Protein AF-A0A084J892-F1 (afdb_monomer_lite)

Foldseek 3Di:
DPPVVLLVVLVVCVVPVPVVVVVPPVPDLPNPQLSCLVVLNNLCVCCCQVVVHHPVVDPSLVVLVVLCVVQDLVPLQPDDPSSLVSNLSSLSNNLSVCVVVVVNVSNLVSLVVSLVSVVVNVVVPHDPPDCNCVDDRSDNSLVSNLSSLQSNLVRDDLVSSLVSLVPRDDPDPSSLLSSLVSNLVSCLVVVVLVSNLVSLVSNCVRPVPNVPSLVVNLVSCLVVVVLLSSLVSLLVVCVVPVDCSSLVSLLSSLQPDQEDDLVSLVSLLVVLVVCVVVVVLLSSLSNLQSNCVSCVVPVVSNLVSLVSVLVVLVPADLVVLRLLSVLSNLVVLVVLQVSLLPCCLPDVVSVVSNLSSLVSNLSNCLSNLLLLSVLLSLLLNLLCCVLVVPPVVCNVVSVVSNVSSLVSADFDADDDPWDPLLCVLVLVVCLCVVQVHDDPQQLLLSLQLTALAQEEEEEELPDPVQQVLLCVLLVHRQDDPPFFKEKEACDDDPCCVSQVVPTRYYYHHDHPLAPDRRHMYMYGHALSNLSNHPAYEYEYELLDADDPVSVVRVLSSVVNHPRYAYEYEYAVVDPRHDPVSNVNNVCCCCPVNVCPDHHHYHYPVVDPHSSVSVDVSRDDDDLQSNVSSLVSVLVSLVVSLVVVVVVLVVVLVLLVVLLVLLVVLLVVLVVLLVLLVVLLVVLLVLLVVLLVVLLVQLLVVLLPVQLVQLVVCLVVLVVDDFDPCSLVVNQCVSQVSQQVCCLVPVVVSSVVSVVVVLVVSLVSVVSVVVSVVVVVVSLVSNCVSPVCLVVQADDQDDDDSVNLSVVLVVLVVVLSVPQDLGDGQQDDDDPVVCVVLVVVLPPDDSVVNSVVVSVVRSVRNSVCSSVSSVVSSVSSSVSSVVSSVVNSVSSCVSSVSVSVRSVSSSVVSVVVSVVSVVVSVVSVVSVVSSVVSSSSSSSVSSSQVVQVVSQWDRDDSHIHGRD

pLDDT: mean 82.93, std 10.86, range [45.41, 97.88]

Secondary structure (DSSP, 8-state):
--HHHHHHHHHHHHT-HHHHHHH-----TTSSSHHHHHTT-HHHHHHHHTS---GGGS-HHHHHHHHHHHS-GGGGGG--HHHHHHHHHHHHHHHHHHHHTT-HHHHHHHHHHHHHHHHHHHHTT-TTTTTHHHHGGG--HHHHHHHHHHHHHTTS-HHHHHHHHHT----SHHHHHHHHHHHHHHHHHTT-HHHHHHHHHHHHHHHTTGGGHHHHHHHHHHHTT-HHHHHHHHHHHHHHH--HHHHHHHHHHHHH-S---HHHHHHHHHHHHHHHHTT-HHHHHHHHHHHHHHHTT-HHHHHHHHHHHHHHHHTS-TTTTGGGGGTTHHHHHHHHHHHHHHHTTT-GGGGGGHHHHHHHHHHHHHHTT-HHHHHHHHHHHHHHHHHH---GGGHHHHHHHHHHHHHH--PBPP--SS-TTTHHHHHHHHHHHHHT------HHHHHHHH-SSEEEEEEE-S-HHHHHHHHHHHTS--S-TT-SEEEEESS--TTHHHHHTTS-EEEEE-TTSSSSTTEEEEEESSGGGGGG-SEEEEEEETTSPPPHHHHHHHHHHHHHSSSEEEEEEE-TTSTT--HHHHHHHHHHHHHHS---S-EEEEEGGG-SSHHHHHHHHH----S-HHHHHHHHHHHHHHHHHHHHHHHHHHHHHHHHHHHHHHHHHHHHHHHHHHHHHHHHHHHHHHHHHHHHHHHHHHHHHHHHHHHHHHHHTGGGGTT--SSTTHHHHHHHHHHHHHHHHHHHHHHHHHHHHHHHHHHHHHHHHHHHHHHHHHHHHHHHHHHHH-GGGGGTPPPPP---HHHHHHHHHHHHHHHHHH-------SPPPPHHHHHHHHHHHTTS-HHHHHHHHHHHHHHHHHHHHHHHHHHHHHHHHHHHHHHHHHHHHHHHHHHHHHHHHHHHHHHHHHHHHHHHHHHHHHHHHHHHHHHHHHHHHHHHHHHHHHHHTTTEEEETTEEEE--

InterPro domains:
  IPR019734 Tetratricopeptide repeat [PS50005] (88-121)
  IPR019734 Tetratricopeptide repeat [SM00028] (88-121)

Organism: NCBI:txid318464

Radius of gyration: 59.72 Å; chains: 1; bounding box: 130×99×177 Å

Structure (mmCIF, N/CA/C/O backbone):
data_AF-A0A084J892-F1
#
_entry.id   AF-A0A084J892-F1
#
loop_
_atom_site.group_PDB
_atom_site.id
_atom_site.type_symbol
_atom_site.label_atom_id
_atom_site.label_alt_id
_atom_site.label_comp_id
_atom_site.label_asym_id
_atom_site.label_entity_id
_atom_site.label_seq_id
_atom_site.pdbx_PDB_ins_code
_atom_site.Cartn_x
_atom_site.Cartn_y
_atom_site.Cartn_z
_atom_site.occupancy
_atom_site.B_iso_or_equiv
_atom_site.auth_seq_id
_atom_site.auth_comp_id
_atom_site.auth_asym_id
_atom_site.auth_atom_id
_atom_site.pdbx_PDB_model_num
ATOM 1 N N . MET A 1 1 ? 47.132 23.682 -44.073 1.00 57.41 1 MET A N 1
ATOM 2 C CA . MET A 1 1 ? 46.023 22.725 -44.323 1.00 57.41 1 MET A CA 1
ATOM 3 C C . MET A 1 1 ? 45.181 22.686 -43.052 1.00 57.41 1 MET A C 1
ATOM 5 O O . MET A 1 1 ? 45.787 22.725 -42.002 1.00 57.41 1 MET A O 1
ATOM 9 N N . SER A 1 2 ? 43.840 22.698 -43.086 1.00 68.75 2 SER A N 1
ATOM 10 C CA . SER A 1 2 ? 43.056 22.644 -41.829 1.00 68.75 2 SER A CA 1
ATOM 11 C C . SER A 1 2 ? 43.373 21.354 -41.061 1.00 68.75 2 SER A C 1
ATOM 13 O O . SER A 1 2 ? 43.438 20.313 -41.717 1.00 68.75 2 SER A O 1
ATOM 15 N N . LEU A 1 3 ? 43.473 21.385 -39.729 1.00 73.06 3 LEU A N 1
ATOM 16 C CA . LEU A 1 3 ? 43.749 20.220 -38.868 1.00 73.06 3 LEU A CA 1
ATOM 17 C C . LEU A 1 3 ? 42.959 18.962 -39.275 1.00 73.06 3 LEU A C 1
ATOM 19 O O . LEU A 1 3 ? 43.516 17.886 -39.470 1.00 73.06 3 LEU A O 1
ATOM 23 N N . LYS A 1 4 ? 41.656 19.113 -39.551 1.00 70.69 4 LYS A N 1
ATOM 24 C CA . LYS A 1 4 ? 40.772 18.028 -40.026 1.00 70.69 4 LYS A CA 1
ATOM 25 C C . LYS A 1 4 ? 41.267 17.337 -41.307 1.00 70.69 4 LYS A C 1
ATOM 27 O O . LYS A 1 4 ? 41.086 16.136 -41.479 1.00 70.69 4 LYS A O 1
ATOM 32 N N . LYS A 1 5 ? 41.893 18.087 -42.219 1.00 70.12 5 LYS A N 1
ATOM 33 C CA . LYS A 1 5 ? 42.501 17.554 -43.447 1.00 70.12 5 LYS A CA 1
ATOM 34 C C . LYS A 1 5 ? 43.826 16.848 -43.136 1.00 70.12 5 LYS A C 1
ATOM 36 O O . LYS A 1 5 ? 44.025 15.772 -43.684 1.00 70.12 5 LYS A O 1
ATOM 41 N N . GLN A 1 6 ? 44.683 17.398 -42.265 1.00 73.50 6 GLN A N 1
ATOM 42 C CA . GLN A 1 6 ? 45.924 16.736 -41.807 1.00 73.50 6 GLN A CA 1
ATOM 43 C C . GLN A 1 6 ? 45.624 15.411 -41.100 1.00 73.50 6 GLN A C 1
ATOM 45 O O . GLN A 1 6 ? 46.221 14.396 -41.431 1.00 73.50 6 GLN A O 1
ATOM 50 N N . MET A 1 7 ? 44.624 15.381 -40.222 1.00 75.69 7 MET A N 1
ATOM 51 C CA . MET A 1 7 ? 44.203 14.162 -39.526 1.00 75.69 7 MET A CA 1
ATOM 52 C C . MET A 1 7 ? 43.593 13.124 -40.469 1.00 75.69 7 MET A C 1
ATOM 54 O O . MET A 1 7 ? 43.947 11.950 -40.408 1.00 75.69 7 MET A O 1
ATOM 58 N N . LYS A 1 8 ? 42.727 13.546 -41.402 1.00 70.94 8 LYS A N 1
ATOM 59 C CA . LYS A 1 8 ? 42.181 12.646 -42.431 1.00 70.94 8 LYS A CA 1
ATOM 60 C C . LYS A 1 8 ? 43.282 12.079 -43.333 1.00 70.94 8 LYS A C 1
ATOM 62 O O . LYS A 1 8 ? 43.218 10.915 -43.713 1.00 70.94 8 LYS A O 1
ATOM 67 N N . PHE A 1 9 ? 44.277 12.898 -43.664 1.00 71.94 9 PHE A N 1
ATOM 68 C CA . PHE A 1 9 ? 45.467 12.481 -44.396 1.00 71.94 9 PHE A CA 1
ATOM 69 C C . PHE A 1 9 ? 46.254 11.415 -43.618 1.00 71.94 9 PHE A C 1
ATOM 71 O O . PHE A 1 9 ? 46.483 10.328 -44.138 1.00 71.94 9 PHE A O 1
ATOM 78 N N . LEU A 1 10 ? 46.562 11.677 -42.347 1.00 73.44 10 LEU A N 1
ATOM 79 C CA . LEU A 1 10 ? 47.272 10.753 -41.459 1.00 73.44 10 LEU A CA 1
ATOM 80 C C . LEU A 1 10 ? 46.560 9.401 -41.315 1.00 73.44 10 LEU A C 1
ATOM 82 O O . LEU A 1 10 ? 47.183 8.357 -41.487 1.00 73.44 10 LEU A O 1
ATOM 86 N N . GLN A 1 11 ? 45.242 9.407 -41.102 1.00 72.38 11 GLN A N 1
ATOM 87 C CA . GLN A 1 11 ? 44.431 8.184 -41.025 1.00 72.38 11 GLN A CA 1
ATOM 88 C C . GLN A 1 11 ? 44.457 7.369 -42.328 1.00 72.38 11 GLN A C 1
ATOM 90 O O . GLN A 1 11 ? 44.418 6.140 -42.307 1.00 72.38 11 GLN A O 1
ATOM 95 N N . GLN A 1 12 ? 44.509 8.027 -43.489 1.00 69.75 12 GLN A N 1
ATOM 96 C CA . GLN A 1 12 ? 44.623 7.335 -44.777 1.00 69.75 12 GLN A CA 1
ATOM 97 C C . GLN A 1 12 ? 46.016 6.729 -44.982 1.00 69.75 12 GLN A C 1
ATOM 99 O O . GLN A 1 12 ? 46.127 5.667 -45.597 1.00 69.75 12 GLN A O 1
ATOM 104 N N . CYS A 1 13 ? 47.051 7.382 -44.453 1.00 69.38 13 CYS A N 1
ATOM 105 C CA . CYS A 1 13 ? 48.437 6.931 -44.509 1.00 69.38 13 CYS A CA 1
ATOM 106 C C . CYS A 1 13 ? 48.725 5.750 -43.572 1.00 69.38 13 CYS A C 1
ATOM 108 O O . CYS A 1 13 ? 49.380 4.807 -44.007 1.00 69.38 13 CYS A O 1
ATOM 110 N N . GLU A 1 14 ? 48.180 5.737 -42.347 1.00 67.38 14 GLU A N 1
ATOM 111 C CA . GLU A 1 14 ? 48.278 4.584 -41.426 1.00 67.38 14 GLU A CA 1
ATOM 112 C C . GLU A 1 14 ? 47.759 3.286 -42.084 1.00 67.38 14 GLU A C 1
ATOM 114 O O . GLU A 1 14 ? 48.311 2.209 -41.876 1.00 67.38 14 GLU A O 1
ATOM 119 N N . ASN A 1 15 ? 46.736 3.389 -42.941 1.00 63.12 15 ASN A N 1
ATOM 120 C CA . ASN A 1 15 ? 46.128 2.250 -43.637 1.00 63.12 15 ASN A CA 1
ATOM 121 C C . ASN A 1 15 ? 46.844 1.848 -44.945 1.00 63.12 15 ASN A C 1
ATOM 123 O O . ASN A 1 15 ? 46.520 0.814 -45.532 1.00 63.12 15 ASN A O 1
ATOM 127 N N . ASN A 1 16 ? 47.775 2.665 -45.454 1.00 66.00 16 ASN A N 1
ATOM 128 C CA . ASN A 1 16 ? 48.521 2.388 -46.683 1.00 66.00 16 ASN A CA 1
ATOM 129 C C . ASN A 1 16 ? 49.849 3.170 -46.717 1.00 66.00 16 ASN A C 1
ATOM 131 O O . ASN A 1 16 ? 49.920 4.286 -47.239 1.00 66.00 16 ASN A O 1
ATOM 135 N N . LEU A 1 17 ? 50.919 2.532 -46.235 1.00 59.84 17 LEU A N 1
ATOM 136 C CA . LEU A 1 17 ? 52.291 3.064 -46.248 1.00 59.84 17 LEU A CA 1
ATOM 137 C C . LEU A 1 17 ? 52.789 3.437 -47.660 1.00 59.84 17 LEU A C 1
ATOM 139 O O . LEU A 1 17 ? 53.542 4.394 -47.823 1.00 59.84 17 LEU A O 1
ATOM 143 N N . GLY A 1 18 ? 52.328 2.743 -48.707 1.00 60.91 18 GLY A N 1
ATOM 144 C CA . GLY A 1 18 ? 52.673 3.070 -50.096 1.00 60.91 18 GLY A CA 1
ATOM 145 C C . GLY A 1 18 ? 52.081 4.404 -50.569 1.00 60.91 18 GLY A C 1
ATOM 146 O O . GLY A 1 18 ? 52.716 5.130 -51.330 1.00 60.91 18 GLY A O 1
ATOM 147 N N . LYS A 1 19 ? 50.887 4.766 -50.079 1.00 59.09 19 LYS A N 1
ATOM 148 C CA . LYS A 1 19 ? 50.271 6.079 -50.323 1.00 59.09 19 LYS A CA 1
ATOM 149 C C . LYS A 1 19 ? 50.976 7.187 -49.558 1.00 59.09 19 LYS A C 1
ATOM 151 O O . LYS A 1 19 ? 51.086 8.288 -50.083 1.00 59.09 19 LYS A O 1
ATOM 156 N N . LEU A 1 20 ? 51.474 6.906 -48.358 1.00 59.41 20 LEU A N 1
ATOM 157 C CA . LEU A 1 20 ? 52.239 7.878 -47.591 1.00 59.41 20 LEU A CA 1
ATOM 158 C C . LEU A 1 20 ? 53.484 8.341 -48.366 1.00 59.41 20 LEU A C 1
ATOM 160 O O . LEU A 1 20 ? 53.654 9.539 -48.535 1.00 59.41 20 LEU A O 1
ATOM 164 N N . ASN A 1 21 ? 54.282 7.423 -48.923 1.00 58.69 21 ASN A N 1
ATOM 165 C CA . ASN A 1 21 ? 55.451 7.775 -49.748 1.00 58.69 21 ASN A CA 1
ATOM 166 C C . ASN A 1 21 ? 55.088 8.572 -51.016 1.00 58.69 21 ASN A C 1
ATOM 168 O O . ASN A 1 21 ? 55.878 9.388 -51.476 1.00 58.69 21 ASN A O 1
ATOM 172 N N . PHE A 1 22 ? 53.890 8.353 -51.569 1.00 55.75 22 PHE A N 1
ATOM 173 C CA . PHE A 1 22 ? 53.369 9.090 -52.725 1.00 55.75 22 PHE A CA 1
ATOM 174 C C . PHE A 1 22 ? 52.856 10.499 -52.366 1.00 55.75 22 PHE A C 1
ATOM 176 O O . PHE A 1 22 ? 52.984 11.421 -53.163 1.00 55.75 22 PHE A O 1
ATOM 183 N N . TYR A 1 23 ? 52.263 10.679 -51.182 1.00 51.78 23 TYR A N 1
ATOM 184 C CA . TYR A 1 23 ? 51.716 11.965 -50.731 1.00 51.78 23 TYR A CA 1
ATOM 185 C C . TYR A 1 23 ? 52.692 12.806 -49.900 1.00 51.78 23 TYR A C 1
ATOM 187 O O . TYR A 1 23 ? 52.530 14.021 -49.820 1.00 51.78 23 TYR A O 1
ATOM 195 N N . LEU A 1 24 ? 53.724 12.185 -49.331 1.00 55.62 24 LEU A N 1
ATOM 196 C CA . LEU A 1 24 ? 54.955 12.837 -48.897 1.00 55.62 24 LEU A CA 1
ATOM 197 C C . LEU A 1 24 ? 55.820 13.190 -50.116 1.00 55.62 24 LEU A C 1
ATOM 199 O O . LEU A 1 24 ? 57.042 13.080 -50.059 1.00 55.62 24 LEU A O 1
ATOM 203 N N . ASP A 1 25 ? 55.234 13.633 -51.231 1.00 55.44 25 ASP A N 1
ATOM 204 C CA . ASP A 1 25 ? 56.020 14.372 -52.209 1.00 55.44 25 ASP A CA 1
ATOM 205 C C . ASP A 1 25 ? 56.338 15.728 -51.569 1.00 55.44 25 ASP A C 1
ATOM 207 O O . ASP A 1 25 ? 55.539 16.663 -51.564 1.00 55.44 25 ASP A O 1
ATOM 211 N N . ILE A 1 26 ? 57.463 15.743 -50.848 1.00 52.91 26 ILE A N 1
ATOM 212 C CA . ILE A 1 26 ? 57.909 16.785 -49.912 1.00 52.91 26 ILE A CA 1
ATOM 213 C C . ILE A 1 26 ? 58.330 18.061 -50.663 1.00 52.91 26 ILE A C 1
ATOM 215 O O . ILE A 1 26 ? 59.474 18.498 -50.568 1.00 52.91 26 ILE A O 1
ATOM 219 N N . THR A 1 27 ? 57.453 18.613 -51.498 1.00 48.91 27 THR A N 1
ATOM 220 C CA . THR A 1 27 ? 57.720 19.804 -52.315 1.00 48.91 27 THR A CA 1
ATOM 221 C C . THR A 1 27 ? 57.374 21.106 -51.593 1.00 48.91 27 THR A C 1
ATOM 223 O O . THR A 1 27 ? 57.823 22.164 -52.024 1.00 48.91 27 THR A O 1
ATOM 226 N N . ASP A 1 28 ? 56.606 21.051 -50.497 1.00 52.28 28 ASP A N 1
ATOM 227 C CA . ASP A 1 28 ? 56.248 22.213 -49.673 1.00 52.28 28 ASP A CA 1
ATOM 228 C C . ASP A 1 28 ? 56.765 22.043 -48.236 1.00 52.28 28 ASP A C 1
ATOM 230 O O . ASP A 1 28 ? 56.263 21.219 -47.471 1.00 52.28 28 ASP A O 1
ATOM 234 N N . SER A 1 29 ? 57.756 22.855 -47.860 1.00 53.62 29 SER A N 1
ATOM 235 C CA . SER A 1 29 ? 58.370 22.856 -46.527 1.00 53.62 29 SER A CA 1
ATOM 236 C C . SER A 1 29 ? 57.418 23.285 -45.404 1.00 53.62 29 SER A C 1
ATOM 238 O O . SER A 1 29 ? 57.768 23.148 -44.234 1.00 53.62 29 SER A O 1
ATOM 240 N N . LYS A 1 30 ? 56.215 23.784 -45.729 1.00 50.66 30 LYS A N 1
ATOM 241 C CA . LYS A 1 30 ? 55.235 24.281 -44.752 1.00 50.66 30 LYS A CA 1
ATOM 242 C C . LYS A 1 30 ? 54.232 23.242 -44.240 1.00 50.66 30 LYS A C 1
ATOM 244 O O . LYS A 1 30 ? 53.467 23.572 -43.342 1.00 50.66 30 LYS A O 1
ATOM 249 N N . ILE A 1 31 ? 54.156 22.029 -44.801 1.00 52.34 31 ILE A N 1
ATOM 250 C CA . ILE A 1 31 ? 53.066 21.069 -44.483 1.00 52.34 31 ILE A CA 1
ATOM 251 C C . ILE A 1 31 ? 53.570 19.757 -43.845 1.00 52.34 31 ILE A C 1
ATOM 253 O O . ILE A 1 31 ? 52.782 18.907 -43.442 1.00 52.34 31 ILE A O 1
ATOM 257 N N . THR A 1 32 ? 54.879 19.578 -43.695 1.00 60.41 32 THR A N 1
ATOM 258 C CA . THR A 1 32 ? 55.465 18.227 -43.685 1.00 60.41 32 THR A CA 1
ATOM 259 C C . THR A 1 32 ? 56.242 17.834 -42.421 1.00 60.41 32 THR A C 1
ATOM 261 O O . THR A 1 32 ? 56.838 16.766 -42.425 1.00 60.41 32 THR A O 1
ATOM 264 N N . CYS A 1 33 ? 56.251 18.636 -41.350 1.00 68.12 33 CYS A N 1
ATOM 265 C CA . CYS A 1 33 ? 56.949 18.285 -40.100 1.00 68.12 33 CYS A CA 1
ATOM 266 C C . CYS A 1 33 ? 56.054 17.471 -39.140 1.00 68.12 33 CYS A C 1
ATOM 268 O O . CYS A 1 33 ? 56.303 16.286 -38.924 1.00 68.12 33 CYS A O 1
ATOM 270 N N . GLU A 1 34 ? 54.954 18.051 -38.641 1.00 71.06 34 GLU A N 1
ATOM 271 C CA . GLU A 1 34 ? 54.089 17.401 -37.637 1.00 71.06 34 GLU A CA 1
ATOM 272 C C . GLU A 1 34 ? 53.470 16.065 -38.101 1.00 71.06 34 GLU A C 1
ATOM 274 O O . GLU A 1 34 ? 53.477 15.106 -37.324 1.00 71.06 34 GLU A O 1
ATOM 279 N N . PRO A 1 35 ? 52.964 15.921 -39.352 1.00 73.25 35 PRO A N 1
ATOM 280 C CA . PRO A 1 35 ? 52.453 14.631 -39.804 1.00 73.25 35 PRO A CA 1
ATOM 281 C C . PRO A 1 35 ? 53.539 13.549 -39.838 1.00 73.25 35 PRO A C 1
ATOM 283 O O . PRO A 1 35 ? 53.244 12.400 -39.526 1.00 73.25 35 PRO A O 1
ATOM 286 N N . CYS A 1 36 ? 54.781 13.913 -40.186 1.00 74.88 36 CYS A N 1
ATOM 287 C CA . CYS A 1 36 ? 55.923 12.996 -40.232 1.00 74.88 36 CYS A CA 1
ATOM 288 C C . CYS A 1 36 ? 56.352 12.538 -38.836 1.00 74.88 36 CYS A C 1
ATOM 290 O O . CYS A 1 36 ? 56.646 11.358 -38.657 1.00 74.88 36 CYS A O 1
ATOM 292 N N . LEU A 1 37 ? 56.322 13.443 -37.855 1.00 78.38 37 LEU A N 1
ATOM 293 C CA . LEU A 1 37 ? 56.578 13.122 -36.449 1.00 78.38 37 LEU A CA 1
ATOM 294 C C . LEU A 1 37 ? 55.531 12.145 -35.893 1.00 78.38 37 LEU A C 1
ATOM 296 O O . LEU A 1 37 ? 55.868 11.198 -35.186 1.00 78.38 37 LEU A O 1
ATOM 300 N N . MET A 1 38 ? 54.260 12.305 -36.277 1.00 78.81 38 MET A N 1
ATOM 301 C CA . MET A 1 38 ? 53.189 11.406 -35.837 1.00 78.81 38 MET A CA 1
ATOM 302 C C . MET A 1 38 ? 53.323 9.971 -36.372 1.00 78.81 38 MET A C 1
ATOM 304 O O . MET A 1 38 ? 53.038 9.016 -35.650 1.00 78.81 38 MET A O 1
ATOM 308 N N . ILE A 1 39 ? 53.736 9.816 -37.631 1.00 74.56 39 ILE A N 1
ATOM 309 C CA . ILE A 1 39 ? 53.890 8.515 -38.314 1.00 74.56 39 ILE A CA 1
ATOM 310 C C . ILE A 1 39 ? 55.294 7.915 -38.177 1.00 74.56 39 ILE A C 1
ATOM 312 O O . ILE A 1 39 ? 55.555 6.877 -38.775 1.00 74.56 39 ILE A O 1
ATOM 316 N N . LYS A 1 40 ? 56.178 8.557 -37.405 1.00 79.88 40 LYS A N 1
ATOM 317 C CA . LYS A 1 40 ? 57.564 8.134 -37.171 1.00 79.88 40 LYS A CA 1
ATOM 318 C C . LYS A 1 40 ? 58.445 8.089 -38.431 1.00 79.88 40 LYS A C 1
ATOM 320 O O . LYS A 1 40 ? 59.375 7.301 -38.500 1.00 79.88 40 LYS A O 1
ATOM 325 N N . HIS A 1 41 ? 58.168 8.944 -39.417 1.00 79.06 41 HIS A N 1
ATOM 326 C CA . HIS A 1 41 ? 58.949 9.064 -40.659 1.00 79.06 41 HIS A CA 1
ATOM 327 C C . HIS A 1 41 ? 59.645 10.430 -40.787 1.00 79.06 41 HIS A C 1
ATOM 329 O O . HIS A 1 41 ? 59.939 10.897 -41.895 1.00 79.06 41 HIS A O 1
ATOM 335 N N . TYR A 1 42 ? 59.899 11.107 -39.668 1.00 80.88 42 TYR A N 1
ATOM 336 C CA . TYR A 1 42 ? 60.565 12.406 -39.654 1.00 80.88 42 TYR A CA 1
ATOM 337 C C . TYR A 1 42 ? 61.980 12.335 -40.241 1.00 80.88 42 TYR A C 1
ATOM 339 O O . TYR A 1 42 ? 62.393 13.250 -40.955 1.00 80.88 42 TYR A O 1
ATOM 347 N N . TYR A 1 43 ? 62.681 11.210 -40.078 1.00 83.38 43 TYR A N 1
ATOM 348 C CA . TYR A 1 43 ? 63.994 10.987 -40.691 1.00 83.38 43 TYR A CA 1
ATOM 349 C C . TYR A 1 43 ? 64.016 11.198 -42.220 1.00 83.38 43 TYR A C 1
ATOM 351 O O . TYR A 1 43 ? 64.942 11.828 -42.738 1.00 83.38 43 TYR A O 1
ATOM 359 N N . ASN A 1 44 ? 62.987 10.748 -42.953 1.00 79.81 44 ASN A N 1
ATOM 360 C CA . ASN A 1 44 ? 62.875 10.951 -44.407 1.00 79.81 44 ASN A CA 1
ATOM 361 C C . ASN A 1 44 ? 62.720 12.436 -44.749 1.00 79.81 44 ASN A C 1
ATOM 363 O O . ASN A 1 44 ? 63.324 12.942 -45.700 1.00 79.81 44 ASN A O 1
ATOM 367 N N . TRP A 1 45 ? 61.931 13.149 -43.944 1.00 78.56 45 TRP A N 1
ATOM 368 C CA . TRP A 1 45 ? 61.748 14.586 -44.084 1.00 78.56 45 TRP A CA 1
ATOM 369 C C . TRP A 1 45 ? 63.055 15.349 -43.826 1.00 78.56 45 TRP A C 1
ATOM 371 O O . TRP A 1 45 ? 63.417 16.226 -44.616 1.00 78.56 45 TRP A O 1
ATOM 381 N N . CYS A 1 46 ? 63.797 14.980 -42.778 1.00 79.69 46 CYS A N 1
ATOM 382 C CA . CYS A 1 46 ? 65.077 15.590 -42.427 1.00 79.69 46 CYS A CA 1
ATOM 383 C C . CYS A 1 46 ? 66.145 15.383 -43.495 1.00 79.69 46 CYS A C 1
ATOM 385 O O . CYS A 1 46 ? 66.821 16.340 -43.874 1.00 79.69 46 CYS A O 1
ATOM 387 N N . VAL A 1 47 ? 66.306 14.158 -43.999 1.00 82.62 47 VAL A N 1
ATOM 388 C CA . VAL A 1 47 ? 67.313 13.844 -45.025 1.00 82.62 47 VAL A CA 1
ATOM 389 C C . VAL A 1 47 ? 67.084 14.688 -46.276 1.00 82.62 47 VAL A C 1
ATOM 391 O O . VAL A 1 47 ? 68.024 15.318 -46.762 1.00 82.62 47 VAL A O 1
ATOM 394 N N . LYS A 1 48 ? 65.828 14.830 -46.712 1.00 77.00 48 LYS A N 1
ATOM 395 C CA . LYS A 1 48 ? 65.475 15.644 -47.882 1.00 77.00 48 LYS A CA 1
ATOM 396 C C . LYS A 1 48 ? 65.570 17.157 -47.643 1.00 77.00 48 LYS A C 1
ATOM 398 O O . LYS A 1 48 ? 66.061 17.867 -48.514 1.00 77.00 48 LYS A O 1
ATOM 403 N N . ASN A 1 49 ? 65.115 17.678 -46.499 1.00 74.31 49 ASN A N 1
ATOM 404 C CA . ASN A 1 49 ? 64.949 19.133 -46.307 1.00 74.31 49 ASN A CA 1
ATOM 405 C C . ASN A 1 49 ? 66.051 19.800 -45.481 1.00 74.31 49 ASN A C 1
ATOM 407 O O . ASN A 1 49 ? 66.402 20.950 -45.749 1.00 74.31 49 ASN A O 1
ATOM 411 N N . ILE A 1 50 ? 66.608 19.092 -44.498 1.00 78.19 50 ILE A N 1
ATOM 412 C CA . ILE A 1 50 ? 67.681 19.602 -43.636 1.00 78.19 50 ILE A CA 1
ATOM 413 C C . ILE A 1 50 ? 69.032 19.262 -44.256 1.00 78.19 50 ILE A C 1
ATOM 415 O O . ILE A 1 50 ? 69.856 20.150 -44.464 1.00 78.19 50 ILE A O 1
ATOM 419 N N . PHE A 1 51 ? 69.242 17.986 -44.589 1.00 82.50 51 PHE A N 1
ATOM 420 C CA . PHE A 1 51 ? 70.511 17.509 -45.141 1.00 82.50 51 PHE A CA 1
ATOM 421 C C . PHE A 1 51 ? 70.591 17.627 -46.670 1.00 82.50 51 PHE A C 1
ATOM 423 O O . PHE A 1 51 ? 71.690 17.570 -47.214 1.00 82.50 51 PHE A O 1
ATOM 430 N N . ARG A 1 52 ? 69.458 17.869 -47.352 1.00 80.81 52 ARG A N 1
ATOM 431 C CA . ARG A 1 52 ? 69.353 18.053 -48.816 1.00 80.81 52 ARG A CA 1
ATOM 432 C C . ARG A 1 52 ? 69.897 16.872 -49.623 1.00 80.81 52 ARG A C 1
ATOM 434 O O . ARG A 1 52 ? 70.565 17.055 -50.638 1.00 80.81 52 ARG A O 1
ATOM 441 N N . ILE A 1 53 ? 69.601 15.668 -49.153 1.00 81.25 53 ILE A N 1
ATOM 442 C CA . ILE A 1 53 ? 70.019 14.388 -49.725 1.00 81.25 53 ILE A CA 1
ATOM 443 C C . ILE A 1 53 ? 68.778 13.653 -50.246 1.00 81.25 53 ILE A C 1
ATOM 445 O O . ILE A 1 53 ? 67.716 13.711 -49.621 1.00 81.25 53 ILE A O 1
ATOM 449 N N . ASP A 1 54 ? 68.898 12.952 -51.376 1.00 75.25 54 ASP A N 1
ATOM 450 C CA . ASP A 1 54 ? 67.832 12.057 -51.830 1.00 75.25 54 ASP A CA 1
ATOM 451 C C . ASP A 1 54 ? 67.750 10.836 -50.902 1.00 75.25 54 ASP A C 1
ATOM 453 O O . ASP A 1 54 ? 68.718 10.100 -50.700 1.00 75.25 54 ASP A O 1
ATOM 457 N N . VAL A 1 55 ? 66.565 10.629 -50.332 1.00 70.88 55 VAL A N 1
ATOM 458 C CA . VAL A 1 55 ? 66.254 9.538 -49.403 1.00 70.88 55 VAL A CA 1
ATOM 459 C C . VAL A 1 55 ? 66.520 8.166 -50.035 1.00 70.88 55 VAL A C 1
ATOM 461 O O . VAL A 1 55 ? 66.935 7.246 -49.334 1.00 70.88 55 VAL A O 1
ATOM 464 N N . ASN A 1 56 ? 66.327 8.023 -51.352 1.00 72.81 56 ASN A N 1
ATOM 465 C CA . ASN A 1 56 ? 66.521 6.751 -52.057 1.00 72.81 56 ASN A CA 1
ATOM 466 C C . ASN A 1 56 ? 67.996 6.425 -52.336 1.00 72.81 56 ASN A C 1
ATOM 468 O O . ASN A 1 56 ? 68.317 5.294 -52.699 1.00 72.81 56 ASN A O 1
ATOM 472 N N . GLU A 1 57 ? 68.894 7.398 -52.179 1.00 70.25 57 GLU A N 1
ATOM 473 C CA . GLU A 1 57 ? 70.309 7.270 -52.538 1.00 70.25 57 GLU A CA 1
ATOM 474 C C . GLU A 1 57 ? 71.216 6.969 -51.332 1.00 70.25 57 GLU A C 1
ATOM 476 O O . GLU A 1 57 ? 72.427 6.805 -51.495 1.00 70.25 57 GLU A O 1
ATOM 481 N N . VAL A 1 58 ? 70.664 6.874 -50.113 1.00 77.69 58 VAL A N 1
ATOM 482 C CA . VAL A 1 58 ? 71.456 6.756 -48.879 1.00 77.69 58 VAL A CA 1
ATOM 483 C C . VAL A 1 58 ? 70.947 5.661 -47.942 1.00 77.69 58 VAL A C 1
ATOM 485 O O . VAL A 1 58 ? 69.758 5.533 -47.668 1.00 77.69 58 VAL A O 1
ATOM 488 N N . ASN A 1 59 ? 71.883 4.894 -47.364 1.00 84.75 59 ASN A N 1
ATOM 489 C CA . ASN A 1 59 ? 71.586 4.033 -46.220 1.00 84.75 59 ASN A CA 1
ATOM 490 C C . ASN A 1 59 ? 71.393 4.894 -44.964 1.00 84.75 59 ASN A C 1
ATOM 492 O O . ASN A 1 59 ? 72.355 5.293 -44.306 1.00 84.75 59 ASN A O 1
ATOM 496 N N . LEU A 1 60 ? 70.131 5.167 -44.643 1.00 85.25 60 LEU A N 1
ATOM 497 C CA . LEU A 1 60 ? 69.713 6.081 -43.581 1.00 85.25 60 LEU A CA 1
ATOM 498 C C . LEU A 1 60 ? 70.305 5.732 -42.207 1.00 85.25 60 LEU A C 1
ATOM 500 O O . LEU A 1 60 ? 70.782 6.615 -41.498 1.00 85.25 60 LEU A O 1
ATOM 504 N N . THR A 1 61 ? 70.349 4.449 -41.835 1.00 86.56 61 THR A N 1
ATOM 505 C CA . THR A 1 61 ? 70.903 4.025 -40.537 1.00 86.56 61 THR A CA 1
ATOM 506 C C . THR A 1 61 ? 72.397 4.317 -40.441 1.00 86.56 61 THR A C 1
ATOM 508 O O . THR A 1 61 ? 72.872 4.800 -39.415 1.00 86.56 61 THR A O 1
ATOM 511 N N . GLU A 1 62 ? 73.153 4.019 -41.499 1.00 87.88 62 GLU A N 1
ATOM 512 C CA . GLU A 1 62 ? 74.597 4.264 -41.527 1.00 87.88 62 GLU A CA 1
ATOM 513 C C . GLU A 1 62 ? 74.909 5.766 -41.590 1.00 87.88 62 GLU A C 1
ATOM 515 O O . GLU A 1 62 ? 75.852 6.235 -40.954 1.00 87.88 62 GLU A O 1
ATOM 520 N N . PHE A 1 63 ? 74.082 6.528 -42.307 1.00 89.88 63 PHE A N 1
ATOM 521 C CA . PHE A 1 63 ? 74.182 7.980 -42.405 1.00 89.88 63 PHE A CA 1
ATOM 522 C C . PHE A 1 63 ? 74.066 8.663 -41.037 1.00 89.88 63 PHE A C 1
ATOM 524 O O . PHE A 1 63 ? 74.985 9.379 -40.637 1.00 89.88 63 PHE A O 1
ATOM 531 N N . PHE A 1 64 ? 72.995 8.396 -40.284 1.00 90.81 64 PHE A N 1
ATOM 532 C CA . PHE A 1 64 ? 72.796 9.020 -38.973 1.00 90.81 64 PHE A CA 1
ATOM 533 C C . PHE A 1 64 ? 73.809 8.544 -37.922 1.00 90.81 64 PHE A C 1
ATOM 535 O O . PHE A 1 64 ? 74.270 9.351 -37.115 1.00 90.81 64 PHE A O 1
ATOM 542 N N . LYS A 1 65 ? 74.242 7.272 -37.962 1.00 90.06 65 LYS A N 1
ATOM 543 C CA . LYS A 1 65 ? 75.325 6.779 -37.087 1.00 90.06 65 LYS A CA 1
ATOM 544 C C . LYS A 1 65 ? 76.631 7.536 -37.309 1.00 90.06 65 LYS A C 1
ATOM 546 O O . LYS A 1 65 ? 77.238 7.978 -36.341 1.00 90.06 65 LYS A O 1
ATOM 551 N N . LYS A 1 66 ? 77.022 7.764 -38.569 1.00 88.44 66 LYS A N 1
ATOM 552 C CA . LYS A 1 66 ? 78.227 8.542 -38.907 1.00 88.44 66 LYS A CA 1
ATOM 553 C C . LYS A 1 66 ? 78.152 9.993 -38.434 1.00 88.44 66 LYS A C 1
ATOM 555 O O . LYS A 1 66 ? 79.195 10.594 -38.197 1.00 88.44 66 LYS A O 1
ATOM 560 N N . ILE A 1 67 ? 76.955 10.575 -38.336 1.00 86.62 67 ILE A N 1
ATOM 561 C CA . ILE A 1 67 ? 76.771 11.918 -37.769 1.00 86.62 67 ILE A CA 1
ATOM 562 C C . ILE A 1 67 ? 77.006 11.884 -36.257 1.00 86.62 67 ILE A C 1
ATOM 564 O O . ILE A 1 67 ? 77.788 12.684 -35.758 1.00 86.62 67 ILE A O 1
ATOM 568 N N . ILE A 1 68 ? 76.407 10.925 -35.546 1.00 87.12 68 ILE A N 1
ATOM 569 C CA . ILE A 1 68 ? 76.589 10.766 -34.093 1.00 87.12 68 ILE A CA 1
ATOM 570 C C . ILE A 1 68 ? 78.054 10.468 -33.742 1.00 87.12 68 ILE A C 1
ATOM 572 O O . ILE A 1 68 ? 78.595 11.079 -32.833 1.00 87.12 68 ILE A O 1
ATOM 576 N N . GLU A 1 69 ? 78.733 9.590 -34.484 1.00 84.62 69 GLU A N 1
ATOM 577 C CA . GLU A 1 69 ? 80.153 9.263 -34.257 1.00 84.62 69 GLU A CA 1
ATOM 578 C C . GLU A 1 69 ? 81.089 10.472 -34.427 1.00 84.62 69 GLU A C 1
ATOM 580 O O . GLU A 1 69 ? 82.151 10.525 -33.808 1.00 84.62 69 GLU A O 1
ATOM 585 N N . LYS A 1 70 ? 80.706 11.446 -35.263 1.00 81.62 70 LYS A N 1
ATOM 586 C CA . LYS A 1 70 ? 81.461 12.690 -35.479 1.00 81.62 70 LYS A CA 1
ATOM 587 C C . LYS A 1 70 ? 81.187 13.758 -34.418 1.00 81.62 70 LYS A C 1
ATOM 589 O O . LYS A 1 70 ? 81.973 14.697 -34.317 1.00 81.62 70 LYS A O 1
ATOM 594 N N . LEU A 1 71 ? 80.091 13.642 -33.669 1.00 78.56 71 LEU A N 1
ATOM 595 C CA . LEU A 1 71 ? 79.585 14.671 -32.763 1.00 78.56 71 LEU A CA 1
ATOM 596 C C . LEU A 1 71 ? 79.579 14.142 -31.318 1.00 78.56 71 LEU A C 1
ATOM 598 O O . LEU A 1 71 ? 78.715 13.357 -30.935 1.00 78.56 71 LEU A O 1
ATOM 602 N N . ASP A 1 72 ? 80.538 14.573 -30.492 1.00 67.56 72 ASP A N 1
ATOM 603 C CA . ASP A 1 72 ? 80.636 14.126 -29.093 1.00 67.56 72 ASP A CA 1
ATOM 604 C C . ASP A 1 72 ? 79.697 14.917 -28.171 1.00 67.56 72 ASP A C 1
ATOM 606 O O . ASP A 1 72 ? 79.981 16.057 -27.795 1.00 67.56 72 ASP A O 1
ATOM 610 N N . TYR A 1 73 ? 78.598 14.286 -27.753 1.00 65.94 73 TYR A N 1
ATOM 611 C CA . TYR A 1 73 ? 77.607 14.878 -26.850 1.00 65.94 73 TYR A CA 1
ATOM 612 C C . TYR A 1 73 ? 78.175 15.267 -25.467 1.00 65.94 73 TYR A C 1
ATOM 614 O O . TYR A 1 73 ? 77.563 16.052 -24.756 1.00 65.94 73 TYR A O 1
ATOM 622 N N . LYS A 1 74 ? 79.373 14.820 -25.067 1.00 64.44 74 LYS A N 1
ATOM 623 C CA . LYS A 1 74 ? 79.993 15.249 -23.794 1.00 64.44 74 LYS A CA 1
ATOM 624 C C . LYS A 1 74 ? 80.421 16.721 -23.771 1.00 64.44 74 LYS A C 1
ATOM 626 O O . LYS A 1 74 ? 80.847 17.216 -22.729 1.00 64.44 74 LYS A O 1
ATOM 631 N N . VAL A 1 75 ? 80.310 17.431 -24.898 1.00 66.62 75 VAL A N 1
ATOM 632 C CA . VAL A 1 75 ? 80.655 18.856 -25.037 1.00 66.62 75 VAL A CA 1
ATOM 633 C C . VAL A 1 75 ? 79.440 19.708 -25.453 1.00 66.62 75 VAL A C 1
ATOM 635 O O . VAL A 1 75 ? 79.607 20.758 -26.071 1.00 66.62 75 VAL A O 1
ATOM 638 N N . ILE A 1 76 ? 78.211 19.290 -25.103 1.00 68.06 76 ILE A N 1
ATOM 639 C CA . ILE A 1 76 ? 76.946 19.978 -25.463 1.00 68.06 76 ILE A CA 1
ATOM 640 C C . ILE A 1 76 ? 76.990 21.492 -25.197 1.00 68.06 76 ILE A C 1
ATOM 642 O O . ILE A 1 76 ? 76.524 22.274 -26.022 1.00 68.06 76 ILE A O 1
ATOM 646 N N . GLY A 1 77 ? 77.593 21.930 -24.087 1.00 63.19 77 GLY A N 1
ATOM 647 C CA . GLY A 1 77 ? 77.655 23.350 -23.724 1.00 63.19 77 GLY A CA 1
ATOM 648 C C . GLY A 1 77 ? 78.473 24.250 -24.667 1.00 63.19 77 GLY A C 1
ATOM 649 O O . GLY A 1 77 ? 78.327 25.467 -24.587 1.00 63.19 77 GLY A O 1
ATOM 650 N N . ASN A 1 78 ? 79.301 23.675 -25.552 1.00 68.56 78 ASN A N 1
ATOM 651 C CA . ASN A 1 78 ? 80.125 24.403 -26.529 1.00 68.56 78 ASN A CA 1
ATOM 652 C C . ASN A 1 78 ? 79.796 24.045 -27.992 1.00 68.56 78 ASN A C 1
ATOM 654 O O . ASN A 1 78 ? 80.552 24.428 -28.883 1.00 68.56 78 ASN A O 1
ATOM 658 N N . MET A 1 79 ? 78.727 23.285 -28.251 1.00 74.38 79 MET A N 1
ATOM 659 C CA . MET A 1 79 ? 78.329 22.943 -29.619 1.00 74.38 79 MET A CA 1
ATOM 660 C C . MET A 1 79 ? 77.729 24.145 -30.349 1.00 74.38 79 MET A C 1
ATOM 662 O O . MET A 1 79 ? 76.943 24.906 -29.782 1.00 74.38 79 MET A O 1
ATOM 666 N N . GLU A 1 80 ? 78.053 24.270 -31.634 1.00 75.62 80 GLU A N 1
ATOM 667 C CA . GLU A 1 80 ? 77.342 25.169 -32.538 1.00 75.62 80 GLU A CA 1
ATOM 668 C C . GLU A 1 80 ? 75.928 24.640 -32.821 1.00 75.62 80 GLU A C 1
ATOM 670 O O . GLU A 1 80 ? 75.661 23.435 -32.762 1.00 75.62 80 GLU A O 1
ATOM 675 N N . TYR A 1 81 ? 75.013 25.548 -33.164 1.00 74.44 81 TYR A N 1
ATOM 676 C CA . TYR A 1 81 ? 73.599 25.226 -33.385 1.00 74.44 81 TYR A CA 1
ATOM 677 C C . TYR A 1 81 ? 73.389 24.092 -34.404 1.00 74.44 81 TYR A C 1
ATOM 679 O O . TYR A 1 81 ? 72.561 23.207 -34.189 1.00 74.44 81 TYR A O 1
ATOM 687 N N . GLU A 1 82 ? 74.131 24.101 -35.517 1.00 77.31 82 GLU A N 1
ATOM 688 C CA . GLU A 1 82 ? 73.986 23.094 -36.576 1.00 77.31 82 GLU A CA 1
ATOM 689 C C . GLU A 1 82 ? 74.427 21.701 -36.122 1.00 77.31 82 GLU A C 1
ATOM 691 O O . GLU A 1 82 ? 73.767 20.720 -36.461 1.00 77.31 82 GLU A O 1
ATOM 696 N N . ASP A 1 83 ? 75.485 21.613 -35.316 1.00 80.81 83 ASP A N 1
ATOM 697 C CA . ASP A 1 83 ? 75.985 20.355 -34.763 1.00 80.81 83 ASP A CA 1
ATOM 698 C C . ASP A 1 83 ? 75.006 19.788 -33.732 1.00 80.81 83 ASP A C 1
ATOM 700 O O . ASP A 1 83 ? 74.633 18.617 -33.812 1.00 80.81 83 ASP A O 1
ATOM 704 N N . PHE A 1 84 ? 74.487 20.631 -32.835 1.00 80.19 84 PHE A N 1
ATOM 705 C CA . PHE A 1 84 ? 73.443 20.235 -31.888 1.00 80.19 84 PHE A CA 1
ATOM 706 C C . PHE A 1 84 ? 72.159 19.778 -32.605 1.00 80.19 84 PHE A C 1
ATOM 708 O O . PHE A 1 84 ? 71.606 18.721 -32.290 1.00 80.19 84 PHE A O 1
ATOM 715 N N . ARG A 1 85 ? 71.721 20.515 -33.639 1.00 82.44 85 ARG A N 1
ATOM 716 C CA . ARG A 1 85 ? 70.590 20.131 -34.502 1.00 82.44 85 ARG A CA 1
ATOM 717 C C . ARG A 1 85 ? 70.804 18.772 -35.140 1.00 82.44 85 ARG A C 1
ATOM 719 O O . ARG A 1 85 ? 69.931 17.911 -35.053 1.00 82.44 85 ARG A O 1
ATOM 726 N N . ASN A 1 86 ? 71.948 18.584 -35.786 1.00 86.12 86 ASN A N 1
ATOM 727 C CA . ASN A 1 86 ? 72.251 17.355 -36.503 1.00 86.12 86 ASN A CA 1
ATOM 728 C C . ASN A 1 86 ? 72.346 16.167 -35.537 1.00 86.12 86 ASN A C 1
ATOM 730 O O . ASN A 1 86 ? 71.875 15.086 -35.882 1.00 86.12 86 ASN A O 1
ATOM 734 N N . LEU A 1 87 ? 72.876 16.364 -34.327 1.00 86.94 87 LEU A N 1
ATOM 735 C CA . LEU A 1 87 ? 72.958 15.339 -33.287 1.00 86.94 87 LEU A CA 1
ATOM 736 C C . LEU A 1 87 ? 71.570 14.891 -32.803 1.00 86.94 87 LEU A C 1
ATOM 738 O O . LEU A 1 87 ? 71.262 13.701 -32.856 1.00 86.94 87 LEU A O 1
ATOM 742 N N . ILE A 1 88 ? 70.712 15.831 -32.389 1.00 86.44 88 ILE A N 1
ATOM 743 C CA . ILE A 1 88 ? 69.357 15.524 -31.900 1.00 86.44 88 ILE A CA 1
ATOM 744 C C . ILE A 1 88 ? 68.501 14.886 -32.994 1.00 86.44 88 ILE A C 1
ATOM 746 O O . ILE A 1 88 ? 67.863 13.860 -32.756 1.00 86.44 88 ILE A O 1
ATOM 750 N N . VAL A 1 89 ? 68.524 15.449 -34.207 1.00 87.19 89 VAL A N 1
ATOM 751 C CA . VAL A 1 89 ? 67.805 14.883 -35.355 1.00 87.19 89 VAL A CA 1
ATOM 752 C C . VAL A 1 89 ? 68.308 13.476 -35.662 1.00 87.19 89 VAL A C 1
ATOM 754 O O . VAL A 1 89 ? 67.490 12.608 -35.948 1.00 87.19 89 VAL A O 1
ATOM 757 N N . SER A 1 90 ? 69.616 13.216 -35.564 1.00 90.06 90 SER A N 1
ATOM 758 C CA . SER A 1 90 ? 70.180 11.882 -35.811 1.00 90.06 90 SER A CA 1
ATOM 759 C C . SER A 1 90 ? 69.759 10.866 -34.756 1.00 90.06 90 SER A C 1
ATOM 761 O O . SER A 1 90 ? 69.367 9.758 -35.119 1.00 90.06 90 SER A O 1
ATOM 763 N N . TYR A 1 91 ? 69.788 11.228 -33.469 1.00 92.06 91 TYR A N 1
ATOM 764 C CA . TYR A 1 91 ? 69.306 10.347 -32.404 1.00 92.06 91 TYR A CA 1
ATOM 765 C C . TYR A 1 91 ? 67.811 10.048 -32.548 1.00 92.06 91 TYR A C 1
ATOM 767 O O . TYR A 1 91 ? 67.422 8.882 -32.533 1.00 92.06 91 TYR A O 1
ATOM 775 N N . TYR A 1 92 ? 66.986 11.072 -32.778 1.00 91.12 92 TYR A N 1
ATOM 776 C CA . TYR A 1 92 ? 65.547 10.901 -32.982 1.00 91.12 92 TYR A CA 1
ATOM 777 C C . TYR A 1 92 ? 65.244 10.041 -34.221 1.00 91.12 92 TYR A C 1
ATOM 779 O O . TYR A 1 92 ? 64.467 9.092 -34.145 1.00 91.12 92 TYR A O 1
ATOM 787 N N . SER A 1 93 ? 65.929 10.312 -35.337 1.00 90.62 93 SER A N 1
ATOM 788 C CA . SER A 1 93 ? 65.783 9.572 -36.598 1.00 90.62 93 SER A CA 1
ATOM 789 C C . SER A 1 93 ? 66.195 8.106 -36.472 1.00 90.62 93 SER A C 1
ATOM 791 O O . SER A 1 93 ? 65.532 7.230 -37.021 1.00 90.62 93 SER A O 1
ATOM 793 N N . LEU A 1 94 ? 67.276 7.803 -35.743 1.00 92.12 94 LEU A N 1
ATOM 794 C CA . LEU A 1 94 ? 67.636 6.414 -35.447 1.00 92.12 94 LEU A CA 1
ATOM 795 C C . LEU A 1 94 ? 66.583 5.746 -34.562 1.00 92.12 94 LEU A C 1
ATOM 797 O O . LEU A 1 94 ? 66.216 4.607 -34.845 1.00 92.12 94 LEU A O 1
ATOM 801 N N . GLY A 1 95 ? 66.065 6.453 -33.552 1.00 92.38 95 GLY A N 1
ATOM 802 C CA . GLY A 1 95 ? 64.953 5.982 -32.725 1.00 92.38 95 GLY A CA 1
ATOM 803 C C . GLY A 1 95 ? 63.755 5.543 -33.568 1.00 92.38 95 GLY A C 1
ATOM 804 O O . GLY A 1 95 ? 63.271 4.423 -33.405 1.00 92.38 95 GLY A O 1
ATOM 805 N N . GLU A 1 96 ? 63.336 6.373 -34.525 1.00 90.44 96 GLU A N 1
ATOM 806 C CA . GLU A 1 96 ? 62.265 6.067 -35.484 1.00 90.44 96 GLU A CA 1
ATOM 807 C C . GLU A 1 96 ? 62.585 4.862 -36.385 1.00 90.44 96 GLU A C 1
ATOM 809 O O . GLU A 1 96 ? 61.792 3.925 -36.473 1.00 90.44 96 GLU A O 1
ATOM 814 N N . ILE A 1 97 ? 63.768 4.833 -37.008 1.00 90.06 97 ILE A N 1
ATOM 815 C CA . ILE A 1 97 ? 64.163 3.748 -37.922 1.00 90.06 97 ILE A CA 1
ATOM 816 C C . ILE A 1 97 ? 64.178 2.392 -37.202 1.00 90.06 97 ILE A C 1
ATOM 818 O O . ILE A 1 97 ? 63.724 1.385 -37.751 1.00 90.06 97 ILE A O 1
ATOM 822 N N . TYR A 1 98 ? 64.704 2.338 -35.976 1.00 91.69 98 TYR A N 1
ATOM 823 C CA . TYR A 1 98 ? 64.704 1.104 -35.189 1.00 91.69 98 TYR A CA 1
ATOM 824 C C . TYR A 1 98 ? 63.310 0.736 -34.684 1.00 91.69 98 TYR A C 1
ATOM 826 O O . TYR A 1 98 ? 62.986 -0.452 -34.636 1.00 91.69 98 TYR A O 1
ATOM 834 N N . PHE A 1 99 ? 62.459 1.727 -34.392 1.00 88.19 99 PHE A N 1
ATOM 835 C CA . PHE A 1 99 ? 61.051 1.490 -34.076 1.00 88.19 99 PHE A CA 1
ATOM 836 C C . PHE A 1 99 ? 60.346 0.758 -35.227 1.00 88.19 99 PHE A C 1
ATOM 838 O O . PHE A 1 99 ? 59.704 -0.268 -35.007 1.00 88.19 99 PHE A O 1
ATOM 845 N N . GLU A 1 100 ? 60.511 1.228 -36.468 1.00 84.25 100 GLU A N 1
ATOM 846 C CA . GLU A 1 100 ? 59.916 0.598 -37.657 1.00 84.25 100 GLU A CA 1
ATOM 847 C C . GLU A 1 100 ? 60.423 -0.824 -37.905 1.00 84.25 100 GLU A C 1
ATOM 849 O O . GLU A 1 100 ? 59.665 -1.707 -38.315 1.00 84.25 100 GLU A O 1
ATOM 854 N N . ARG A 1 101 ? 61.704 -1.069 -37.615 1.00 88.44 101 ARG A N 1
ATOM 855 C CA . ARG A 1 101 ? 62.321 -2.401 -37.699 1.00 88.44 101 ARG A CA 1
ATOM 856 C C . ARG A 1 101 ? 61.914 -3.337 -36.564 1.00 88.44 101 ARG A C 1
ATOM 858 O O . ARG A 1 101 ? 62.281 -4.509 -36.602 1.00 88.44 101 ARG A O 1
ATOM 865 N N . LYS A 1 102 ? 61.132 -2.849 -35.593 1.00 85.12 102 LYS A N 1
ATOM 866 C CA . LYS A 1 102 ? 60.744 -3.560 -34.364 1.00 85.12 102 LYS A CA 1
ATOM 867 C C . LYS A 1 102 ? 61.937 -3.907 -33.461 1.00 85.12 102 LYS A C 1
ATOM 869 O O . LYS A 1 102 ? 61.868 -4.838 -32.664 1.00 85.12 102 LYS A O 1
ATOM 874 N N . GLU A 1 103 ? 63.025 -3.146 -33.560 1.00 92.00 103 GLU A N 1
ATOM 875 C CA . GLU A 1 103 ? 64.202 -3.234 -32.688 1.00 92.00 103 GLU A CA 1
ATOM 876 C C . GLU A 1 103 ? 64.012 -2.296 -31.479 1.00 92.00 103 GLU A C 1
ATOM 878 O O . GLU A 1 103 ? 64.676 -1.267 -31.344 1.00 92.00 103 GLU A O 1
ATOM 883 N N . PHE A 1 104 ? 63.042 -2.621 -30.615 1.00 89.38 104 PHE A N 1
ATOM 884 C CA . PHE A 1 104 ? 62.532 -1.689 -29.599 1.00 89.38 104 PHE A CA 1
ATOM 885 C C . PHE A 1 104 ? 63.552 -1.271 -28.536 1.00 89.38 104 PHE A C 1
ATOM 887 O O . PHE A 1 104 ? 63.543 -0.113 -28.143 1.00 89.38 104 PHE A O 1
ATOM 894 N N . GLU A 1 105 ? 64.461 -2.149 -28.106 1.00 91.25 105 GLU A N 1
ATOM 895 C CA . GLU A 1 105 ? 65.475 -1.789 -27.098 1.00 91.25 105 GLU A CA 1
ATOM 896 C C . GLU A 1 105 ? 66.439 -0.713 -27.616 1.00 91.25 105 GLU A C 1
ATOM 898 O O . GLU A 1 105 ? 66.665 0.298 -26.957 1.00 91.25 105 GLU A O 1
ATOM 903 N N . LEU A 1 106 ? 66.908 -0.852 -28.860 1.00 91.31 106 LEU A N 1
ATOM 904 C CA . LEU A 1 106 ? 67.725 0.181 -29.502 1.00 91.31 106 LEU A CA 1
ATOM 905 C C . LEU A 1 106 ? 66.927 1.473 -29.707 1.00 91.31 106 LEU A C 1
ATOM 907 O O . LEU A 1 106 ? 67.446 2.566 -29.499 1.00 91.31 106 LEU A O 1
ATOM 911 N N . SER A 1 107 ? 65.656 1.366 -30.095 1.00 92.81 107 SER A N 1
ATOM 912 C CA . SER A 1 107 ? 64.774 2.525 -30.249 1.00 92.81 107 SER A CA 1
ATOM 913 C C . SER A 1 107 ? 64.578 3.291 -28.930 1.00 92.81 107 SER A C 1
ATOM 915 O O . SER A 1 107 ? 64.721 4.516 -28.912 1.00 92.81 107 SER A O 1
ATOM 917 N N . LYS A 1 108 ? 64.325 2.583 -27.818 1.00 93.19 108 LYS A N 1
ATOM 918 C CA . LYS A 1 108 ? 64.214 3.150 -26.463 1.00 93.19 108 LYS A CA 1
ATOM 919 C C . LYS A 1 108 ? 65.486 3.875 -26.054 1.00 93.19 108 LYS A C 1
ATOM 921 O O . LYS A 1 108 ? 65.389 5.010 -25.590 1.00 93.19 108 LYS A O 1
ATOM 926 N N . ASP A 1 109 ? 66.650 3.263 -26.272 1.00 93.06 109 ASP A N 1
ATOM 927 C CA . ASP A 1 109 ? 67.945 3.880 -25.978 1.00 93.06 109 ASP A CA 1
ATOM 928 C C . ASP A 1 109 ? 68.094 5.202 -26.737 1.00 93.06 109 ASP A C 1
ATOM 930 O O . ASP A 1 109 ? 68.406 6.236 -26.145 1.00 93.06 109 ASP A O 1
ATOM 934 N N . TYR A 1 110 ? 67.806 5.207 -28.041 1.00 93.69 110 TYR A N 1
ATOM 935 C CA . TYR A 1 110 ? 67.942 6.406 -28.866 1.00 93.69 110 TYR A CA 1
ATOM 936 C C . TYR A 1 110 ? 66.947 7.516 -28.501 1.00 93.69 110 TYR A C 1
ATOM 938 O O . TYR A 1 110 ? 67.359 8.673 -28.405 1.00 93.69 110 TYR A O 1
ATOM 946 N N . PHE A 1 111 ? 65.673 7.209 -28.231 1.00 93.62 111 PHE A N 1
ATOM 947 C CA . PHE A 1 111 ? 64.723 8.225 -27.755 1.00 93.62 111 PHE A CA 1
ATOM 948 C C . PHE A 1 111 ? 65.051 8.718 -26.340 1.00 93.62 111 PHE A C 1
ATOM 950 O O . PHE A 1 111 ? 64.950 9.917 -26.081 1.00 93.62 111 PHE A O 1
ATOM 957 N N . SER A 1 112 ? 65.521 7.841 -25.450 1.00 92.62 112 SER A N 1
ATOM 958 C CA . SER A 1 112 ? 66.012 8.230 -24.120 1.00 92.62 112 SER A CA 1
ATOM 959 C C . SER A 1 112 ? 67.203 9.177 -24.229 1.00 92.62 112 SER A C 1
ATOM 961 O O . SER A 1 112 ? 67.246 10.185 -23.529 1.00 92.62 112 SER A O 1
ATOM 963 N N . LYS A 1 113 ? 68.123 8.927 -25.172 1.00 91.06 113 LYS A N 1
ATOM 964 C CA . LYS A 1 113 ? 69.234 9.842 -25.465 1.00 91.06 113 LYS A CA 1
ATOM 965 C C . LYS A 1 113 ? 68.779 11.190 -26.007 1.00 91.06 113 LYS A C 1
ATOM 967 O O . LYS A 1 113 ? 69.372 12.196 -25.631 1.00 91.06 113 LYS A O 1
ATOM 972 N N . VAL A 1 114 ? 67.718 11.252 -26.815 1.00 89.62 114 VAL A N 1
ATOM 973 C CA . VAL A 1 114 ? 67.115 12.542 -27.199 1.00 89.62 114 VAL A CA 1
ATOM 974 C C . VAL A 1 114 ? 66.643 13.302 -25.958 1.00 89.62 114 VAL A C 1
ATOM 976 O O . VAL A 1 114 ? 66.964 14.478 -25.819 1.00 89.62 114 VAL A O 1
ATOM 979 N N . ILE A 1 115 ? 65.924 12.643 -25.045 1.00 89.62 115 ILE A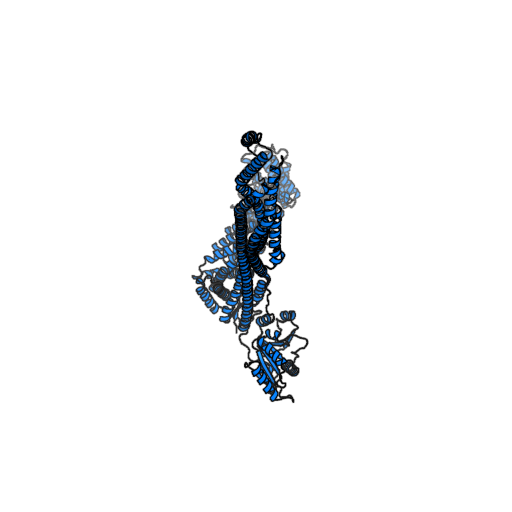 N 1
ATOM 980 C CA . ILE A 1 115 ? 65.405 13.272 -23.820 1.00 89.62 115 ILE A CA 1
ATOM 981 C C . ILE A 1 115 ? 66.553 13.742 -22.915 1.00 89.62 115 ILE A C 1
ATOM 983 O O . ILE A 1 115 ? 66.571 14.904 -22.517 1.00 89.62 115 ILE A O 1
ATOM 987 N N . GLU A 1 116 ? 67.535 12.878 -22.651 1.00 88.19 116 GLU A N 1
ATOM 988 C CA . GLU A 1 116 ? 68.709 13.157 -21.811 1.00 88.19 116 GLU A CA 1
ATOM 989 C C . GLU A 1 116 ? 69.494 14.373 -22.318 1.00 88.19 116 GLU A C 1
ATOM 991 O O . GLU A 1 116 ? 69.692 15.335 -21.574 1.00 88.19 116 GLU A O 1
ATOM 996 N N . VAL A 1 117 ? 69.875 14.367 -23.601 1.00 84.94 117 VAL A N 1
ATOM 997 C CA . VAL A 1 117 ? 70.671 15.442 -24.216 1.00 84.94 117 VAL A CA 1
ATOM 998 C C . VAL A 1 117 ? 69.905 16.767 -24.201 1.00 84.94 117 VAL A C 1
ATOM 1000 O O . VAL A 1 117 ? 70.486 17.820 -23.940 1.00 84.94 117 VAL A O 1
ATOM 1003 N N . MET A 1 118 ? 68.595 16.736 -24.454 1.00 82.19 118 MET A N 1
ATOM 1004 C CA . MET A 1 118 ? 67.756 17.937 -24.483 1.00 82.19 118 MET A CA 1
ATOM 1005 C C . MET A 1 118 ? 67.510 18.507 -23.085 1.00 82.19 118 MET A C 1
ATOM 1007 O O . MET A 1 118 ? 67.558 19.721 -22.903 1.00 82.19 118 MET A O 1
ATOM 1011 N N . GLU A 1 119 ? 67.275 17.664 -22.080 1.00 79.44 119 GLU A N 1
ATOM 1012 C CA . GLU A 1 119 ? 67.102 18.113 -20.697 1.00 79.44 119 GLU A CA 1
ATOM 1013 C C . GLU A 1 119 ? 68.403 18.641 -20.089 1.00 79.44 119 GLU A C 1
ATOM 1015 O O . GLU A 1 119 ? 68.382 19.638 -19.364 1.00 79.44 119 GLU A O 1
ATOM 1020 N N . GLU A 1 120 ? 69.540 18.009 -20.388 1.00 79.88 120 GLU A N 1
ATOM 1021 C CA . GLU A 1 120 ? 70.862 18.499 -19.990 1.00 79.88 120 GLU A CA 1
ATOM 1022 C C . GLU A 1 120 ? 71.168 19.852 -20.648 1.00 79.88 120 GLU A C 1
ATOM 1024 O O . GLU A 1 120 ? 71.588 20.797 -19.970 1.00 79.88 120 GLU A O 1
ATOM 1029 N N . PHE A 1 121 ? 70.850 19.994 -21.939 1.00 74.88 121 PHE A N 1
ATOM 1030 C CA . PHE A 1 121 ? 70.948 21.264 -22.653 1.00 74.88 121 PHE A CA 1
ATOM 1031 C C . PHE A 1 121 ? 70.093 22.359 -21.991 1.00 74.88 121 PHE A C 1
ATOM 1033 O O . PHE A 1 121 ? 70.614 23.434 -21.687 1.00 74.88 121 PHE A O 1
ATOM 1040 N N . LEU A 1 122 ? 68.823 22.075 -21.671 1.00 70.75 122 LEU A N 1
ATOM 1041 C CA . LEU A 1 122 ? 67.914 23.016 -20.999 1.00 70.75 122 LEU A CA 1
ATOM 1042 C C . LEU A 1 122 ? 68.390 23.414 -19.587 1.00 70.75 122 LEU A C 1
ATOM 1044 O O . LEU A 1 122 ? 68.259 24.579 -19.208 1.00 70.75 122 LEU A O 1
ATOM 1048 N N . LYS A 1 123 ? 68.975 22.485 -18.815 1.00 71.94 123 LYS A N 1
ATOM 1049 C CA . LYS A 1 123 ? 69.518 22.742 -17.463 1.00 71.94 123 LYS A CA 1
ATOM 1050 C C . LYS A 1 123 ? 70.788 23.599 -17.475 1.00 71.94 123 LYS A C 1
ATOM 1052 O O . LYS A 1 123 ? 71.032 24.331 -16.520 1.00 71.94 123 LYS A O 1
ATOM 1057 N N . SER A 1 124 ? 71.589 23.521 -18.538 1.00 63.94 124 SER A N 1
ATOM 1058 C CA . SER A 1 124 ? 72.890 24.203 -18.640 1.00 63.94 124 SER A CA 1
ATOM 1059 C C . SER A 1 124 ? 72.820 25.722 -18.891 1.00 63.94 124 SER A C 1
ATOM 1061 O O . SER A 1 124 ? 73.857 26.382 -18.886 1.00 63.94 124 SER A O 1
ATOM 1063 N N . GLY A 1 125 ? 71.623 26.299 -19.077 1.00 58.72 125 GLY A N 1
ATOM 1064 C CA . GLY A 1 125 ? 71.408 27.756 -19.138 1.00 58.72 125 GLY A CA 1
ATOM 1065 C C . GLY A 1 125 ? 72.110 28.482 -20.298 1.00 58.72 125 GLY A C 1
ATOM 1066 O O . GLY A 1 125 ? 72.508 29.635 -20.143 1.00 58.72 125 GLY A O 1
ATOM 1067 N N . ASN A 1 126 ? 72.310 27.816 -21.440 1.00 56.50 126 ASN A N 1
ATOM 1068 C CA . ASN A 1 126 ? 73.262 28.236 -22.478 1.00 56.50 126 ASN A CA 1
ATOM 1069 C C . ASN A 1 126 ? 72.685 29.085 -23.644 1.00 56.50 126 ASN A C 1
ATOM 1071 O O . ASN A 1 126 ? 71.480 29.123 -23.884 1.00 56.50 126 ASN A O 1
ATOM 1075 N N . LYS A 1 127 ? 73.602 29.751 -24.377 1.00 54.28 127 LYS A N 1
ATOM 1076 C CA . LYS A 1 127 ? 73.497 30.883 -25.347 1.00 54.28 127 LYS A CA 1
ATOM 1077 C C . LYS A 1 127 ? 72.340 30.976 -26.364 1.00 54.28 127 LYS A C 1
ATOM 1079 O O . LYS A 1 127 ? 72.183 32.049 -26.941 1.00 54.28 127 LYS A O 1
ATOM 1084 N N . PHE A 1 128 ? 71.553 29.931 -26.604 1.00 56.00 128 PHE A N 1
ATOM 1085 C CA . PHE A 1 128 ? 70.539 29.893 -27.675 1.00 56.00 128 PHE A CA 1
ATOM 1086 C C . PHE A 1 128 ? 69.098 30.160 -27.185 1.00 56.00 128 PHE A C 1
ATOM 1088 O O . PHE A 1 128 ? 68.147 29.893 -27.909 1.00 56.00 128 PHE A O 1
ATOM 1095 N N . GLN A 1 129 ? 68.916 30.698 -25.971 1.00 52.12 129 GLN A N 1
ATOM 1096 C CA . GLN A 1 129 ? 67.615 30.999 -25.329 1.00 52.12 129 GLN A CA 1
ATOM 1097 C C . GLN A 1 129 ? 66.752 32.099 -26.000 1.00 52.12 129 GLN A C 1
ATOM 1099 O O . GLN A 1 129 ? 65.852 32.658 -25.376 1.00 52.12 129 GLN A O 1
ATOM 1104 N N . THR A 1 130 ? 66.990 32.432 -27.261 1.00 54.03 130 THR A N 1
ATOM 1105 C CA . THR A 1 130 ? 66.154 33.344 -28.057 1.00 54.03 130 THR A CA 1
ATOM 1106 C C . THR A 1 130 ? 65.461 32.576 -29.185 1.00 54.03 130 THR A C 1
ATOM 1108 O O . THR A 1 130 ? 65.701 31.385 -29.367 1.00 54.03 130 THR A O 1
ATOM 1111 N N . GLU A 1 131 ? 64.583 33.249 -29.939 1.00 48.22 131 GLU A N 1
ATOM 1112 C CA . GLU A 1 131 ? 63.767 32.764 -31.078 1.00 48.22 131 GLU A CA 1
ATOM 1113 C C . GLU A 1 131 ? 64.464 31.784 -32.069 1.00 48.22 131 GLU A C 1
ATOM 1115 O O . GLU A 1 131 ? 63.804 31.127 -32.875 1.00 48.22 131 GLU A O 1
ATOM 1120 N N . GLU A 1 132 ? 65.791 31.629 -32.008 1.00 48.28 132 GLU A N 1
ATOM 1121 C CA . GLU A 1 132 ? 66.608 30.697 -32.792 1.00 48.28 132 GLU A CA 1
ATOM 1122 C C . GLU A 1 132 ? 66.308 29.208 -32.542 1.00 48.28 132 GLU A C 1
ATOM 1124 O O . GLU A 1 132 ? 66.343 28.431 -33.499 1.00 48.28 132 GLU A O 1
ATOM 1129 N N . ILE A 1 133 ? 65.954 28.800 -31.314 1.00 53.09 133 ILE A N 1
ATOM 1130 C CA . ILE A 1 133 ? 65.513 27.415 -31.023 1.00 53.09 133 ILE A CA 1
ATOM 1131 C C . ILE A 1 133 ? 64.125 27.130 -31.620 1.00 53.09 133 ILE A C 1
ATOM 1133 O O . ILE A 1 133 ? 63.810 25.975 -31.906 1.00 53.09 133 ILE A O 1
ATOM 1137 N N . GLN A 1 134 ? 63.304 28.163 -31.837 1.00 50.53 134 GLN A N 1
ATOM 1138 C CA . GLN A 1 134 ? 61.916 27.993 -32.264 1.00 50.53 134 GLN A CA 1
ATOM 1139 C C . GLN A 1 134 ? 61.724 27.948 -33.785 1.00 50.53 134 GLN A C 1
ATOM 1141 O O . GLN A 1 134 ? 60.719 27.399 -34.216 1.00 50.53 134 GLN A O 1
ATOM 1146 N N . CYS A 1 135 ? 62.625 28.489 -34.622 1.00 51.66 135 CYS A N 1
ATOM 1147 C CA . CYS A 1 135 ? 62.288 28.650 -36.051 1.00 51.66 135 CYS A CA 1
ATOM 1148 C C . CYS A 1 135 ? 63.429 28.625 -37.086 1.00 51.66 135 CYS A C 1
ATOM 1150 O O . CYS A 1 135 ? 63.144 28.720 -38.286 1.00 51.66 135 CYS A O 1
ATOM 1152 N N . LYS A 1 136 ? 64.713 28.473 -36.728 1.00 49.53 136 LYS A N 1
ATOM 1153 C CA . LYS A 1 136 ? 65.751 28.341 -37.771 1.00 49.53 136 LYS A CA 1
ATOM 1154 C C . LYS A 1 136 ? 65.735 26.918 -38.344 1.00 49.53 136 LYS A C 1
ATOM 1156 O O . LYS A 1 136 ? 65.925 25.941 -37.641 1.00 49.53 136 LYS A O 1
ATOM 1161 N N . SER A 1 137 ? 65.529 26.781 -39.655 1.00 52.97 137 SER A N 1
ATOM 1162 C CA . SER A 1 137 ? 65.580 25.515 -40.423 1.00 52.97 137 SER A CA 1
ATOM 1163 C C . SER A 1 137 ? 64.448 24.483 -40.237 1.00 52.97 137 SER A C 1
ATOM 1165 O O . SER A 1 137 ? 64.574 23.369 -40.738 1.00 52.97 137 SER A O 1
ATOM 1167 N N . GLY A 1 138 ? 63.314 24.855 -39.629 1.00 55.12 138 GLY A N 1
ATOM 1168 C CA . GLY A 1 138 ? 62.102 24.016 -39.612 1.00 55.12 138 GLY A CA 1
ATOM 1169 C C . GLY A 1 138 ? 62.124 22.846 -38.622 1.00 55.12 138 GLY A C 1
ATOM 1170 O O . GLY A 1 138 ? 61.269 21.974 -38.713 1.00 55.12 138 GLY A O 1
ATOM 1171 N N . VAL A 1 139 ? 63.088 22.827 -37.695 1.00 60.56 139 VAL A N 1
ATOM 1172 C CA . VAL A 1 139 ? 63.158 21.862 -36.590 1.00 60.56 139 VAL A CA 1
ATOM 1173 C C . VAL A 1 139 ? 62.832 22.577 -35.291 1.00 60.56 139 VAL A C 1
ATOM 1175 O O . VAL A 1 139 ? 63.608 23.428 -34.857 1.00 60.56 139 VAL A O 1
ATOM 1178 N N . VAL A 1 140 ? 61.729 22.206 -34.650 1.00 68.62 140 VAL A N 1
ATOM 1179 C CA . VAL A 1 140 ? 61.408 22.691 -33.309 1.00 68.62 140 VAL A CA 1
ATOM 1180 C C . VAL A 1 140 ? 61.897 21.652 -32.310 1.00 68.62 140 VAL A C 1
ATOM 1182 O O . VAL A 1 140 ? 61.316 20.584 -32.128 1.00 68.62 140 VAL A O 1
ATOM 1185 N N . PHE A 1 141 ? 63.025 21.945 -31.666 1.00 74.94 141 PHE A N 1
ATOM 1186 C CA . PHE A 1 141 ? 63.640 21.039 -30.693 1.00 74.94 141 PHE A CA 1
ATOM 1187 C C . PHE A 1 141 ? 62.671 20.652 -29.577 1.00 74.94 141 PHE A C 1
ATOM 1189 O O . PHE A 1 141 ? 62.571 19.487 -29.203 1.00 74.94 141 PHE A O 1
ATOM 1196 N N . PHE A 1 142 ? 61.909 21.620 -29.080 1.00 76.00 142 PHE A N 1
ATOM 1197 C CA . PHE A 1 142 ? 60.911 21.369 -28.053 1.00 76.00 142 PHE A CA 1
ATOM 1198 C C . PHE A 1 142 ? 59.876 20.318 -28.4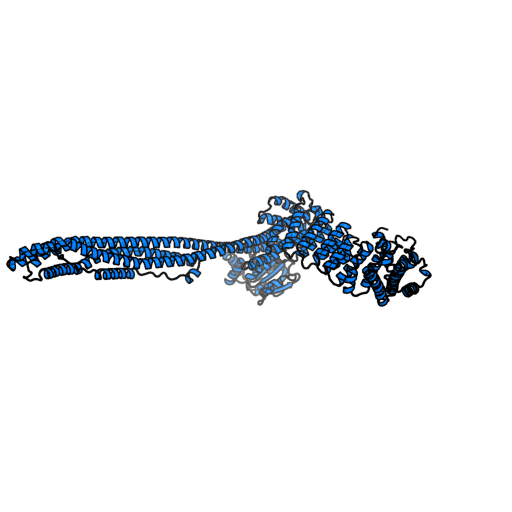95 1.00 76.00 142 PHE A C 1
ATOM 1200 O O . PHE A 1 142 ? 59.623 19.376 -27.748 1.00 76.00 142 PHE A O 1
ATOM 1207 N N . GLU A 1 143 ? 59.370 20.390 -29.729 1.00 76.44 143 GLU A N 1
ATOM 1208 C CA . GLU A 1 143 ? 58.484 19.361 -30.291 1.00 76.44 143 GLU A CA 1
ATOM 1209 C C . GLU A 1 143 ? 59.185 18.009 -30.406 1.00 76.44 143 GLU A C 1
ATOM 1211 O O . GLU A 1 143 ? 58.606 17.000 -30.014 1.00 76.44 143 GLU A O 1
ATOM 1216 N N . LEU A 1 144 ? 60.440 17.959 -30.867 1.00 81.50 144 LEU A N 1
ATOM 1217 C CA . LEU A 1 144 ? 61.194 16.701 -30.939 1.00 81.50 144 LEU A CA 1
ATOM 1218 C C . LEU A 1 144 ? 61.360 16.031 -29.575 1.00 81.50 144 LEU A C 1
ATOM 1220 O O . LEU A 1 144 ? 61.234 14.812 -29.482 1.00 81.50 144 LEU A O 1
ATOM 1224 N N . LEU A 1 145 ? 61.597 16.809 -28.516 1.00 85.12 145 LEU A N 1
ATOM 1225 C CA . LEU A 1 145 ? 61.628 16.297 -27.146 1.00 85.12 145 LEU A CA 1
ATOM 1226 C C . LEU A 1 145 ? 60.267 15.710 -26.747 1.00 85.12 145 LEU A C 1
ATOM 1228 O O . LEU A 1 145 ? 60.202 14.609 -26.199 1.00 85.12 145 LEU A O 1
ATOM 1232 N N . MET A 1 146 ? 59.177 16.417 -27.042 1.00 88.06 146 MET A N 1
ATOM 1233 C CA . MET A 1 146 ? 57.830 15.949 -26.717 1.00 88.06 146 MET A CA 1
ATOM 1234 C C . MET A 1 146 ? 57.442 14.686 -27.486 1.00 88.06 146 MET A C 1
ATOM 1236 O O . MET A 1 146 ? 56.908 13.740 -26.903 1.00 88.06 146 MET A O 1
ATOM 1240 N N . TRP A 1 147 ? 57.759 14.624 -28.777 1.00 88.12 147 TRP A N 1
ATOM 1241 C CA . TRP A 1 147 ? 57.550 13.428 -29.581 1.00 88.12 147 TRP A CA 1
ATOM 1242 C C . TRP A 1 147 ? 58.471 12.281 -29.162 1.00 88.12 147 TRP A C 1
ATOM 1244 O O . TRP A 1 147 ? 58.046 11.131 -29.223 1.00 88.12 147 TRP A O 1
ATOM 1254 N N . ALA A 1 148 ? 59.694 12.555 -28.695 1.00 89.81 148 ALA A N 1
ATOM 1255 C CA . ALA A 1 148 ? 60.578 11.529 -28.139 1.00 89.81 148 ALA A CA 1
ATOM 1256 C C . ALA A 1 148 ? 59.985 10.929 -26.858 1.00 89.81 148 ALA A C 1
ATOM 1258 O O . ALA A 1 148 ? 59.950 9.710 -26.730 1.00 89.81 148 ALA A O 1
ATOM 1259 N N . ARG A 1 149 ? 59.434 11.760 -25.960 1.00 91.19 149 ARG A N 1
ATOM 1260 C CA . ARG A 1 149 ? 58.700 11.304 -24.763 1.00 91.19 149 ARG A CA 1
ATOM 1261 C C . ARG A 1 149 ? 57.490 10.452 -25.126 1.00 91.19 149 ARG A C 1
ATOM 1263 O O . ARG A 1 149 ? 57.318 9.375 -24.566 1.00 91.19 149 ARG A O 1
ATOM 1270 N N . LYS A 1 150 ? 56.692 10.887 -26.107 1.00 91.06 150 LYS A N 1
ATOM 1271 C CA . LYS A 1 150 ? 55.560 10.106 -26.626 1.00 91.06 150 LYS A CA 1
ATOM 1272 C C . LYS A 1 150 ? 56.021 8.761 -27.193 1.00 91.06 150 LYS A C 1
ATOM 1274 O O . LYS A 1 150 ? 55.450 7.728 -26.866 1.00 91.06 150 LYS A O 1
ATOM 1279 N N . ASN A 1 151 ? 57.040 8.766 -28.049 1.00 91.25 151 ASN A N 1
ATOM 1280 C CA . ASN A 1 151 ? 57.527 7.563 -28.721 1.00 91.25 151 ASN A CA 1
ATOM 1281 C C . ASN A 1 151 ? 58.190 6.582 -27.751 1.00 91.25 151 ASN A C 1
ATOM 1283 O O . ASN A 1 151 ? 58.043 5.378 -27.939 1.00 91.25 151 ASN A O 1
ATOM 1287 N N . LEU A 1 152 ? 58.880 7.085 -26.725 1.00 92.19 152 LEU A N 1
ATOM 1288 C CA . LEU A 1 152 ? 59.379 6.277 -25.617 1.00 92.19 152 LEU A CA 1
ATOM 1289 C C . LEU A 1 152 ? 58.211 5.665 -24.832 1.00 92.19 152 LEU A C 1
ATOM 1291 O O . LEU A 1 152 ? 58.204 4.458 -24.611 1.00 92.19 152 LEU A O 1
ATOM 1295 N N . GLY A 1 153 ? 57.192 6.472 -24.519 1.00 91.44 153 GLY A N 1
ATOM 1296 C CA . GLY A 1 153 ? 55.940 6.029 -23.901 1.00 91.44 153 GLY A CA 1
ATOM 1297 C C . GLY A 1 153 ? 55.259 4.881 -24.653 1.00 91.44 153 GLY A C 1
ATOM 1298 O O . GLY A 1 153 ? 54.786 3.942 -24.024 1.00 91.44 153 GLY A O 1
ATOM 1299 N N . ASP A 1 154 ? 55.268 4.896 -25.993 1.00 89.12 154 ASP A N 1
ATOM 1300 C CA . ASP A 1 154 ? 54.682 3.824 -26.821 1.00 89.12 154 ASP A CA 1
ATOM 1301 C C . ASP A 1 154 ? 55.385 2.454 -26.656 1.00 89.12 154 ASP A C 1
ATOM 1303 O O . ASP A 1 154 ? 54.898 1.457 -27.191 1.00 89.12 154 ASP A O 1
ATOM 1307 N N . MET A 1 155 ? 56.560 2.403 -26.018 1.00 91.44 155 MET A N 1
ATOM 1308 C CA . MET A 1 155 ? 57.411 1.208 -25.935 1.00 91.44 155 MET A CA 1
ATOM 1309 C C . MET A 1 155 ? 57.674 0.714 -24.511 1.00 91.44 155 MET A C 1
ATOM 1311 O O . MET A 1 155 ? 58.304 -0.335 -24.352 1.00 91.44 155 MET A O 1
ATOM 1315 N N . VAL A 1 156 ? 57.265 1.469 -23.494 1.00 91.31 156 VAL A N 1
ATOM 1316 C CA . VAL A 1 156 ? 57.453 1.115 -22.080 1.00 91.31 156 VAL A CA 1
ATOM 1317 C C . VAL A 1 156 ? 56.149 0.609 -21.465 1.00 91.31 156 VAL A C 1
ATOM 1319 O O . VAL A 1 156 ? 55.087 0.674 -22.085 1.00 91.31 156 VAL A O 1
ATOM 1322 N N . GLU A 1 157 ? 56.239 0.081 -20.246 1.00 91.38 157 GLU A N 1
ATOM 1323 C CA . GLU A 1 157 ? 55.077 -0.378 -19.483 1.00 91.38 157 GLU A CA 1
ATOM 1324 C C . GLU A 1 157 ? 54.124 0.782 -19.159 1.00 91.38 157 GLU A C 1
ATOM 1326 O O . GLU A 1 157 ? 54.529 1.939 -19.043 1.00 91.38 157 GLU A O 1
ATOM 1331 N N . VAL A 1 158 ? 52.841 0.468 -18.983 1.00 91.69 158 VAL A N 1
ATOM 1332 C CA . VAL A 1 158 ? 51.742 1.451 -18.966 1.00 91.69 158 VAL A CA 1
ATOM 1333 C C . VAL A 1 158 ? 51.886 2.515 -17.867 1.00 91.69 158 VAL A C 1
ATOM 1335 O O . VAL A 1 158 ? 51.568 3.683 -18.097 1.00 91.69 158 VAL A O 1
ATOM 1338 N N . GLU A 1 159 ? 52.392 2.143 -16.688 1.00 90.81 159 GLU A N 1
ATOM 1339 C CA . GLU A 1 159 ? 52.618 3.073 -15.569 1.00 90.81 159 GLU A CA 1
ATOM 1340 C C . GLU A 1 159 ? 53.686 4.126 -15.901 1.00 90.81 159 GLU A C 1
ATOM 1342 O O . GLU A 1 159 ? 53.491 5.322 -15.674 1.00 90.81 159 GLU A O 1
ATOM 1347 N N . GLU A 1 160 ? 54.799 3.690 -16.493 1.00 91.88 160 GLU A N 1
ATOM 1348 C CA . GLU A 1 160 ? 55.880 4.569 -16.941 1.00 91.88 160 GLU A CA 1
ATOM 1349 C C . GLU A 1 160 ? 55.443 5.396 -18.158 1.00 91.88 160 GLU A C 1
ATOM 1351 O O . GLU A 1 160 ? 55.710 6.599 -18.238 1.00 91.88 160 GLU A O 1
ATOM 1356 N N . ALA A 1 161 ? 54.692 4.779 -19.073 1.00 92.44 161 ALA A N 1
ATOM 1357 C CA . ALA A 1 161 ? 54.140 5.435 -20.248 1.00 92.44 161 ALA A CA 1
ATOM 1358 C C . ALA A 1 161 ? 53.228 6.606 -19.859 1.00 92.44 161 ALA A C 1
ATOM 1360 O O . ALA A 1 161 ? 53.350 7.689 -20.431 1.00 92.44 161 ALA A O 1
ATOM 1361 N N . LEU A 1 162 ? 52.356 6.429 -18.856 1.00 93.62 162 LEU A N 1
ATOM 1362 C CA . LEU A 1 162 ? 51.470 7.490 -18.372 1.00 93.62 162 LEU A CA 1
ATOM 1363 C C . LEU A 1 162 ? 52.261 8.711 -17.878 1.00 93.62 162 LEU A C 1
ATOM 1365 O O . LEU A 1 162 ? 51.938 9.835 -18.266 1.00 93.62 162 LEU A O 1
ATOM 1369 N N . TYR A 1 163 ? 53.323 8.502 -17.093 1.00 92.19 163 TYR A N 1
ATOM 1370 C CA . TYR A 1 163 ? 54.191 9.588 -16.621 1.00 92.19 163 TYR A CA 1
ATOM 1371 C C . TYR A 1 163 ? 54.852 10.337 -17.786 1.00 92.19 163 TYR A C 1
ATOM 1373 O O . TYR A 1 163 ? 54.853 11.573 -17.834 1.00 92.19 163 TYR A O 1
ATOM 1381 N N . LEU A 1 164 ? 55.366 9.593 -18.770 1.00 91.00 164 LEU A N 1
ATOM 1382 C CA . LEU A 1 164 ? 55.970 10.170 -19.968 1.00 91.00 164 LEU A CA 1
ATOM 1383 C C . LEU A 1 164 ? 54.953 10.989 -20.772 1.00 91.00 164 LEU A C 1
ATOM 1385 O O . LEU A 1 164 ? 55.273 12.112 -21.167 1.00 91.00 164 LEU A O 1
ATOM 1389 N N . TYR A 1 165 ? 53.726 10.494 -20.962 1.00 93.31 165 TYR A N 1
ATOM 1390 C CA . TYR A 1 165 ? 52.674 11.227 -21.668 1.00 93.31 165 TYR A CA 1
ATOM 1391 C C . TYR A 1 165 ? 52.229 12.491 -20.922 1.00 93.31 165 TYR A C 1
ATOM 1393 O O . TYR A 1 165 ? 52.044 13.537 -21.545 1.00 93.31 165 TYR A O 1
ATOM 1401 N N . GLU A 1 166 ? 52.081 12.440 -19.597 1.00 89.62 166 GLU A N 1
ATOM 1402 C CA . GLU A 1 166 ? 51.700 13.606 -18.788 1.00 89.62 166 GLU A CA 1
ATOM 1403 C C . GLU A 1 166 ? 52.754 14.717 -18.847 1.00 89.62 166 GLU A C 1
ATOM 1405 O O . GLU A 1 166 ? 52.399 15.897 -18.939 1.00 89.62 166 GLU A O 1
ATOM 1410 N N . SER A 1 167 ? 54.037 14.336 -18.892 1.00 87.88 167 SER A N 1
ATOM 1411 C CA . SER A 1 167 ? 55.171 15.260 -18.998 1.00 87.88 167 SER A CA 1
ATOM 1412 C C . SER A 1 167 ? 55.256 16.006 -20.339 1.00 87.88 167 SER A C 1
ATOM 1414 O O . SER A 1 167 ? 56.066 16.927 -20.480 1.00 87.88 167 SER A O 1
ATOM 1416 N N . ILE A 1 168 ? 54.445 15.632 -21.336 1.00 87.38 168 ILE A N 1
ATOM 1417 C CA . ILE A 1 168 ? 54.384 16.325 -22.624 1.00 87.38 168 ILE A CA 1
ATOM 1418 C C . ILE A 1 168 ? 53.720 17.694 -22.440 1.00 87.38 168 ILE A C 1
ATOM 1420 O O . ILE A 1 168 ? 52.589 17.793 -21.967 1.00 87.38 168 ILE A O 1
ATOM 1424 N N . ILE A 1 169 ? 54.391 18.761 -22.860 1.00 77.06 169 ILE A N 1
ATOM 1425 C CA . ILE A 1 169 ? 53.879 20.134 -22.843 1.00 77.06 169 ILE A CA 1
ATOM 1426 C C . ILE A 1 169 ? 53.932 20.630 -24.285 1.00 77.06 169 ILE A C 1
ATOM 1428 O O . ILE A 1 169 ? 54.989 20.580 -24.897 1.00 77.06 169 ILE A O 1
ATOM 1432 N N . GLY A 1 170 ? 52.818 21.084 -24.851 1.00 65.62 170 GLY A N 1
ATOM 1433 C CA . GLY A 1 170 ? 52.793 21.598 -26.219 1.00 65.62 170 GLY A CA 1
ATOM 1434 C C . GLY A 1 170 ? 51.498 22.340 -26.521 1.00 65.62 170 GLY A C 1
ATOM 1435 O O . GLY A 1 170 ? 50.424 21.870 -26.145 1.00 65.62 170 GLY A O 1
ATOM 1436 N N . GLU A 1 171 ? 51.621 23.498 -27.173 1.00 56.28 171 GLU A N 1
ATOM 1437 C CA . GLU A 1 171 ? 50.497 24.328 -27.639 1.00 56.28 171 GLU A CA 1
ATOM 1438 C C . GLU A 1 171 ? 50.033 23.943 -29.057 1.00 56.28 171 GLU A C 1
ATOM 1440 O O . GLU A 1 171 ? 48.975 24.383 -29.502 1.00 56.28 171 GLU A O 1
ATOM 1445 N N . GLU A 1 172 ? 50.793 23.093 -29.760 1.00 71.69 172 GLU A N 1
ATOM 1446 C CA . GLU A 1 172 ? 50.443 22.623 -31.101 1.00 71.69 172 GLU A CA 1
ATOM 1447 C C . GLU A 1 172 ? 49.307 21.592 -31.089 1.00 71.69 172 GLU A C 1
ATOM 1449 O O . GLU A 1 172 ? 49.317 20.615 -30.329 1.00 71.69 172 GLU A O 1
ATOM 1454 N N . GLU A 1 173 ? 48.335 21.780 -31.985 1.00 75.50 173 GLU A N 1
ATOM 1455 C CA . GLU A 1 173 ? 47.083 21.017 -32.007 1.00 75.50 173 GLU A CA 1
ATOM 1456 C C . GLU A 1 173 ? 47.305 19.503 -32.211 1.00 75.50 173 GLU A C 1
ATOM 1458 O O . GLU A 1 173 ? 46.616 18.694 -31.586 1.00 75.50 173 GLU A O 1
ATOM 1463 N N . ILE A 1 174 ? 48.276 19.084 -33.039 1.00 79.88 174 ILE A N 1
ATOM 1464 C CA . ILE A 1 174 ? 48.534 17.660 -33.344 1.00 79.88 174 ILE A CA 1
ATOM 1465 C C . ILE A 1 174 ? 49.167 16.930 -32.157 1.00 79.88 174 ILE A C 1
ATOM 1467 O O . ILE A 1 174 ? 48.710 15.846 -31.774 1.00 79.88 174 ILE A O 1
ATOM 1471 N N . LEU A 1 175 ? 50.206 17.519 -31.564 1.00 82.12 175 LEU A N 1
ATOM 1472 C CA . LEU A 1 175 ? 50.892 16.954 -30.406 1.00 82.12 175 LEU A CA 1
ATOM 1473 C C . LEU A 1 175 ? 49.963 16.914 -29.185 1.00 82.12 175 LEU A C 1
ATOM 1475 O O . LEU A 1 175 ? 49.938 15.916 -28.464 1.00 82.12 175 LEU A O 1
ATOM 1479 N N . TYR A 1 176 ? 49.142 17.950 -28.991 1.00 86.19 176 TYR A N 1
ATOM 1480 C CA . TYR A 1 176 ? 48.133 17.990 -27.934 1.00 86.19 176 TYR A CA 1
ATOM 1481 C C . TYR A 1 176 ? 47.090 16.866 -28.082 1.00 86.19 176 TYR A C 1
AT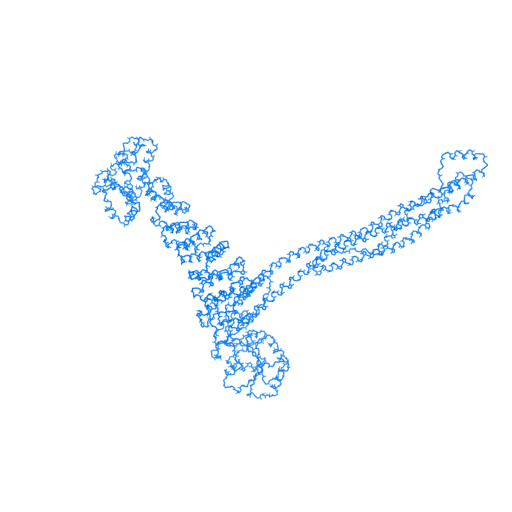OM 1483 O O . TYR A 1 176 ? 46.758 16.194 -27.100 1.00 86.19 176 TYR A O 1
ATOM 1491 N N . ILE A 1 177 ? 46.603 16.614 -29.305 1.00 86.94 177 ILE A N 1
ATOM 1492 C CA . ILE A 1 177 ? 45.699 15.492 -29.616 1.00 86.94 177 ILE A CA 1
ATOM 1493 C C . ILE A 1 177 ? 46.371 14.152 -29.291 1.00 86.94 177 ILE A C 1
ATOM 1495 O O . ILE A 1 177 ? 45.770 13.312 -28.618 1.00 86.94 177 ILE A O 1
ATOM 1499 N N . GLN A 1 178 ? 47.619 13.947 -29.728 1.00 86.06 178 GLN A N 1
ATOM 1500 C CA . GLN A 1 178 ? 48.354 12.706 -29.460 1.00 86.06 178 GLN A CA 1
ATOM 1501 C C . GLN A 1 178 ? 48.599 12.479 -27.973 1.00 86.06 178 GLN A C 1
ATOM 1503 O O . GLN A 1 178 ? 48.382 11.365 -27.496 1.00 86.06 178 GLN A O 1
ATOM 1508 N N . LYS A 1 179 ? 49.002 13.523 -27.239 1.00 89.94 179 LYS A N 1
ATOM 1509 C CA . LYS A 1 179 ? 49.185 13.472 -25.787 1.00 89.94 179 LYS A CA 1
ATOM 1510 C C . LYS A 1 179 ? 47.918 12.959 -25.114 1.00 89.94 179 LYS A C 1
ATOM 1512 O O . LYS A 1 179 ? 47.954 11.924 -24.459 1.00 89.94 179 LYS A O 1
ATOM 1517 N N . ASN A 1 180 ? 46.800 13.664 -25.291 1.00 91.75 180 ASN A N 1
ATOM 1518 C CA . ASN A 1 180 ? 45.556 13.334 -24.598 1.00 91.75 180 ASN A CA 1
ATOM 1519 C C . ASN A 1 180 ? 45.014 11.959 -25.016 1.00 91.75 180 ASN A C 1
ATOM 1521 O O . ASN A 1 180 ? 44.524 11.216 -24.172 1.00 91.75 180 ASN A O 1
ATOM 1525 N N . TYR A 1 181 ? 45.180 11.562 -26.282 1.00 91.38 181 TYR A N 1
ATOM 1526 C CA . TYR A 1 181 ? 44.832 10.210 -26.724 1.00 91.38 181 TYR A CA 1
ATOM 1527 C C . TYR A 1 181 ? 45.666 9.122 -26.026 1.00 91.38 181 TYR A C 1
ATOM 1529 O O . TYR A 1 181 ? 45.131 8.084 -25.635 1.00 91.38 181 TYR A O 1
ATOM 1537 N N . CYS A 1 182 ? 46.970 9.345 -25.844 1.00 92.00 182 CYS A N 1
ATOM 1538 C CA . CYS A 1 182 ? 47.847 8.393 -25.163 1.00 92.00 182 CYS A CA 1
ATOM 1539 C C . CYS A 1 182 ? 47.591 8.352 -23.650 1.00 92.00 182 CYS A C 1
ATOM 1541 O O . CYS A 1 182 ? 47.475 7.260 -23.097 1.00 92.00 182 CYS A O 1
ATOM 1543 N N . VAL A 1 183 ? 47.401 9.514 -23.008 1.00 93.81 183 VAL A N 1
ATOM 1544 C CA . VAL A 1 183 ? 46.997 9.610 -21.593 1.00 93.81 183 VAL A CA 1
ATOM 1545 C C . VAL A 1 183 ? 45.677 8.882 -21.362 1.00 93.81 183 VAL A C 1
ATOM 1547 O O . VAL A 1 183 ? 45.578 8.111 -20.411 1.00 93.81 183 VAL A O 1
ATOM 1550 N N . TYR A 1 184 ? 44.685 9.061 -22.241 1.00 94.69 184 TYR A N 1
ATOM 1551 C CA . TYR A 1 184 ? 43.419 8.336 -22.152 1.00 94.69 184 TYR A CA 1
ATOM 1552 C C . TYR A 1 184 ? 43.626 6.821 -22.234 1.00 94.69 184 TYR A C 1
ATOM 1554 O O . TYR A 1 184 ? 43.148 6.108 -21.359 1.00 94.69 184 TYR A O 1
ATOM 1562 N N . ARG A 1 185 ? 44.358 6.316 -23.241 1.00 93.88 185 ARG A N 1
ATOM 1563 C CA . ARG A 1 185 ? 44.569 4.866 -23.401 1.00 93.88 185 ARG A CA 1
ATOM 1564 C C . ARG A 1 185 ? 45.294 4.248 -22.208 1.00 93.88 185 ARG A C 1
ATOM 1566 O O . ARG A 1 185 ? 44.842 3.225 -21.707 1.00 93.88 185 ARG A O 1
ATOM 1573 N N . ALA A 1 186 ? 46.354 4.894 -21.726 1.00 93.62 186 ALA A N 1
ATOM 1574 C CA . ALA A 1 186 ? 47.081 4.433 -20.547 1.00 93.62 186 ALA A CA 1
ATOM 1575 C C . ALA A 1 186 ? 46.207 4.493 -19.281 1.00 93.62 186 ALA A C 1
ATOM 1577 O O . ALA A 1 186 ? 46.150 3.534 -18.520 1.00 93.62 186 ALA A O 1
ATOM 1578 N N . SER A 1 187 ? 45.455 5.581 -19.083 1.00 94.50 187 SER A N 1
ATOM 1579 C CA . SER A 1 187 ? 44.542 5.719 -17.938 1.00 94.50 187 SER A CA 1
ATOM 1580 C C . SER A 1 187 ? 43.394 4.710 -17.985 1.00 94.50 187 SER A C 1
ATOM 1582 O O . SER A 1 187 ? 42.980 4.225 -16.939 1.00 94.50 187 SER A O 1
ATOM 1584 N N . LYS A 1 188 ? 42.893 4.373 -19.179 1.00 94.12 188 LYS A N 1
ATOM 1585 C CA . LYS A 1 188 ? 41.876 3.337 -19.403 1.00 94.12 188 LYS A CA 1
ATOM 1586 C C . LYS A 1 188 ? 42.394 1.959 -19.001 1.00 94.12 188 LYS A C 1
ATOM 1588 O O . LYS A 1 188 ? 41.711 1.232 -18.294 1.00 94.12 188 LYS A O 1
ATOM 1593 N N . GLU A 1 189 ? 43.602 1.612 -19.432 1.00 93.25 189 GLU A N 1
ATOM 1594 C CA . GLU A 1 189 ? 44.232 0.328 -19.109 1.00 93.25 189 GLU A CA 1
ATOM 1595 C C . GLU A 1 189 ? 44.547 0.193 -17.609 1.00 93.25 189 GLU A C 1
ATOM 1597 O O . GLU A 1 189 ? 44.378 -0.880 -17.038 1.00 93.25 189 GLU A O 1
ATOM 1602 N N . LEU A 1 190 ? 44.901 1.302 -16.951 1.00 92.62 190 LEU A N 1
ATOM 1603 C CA . LEU A 1 190 ? 45.116 1.378 -15.499 1.00 92.62 190 LEU A CA 1
ATOM 1604 C C . LEU A 1 190 ? 43.828 1.595 -14.680 1.00 92.62 190 LEU A C 1
ATOM 1606 O O . LEU A 1 190 ? 43.891 1.684 -13.456 1.00 92.62 190 LEU A O 1
ATOM 1610 N N . ASN A 1 191 ? 42.671 1.713 -15.336 1.00 91.12 191 ASN A N 1
ATOM 1611 C CA . ASN A 1 191 ? 41.373 2.032 -14.735 1.00 91.12 191 ASN A CA 1
ATOM 1612 C C . ASN A 1 191 ? 41.344 3.307 -13.853 1.00 91.12 191 ASN A C 1
ATOM 1614 O O . ASN A 1 191 ? 40.722 3.354 -12.792 1.00 91.12 191 ASN A O 1
ATOM 1618 N N . ILE A 1 192 ? 42.022 4.377 -14.285 1.00 93.38 192 ILE A N 1
ATOM 1619 C CA . ILE A 1 192 ? 42.021 5.686 -13.611 1.00 93.38 192 ILE A CA 1
ATOM 1620 C C . ILE A 1 192 ? 40.958 6.584 -14.258 1.00 93.38 192 ILE A C 1
ATOM 1622 O O . ILE A 1 192 ? 41.238 7.336 -15.196 1.00 93.38 192 ILE A O 1
ATOM 1626 N N . ILE A 1 193 ? 39.721 6.495 -13.760 1.00 90.88 193 ILE A N 1
ATOM 1627 C CA . ILE A 1 193 ? 38.531 7.108 -14.378 1.00 90.88 193 ILE A CA 1
ATOM 1628 C C . ILE A 1 193 ? 38.658 8.629 -14.546 1.00 90.88 193 ILE A C 1
ATOM 1630 O O . ILE A 1 193 ? 38.434 9.128 -15.648 1.00 90.88 193 ILE A O 1
ATOM 1634 N N . ASP A 1 194 ? 39.046 9.367 -13.503 1.00 91.38 194 ASP A N 1
ATOM 1635 C CA . ASP A 1 194 ? 39.083 10.838 -13.550 1.00 91.38 194 ASP A CA 1
ATOM 1636 C C . ASP A 1 194 ? 40.074 11.357 -14.599 1.00 91.38 194 ASP A C 1
ATOM 1638 O O . ASP A 1 194 ? 39.738 12.223 -15.409 1.00 91.38 194 ASP A O 1
ATOM 1642 N N . LYS A 1 195 ? 41.271 10.757 -14.652 1.00 91.81 195 LYS A N 1
ATOM 1643 C CA . LYS A 1 195 ? 42.295 11.093 -15.651 1.00 91.81 195 LYS A CA 1
ATOM 1644 C C . LYS A 1 195 ? 41.864 10.708 -17.061 1.00 91.81 195 LYS A C 1
ATOM 1646 O O . LYS A 1 195 ? 42.058 11.482 -17.998 1.00 91.81 195 LYS A O 1
ATOM 1651 N N . ALA A 1 196 ? 41.253 9.532 -17.219 1.00 93.00 196 ALA A N 1
ATOM 1652 C CA . ALA A 1 196 ? 40.697 9.116 -18.500 1.00 93.00 196 ALA A CA 1
ATOM 1653 C C . ALA A 1 196 ? 39.621 10.107 -18.978 1.00 93.00 196 ALA A C 1
ATOM 1655 O O . ALA A 1 196 ? 39.609 10.473 -20.151 1.00 93.00 196 ALA A O 1
ATOM 1656 N N . ASN A 1 197 ? 38.759 10.592 -18.081 1.00 92.12 197 ASN A N 1
ATOM 1657 C CA . ASN A 1 197 ? 37.698 11.550 -18.397 1.00 92.12 197 ASN A CA 1
ATOM 1658 C C . ASN A 1 197 ? 38.255 12.915 -18.798 1.00 92.12 197 ASN A C 1
ATOM 1660 O O . ASN A 1 197 ? 37.855 13.458 -19.826 1.00 92.12 197 ASN A O 1
ATOM 1664 N N . GLU A 1 198 ? 39.214 13.445 -18.040 1.00 92.19 198 GLU A N 1
ATOM 1665 C CA . GLU A 1 198 ? 39.870 14.711 -18.368 1.00 92.19 198 GLU A CA 1
ATOM 1666 C C . GLU A 1 198 ? 40.553 14.651 -19.744 1.00 92.19 198 GLU A C 1
ATOM 1668 O O . GLU A 1 198 ? 40.298 15.493 -20.611 1.00 92.19 198 GLU A O 1
ATOM 1673 N N . ALA A 1 199 ? 41.363 13.615 -19.982 1.00 91.38 199 ALA A N 1
ATOM 1674 C CA . ALA A 1 199 ? 42.074 13.434 -21.244 1.00 91.38 199 ALA A CA 1
ATOM 1675 C C . ALA A 1 199 ? 41.111 13.238 -22.428 1.00 91.38 199 ALA A C 1
ATOM 1677 O O . ALA A 1 199 ? 41.291 13.841 -23.491 1.00 91.38 199 ALA A O 1
ATOM 1678 N N . ALA A 1 200 ? 40.050 12.447 -22.242 1.00 91.06 200 ALA A N 1
ATOM 1679 C CA . ALA A 1 200 ? 39.016 12.259 -23.251 1.00 91.06 200 ALA A CA 1
ATOM 1680 C C . ALA A 1 200 ? 38.287 13.568 -23.578 1.00 91.06 200 ALA A C 1
ATOM 1682 O O . ALA A 1 200 ? 38.159 13.911 -24.753 1.00 91.06 200 ALA A O 1
ATOM 1683 N N . ARG A 1 201 ? 37.859 14.343 -22.572 1.00 90.44 201 ARG A N 1
ATOM 1684 C CA . ARG A 1 201 ? 37.171 15.630 -22.781 1.00 90.44 201 ARG A CA 1
ATOM 1685 C C . ARG A 1 201 ? 38.054 16.640 -23.511 1.00 90.44 201 ARG A C 1
ATOM 1687 O O . ARG A 1 201 ? 37.585 17.292 -24.446 1.00 90.44 201 ARG A O 1
ATOM 1694 N N . ASN A 1 202 ? 39.333 16.731 -23.146 1.00 89.50 202 ASN A N 1
ATOM 1695 C CA . ASN A 1 202 ? 40.306 17.594 -23.823 1.00 89.50 202 ASN A CA 1
ATOM 1696 C C . ASN A 1 202 ? 40.444 17.249 -25.311 1.00 89.50 202 ASN A C 1
ATOM 1698 O O . ASN A 1 202 ? 40.471 18.135 -26.167 1.00 89.50 202 ASN A O 1
ATOM 1702 N N . LEU A 1 203 ? 40.480 15.955 -25.628 1.00 88.00 203 LEU A N 1
ATOM 1703 C CA . LEU A 1 203 ? 40.552 15.464 -26.998 1.00 88.00 203 LEU A CA 1
ATOM 1704 C C . LEU A 1 203 ? 39.250 15.717 -27.775 1.00 88.00 203 LEU A C 1
ATOM 1706 O O . LEU A 1 203 ? 39.286 16.234 -28.893 1.00 88.00 203 LEU A O 1
ATOM 1710 N N . ILE A 1 204 ? 38.100 15.407 -27.171 1.00 87.94 204 ILE A N 1
ATOM 1711 C CA . ILE A 1 204 ? 36.771 15.536 -27.787 1.00 87.94 204 ILE A CA 1
ATOM 1712 C C . ILE A 1 204 ? 36.426 16.998 -28.098 1.00 87.94 204 ILE A C 1
ATOM 1714 O O . ILE A 1 204 ? 35.813 17.290 -29.131 1.00 87.94 204 ILE A O 1
ATOM 1718 N N . LYS A 1 205 ? 36.863 17.931 -27.244 1.00 86.31 205 LYS A N 1
ATOM 1719 C CA . LYS A 1 205 ? 36.707 19.376 -27.450 1.00 86.31 205 LYS A CA 1
ATOM 1720 C C . LYS A 1 205 ? 37.367 19.863 -28.744 1.00 86.31 205 LYS A C 1
ATOM 1722 O O . LYS A 1 205 ? 36.837 20.768 -29.383 1.00 86.31 205 LYS A O 1
ATOM 1727 N N . ILE A 1 206 ? 38.501 19.272 -29.127 1.00 83.81 206 ILE A N 1
ATOM 1728 C CA . ILE A 1 206 ? 39.269 19.670 -30.315 1.00 83.81 206 ILE A CA 1
ATOM 1729 C C . ILE A 1 206 ? 38.848 18.858 -31.545 1.00 83.81 206 ILE A C 1
ATOM 1731 O O . ILE A 1 206 ? 38.598 19.429 -32.608 1.00 83.81 206 ILE A O 1
ATOM 1735 N N . LEU A 1 207 ? 38.770 17.528 -31.427 1.00 81.12 207 LEU A N 1
ATOM 1736 C CA . LEU A 1 207 ? 38.426 16.639 -32.536 1.00 81.12 207 LEU A CA 1
ATOM 1737 C C . LEU A 1 207 ? 37.734 15.358 -32.045 1.00 81.12 207 LEU A C 1
ATOM 1739 O O . LEU A 1 207 ? 38.369 14.322 -31.859 1.00 81.12 207 LEU A O 1
ATOM 1743 N N . SER A 1 208 ? 36.410 15.407 -31.915 1.00 76.94 208 SER A N 1
ATOM 1744 C CA . SER A 1 208 ? 35.618 14.320 -31.325 1.00 76.94 208 SER A CA 1
ATOM 1745 C C . SER A 1 208 ? 35.736 12.954 -32.005 1.00 76.94 208 SER A C 1
ATOM 1747 O O . SER A 1 208 ? 35.863 11.933 -31.339 1.00 76.94 208 SER A O 1
ATOM 1749 N N . SER A 1 209 ? 35.774 12.923 -33.336 1.00 74.38 209 SER A N 1
ATOM 1750 C CA . SER A 1 209 ? 35.889 11.677 -34.117 1.00 74.38 209 SER A CA 1
ATOM 1751 C C . SER A 1 209 ? 37.310 11.094 -34.204 1.00 74.38 209 SER A C 1
ATOM 1753 O O . SER A 1 209 ? 37.533 10.121 -34.934 1.00 74.38 209 SER A O 1
ATOM 1755 N N . PHE A 1 210 ? 38.304 11.678 -33.522 1.00 81.81 210 PHE A N 1
ATOM 1756 C CA . PHE A 1 210 ? 39.690 11.220 -33.625 1.00 81.81 210 PHE A CA 1
ATOM 1757 C C . PHE A 1 210 ? 39.820 9.757 -33.177 1.00 81.81 210 PHE A C 1
ATOM 1759 O O . PHE A 1 210 ? 39.585 9.434 -32.020 1.00 81.81 210 PHE A O 1
ATOM 1766 N N . LYS A 1 211 ? 40.165 8.862 -34.116 1.00 76.19 211 LYS A N 1
ATOM 1767 C CA . LYS A 1 211 ? 40.286 7.405 -33.897 1.00 76.19 211 LYS A CA 1
ATOM 1768 C C . LYS A 1 211 ? 39.063 6.766 -33.204 1.00 76.19 211 LYS A C 1
ATOM 1770 O O . LYS A 1 211 ? 39.214 5.764 -32.518 1.00 76.19 211 LYS A O 1
ATOM 1775 N N . GLY A 1 212 ? 37.866 7.332 -33.394 1.00 83.25 212 GLY A N 1
ATOM 1776 C CA . GLY A 1 212 ? 36.629 6.830 -32.779 1.00 83.25 212 GLY A CA 1
ATOM 1777 C C . GLY A 1 212 ? 36.572 6.982 -31.255 1.00 83.25 212 GLY A C 1
ATOM 1778 O O . GLY A 1 212 ? 35.835 6.251 -30.600 1.00 83.25 212 GLY A O 1
ATOM 1779 N N . ILE A 1 213 ? 37.359 7.901 -30.685 1.00 86.38 213 ILE A N 1
ATOM 1780 C CA . ILE A 1 213 ? 37.539 8.006 -29.236 1.00 86.38 213 ILE A CA 1
ATOM 1781 C C . ILE A 1 213 ? 36.263 8.373 -28.485 1.00 86.38 213 ILE A C 1
ATOM 1783 O O . ILE A 1 213 ? 36.028 7.858 -27.404 1.00 86.38 213 ILE A O 1
ATOM 1787 N N . ASN A 1 214 ? 35.417 9.227 -29.058 1.00 86.69 214 ASN A N 1
ATOM 1788 C CA . ASN A 1 214 ? 34.151 9.617 -28.449 1.00 86.69 214 ASN A CA 1
ATOM 1789 C C . ASN A 1 214 ? 33.242 8.403 -28.180 1.00 86.69 214 ASN A C 1
ATOM 1791 O O . ASN A 1 214 ? 32.657 8.311 -27.105 1.00 86.69 214 ASN A O 1
ATOM 1795 N N . ILE A 1 215 ? 33.190 7.444 -29.109 1.00 89.94 215 ILE A N 1
ATOM 1796 C CA . ILE A 1 215 ? 32.446 6.186 -28.951 1.00 89.94 215 ILE A CA 1
ATOM 1797 C C . ILE A 1 215 ? 33.110 5.298 -27.891 1.00 89.94 215 ILE A C 1
ATOM 1799 O O . ILE A 1 215 ? 32.462 4.881 -26.933 1.00 89.94 215 ILE A O 1
ATOM 1803 N N . ASP A 1 216 ? 34.419 5.062 -28.025 1.00 91.38 216 ASP A N 1
ATOM 1804 C CA . ASP A 1 216 ? 35.189 4.196 -27.120 1.00 91.38 216 ASP A CA 1
ATOM 1805 C C . ASP A 1 216 ? 35.138 4.673 -25.655 1.00 91.38 216 ASP A C 1
ATOM 1807 O O . ASP A 1 216 ? 35.032 3.865 -24.732 1.00 91.38 216 ASP A O 1
ATOM 1811 N N . VAL A 1 217 ? 35.150 5.992 -25.434 1.00 91.81 217 VAL A N 1
ATOM 1812 C CA . VAL A 1 217 ? 35.054 6.620 -24.107 1.00 91.81 217 VAL A CA 1
ATOM 1813 C C . VAL A 1 217 ? 33.695 6.373 -23.464 1.00 91.81 217 VAL A C 1
ATOM 1815 O O . VAL A 1 217 ? 33.635 6.011 -22.289 1.00 91.81 217 VAL A O 1
ATOM 1818 N N . VAL A 1 218 ? 32.607 6.546 -24.215 1.00 91.44 218 VAL A N 1
ATOM 1819 C CA . VAL A 1 218 ? 31.251 6.318 -23.701 1.00 91.44 218 VAL A CA 1
ATOM 1820 C C . VAL A 1 218 ? 31.039 4.838 -23.378 1.00 91.44 218 VAL A C 1
ATOM 1822 O O . VAL A 1 218 ? 30.499 4.515 -22.317 1.00 91.44 218 VAL A O 1
ATOM 1825 N N . GLU A 1 219 ? 31.513 3.929 -24.232 1.00 91.69 219 GLU A N 1
ATOM 1826 C CA . GLU A 1 219 ? 31.458 2.482 -23.981 1.00 91.69 219 GLU A CA 1
ATOM 1827 C C . GLU A 1 219 ? 32.284 2.080 -22.749 1.00 91.69 219 GLU A C 1
ATOM 1829 O O . GLU A 1 219 ? 31.817 1.302 -21.908 1.00 91.69 219 GLU A O 1
ATOM 1834 N N . TYR A 1 220 ? 33.478 2.657 -22.598 1.00 92.81 220 TYR A N 1
ATOM 1835 C CA . TYR A 1 220 ? 34.338 2.457 -21.436 1.00 92.81 220 TYR A CA 1
ATOM 1836 C C . TYR A 1 220 ? 33.676 2.933 -20.139 1.00 92.81 220 TYR A C 1
ATOM 1838 O O . TYR A 1 220 ? 33.521 2.141 -19.212 1.00 92.81 220 TYR A O 1
ATOM 1846 N N . PHE A 1 221 ? 33.205 4.182 -20.074 1.00 92.31 221 PHE A N 1
ATOM 1847 C CA . PHE A 1 221 ? 32.563 4.706 -18.864 1.00 92.31 221 PHE A CA 1
ATOM 1848 C C . PHE A 1 221 ? 31.250 4.007 -18.530 1.00 92.31 221 PHE A C 1
ATOM 1850 O O . PHE A 1 221 ? 30.927 3.853 -17.354 1.00 92.31 221 PHE A O 1
ATOM 1857 N N . THR A 1 222 ? 30.522 3.520 -19.536 1.00 90.12 222 THR A N 1
ATOM 1858 C CA . THR A 1 222 ? 29.349 2.668 -19.305 1.00 90.12 222 THR A CA 1
ATOM 1859 C C . THR A 1 222 ? 29.750 1.336 -18.662 1.00 90.12 222 THR A C 1
ATOM 1861 O O . THR A 1 222 ? 29.058 0.860 -17.764 1.00 90.12 222 THR A O 1
ATOM 1864 N N . THR A 1 223 ? 30.870 0.741 -19.086 1.00 89.69 223 THR A N 1
ATOM 1865 C CA . THR A 1 223 ? 31.387 -0.526 -18.535 1.00 89.69 223 THR A CA 1
ATOM 1866 C C . THR A 1 223 ? 31.892 -0.356 -17.100 1.00 89.69 223 THR A C 1
ATOM 1868 O O . THR A 1 223 ? 31.529 -1.144 -16.228 1.00 89.69 223 THR A O 1
ATOM 1871 N N . GLU A 1 224 ? 32.625 0.724 -16.828 1.00 90.31 224 GLU A N 1
ATOM 1872 C CA . GLU A 1 224 ? 33.151 1.063 -15.495 1.00 90.31 224 GLU A CA 1
ATOM 1873 C C . GLU A 1 224 ? 32.116 1.740 -14.575 1.00 90.31 224 GLU A C 1
ATOM 1875 O O . GLU A 1 224 ? 32.457 2.266 -13.518 1.00 90.31 224 GLU A O 1
ATOM 1880 N N . LYS A 1 225 ? 30.830 1.739 -14.959 1.00 90.38 225 LYS A N 1
ATOM 1881 C CA . LYS A 1 225 ? 29.706 2.312 -14.192 1.00 90.38 225 LYS A CA 1
ATOM 1882 C C . LYS A 1 225 ? 29.832 3.813 -13.881 1.00 90.38 225 LYS A C 1
ATOM 1884 O O . LYS A 1 225 ? 29.142 4.325 -13.002 1.00 90.38 225 LYS A O 1
ATOM 1889 N N . SER A 1 226 ? 30.657 4.547 -14.622 1.00 90.81 226 SER A N 1
ATOM 1890 C CA . SER A 1 226 ? 30.779 6.006 -14.535 1.00 90.81 226 SER A CA 1
ATOM 1891 C C . SER A 1 226 ? 29.713 6.687 -15.407 1.00 90.81 226 SER A C 1
ATOM 1893 O O . SER A 1 226 ? 30.009 7.392 -16.374 1.00 90.81 226 SER A O 1
ATOM 1895 N N . TYR A 1 227 ? 28.435 6.440 -15.094 1.00 92.56 227 TYR A N 1
ATOM 1896 C CA . TYR A 1 227 ? 27.313 6.822 -15.961 1.00 92.56 227 TYR A CA 1
ATOM 1897 C C . TYR A 1 227 ? 27.193 8.332 -16.169 1.00 92.56 227 TYR A C 1
ATOM 1899 O O . TYR A 1 227 ? 26.963 8.761 -17.294 1.00 92.56 227 TYR A O 1
ATOM 1907 N N . SER A 1 228 ? 27.413 9.142 -15.129 1.00 91.81 228 SER A N 1
ATOM 1908 C CA . SER A 1 228 ? 27.336 10.608 -15.223 1.00 91.81 228 SER A CA 1
ATOM 1909 C C . SER A 1 228 ? 28.280 11.168 -16.299 1.00 91.81 228 SER A C 1
ATOM 1911 O O . SER A 1 228 ? 27.866 11.979 -17.129 1.00 91.81 228 SER A O 1
ATOM 1913 N N . ASN A 1 229 ? 29.515 10.654 -16.369 1.00 91.50 229 ASN A N 1
ATOM 1914 C CA . ASN A 1 229 ? 30.491 11.040 -17.392 1.00 91.50 229 ASN A CA 1
ATOM 1915 C C . ASN A 1 229 ? 30.081 10.566 -18.794 1.00 91.50 229 ASN A C 1
ATOM 1917 O O . ASN A 1 229 ? 30.188 11.324 -19.758 1.00 91.50 229 ASN A O 1
ATOM 1921 N N . ALA A 1 230 ? 29.588 9.329 -18.910 1.00 92.38 230 ALA A N 1
ATOM 1922 C CA . ALA A 1 230 ? 29.119 8.773 -20.180 1.00 92.38 230 ALA A CA 1
ATOM 1923 C C . ALA A 1 230 ? 27.921 9.562 -20.748 1.00 92.38 230 ALA A C 1
ATOM 1925 O O . ALA A 1 230 ? 27.863 9.828 -21.952 1.00 92.38 230 ALA A O 1
ATOM 1926 N N . ILE A 1 231 ? 26.991 9.964 -19.874 1.00 94.25 231 ILE A N 1
ATOM 1927 C CA . ILE A 1 231 ? 25.812 10.770 -20.202 1.00 94.25 231 ILE A CA 1
ATOM 1928 C C . ILE A 1 231 ? 26.243 12.157 -20.685 1.00 94.25 231 ILE A C 1
ATOM 1930 O O . ILE A 1 231 ? 25.832 12.565 -21.767 1.00 94.25 231 ILE A O 1
ATOM 1934 N N . ASP A 1 232 ? 27.102 12.862 -19.942 1.00 92.50 232 ASP A N 1
ATOM 1935 C CA . ASP A 1 232 ? 27.545 14.212 -20.322 1.00 92.50 232 ASP A CA 1
ATOM 1936 C C . ASP A 1 232 ? 28.168 14.239 -21.723 1.00 92.50 232 ASP A C 1
ATOM 1938 O O . ASP A 1 232 ? 27.771 15.044 -22.565 1.00 92.50 232 ASP A O 1
ATOM 1942 N N . ILE A 1 233 ? 29.095 13.314 -21.999 1.00 91.00 233 ILE A N 1
ATOM 1943 C CA . ILE A 1 233 ? 29.755 13.218 -23.309 1.00 91.00 233 ILE A CA 1
ATOM 1944 C C . ILE A 1 233 ? 28.734 12.899 -24.406 1.00 91.00 233 ILE A C 1
ATOM 1946 O O . ILE A 1 233 ? 28.767 13.508 -25.473 1.00 91.00 233 ILE A O 1
ATOM 1950 N N . SER A 1 234 ? 27.794 11.989 -24.141 1.00 92.81 234 SER A N 1
ATOM 1951 C CA . SER A 1 234 ? 26.759 11.618 -25.111 1.00 92.81 234 SER A CA 1
ATOM 1952 C C . SER A 1 234 ? 25.826 12.789 -25.452 1.00 92.81 234 SER A C 1
ATOM 1954 O O . SER A 1 234 ? 25.459 12.946 -26.615 1.00 92.81 234 SER A O 1
ATOM 1956 N N . ILE A 1 235 ? 25.468 13.635 -24.474 1.00 92.44 235 ILE A N 1
ATOM 1957 C CA . ILE A 1 235 ? 24.675 14.856 -24.711 1.00 92.44 235 ILE A CA 1
ATOM 1958 C C . ILE A 1 235 ? 25.480 15.850 -25.553 1.00 92.44 235 ILE A C 1
ATOM 1960 O O . ILE A 1 235 ? 24.984 16.344 -26.565 1.00 92.44 235 ILE A O 1
ATOM 1964 N N . GLU A 1 236 ? 26.720 16.141 -25.144 1.00 90.31 236 GLU A N 1
ATOM 1965 C CA . GLU A 1 236 ? 27.590 17.103 -25.830 1.00 90.31 236 GLU A CA 1
ATOM 1966 C C . GLU A 1 236 ? 27.833 16.715 -27.295 1.00 90.31 236 GLU A C 1
ATOM 1968 O O . GLU A 1 236 ? 27.808 17.578 -28.174 1.00 90.31 236 GLU A O 1
ATOM 1973 N N . GLU A 1 237 ? 28.057 15.430 -27.568 1.00 90.12 237 GLU A N 1
ATOM 1974 C CA . GLU A 1 237 ? 28.295 14.925 -28.919 1.00 90.12 237 GLU A CA 1
ATOM 1975 C C . GLU A 1 237 ? 27.021 14.880 -29.763 1.00 90.12 237 GLU A C 1
ATOM 1977 O O . GLU A 1 237 ? 27.047 15.304 -30.920 1.00 90.12 237 GLU A O 1
ATOM 1982 N N . TYR A 1 238 ? 25.886 14.478 -29.185 1.00 91.44 238 TYR A N 1
ATOM 1983 C CA . TYR A 1 238 ? 24.607 14.519 -29.893 1.00 91.44 238 TYR A CA 1
ATOM 1984 C C . TYR A 1 238 ? 24.260 15.936 -30.366 1.00 91.44 238 TYR A C 1
ATOM 1986 O O . TYR A 1 238 ? 23.851 16.116 -31.511 1.00 91.44 238 TYR A O 1
ATOM 1994 N N . CYS A 1 239 ? 24.501 16.958 -29.540 1.00 87.56 239 CYS A N 1
ATOM 1995 C CA . CYS A 1 239 ? 24.288 18.354 -29.927 1.00 87.56 239 CYS A CA 1
ATOM 1996 C C . CYS A 1 239 ? 25.180 18.816 -31.099 1.00 87.56 239 CYS A C 1
ATOM 1998 O O . CYS A 1 239 ? 24.887 19.841 -31.715 1.00 87.56 239 CYS A O 1
ATOM 2000 N N . LYS A 1 240 ? 26.274 18.103 -31.416 1.00 86.38 240 LYS A N 1
ATOM 2001 C CA . LYS A 1 240 ? 27.180 18.442 -32.529 1.00 86.38 240 LYS A CA 1
ATOM 2002 C C . LYS A 1 240 ? 26.770 17.803 -33.852 1.00 86.38 240 LYS A C 1
ATOM 2004 O O . LYS A 1 240 ? 26.918 18.448 -34.890 1.00 86.38 240 LYS A O 1
ATOM 2009 N N . ASP A 1 241 ? 26.346 16.540 -33.841 1.00 81.00 241 ASP A N 1
ATOM 2010 C CA . ASP A 1 241 ? 26.157 15.752 -35.069 1.00 81.00 241 ASP A CA 1
ATOM 2011 C C . ASP A 1 241 ? 24.814 15.012 -35.184 1.00 81.00 241 ASP A C 1
ATOM 2013 O O . ASP A 1 241 ? 24.517 14.463 -36.249 1.00 81.00 241 ASP A O 1
ATOM 2017 N N . SER A 1 242 ? 23.996 15.026 -34.127 1.00 83.38 242 SER A N 1
ATOM 2018 C CA . SER A 1 242 ? 22.691 14.360 -34.029 1.00 83.38 242 SER A CA 1
ATOM 2019 C C . SER A 1 242 ? 22.712 12.885 -34.462 1.00 83.38 242 SER A C 1
ATOM 2021 O O . SER A 1 242 ? 21.719 12.361 -34.980 1.00 83.38 242 SER A O 1
ATOM 2023 N N . ILE A 1 243 ? 23.845 12.192 -34.285 1.00 85.19 243 ILE A N 1
ATOM 2024 C CA . ILE A 1 243 ? 23.986 10.794 -34.704 1.00 85.19 243 ILE A CA 1
ATOM 2025 C C . ILE A 1 243 ? 23.176 9.877 -33.759 1.00 85.19 243 ILE A C 1
ATOM 2027 O O . ILE A 1 243 ? 23.341 9.951 -32.539 1.00 85.19 243 ILE A O 1
ATOM 2031 N N . PRO A 1 244 ? 22.362 8.929 -34.281 1.00 85.56 244 PRO A N 1
ATOM 2032 C CA . PRO A 1 244 ? 21.552 8.010 -33.463 1.00 85.56 244 PRO A CA 1
ATOM 2033 C C . PRO A 1 244 ? 22.335 7.123 -32.481 1.00 85.56 244 PRO A C 1
ATOM 2035 O O . PRO A 1 244 ? 21.762 6.551 -31.557 1.00 85.56 244 PRO A O 1
ATOM 2038 N N . HIS A 1 245 ? 23.648 6.992 -32.670 1.00 88.44 245 HIS A N 1
ATOM 2039 C CA . HIS A 1 245 ? 24.541 6.264 -31.772 1.00 88.44 245 HIS A CA 1
ATOM 2040 C C . HIS A 1 245 ? 24.443 6.766 -30.322 1.00 88.44 245 HIS A C 1
ATOM 2042 O O . HIS A 1 245 ? 24.332 5.947 -29.414 1.00 88.44 245 HIS A O 1
ATOM 2048 N N . TRP A 1 246 ? 24.399 8.083 -30.103 1.00 91.56 246 TRP A N 1
ATOM 2049 C CA . TRP A 1 246 ? 24.346 8.670 -28.757 1.00 91.56 246 TRP A CA 1
ATOM 2050 C C . TRP A 1 246 ? 23.043 8.341 -28.030 1.00 91.56 246 TRP A C 1
ATOM 2052 O O . TRP A 1 246 ? 23.036 8.057 -26.836 1.00 91.56 246 TRP A O 1
ATOM 2062 N N . ILE A 1 247 ? 21.943 8.271 -28.776 1.00 91.25 247 ILE A N 1
ATOM 2063 C CA . ILE A 1 247 ? 20.642 7.834 -28.265 1.00 91.25 247 ILE A CA 1
ATOM 2064 C C . ILE A 1 247 ? 20.716 6.357 -27.841 1.00 91.25 247 ILE A C 1
ATOM 2066 O O . ILE A 1 247 ? 20.262 5.988 -26.758 1.00 91.25 247 ILE A O 1
ATOM 2070 N N . ASN A 1 248 ? 21.339 5.503 -28.658 1.00 90.19 248 ASN A N 1
ATOM 2071 C CA . ASN A 1 248 ? 21.534 4.087 -28.328 1.00 90.19 248 ASN A CA 1
ATOM 2072 C C . ASN A 1 248 ? 22.454 3.883 -27.113 1.00 90.19 248 ASN A C 1
ATOM 2074 O O . ASN A 1 248 ? 22.211 2.980 -26.307 1.00 90.19 248 ASN A O 1
ATOM 2078 N N . ALA A 1 249 ? 23.475 4.726 -26.952 1.00 90.19 249 ALA A N 1
ATOM 2079 C CA . ALA A 1 249 ? 24.328 4.727 -25.770 1.00 90.19 249 ALA A CA 1
ATOM 2080 C C . ALA A 1 249 ? 23.516 5.060 -24.506 1.00 90.19 249 ALA A C 1
ATOM 2082 O O . ALA A 1 249 ? 23.558 4.299 -23.539 1.00 90.19 249 ALA A O 1
ATOM 2083 N N . MET A 1 250 ? 22.678 6.103 -24.545 1.00 92.88 250 MET A N 1
ATOM 2084 C CA . MET A 1 250 ? 21.775 6.454 -23.437 1.00 92.88 250 MET A CA 1
ATOM 2085 C C . MET A 1 250 ? 20.803 5.324 -23.080 1.00 92.88 250 MET A C 1
ATOM 2087 O O . MET A 1 250 ? 20.642 4.989 -21.905 1.00 92.88 250 MET A O 1
ATOM 2091 N N . ASN A 1 251 ? 20.196 4.687 -24.086 1.00 91.50 251 ASN A N 1
ATOM 2092 C CA . ASN A 1 251 ? 19.337 3.515 -23.888 1.00 91.50 251 ASN A CA 1
ATOM 2093 C C . ASN A 1 251 ? 20.087 2.368 -23.195 1.00 91.50 251 ASN A C 1
ATOM 2095 O O . ASN A 1 251 ? 19.557 1.714 -22.292 1.00 91.50 251 ASN A O 1
ATOM 2099 N N . THR A 1 252 ? 21.339 2.140 -23.594 1.00 90.81 252 THR A N 1
ATOM 2100 C CA . THR A 1 252 ? 22.198 1.107 -23.008 1.00 90.81 252 THR A CA 1
ATOM 2101 C C . THR A 1 252 ? 22.507 1.407 -21.545 1.00 90.81 252 THR A C 1
ATOM 2103 O O . THR A 1 252 ? 22.410 0.498 -20.722 1.00 90.81 252 THR A O 1
ATOM 2106 N N . ILE A 1 253 ? 22.812 2.664 -21.210 1.00 93.00 253 ILE A N 1
ATOM 2107 C CA . ILE A 1 253 ? 23.031 3.111 -19.828 1.00 93.00 253 ILE A CA 1
ATOM 2108 C C . ILE A 1 253 ? 21.778 2.846 -18.987 1.00 93.00 253 ILE A C 1
ATOM 2110 O O . ILE A 1 253 ? 21.868 2.162 -17.971 1.00 93.00 253 ILE A O 1
ATOM 2114 N N . CYS A 1 254 ? 20.602 3.281 -19.450 1.00 92.06 254 CYS A N 1
ATOM 2115 C CA . CYS A 1 254 ? 19.338 3.085 -18.730 1.00 92.06 254 CYS A CA 1
ATOM 2116 C C . CYS A 1 254 ? 18.987 1.605 -18.509 1.00 92.06 254 CYS A C 1
ATOM 2118 O O . CYS A 1 254 ? 18.395 1.257 -17.494 1.00 92.06 254 CYS A O 1
ATOM 2120 N N . THR A 1 255 ? 19.349 0.733 -19.455 1.00 87.56 255 THR A N 1
ATOM 2121 C CA . THR A 1 255 ? 19.010 -0.698 -19.397 1.00 87.56 255 THR A CA 1
ATOM 2122 C C . THR A 1 255 ? 20.008 -1.512 -18.570 1.00 87.56 255 THR A C 1
ATOM 2124 O O . THR A 1 255 ? 19.622 -2.488 -17.932 1.00 87.56 255 THR A O 1
ATOM 2127 N N . LYS A 1 256 ? 21.302 -1.164 -18.615 1.00 83.56 256 LYS A N 1
ATOM 2128 C CA . LYS A 1 256 ? 22.372 -1.922 -17.942 1.00 83.56 256 LYS A CA 1
ATOM 2129 C C . LYS A 1 256 ? 22.680 -1.426 -16.533 1.00 83.56 256 LYS A C 1
ATOM 2131 O O . LYS A 1 256 ? 23.278 -2.179 -15.761 1.00 83.56 256 LYS A O 1
ATOM 2136 N N . ALA A 1 257 ? 22.327 -0.185 -16.203 1.00 84.06 257 ALA A N 1
ATOM 2137 C CA . ALA A 1 257 ? 22.580 0.359 -14.880 1.00 84.06 257 ALA A CA 1
ATOM 2138 C C . ALA A 1 257 ? 21.841 -0.454 -13.809 1.00 84.06 257 ALA A C 1
ATOM 2140 O O . ALA A 1 257 ? 20.645 -0.706 -13.915 1.00 84.06 257 ALA A O 1
ATOM 2141 N N . GLN A 1 258 ? 22.574 -0.874 -12.773 1.00 79.06 258 GLN A N 1
ATOM 2142 C CA . GLN A 1 258 ? 21.978 -1.516 -11.595 1.00 79.06 258 GLN A CA 1
ATOM 2143 C C . GLN A 1 258 ? 21.150 -0.511 -10.788 1.00 79.06 258 GLN A C 1
ATOM 2145 O O . GLN A 1 258 ? 20.081 -0.854 -10.302 1.00 79.06 258 GLN A O 1
ATOM 2150 N N . SER A 1 259 ? 21.650 0.719 -10.681 1.00 82.00 259 SER A N 1
ATOM 2151 C CA . SER A 1 259 ? 20.949 1.879 -10.146 1.00 82.00 259 SER A CA 1
ATOM 2152 C C . SER A 1 259 ? 21.466 3.137 -10.847 1.00 82.00 259 SER A C 1
ATOM 2154 O O . SER A 1 259 ? 22.621 3.188 -11.286 1.00 82.00 259 SER A O 1
ATOM 2156 N N . LEU A 1 260 ? 20.597 4.137 -10.984 1.00 89.88 260 LEU A N 1
ATOM 2157 C CA . LEU A 1 260 ? 20.942 5.469 -11.475 1.00 89.88 260 LEU A CA 1
ATOM 2158 C C . LEU A 1 260 ? 20.716 6.470 -10.346 1.00 89.88 260 LEU A C 1
ATOM 2160 O O . LEU A 1 260 ? 19.648 6.497 -9.731 1.00 89.88 260 LEU A O 1
ATOM 2164 N N . ASP A 1 261 ? 21.724 7.293 -10.072 1.00 90.69 261 ASP A N 1
ATOM 2165 C CA . ASP A 1 261 ? 21.561 8.409 -9.147 1.00 90.69 261 ASP A CA 1
ATOM 2166 C C . ASP A 1 261 ? 20.633 9.489 -9.735 1.00 90.69 261 ASP A C 1
ATOM 2168 O O . ASP A 1 261 ? 20.327 9.521 -10.934 1.00 90.69 261 ASP A O 1
ATOM 2172 N N . ILE A 1 262 ? 20.153 10.379 -8.867 1.00 92.00 262 ILE A N 1
ATOM 2173 C CA . ILE A 1 262 ? 19.186 11.409 -9.252 1.00 92.00 262 ILE A CA 1
ATOM 2174 C C . ILE A 1 262 ? 19.773 12.442 -10.227 1.00 92.00 262 ILE A C 1
ATOM 2176 O O . ILE A 1 262 ? 19.047 12.971 -11.068 1.00 92.00 262 ILE A O 1
ATOM 2180 N N . GLU A 1 263 ? 21.086 12.692 -10.169 1.00 93.56 263 GLU A N 1
ATOM 2181 C CA . GLU A 1 263 ? 21.772 13.617 -11.075 1.00 93.56 263 GLU A CA 1
ATOM 2182 C C . GLU A 1 263 ? 21.789 13.064 -12.508 1.00 93.56 263 GLU A C 1
ATOM 2184 O O . GLU A 1 263 ? 21.486 13.783 -13.463 1.00 93.56 263 GLU A O 1
ATOM 2189 N N . CYS A 1 264 ? 22.074 11.771 -12.665 1.00 94.00 264 CYS A N 1
ATOM 2190 C CA . CYS A 1 264 ? 22.005 11.062 -13.935 1.00 94.00 264 CYS A CA 1
ATOM 2191 C C . CYS A 1 264 ? 20.584 11.101 -14.503 1.00 94.00 264 CYS A C 1
ATOM 2193 O O . CYS A 1 264 ? 20.412 11.388 -15.688 1.00 94.00 264 CYS A O 1
ATOM 2195 N N . VAL A 1 265 ? 19.560 10.878 -13.670 1.00 95.44 265 VAL A N 1
ATOM 2196 C CA . VAL A 1 265 ? 18.152 10.989 -14.087 1.00 95.44 265 VAL A CA 1
ATOM 2197 C C . VAL A 1 265 ? 17.835 12.408 -14.573 1.00 95.44 265 VAL A C 1
ATOM 2199 O O . VAL A 1 265 ? 17.252 12.564 -15.645 1.00 95.44 265 VAL A O 1
ATOM 2202 N N . ASP A 1 266 ? 18.276 13.447 -13.858 1.00 94.81 266 ASP A N 1
ATOM 2203 C CA . ASP A 1 266 ? 18.101 14.845 -14.271 1.00 94.81 266 ASP A CA 1
ATOM 2204 C C . ASP A 1 266 ? 18.779 15.145 -15.617 1.00 94.81 266 ASP A C 1
ATOM 2206 O O . ASP A 1 266 ? 18.208 15.827 -16.473 1.00 94.81 266 ASP A O 1
ATOM 2210 N N . LYS A 1 267 ? 19.987 14.620 -15.838 1.00 95.44 267 LYS A N 1
ATOM 2211 C CA . LYS A 1 267 ? 20.704 14.763 -17.113 1.00 95.44 267 LYS A CA 1
ATOM 2212 C C . LYS A 1 267 ? 19.991 14.038 -18.257 1.00 95.44 267 LYS A C 1
ATOM 2214 O O . LYS A 1 267 ? 19.855 14.605 -19.340 1.00 95.44 267 LYS A O 1
ATOM 2219 N N . ILE A 1 268 ? 19.470 12.834 -18.022 1.00 96.00 268 ILE A N 1
ATOM 2220 C CA . ILE A 1 268 ? 18.701 12.088 -19.029 1.00 96.00 268 ILE A CA 1
ATOM 2221 C C . ILE A 1 268 ? 17.379 12.803 -19.345 1.00 96.00 268 ILE A C 1
ATOM 2223 O O . ILE A 1 268 ? 17.011 12.892 -20.514 1.00 96.00 268 ILE A O 1
ATOM 2227 N N . ILE A 1 269 ? 16.691 13.382 -18.353 1.00 96.06 269 ILE A N 1
ATOM 2228 C CA . ILE A 1 269 ? 15.490 14.206 -18.579 1.00 96.06 269 ILE A CA 1
ATOM 2229 C C . ILE A 1 269 ? 15.824 15.428 -19.446 1.00 96.06 269 ILE A C 1
ATOM 2231 O O . ILE A 1 269 ? 15.096 15.727 -20.393 1.00 96.06 269 ILE A O 1
ATOM 2235 N N . LYS A 1 270 ? 16.946 16.114 -19.180 1.00 95.31 270 LYS A N 1
ATOM 2236 C CA . LYS A 1 270 ? 17.416 17.213 -20.044 1.00 95.31 270 LYS A CA 1
ATOM 2237 C C . LYS A 1 270 ? 17.631 16.734 -21.477 1.00 95.31 270 LYS A C 1
ATOM 2239 O O . LYS A 1 270 ? 17.187 17.401 -22.405 1.00 95.31 270 LYS A O 1
ATOM 2244 N N . PHE A 1 271 ? 18.246 15.567 -21.659 1.00 95.69 271 PHE A N 1
ATOM 2245 C CA . PHE A 1 271 ? 18.425 14.979 -22.983 1.00 95.69 271 PHE A CA 1
ATOM 2246 C C . PHE A 1 271 ? 17.092 14.627 -23.659 1.00 95.69 271 PHE A C 1
ATOM 2248 O O . PHE A 1 271 ? 16.916 14.884 -24.845 1.00 95.69 271 PHE A O 1
ATOM 2255 N N . CYS A 1 272 ? 16.110 14.128 -22.906 1.00 94.19 272 CYS A N 1
ATOM 2256 C CA . CYS A 1 272 ? 14.763 13.879 -23.418 1.00 94.19 272 CYS A CA 1
ATOM 2257 C C . CYS A 1 272 ? 14.093 15.164 -23.930 1.00 94.19 272 CYS A C 1
ATOM 2259 O O . CYS A 1 272 ? 13.436 15.127 -24.967 1.00 94.19 272 CYS A O 1
ATOM 2261 N N . ASN A 1 273 ? 14.293 16.303 -23.261 1.00 93.62 273 ASN A N 1
ATOM 2262 C CA . ASN A 1 273 ? 13.789 17.590 -23.750 1.00 93.62 273 ASN A CA 1
ATOM 2263 C C . ASN A 1 273 ? 14.449 18.001 -25.070 1.00 93.62 273 ASN A C 1
ATOM 2265 O O . ASN A 1 273 ? 13.740 18.426 -25.975 1.00 93.62 273 ASN A O 1
ATOM 2269 N N . ILE A 1 274 ? 15.762 17.788 -25.215 1.00 93.56 274 ILE A N 1
ATOM 2270 C CA . ILE A 1 274 ? 16.477 18.029 -26.481 1.00 93.56 274 ILE A CA 1
ATOM 2271 C C . ILE A 1 274 ? 15.881 17.162 -27.602 1.00 93.56 274 ILE A C 1
ATOM 2273 O O . ILE A 1 274 ? 15.580 17.663 -28.681 1.00 93.56 274 ILE A O 1
ATOM 2277 N N . LEU A 1 275 ? 15.629 15.872 -27.344 1.00 91.62 275 LEU A N 1
ATOM 2278 C CA . LEU A 1 275 ? 14.996 14.990 -28.334 1.00 91.62 275 LEU A CA 1
ATOM 2279 C C . LEU A 1 275 ? 13.592 15.469 -28.734 1.00 91.62 275 LEU A C 1
ATOM 2281 O O . LEU A 1 275 ? 13.211 15.342 -29.897 1.00 91.62 275 LEU A O 1
ATOM 2285 N N . MET A 1 276 ? 12.822 16.023 -27.795 1.00 87.12 276 MET A N 1
ATOM 2286 C CA . MET A 1 276 ? 11.506 16.597 -28.087 1.00 87.12 276 MET A CA 1
ATOM 2287 C C . MET A 1 276 ? 11.604 17.887 -28.911 1.00 87.12 276 MET A C 1
ATOM 2289 O O . MET A 1 276 ? 10.818 18.054 -29.843 1.00 87.12 276 MET A O 1
ATOM 2293 N N . GLU A 1 277 ? 12.572 18.763 -28.620 1.00 88.81 277 GLU A N 1
ATOM 2294 C CA . GLU A 1 277 ? 12.865 19.967 -29.418 1.00 88.81 277 GLU A CA 1
ATOM 2295 C C . GLU A 1 277 ? 13.255 19.609 -30.862 1.00 88.81 277 GLU A C 1
ATOM 2297 O O . GLU A 1 277 ? 12.780 20.240 -31.808 1.00 88.81 277 GLU A O 1
ATOM 2302 N N . ASP A 1 278 ? 14.023 18.531 -31.041 1.00 87.62 278 ASP A N 1
ATOM 2303 C CA . ASP A 1 278 ? 14.420 17.989 -32.347 1.00 87.62 278 ASP A CA 1
ATOM 2304 C C . ASP A 1 278 ? 13.314 17.174 -33.053 1.00 87.62 278 ASP A C 1
ATOM 2306 O O . ASP A 1 278 ? 13.540 16.613 -34.133 1.00 87.62 278 ASP A O 1
ATOM 2310 N N . LEU A 1 279 ? 12.119 17.066 -32.457 1.00 85.75 279 LEU A N 1
ATOM 2311 C CA . LEU A 1 279 ? 10.989 16.262 -32.946 1.00 85.75 279 LEU A CA 1
ATOM 2312 C C . LEU A 1 279 ? 11.312 14.757 -33.108 1.00 85.75 279 LEU A C 1
ATOM 2314 O O . LEU A 1 279 ? 10.694 14.051 -33.910 1.00 85.75 279 LEU A O 1
ATOM 2318 N N . LYS A 1 280 ? 12.256 14.232 -32.317 1.00 87.75 280 LYS A N 1
ATOM 2319 C CA . LYS A 1 280 ? 12.673 12.816 -32.265 1.00 87.75 280 LYS A CA 1
ATOM 2320 C C . LYS A 1 280 ? 11.804 11.997 -31.308 1.00 87.75 280 LYS A C 1
ATOM 2322 O O . LYS A 1 280 ? 12.277 11.400 -30.342 1.00 87.75 280 LYS A O 1
ATOM 2327 N N . ILE A 1 281 ? 10.497 11.978 -31.572 1.00 84.50 281 ILE A N 1
ATOM 2328 C CA . ILE A 1 281 ? 9.483 11.398 -30.670 1.00 84.50 281 ILE A CA 1
ATOM 2329 C C . ILE A 1 281 ? 9.652 9.876 -30.504 1.00 84.50 281 ILE A C 1
ATOM 2331 O O . ILE A 1 281 ? 9.426 9.341 -29.417 1.00 84.50 281 ILE A O 1
ATOM 2335 N N . VAL A 1 282 ? 10.060 9.162 -31.562 1.00 87.31 282 VAL A N 1
ATOM 2336 C CA . VAL A 1 282 ? 10.292 7.706 -31.503 1.00 87.31 282 VAL A CA 1
ATOM 2337 C C . VAL A 1 282 ? 11.438 7.416 -30.539 1.00 87.31 282 VAL A C 1
ATOM 2339 O O . VAL A 1 282 ? 11.284 6.642 -29.597 1.00 87.31 282 VAL A O 1
ATOM 2342 N N . GLU A 1 283 ? 12.566 8.087 -30.725 1.00 89.94 283 GLU A N 1
ATOM 2343 C CA . GLU A 1 283 ? 13.756 7.931 -29.904 1.00 89.94 283 GLU A CA 1
ATOM 2344 C C . GLU A 1 283 ? 13.505 8.357 -28.454 1.00 89.94 283 GLU A C 1
ATOM 2346 O O . GLU A 1 283 ? 13.836 7.606 -27.533 1.00 89.94 283 GLU A O 1
ATOM 2351 N N . TRP A 1 284 ? 12.824 9.488 -28.249 1.00 92.12 284 TRP A N 1
ATOM 2352 C CA . TRP A 1 284 ? 12.362 9.929 -26.932 1.00 92.12 284 TRP A CA 1
ATOM 2353 C C . TRP A 1 284 ? 11.540 8.843 -26.227 1.00 92.12 284 TRP A C 1
ATOM 2355 O O . TRP A 1 284 ? 11.819 8.506 -25.076 1.00 92.12 284 TRP A O 1
ATOM 2365 N N . SER A 1 285 ? 10.577 8.229 -26.927 1.00 89.56 285 SER A N 1
ATOM 2366 C CA . SER A 1 285 ? 9.719 7.193 -26.338 1.00 89.56 285 SER A CA 1
ATOM 2367 C C . SER A 1 285 ? 10.509 5.950 -25.917 1.00 89.56 285 SER A C 1
ATOM 2369 O O . SER A 1 285 ? 10.264 5.396 -24.844 1.00 89.56 285 SER A O 1
ATOM 2371 N N . THR A 1 286 ? 11.505 5.542 -26.714 1.00 91.56 286 THR A N 1
ATOM 2372 C CA . THR A 1 286 ? 12.373 4.403 -26.380 1.00 91.56 286 THR A CA 1
ATOM 2373 C C . THR A 1 286 ? 13.270 4.693 -25.180 1.00 91.56 286 THR A C 1
ATOM 2375 O O . THR A 1 286 ? 13.429 3.826 -24.317 1.00 91.56 286 THR A O 1
ATOM 2378 N N . LEU A 1 287 ? 13.793 5.919 -25.085 1.00 94.50 287 LEU A N 1
ATOM 2379 C CA . LEU A 1 287 ? 14.645 6.342 -23.981 1.00 94.50 287 LEU A CA 1
ATOM 2380 C C . LEU A 1 287 ? 13.871 6.448 -22.674 1.00 94.50 287 LEU A C 1
ATOM 2382 O O . LEU A 1 287 ? 14.309 5.893 -21.669 1.00 94.50 287 LEU A O 1
ATOM 2386 N N . ILE A 1 288 ? 12.696 7.077 -22.688 1.00 94.06 288 ILE A N 1
ATOM 2387 C CA . ILE A 1 288 ? 11.839 7.160 -21.503 1.00 94.06 288 ILE A CA 1
ATOM 2388 C C . ILE A 1 288 ? 11.405 5.772 -21.038 1.00 94.06 288 ILE A C 1
ATOM 2390 O O . ILE A 1 288 ? 11.430 5.510 -19.838 1.00 94.06 288 ILE A O 1
ATOM 2394 N N . LEU A 1 289 ? 11.046 4.864 -21.953 1.00 92.56 289 LEU A N 1
ATOM 2395 C CA . LEU A 1 289 ? 10.690 3.496 -21.575 1.00 92.56 289 LEU A CA 1
ATOM 2396 C C . LEU A 1 289 ? 11.863 2.775 -20.899 1.00 92.56 289 LEU A C 1
ATOM 2398 O O . LEU A 1 289 ? 11.670 2.100 -19.887 1.00 92.56 289 LEU A O 1
ATOM 2402 N N . SER A 1 290 ? 13.068 2.921 -21.454 1.00 92.88 290 SER A N 1
ATOM 2403 C CA . SER A 1 290 ? 14.286 2.313 -20.910 1.00 92.88 290 SER A CA 1
ATOM 2404 C C . SER A 1 290 ? 14.632 2.897 -19.542 1.00 92.88 290 SER A C 1
ATOM 2406 O O . SER A 1 290 ? 14.889 2.143 -18.607 1.00 92.88 290 SER A O 1
ATOM 2408 N N . LEU A 1 291 ? 14.565 4.226 -19.401 1.00 94.94 291 LEU A N 1
ATOM 2409 C CA . LEU A 1 291 ? 14.767 4.929 -18.135 1.00 94.94 291 LEU A CA 1
ATOM 2410 C C . LEU A 1 291 ? 13.763 4.453 -17.084 1.00 94.94 291 LEU A C 1
ATOM 2412 O O . LEU A 1 291 ? 14.170 4.030 -16.008 1.00 94.94 291 LEU A O 1
ATOM 2416 N N . TYR A 1 292 ? 12.468 4.461 -17.415 1.00 93.56 292 TYR A N 1
ATOM 2417 C CA . TYR A 1 292 ? 11.400 4.024 -16.519 1.00 93.56 292 TYR A CA 1
ATOM 2418 C C . TYR A 1 292 ? 11.635 2.594 -16.024 1.00 93.56 292 TYR A C 1
ATOM 2420 O O . TYR A 1 292 ? 11.611 2.341 -14.822 1.00 93.56 292 TYR A O 1
ATOM 2428 N N . LYS A 1 293 ? 11.934 1.658 -16.934 1.00 91.00 293 LYS A N 1
ATOM 2429 C CA . LYS A 1 293 ? 12.211 0.257 -16.580 1.00 91.00 293 LYS A CA 1
ATOM 2430 C C . LYS A 1 293 ? 13.450 0.097 -15.702 1.00 91.00 293 LYS A C 1
ATOM 2432 O O . LYS A 1 293 ? 13.430 -0.763 -14.822 1.00 91.00 293 LYS A O 1
ATOM 2437 N N . GLY A 1 294 ? 14.482 0.909 -15.930 1.00 89.50 294 GLY A N 1
ATOM 2438 C CA . GLY A 1 294 ? 15.711 0.914 -15.136 1.00 89.50 294 GLY A CA 1
ATOM 2439 C C . GLY A 1 294 ? 15.511 1.432 -13.710 1.00 89.50 294 GLY A C 1
ATOM 2440 O O . GLY A 1 294 ? 16.093 0.884 -12.782 1.00 89.50 294 GLY A O 1
ATOM 2441 N N . ILE A 1 295 ? 14.646 2.434 -13.512 1.00 92.50 295 ILE A N 1
ATOM 2442 C CA . ILE A 1 295 ? 14.459 3.094 -12.204 1.00 92.50 295 ILE A CA 1
ATOM 2443 C C . ILE A 1 295 ? 13.196 2.666 -11.455 1.00 92.50 295 ILE A C 1
ATOM 2445 O O . ILE A 1 295 ? 12.944 3.161 -10.365 1.00 92.50 295 ILE A O 1
ATOM 2449 N N . ARG A 1 296 ? 12.358 1.787 -12.015 1.00 87.69 296 ARG A N 1
ATOM 2450 C CA . ARG A 1 296 ? 11.019 1.503 -11.462 1.00 87.69 296 ARG A CA 1
ATOM 2451 C C . ARG A 1 296 ? 11.005 1.039 -10.003 1.00 87.69 296 ARG A C 1
ATOM 2453 O O . ARG A 1 296 ? 9.956 1.139 -9.381 1.00 87.69 296 ARG A O 1
ATOM 2460 N N . GLN A 1 297 ? 12.103 0.504 -9.471 1.00 88.81 297 GLN A N 1
ATOM 2461 C CA . GLN A 1 297 ? 12.205 0.072 -8.069 1.00 88.81 297 GLN A CA 1
ATOM 2462 C C . GLN A 1 297 ? 12.697 1.184 -7.123 1.00 88.81 297 GLN A C 1
ATOM 2464 O O . GLN A 1 297 ? 12.595 1.033 -5.912 1.00 88.81 297 GLN A O 1
ATOM 2469 N N . GLU A 1 298 ? 13.206 2.292 -7.662 1.00 90.62 298 GLU A N 1
ATOM 2470 C CA . GLU A 1 298 ? 13.816 3.393 -6.916 1.00 90.62 298 GLU A CA 1
ATOM 2471 C C . GLU A 1 298 ? 12.799 4.539 -6.764 1.00 90.62 298 GLU A C 1
ATOM 2473 O O . GLU A 1 298 ? 12.507 5.257 -7.724 1.00 90.62 298 GLU A O 1
ATOM 2478 N N . GLU A 1 299 ? 12.212 4.688 -5.571 1.00 92.12 299 GLU A N 1
ATOM 2479 C CA . GLU A 1 299 ? 11.069 5.585 -5.321 1.00 92.12 299 GLU A CA 1
ATOM 2480 C C . GLU A 1 299 ? 11.349 7.051 -5.700 1.00 92.12 299 GLU A C 1
ATOM 2482 O O . GLU A 1 299 ? 10.569 7.658 -6.437 1.00 92.12 299 GLU A O 1
ATOM 2487 N N . GLU A 1 300 ? 12.473 7.619 -5.255 1.00 93.81 300 GLU A N 1
ATOM 2488 C CA . GLU A 1 300 ? 12.797 9.039 -5.461 1.00 93.81 300 GLU A CA 1
ATOM 2489 C C . GLU A 1 300 ? 12.977 9.379 -6.954 1.00 93.81 300 GLU A C 1
ATOM 2491 O O . GLU A 1 300 ? 12.403 10.343 -7.475 1.00 93.81 300 GLU A O 1
ATOM 2496 N N . GLN A 1 301 ? 13.718 8.537 -7.674 1.00 94.25 301 GLN A N 1
ATOM 2497 C CA . GLN A 1 301 ? 13.960 8.644 -9.111 1.00 94.25 301 GLN A CA 1
ATOM 2498 C C . GLN A 1 301 ? 12.662 8.452 -9.900 1.00 94.25 301 GLN A C 1
ATOM 2500 O O . GLN A 1 301 ? 12.397 9.183 -10.861 1.00 94.25 301 GLN A O 1
ATOM 2505 N N . LEU A 1 302 ? 11.827 7.492 -9.492 1.00 94.00 302 LEU A N 1
ATOM 2506 C CA . LEU A 1 302 ? 10.546 7.223 -10.129 1.00 94.00 302 LEU A CA 1
ATOM 2507 C C . LEU A 1 302 ? 9.590 8.414 -9.993 1.00 94.00 302 LEU A C 1
ATOM 2509 O O . LEU A 1 302 ? 9.011 8.838 -10.995 1.00 94.00 302 LEU A O 1
ATOM 2513 N N . ILE A 1 303 ? 9.467 9.000 -8.796 1.00 95.19 303 ILE A N 1
ATOM 2514 C CA . ILE A 1 303 ? 8.655 10.206 -8.556 1.00 95.19 303 ILE A CA 1
ATOM 2515 C C . ILE A 1 303 ? 9.103 11.346 -9.474 1.00 95.19 303 ILE A C 1
ATOM 2517 O O . ILE A 1 303 ? 8.268 12.036 -10.071 1.00 95.19 303 ILE A O 1
ATOM 2521 N N . LYS A 1 304 ? 10.418 11.527 -9.633 1.00 95.12 304 LYS A N 1
ATOM 2522 C CA . LYS A 1 304 ? 10.993 12.557 -10.502 1.00 95.12 304 LYS A CA 1
ATOM 2523 C C . LYS A 1 304 ? 10.585 12.369 -11.967 1.00 95.12 304 LYS A C 1
ATOM 2525 O O . LYS A 1 304 ? 10.119 13.324 -12.595 1.00 95.12 304 LYS A O 1
ATOM 2530 N N . VAL A 1 305 ? 10.703 11.151 -12.501 1.00 95.50 305 VAL A N 1
ATOM 2531 C CA . VAL A 1 305 ? 10.323 10.842 -13.892 1.00 95.50 305 VAL A CA 1
ATOM 2532 C C . VAL A 1 305 ? 8.811 10.924 -14.099 1.00 95.50 305 VAL A C 1
ATOM 2534 O O . VAL A 1 305 ? 8.370 11.528 -15.077 1.00 95.50 305 VAL A O 1
ATOM 2537 N N . LEU A 1 306 ? 7.999 10.401 -13.175 1.00 96.38 306 LEU A N 1
ATOM 2538 C CA . LEU A 1 306 ? 6.538 10.513 -13.247 1.00 96.38 306 LEU A CA 1
ATOM 2539 C C . LEU A 1 306 ? 6.080 11.976 -13.204 1.00 96.38 306 LEU A C 1
ATOM 2541 O O . LEU A 1 306 ? 5.208 12.369 -13.979 1.00 96.38 306 LEU A O 1
ATOM 2545 N N . SER A 1 307 ? 6.703 12.805 -12.365 1.00 95.69 307 SER A N 1
ATOM 2546 C CA . SER A 1 307 ? 6.425 14.243 -12.292 1.00 95.69 307 SER A CA 1
ATOM 2547 C C . SER A 1 307 ? 6.778 14.971 -13.586 1.00 95.69 307 SER A C 1
ATOM 2549 O O . SER A 1 307 ? 5.976 15.774 -14.070 1.00 95.69 307 SER A O 1
ATOM 2551 N N . TYR A 1 308 ? 7.942 14.671 -14.168 1.00 95.56 308 TYR A N 1
ATOM 2552 C CA . TYR A 1 308 ? 8.357 15.204 -15.465 1.00 95.56 308 TYR A CA 1
ATOM 2553 C C . TYR A 1 308 ? 7.362 14.836 -16.574 1.00 95.56 308 TYR A C 1
ATOM 2555 O O . TYR A 1 308 ? 6.897 15.706 -17.316 1.00 95.56 308 TYR A O 1
ATOM 2563 N N . LEU A 1 309 ? 6.978 13.561 -16.660 1.00 95.19 309 LEU A N 1
ATOM 2564 C CA . LEU A 1 309 ? 6.026 13.087 -17.661 1.00 95.19 309 LEU A CA 1
ATOM 2565 C C . LEU A 1 309 ? 4.638 13.698 -17.451 1.00 95.19 309 LEU A C 1
ATOM 2567 O O . LEU A 1 309 ? 4.045 14.185 -18.411 1.00 95.19 309 LEU A O 1
ATOM 2571 N N . ARG A 1 310 ? 4.147 13.772 -16.207 1.00 95.50 310 ARG A N 1
ATOM 2572 C CA . ARG A 1 310 ? 2.879 14.440 -15.882 1.00 95.50 310 ARG A CA 1
ATOM 2573 C C . ARG A 1 310 ? 2.872 15.889 -16.367 1.00 95.50 310 ARG A C 1
ATOM 2575 O O . ARG A 1 310 ? 1.906 16.319 -16.987 1.00 95.50 310 ARG A O 1
ATOM 2582 N N . GLN A 1 311 ? 3.944 16.642 -16.122 1.00 93.81 311 GLN A N 1
ATOM 2583 C CA . GLN A 1 311 ? 4.063 18.020 -16.610 1.00 93.81 311 GLN A CA 1
ATOM 2584 C C . GLN A 1 311 ? 4.086 18.086 -18.143 1.00 93.81 311 GLN A C 1
ATOM 2586 O O . GLN A 1 311 ? 3.411 18.935 -18.721 1.00 93.81 311 GLN A O 1
ATOM 2591 N N . SER A 1 312 ? 4.798 17.160 -18.787 1.00 90.25 312 SER A N 1
ATOM 2592 C CA . SER A 1 312 ? 4.938 17.098 -20.247 1.00 90.25 312 SER A CA 1
ATOM 2593 C C . SER A 1 312 ? 3.626 16.755 -20.961 1.00 90.25 312 SER A C 1
ATOM 2595 O O . SER A 1 312 ? 3.329 17.325 -22.002 1.00 90.25 312 SER A O 1
ATOM 2597 N N . PHE A 1 313 ? 2.804 15.861 -20.406 1.00 91.25 313 PHE A N 1
ATOM 2598 C CA . PHE A 1 313 ? 1.509 15.515 -21.004 1.00 91.25 313 PHE A CA 1
ATOM 2599 C C . PHE A 1 313 ? 0.400 16.506 -20.647 1.00 91.25 313 PHE A C 1
ATOM 2601 O O . PHE A 1 313 ? -0.524 16.696 -21.434 1.00 91.25 313 PHE A O 1
ATOM 2608 N N . LYS A 1 314 ? 0.493 17.186 -19.498 1.00 90.38 314 LYS A N 1
ATOM 2609 C CA . LYS A 1 314 ? -0.495 18.190 -19.077 1.00 90.38 314 LYS A CA 1
ATOM 2610 C C . LYS A 1 314 ? -0.602 19.380 -20.039 1.00 90.38 314 LYS A C 1
ATOM 2612 O O . LYS A 1 314 ? -1.660 20.000 -20.091 1.00 90.38 314 LYS A O 1
ATOM 2617 N N . ILE A 1 315 ? 0.467 19.714 -20.765 1.00 87.56 315 ILE A N 1
ATOM 2618 C CA . ILE A 1 315 ? 0.460 20.830 -21.726 1.00 87.56 315 ILE A CA 1
ATOM 2619 C C . ILE A 1 315 ? -0.219 20.488 -23.060 1.00 87.56 315 ILE A C 1
ATOM 2621 O O . ILE A 1 315 ? -0.492 21.398 -23.836 1.00 87.56 315 ILE A O 1
ATOM 2625 N N . ILE A 1 316 ? -0.475 19.205 -23.338 1.00 86.56 316 ILE A N 1
ATOM 2626 C CA . ILE A 1 316 ? -1.037 18.749 -24.613 1.00 86.56 316 ILE A CA 1
ATOM 2627 C C . ILE A 1 316 ? -2.554 18.937 -24.595 1.00 86.56 316 ILE A C 1
ATOM 2629 O O . ILE A 1 316 ? -3.237 18.487 -23.670 1.00 86.56 316 ILE A O 1
ATOM 2633 N N . ASP A 1 317 ? -3.096 19.578 -25.631 1.00 86.69 317 ASP A N 1
ATOM 2634 C CA . ASP A 1 317 ? -4.527 19.836 -25.711 1.00 86.69 317 ASP A CA 1
ATOM 2635 C C . ASP A 1 317 ? -5.298 18.596 -26.183 1.00 86.69 317 ASP A C 1
ATOM 2637 O O . ASP A 1 317 ? -5.309 18.211 -27.355 1.00 86.69 317 ASP A O 1
ATOM 2641 N N . TYR A 1 318 ? -5.995 17.964 -25.241 1.00 86.06 318 TYR A N 1
ATOM 2642 C CA . TYR A 1 318 ? -6.823 16.801 -25.534 1.00 86.06 318 TYR A CA 1
ATOM 2643 C C . TYR A 1 318 ? -8.088 17.140 -26.336 1.00 86.06 318 TYR A C 1
ATOM 2645 O O . TYR A 1 318 ? -8.579 16.276 -27.058 1.00 86.06 318 TYR A O 1
ATOM 2653 N N . LYS A 1 319 ? -8.610 18.374 -26.257 1.00 83.44 319 LYS A N 1
ATOM 2654 C CA . LYS A 1 319 ? -9.865 18.772 -26.922 1.00 83.44 319 LYS A CA 1
ATOM 2655 C C . LYS A 1 319 ? -9.683 19.023 -28.412 1.00 83.44 319 LYS A C 1
ATOM 2657 O O . LYS A 1 319 ? -10.614 18.801 -29.178 1.00 83.44 319 LYS A O 1
ATOM 2662 N N . HIS A 1 320 ? -8.503 19.488 -28.812 1.00 82.88 320 HIS A N 1
ATOM 2663 C CA . HIS A 1 320 ? -8.188 19.785 -30.211 1.00 82.88 320 HIS A CA 1
ATOM 2664 C C . HIS A 1 320 ? -7.544 18.608 -30.958 1.00 82.88 320 HIS A C 1
ATOM 2666 O O . HIS A 1 320 ? -7.318 18.706 -32.161 1.00 82.88 320 HIS A O 1
ATOM 2672 N N . GLY A 1 321 ? -7.318 17.476 -30.281 1.00 79.56 321 GLY A N 1
ATOM 2673 C CA . GLY A 1 321 ? -6.819 16.258 -30.921 1.00 79.56 321 GLY A CA 1
ATOM 2674 C C . GLY A 1 321 ? -5.292 16.160 -31.018 1.00 79.56 321 GLY A C 1
ATOM 2675 O O . GLY A 1 321 ? -4.786 15.416 -31.856 1.00 79.56 321 GLY A O 1
ATOM 2676 N N . ASP A 1 322 ? -4.541 16.882 -30.179 1.00 85.94 322 ASP A N 1
ATOM 2677 C CA . ASP A 1 322 ? -3.076 16.950 -30.297 1.00 85.94 322 ASP A CA 1
ATOM 2678 C C . ASP A 1 322 ? -2.361 15.643 -29.901 1.00 85.94 322 ASP A C 1
ATOM 2680 O O . ASP A 1 322 ? -1.216 15.406 -30.305 1.00 85.94 322 ASP A O 1
ATOM 2684 N N . PHE A 1 323 ? -3.038 14.745 -29.173 1.00 88.38 323 PHE A N 1
ATOM 2685 C CA . PHE A 1 323 ? -2.509 13.428 -28.799 1.00 88.38 323 PHE A CA 1
ATOM 2686 C C . PHE A 1 323 ? -2.348 12.476 -29.998 1.00 88.38 323 PHE A C 1
ATOM 2688 O O . PHE A 1 323 ? -1.674 11.450 -29.865 1.00 88.38 323 PHE A O 1
ATOM 2695 N N . ILE A 1 324 ? -2.861 12.815 -31.188 1.00 86.12 324 ILE A N 1
ATOM 2696 C CA . ILE A 1 324 ? -2.553 12.099 -32.440 1.00 86.12 324 ILE A CA 1
ATOM 2697 C C . ILE A 1 324 ? -1.041 12.056 -32.736 1.00 86.12 324 ILE A C 1
ATOM 2699 O O . ILE A 1 324 ? -0.541 11.122 -33.355 1.00 86.12 324 ILE A O 1
ATOM 2703 N N . ASN A 1 325 ? -0.274 13.024 -32.224 1.00 83.25 325 ASN A N 1
ATOM 2704 C CA . ASN A 1 325 ? 1.183 13.057 -32.379 1.00 83.25 325 ASN A CA 1
ATOM 2705 C C . ASN A 1 325 ? 1.920 12.179 -31.350 1.00 83.25 325 ASN A C 1
ATOM 2707 O O . ASN A 1 325 ? 3.131 11.983 -31.443 1.00 83.25 325 ASN A O 1
ATOM 2711 N N . CYS A 1 326 ? 1.201 11.608 -30.381 1.00 82.88 326 CYS A N 1
ATOM 2712 C CA . CYS A 1 326 ? 1.752 10.823 -29.276 1.00 82.88 326 CYS A CA 1
ATOM 2713 C C . CYS A 1 326 ? 1.633 9.302 -29.483 1.00 82.88 326 CYS A C 1
ATOM 2715 O O . CYS A 1 326 ? 1.684 8.551 -28.509 1.00 82.88 326 CYS A O 1
ATOM 2717 N N . SER A 1 327 ? 1.508 8.821 -30.727 1.00 86.62 327 SER A N 1
ATOM 2718 C CA . SER A 1 327 ? 1.383 7.382 -31.042 1.00 86.62 327 SER A CA 1
ATOM 2719 C C . SER A 1 327 ? 2.460 6.517 -30.373 1.00 86.62 327 SER A C 1
ATOM 2721 O O . SER A 1 327 ? 2.166 5.461 -29.813 1.00 86.62 327 SER A O 1
ATOM 2723 N N . GLN A 1 328 ? 3.703 6.999 -30.363 1.00 85.25 328 GLN A N 1
ATOM 2724 C CA . GLN A 1 328 ? 4.857 6.295 -29.795 1.00 85.25 328 GLN A CA 1
ATOM 2725 C C . GLN A 1 328 ? 4.860 6.291 -28.257 1.00 85.25 328 GLN A C 1
ATOM 2727 O O . GLN A 1 328 ? 5.406 5.383 -27.631 1.00 85.25 328 GLN A O 1
ATOM 2732 N N . ALA A 1 329 ? 4.189 7.260 -27.628 1.00 85.81 329 ALA A N 1
ATOM 2733 C CA . ALA A 1 329 ? 4.072 7.345 -26.175 1.00 85.81 329 ALA A CA 1
ATOM 2734 C C . ALA A 1 329 ? 3.074 6.331 -25.591 1.00 85.81 329 ALA A C 1
ATOM 2736 O O . ALA A 1 329 ? 3.141 6.033 -24.400 1.00 85.81 329 ALA A O 1
ATOM 2737 N N . VAL A 1 330 ? 2.175 5.760 -26.406 1.00 89.88 330 VAL A N 1
ATOM 2738 C CA . VAL A 1 330 ? 1.167 4.781 -25.953 1.00 89.88 330 VAL A CA 1
ATOM 2739 C C . VAL A 1 330 ? 1.818 3.579 -25.259 1.00 89.88 330 VAL A C 1
ATOM 2741 O O . VAL A 1 330 ? 1.276 3.067 -24.282 1.00 89.88 330 VAL A O 1
ATOM 2744 N N . CYS A 1 331 ? 2.982 3.122 -25.728 1.00 88.00 331 CYS A N 1
ATOM 2745 C CA . CYS A 1 331 ? 3.715 2.024 -25.091 1.00 88.00 331 CYS A CA 1
ATOM 2746 C C . CYS A 1 331 ? 4.238 2.408 -23.699 1.00 88.00 331 CYS A C 1
ATOM 2748 O O . CYS A 1 331 ? 4.066 1.639 -22.757 1.00 88.00 331 CYS A O 1
ATOM 2750 N N . VAL A 1 332 ? 4.814 3.607 -23.565 1.00 90.62 332 VAL A N 1
ATOM 2751 C CA . VAL A 1 332 ? 5.319 4.147 -22.292 1.00 90.62 332 VAL A CA 1
ATOM 2752 C C . VAL A 1 332 ? 4.182 4.316 -21.290 1.00 90.62 332 VAL A C 1
ATOM 2754 O O . VAL A 1 332 ? 4.243 3.789 -20.184 1.00 90.62 332 VAL A O 1
ATOM 2757 N N . LEU A 1 333 ? 3.122 5.015 -21.696 1.00 94.25 333 LEU A N 1
ATOM 2758 C CA . LEU A 1 333 ? 1.963 5.290 -20.851 1.00 94.25 333 LEU A CA 1
ATOM 2759 C C . LEU A 1 333 ? 1.275 3.999 -20.393 1.00 94.25 333 LEU A C 1
ATOM 2761 O O . LEU A 1 333 ? 0.830 3.918 -19.253 1.00 94.25 333 LEU A O 1
ATOM 2765 N N . ASN A 1 334 ? 1.231 2.978 -21.254 1.00 93.00 334 ASN A N 1
ATOM 2766 C CA . ASN A 1 334 ? 0.693 1.669 -20.901 1.00 93.00 334 ASN A CA 1
ATOM 2767 C C . ASN A 1 334 ? 1.537 0.956 -19.843 1.00 93.00 334 ASN A C 1
ATOM 2769 O O . ASN A 1 334 ? 0.972 0.418 -18.901 1.00 93.00 334 ASN A O 1
ATOM 2773 N N . GLU A 1 335 ? 2.865 0.950 -19.980 1.00 92.88 335 GLU A N 1
ATOM 2774 C CA . GLU A 1 335 ? 3.746 0.350 -18.969 1.00 92.88 335 GLU A CA 1
ATOM 2775 C C . GLU A 1 335 ? 3.551 1.029 -17.603 1.00 92.88 335 GLU A C 1
ATOM 2777 O O . GLU A 1 335 ? 3.344 0.351 -16.601 1.00 92.88 335 GLU A O 1
ATOM 2782 N N . ILE A 1 336 ? 3.518 2.368 -17.583 1.00 95.25 336 ILE A N 1
ATOM 2783 C CA . ILE A 1 336 ? 3.301 3.158 -16.363 1.00 95.25 336 ILE A CA 1
ATOM 2784 C C . ILE A 1 336 ? 1.932 2.856 -15.744 1.00 95.25 336 ILE A C 1
ATOM 2786 O O . ILE A 1 336 ? 1.822 2.654 -14.535 1.00 95.25 336 ILE A O 1
ATOM 2790 N N . TYR A 1 337 ? 0.882 2.819 -16.566 1.00 95.00 337 TYR A N 1
ATOM 2791 C CA . TYR A 1 337 ? -0.476 2.520 -16.120 1.00 95.00 337 TYR A CA 1
ATOM 2792 C C . TYR A 1 337 ? -0.578 1.133 -15.469 1.00 95.00 337 TYR A C 1
ATOM 2794 O O . TYR A 1 337 ? -1.163 1.005 -14.393 1.00 95.00 337 TYR A O 1
ATOM 2802 N N . GLU A 1 338 ? 0.002 0.104 -16.091 1.00 91.88 338 GLU A N 1
ATOM 2803 C CA . GLU A 1 338 ? -0.026 -1.269 -15.576 1.00 91.88 338 GLU A CA 1
ATOM 2804 C C . GLU A 1 338 ? 0.740 -1.392 -14.248 1.00 91.88 338 GLU A C 1
ATOM 2806 O O . GLU A 1 338 ? 0.223 -1.986 -13.295 1.00 91.88 338 GLU A O 1
ATOM 2811 N N . ASP A 1 339 ? 1.916 -0.763 -14.145 1.00 92.94 339 ASP A N 1
ATOM 2812 C CA . ASP A 1 339 ? 2.701 -0.716 -12.907 1.00 92.94 339 ASP A CA 1
ATOM 2813 C C . ASP A 1 339 ? 1.924 -0.012 -11.782 1.00 92.94 339 ASP A C 1
ATOM 2815 O O . ASP A 1 339 ? 1.817 -0.558 -10.680 1.00 92.94 339 ASP A O 1
ATOM 2819 N N . ILE A 1 340 ? 1.308 1.149 -12.053 1.00 94.38 340 ILE A N 1
ATOM 2820 C CA . ILE A 1 340 ? 0.468 1.857 -11.071 1.00 94.38 340 ILE A CA 1
ATOM 2821 C C . ILE A 1 340 ? -0.722 0.984 -10.654 1.00 94.38 340 ILE A C 1
ATOM 2823 O O . ILE A 1 340 ? -0.993 0.856 -9.458 1.00 94.38 340 ILE A O 1
ATOM 2827 N N . ARG A 1 341 ? -1.418 0.343 -11.607 1.00 89.88 341 ARG A N 1
ATOM 2828 C CA . ARG A 1 341 ? -2.596 -0.501 -11.330 1.00 89.88 341 ARG A CA 1
ATOM 2829 C C . ARG A 1 341 ? -2.285 -1.596 -10.308 1.00 89.88 341 ARG A C 1
ATOM 2831 O O . ARG A 1 341 ? -3.134 -1.889 -9.464 1.00 89.88 341 ARG A O 1
ATOM 2838 N N . ILE A 1 342 ? -1.091 -2.184 -10.384 1.00 88.25 342 ILE A N 1
ATOM 2839 C CA . ILE A 1 342 ? -0.647 -3.283 -9.517 1.00 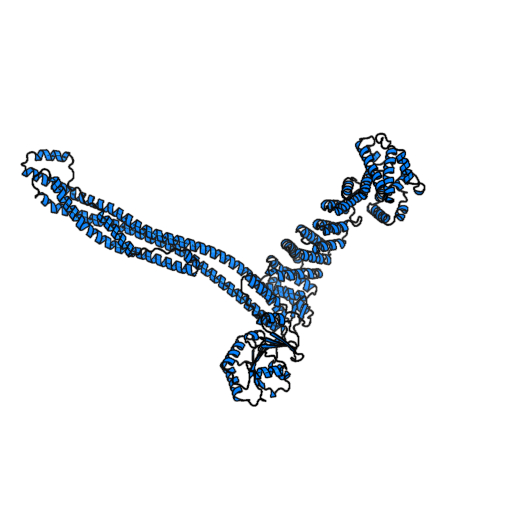88.25 342 ILE A CA 1
ATOM 2840 C C . ILE A 1 342 ? -0.046 -2.757 -8.207 1.00 88.25 342 ILE A C 1
ATOM 2842 O O . ILE A 1 342 ? -0.415 -3.216 -7.126 1.00 88.25 342 ILE A O 1
ATOM 2846 N N . ARG A 1 343 ? 0.874 -1.790 -8.275 1.00 90.44 343 ARG A N 1
ATOM 2847 C CA . ARG A 1 343 ? 1.702 -1.376 -7.128 1.00 90.44 343 ARG A CA 1
ATOM 2848 C C . ARG A 1 343 ? 1.002 -0.422 -6.167 1.00 90.44 343 ARG A C 1
ATOM 2850 O O . ARG A 1 343 ? 1.361 -0.392 -4.993 1.00 90.44 343 ARG A O 1
ATOM 2857 N N . LYS A 1 344 ? -0.053 0.282 -6.596 1.00 91.56 344 LYS A N 1
ATOM 2858 C CA . LYS A 1 344 ? -0.800 1.246 -5.758 1.00 91.56 344 LYS A CA 1
ATOM 2859 C C . LYS A 1 344 ? -1.368 0.682 -4.447 1.00 91.56 344 LYS A C 1
ATOM 2861 O O . LYS A 1 344 ? -1.655 1.445 -3.523 1.00 91.56 344 LYS A O 1
ATOM 2866 N N . TYR A 1 345 ? -1.552 -0.638 -4.362 1.00 88.31 345 TYR A N 1
ATOM 2867 C CA . TYR A 1 345 ? -2.007 -1.313 -3.141 1.00 88.31 345 TYR A CA 1
ATOM 2868 C C . TYR A 1 345 ? -0.939 -1.308 -2.038 1.00 88.31 345 TYR A C 1
ATOM 2870 O O . TYR A 1 345 ? -1.289 -1.388 -0.867 1.00 88.31 345 TYR A O 1
ATOM 2878 N N . LYS A 1 346 ? 0.344 -1.189 -2.402 1.00 88.00 346 LYS A N 1
ATOM 2879 C CA . LYS A 1 346 ? 1.483 -1.169 -1.471 1.00 88.00 346 LYS A CA 1
ATOM 2880 C C . LYS A 1 346 ? 2.165 0.198 -1.419 1.00 88.00 346 LYS A C 1
ATOM 2882 O O . LYS A 1 346 ? 2.573 0.640 -0.354 1.00 88.00 346 LYS A O 1
ATOM 2887 N N . GLU A 1 347 ? 2.255 0.877 -2.557 1.00 91.25 347 GLU A N 1
ATOM 2888 C CA . GLU A 1 347 ? 2.997 2.127 -2.713 1.00 91.25 347 GLU A CA 1
ATOM 2889 C C . GLU A 1 347 ? 2.040 3.318 -2.803 1.00 91.25 347 GLU A C 1
ATOM 2891 O O . GLU A 1 347 ? 1.399 3.560 -3.830 1.00 91.25 347 GLU A O 1
ATOM 2896 N N . VAL A 1 348 ? 1.925 4.063 -1.699 1.00 92.38 348 VAL A N 1
ATOM 2897 C CA . VAL A 1 348 ? 0.953 5.159 -1.548 1.00 92.38 348 VAL A CA 1
ATOM 2898 C C . VAL A 1 348 ? 1.204 6.291 -2.549 1.00 92.38 348 VAL A C 1
ATOM 2900 O O . VAL A 1 348 ? 0.245 6.823 -3.110 1.00 92.38 348 VAL A O 1
ATOM 2903 N N . PHE A 1 349 ? 2.468 6.623 -2.832 1.00 93.12 349 PHE A N 1
ATOM 2904 C CA . PHE A 1 349 ? 2.829 7.724 -3.733 1.00 93.12 349 PHE A CA 1
ATOM 2905 C C . PHE A 1 349 ? 2.373 7.499 -5.185 1.00 93.12 349 PHE A C 1
ATOM 2907 O O . PHE A 1 349 ? 2.161 8.460 -5.911 1.00 93.12 349 PHE A O 1
ATOM 2914 N N . LEU A 1 350 ? 2.158 6.255 -5.632 1.00 94.44 350 LEU A N 1
ATOM 2915 C CA . LEU A 1 350 ? 1.681 5.982 -6.996 1.00 94.44 350 LEU A CA 1
ATOM 2916 C C . LEU A 1 350 ? 0.204 6.351 -7.202 1.00 94.44 350 LEU A C 1
ATOM 2918 O O . LEU A 1 350 ? -0.239 6.539 -8.336 1.00 94.44 350 LEU A O 1
ATOM 2922 N N . ARG A 1 351 ? -0.574 6.464 -6.119 1.00 93.69 351 ARG A N 1
ATOM 2923 C CA . ARG A 1 351 ? -2.031 6.668 -6.170 1.00 93.69 351 ARG A CA 1
ATOM 2924 C C . ARG A 1 351 ? -2.416 8.013 -6.776 1.00 93.69 351 ARG A C 1
ATOM 2926 O O . ARG A 1 351 ? -3.412 8.085 -7.489 1.00 93.69 351 ARG A O 1
ATOM 2933 N N . GLU A 1 352 ? -1.624 9.060 -6.537 1.00 93.25 352 GLU A N 1
ATOM 2934 C CA . GLU A 1 352 ? -1.882 10.390 -7.108 1.00 93.25 352 GLU A CA 1
ATOM 2935 C C . GLU A 1 352 ? -1.691 10.436 -8.633 1.00 93.25 352 GLU A C 1
ATOM 2937 O O . GLU A 1 352 ? -2.257 11.303 -9.293 1.00 93.25 352 GLU A O 1
ATOM 2942 N N . TYR A 1 353 ? -0.945 9.485 -9.205 1.00 95.50 353 TYR A N 1
ATOM 2943 C CA . TYR A 1 353 ? -0.650 9.420 -10.637 1.00 95.50 353 TYR A CA 1
ATOM 2944 C C . TYR A 1 353 ? -1.651 8.563 -11.429 1.00 95.50 353 TYR A C 1
ATOM 2946 O O . TYR A 1 353 ? -1.697 8.677 -12.654 1.00 95.50 353 TYR A O 1
ATOM 2954 N N . GLU A 1 354 ? -2.463 7.718 -10.771 1.00 95.25 354 GLU A N 1
ATOM 2955 C CA . GLU A 1 354 ? -3.360 6.767 -11.456 1.00 95.25 354 GLU A CA 1
ATOM 2956 C C . GLU A 1 354 ? -4.321 7.474 -12.416 1.00 95.25 354 GLU A C 1
ATOM 2958 O O . GLU A 1 354 ? -4.455 7.057 -13.567 1.00 95.25 354 GLU A O 1
ATOM 2963 N N . PHE A 1 355 ? -4.971 8.549 -11.962 1.00 96.19 355 PHE A N 1
ATOM 2964 C CA . PHE A 1 355 ? -5.930 9.276 -12.790 1.00 96.19 355 PHE A CA 1
ATOM 2965 C C . PHE A 1 355 ? -5.247 9.932 -13.995 1.00 96.19 355 PHE A C 1
ATOM 2967 O O . PHE A 1 355 ? -5.694 9.750 -15.125 1.00 96.19 355 PHE A O 1
ATOM 2974 N N . ASP A 1 356 ? -4.150 10.655 -13.764 1.00 95.81 356 ASP A N 1
ATOM 2975 C CA . ASP A 1 356 ? -3.456 11.417 -14.805 1.00 95.81 356 ASP A CA 1
ATOM 2976 C C . ASP A 1 356 ? -2.918 10.499 -15.907 1.00 95.81 356 ASP A C 1
ATOM 2978 O O . ASP A 1 356 ? -3.201 10.708 -17.086 1.00 95.81 356 ASP A O 1
ATOM 2982 N N . PHE A 1 357 ? -2.201 9.431 -15.546 1.00 97.00 357 PHE A N 1
ATOM 2983 C CA . PHE A 1 357 ? -1.619 8.526 -16.539 1.00 97.00 357 PHE A CA 1
ATOM 2984 C C . PHE A 1 357 ? -2.663 7.654 -17.237 1.00 97.00 357 PHE A C 1
ATOM 2986 O O . PHE A 1 357 ? -2.512 7.391 -18.432 1.00 97.00 357 PHE A O 1
ATOM 2993 N N . ALA A 1 358 ? -3.750 7.266 -16.559 1.00 96.75 358 ALA A N 1
ATOM 2994 C CA . ALA A 1 358 ? -4.882 6.638 -17.237 1.00 96.75 358 ALA A CA 1
ATOM 2995 C C . ALA A 1 358 ? -5.537 7.607 -18.238 1.00 96.75 358 ALA A C 1
ATOM 2997 O O . ALA A 1 358 ? -5.876 7.198 -19.347 1.00 96.75 358 ALA A O 1
ATOM 2998 N N . PHE A 1 359 ? -5.666 8.892 -17.889 1.00 97.00 359 PHE A N 1
ATOM 2999 C CA . PHE A 1 359 ? -6.218 9.927 -18.767 1.00 97.00 359 PHE A CA 1
ATOM 3000 C C . PHE A 1 359 ? -5.324 10.196 -19.980 1.00 97.00 359 PHE A C 1
ATOM 3002 O O . PHE A 1 359 ? -5.817 10.242 -21.109 1.00 97.00 359 PHE A O 1
ATOM 3009 N N . TYR A 1 360 ? -4.009 10.316 -19.794 1.00 96.25 360 TYR A N 1
ATOM 3010 C CA . TYR A 1 360 ? -3.069 10.479 -20.906 1.00 96.25 360 TYR A CA 1
ATOM 3011 C C . TYR A 1 360 ? -3.063 9.255 -21.823 1.00 96.25 360 TYR A C 1
ATOM 3013 O O . TYR A 1 360 ? -3.097 9.408 -23.044 1.00 96.25 360 TYR A O 1
ATOM 3021 N N . LEU A 1 361 ? -3.085 8.045 -21.250 1.00 96.38 361 LEU A N 1
ATOM 3022 C CA . LEU A 1 361 ? -3.164 6.808 -22.022 1.00 96.38 361 LEU A CA 1
ATOM 3023 C C . LEU A 1 361 ? -4.470 6.723 -22.818 1.00 96.38 361 LEU A C 1
ATOM 3025 O O . LEU A 1 361 ? -4.418 6.372 -23.991 1.00 96.38 361 LEU A O 1
ATOM 3029 N N . MET A 1 362 ? -5.612 7.093 -22.227 1.00 96.38 362 MET A N 1
ATOM 3030 C CA . MET A 1 362 ? -6.903 7.128 -22.923 1.00 96.38 362 MET A CA 1
ATOM 3031 C C . MET A 1 362 ? -6.843 8.037 -24.153 1.00 96.38 362 MET A C 1
ATOM 3033 O O . MET A 1 362 ? -7.142 7.591 -25.257 1.00 96.38 362 MET A O 1
ATOM 3037 N N . ASN A 1 363 ? -6.409 9.289 -23.985 1.00 95.81 363 ASN A N 1
ATOM 3038 C CA . ASN A 1 363 ? -6.347 10.255 -25.084 1.00 95.81 363 ASN A CA 1
ATOM 3039 C C . ASN A 1 363 ? -5.383 9.811 -26.190 1.00 95.81 363 ASN A C 1
ATOM 3041 O O . ASN A 1 363 ? -5.748 9.815 -27.367 1.00 95.81 363 ASN A O 1
ATOM 3045 N N . ALA A 1 364 ? -4.180 9.367 -25.812 1.00 94.00 364 ALA A N 1
ATOM 3046 C CA . ALA A 1 364 ? -3.203 8.836 -26.757 1.00 94.00 364 ALA A CA 1
ATOM 3047 C C . ALA A 1 364 ? -3.739 7.600 -27.495 1.00 94.00 364 ALA A C 1
ATOM 3049 O O . ALA A 1 364 ? -3.503 7.452 -28.690 1.00 94.00 364 ALA A O 1
ATOM 3050 N N . ALA A 1 365 ? -4.479 6.725 -26.815 1.00 94.38 365 ALA A N 1
ATOM 3051 C CA . ALA A 1 365 ? -5.029 5.514 -27.404 1.00 94.38 365 ALA A CA 1
ATOM 3052 C C . ALA A 1 365 ? -6.183 5.807 -28.381 1.00 94.38 365 ALA A C 1
ATOM 3054 O O . ALA A 1 365 ? -6.127 5.343 -29.520 1.00 94.38 365 ALA A O 1
ATOM 3055 N N . VAL A 1 366 ? -7.177 6.615 -27.985 1.00 94.12 366 VAL A N 1
ATOM 3056 C CA . VAL A 1 366 ? -8.341 6.971 -28.826 1.00 94.12 366 VAL A CA 1
ATOM 3057 C C . VAL A 1 366 ? -7.894 7.645 -30.120 1.00 94.12 366 VAL A C 1
ATOM 3059 O O . VAL A 1 366 ? -8.277 7.219 -31.208 1.00 94.12 366 VAL A O 1
ATOM 3062 N N . GLN A 1 367 ? -7.046 8.670 -30.016 1.00 92.94 367 GLN A N 1
ATOM 3063 C CA . GLN A 1 367 ? -6.656 9.498 -31.162 1.00 92.94 367 GLN A CA 1
ATOM 3064 C C . GLN A 1 367 ? -5.676 8.794 -32.115 1.00 92.94 367 GLN A C 1
ATOM 3066 O O . GLN A 1 367 ? -5.498 9.233 -33.247 1.00 92.94 367 GLN A O 1
ATOM 3071 N N . ASN A 1 368 ? -5.075 7.677 -31.686 1.00 92.62 368 ASN A N 1
ATOM 3072 C CA . ASN A 1 368 ? -4.201 6.832 -32.507 1.00 92.62 368 ASN A CA 1
ATOM 3073 C C . ASN A 1 368 ? -4.835 5.476 -32.863 1.00 92.62 368 ASN A C 1
ATOM 3075 O O . ASN A 1 368 ? -4.123 4.541 -33.232 1.00 92.62 368 ASN A O 1
ATOM 3079 N N . ASN A 1 369 ? -6.164 5.360 -32.767 1.00 92.75 369 ASN A N 1
ATOM 3080 C CA . ASN A 1 369 ? -6.938 4.168 -33.135 1.00 92.75 369 ASN A CA 1
ATOM 3081 C C . ASN A 1 369 ? -6.542 2.886 -32.370 1.00 92.75 369 ASN A C 1
ATOM 3083 O O . ASN A 1 369 ? -6.708 1.778 -32.881 1.00 92.75 369 ASN A O 1
ATOM 3087 N N . ASN A 1 370 ? -6.013 3.017 -31.149 1.00 92.88 370 ASN A N 1
ATOM 3088 C CA . ASN A 1 370 ? -5.760 1.903 -30.229 1.00 92.88 370 ASN A CA 1
ATOM 3089 C C . ASN A 1 370 ? -6.962 1.733 -29.290 1.00 92.88 370 ASN A C 1
ATOM 3091 O O . ASN A 1 370 ? -6.906 2.019 -28.091 1.00 92.88 370 ASN A O 1
ATOM 3095 N N . TYR A 1 371 ? -8.090 1.340 -29.871 1.00 92.75 371 TYR A N 1
ATOM 3096 C CA . TYR A 1 371 ? -9.379 1.377 -29.190 1.00 92.75 371 TYR A CA 1
ATOM 3097 C C . TYR A 1 371 ? -9.477 0.382 -28.024 1.00 92.75 371 TYR A C 1
ATOM 3099 O O . TYR A 1 371 ? -10.171 0.648 -27.049 1.00 92.75 371 TYR A O 1
ATOM 3107 N N . GLU A 1 372 ? -8.735 -0.727 -28.055 1.00 92.12 372 GLU A N 1
ATOM 3108 C CA . GLU A 1 372 ? -8.708 -1.716 -26.973 1.00 92.12 372 GLU A CA 1
ATOM 3109 C C . GLU A 1 372 ? -8.191 -1.108 -25.659 1.00 92.12 372 GLU A C 1
ATOM 3111 O O . GLU A 1 372 ? -8.820 -1.249 -24.608 1.00 92.12 372 GLU A O 1
ATOM 3116 N N . LYS A 1 373 ? -7.071 -0.372 -25.711 1.00 92.44 373 LYS A N 1
ATOM 3117 C CA . LYS A 1 373 ? -6.524 0.336 -24.538 1.00 92.44 373 LYS A CA 1
ATOM 3118 C C . LYS A 1 373 ? -7.387 1.521 -24.128 1.00 92.44 373 LYS A C 1
ATOM 3120 O O . LYS A 1 373 ? -7.493 1.833 -22.940 1.00 92.44 373 LYS A O 1
ATOM 3125 N N . ALA A 1 374 ? -8.003 2.184 -25.102 1.00 93.75 374 ALA A N 1
ATOM 3126 C CA . ALA A 1 374 ? -8.932 3.267 -24.832 1.00 93.75 374 ALA A CA 1
ATOM 3127 C C . ALA A 1 374 ? -10.175 2.781 -24.069 1.00 93.75 374 ALA A C 1
ATOM 3129 O O . ALA A 1 374 ? -10.609 3.458 -23.141 1.00 93.75 374 ALA A O 1
ATOM 3130 N N . ILE A 1 375 ? -10.706 1.589 -24.370 1.00 94.56 375 ILE A N 1
ATOM 3131 C CA . ILE A 1 375 ? -11.800 0.976 -23.597 1.00 94.56 375 ILE A CA 1
ATOM 3132 C C . ILE A 1 375 ? -11.362 0.701 -22.158 1.00 94.56 375 ILE A C 1
ATOM 3134 O O . ILE A 1 375 ? -12.070 1.086 -21.225 1.00 94.56 375 ILE A O 1
ATOM 3138 N N . GLU A 1 376 ? -10.200 0.071 -21.958 1.00 94.75 376 GLU A N 1
ATOM 3139 C CA . GLU A 1 376 ? -9.690 -0.216 -20.609 1.00 94.75 376 GLU A CA 1
ATOM 3140 C C . GLU A 1 376 ? -9.578 1.064 -19.777 1.00 94.75 376 GLU A C 1
ATOM 3142 O O . GLU A 1 376 ? -10.107 1.153 -18.670 1.00 94.75 376 GLU A O 1
ATOM 3147 N N . THR A 1 377 ? -8.942 2.092 -20.334 1.00 96.31 377 THR A N 1
ATOM 3148 C CA . THR A 1 377 ? -8.683 3.342 -19.614 1.00 96.31 377 THR A CA 1
ATOM 3149 C C . THR A 1 377 ? -9.920 4.214 -19.437 1.00 96.31 377 THR A C 1
ATOM 3151 O O . THR A 1 377 ? -10.118 4.746 -18.348 1.00 96.31 377 THR A O 1
ATOM 3154 N N . SER A 1 378 ? -10.797 4.330 -20.436 1.00 96.69 378 SER A N 1
ATOM 3155 C CA . SER A 1 378 ? -12.032 5.122 -20.324 1.00 96.69 378 SER A CA 1
ATOM 3156 C C . SER A 1 378 ? -13.013 4.520 -19.313 1.00 96.69 378 SER A C 1
ATOM 3158 O O . SER A 1 378 ? -13.505 5.226 -18.427 1.00 96.69 378 SER A O 1
ATOM 3160 N N . THR A 1 379 ? -13.231 3.199 -19.349 1.00 96.75 379 THR A N 1
ATOM 3161 C CA . THR A 1 379 ? -14.073 2.509 -18.355 1.00 96.75 379 THR A CA 1
ATOM 3162 C C . THR A 1 379 ? -13.469 2.585 -16.953 1.00 96.75 379 THR A C 1
ATOM 3164 O O . THR A 1 379 ? -14.202 2.770 -15.973 1.00 96.75 379 THR A O 1
ATOM 3167 N N . LYS A 1 380 ? -12.135 2.528 -16.843 1.00 96.75 380 LYS A N 1
ATOM 3168 C CA . LYS A 1 380 ? -11.406 2.706 -15.585 1.00 96.75 380 LYS A CA 1
ATOM 3169 C C . LYS A 1 380 ? -11.565 4.120 -15.025 1.00 96.75 380 LYS A C 1
ATOM 3171 O O . LYS A 1 380 ? -11.967 4.259 -13.873 1.00 96.75 380 LYS A O 1
ATOM 3176 N N . LEU A 1 381 ? -11.306 5.157 -15.821 1.00 97.88 381 LEU A N 1
ATOM 3177 C CA . LEU A 1 381 ? -11.418 6.564 -15.419 1.00 97.88 381 LEU A CA 1
ATOM 3178 C C . LEU A 1 381 ? -12.835 6.918 -14.986 1.00 97.88 381 LEU A C 1
ATOM 3180 O O . LEU A 1 381 ? -13.033 7.455 -13.899 1.00 97.88 381 LEU A O 1
ATOM 3184 N N . SER A 1 382 ? -13.831 6.541 -15.788 1.00 97.19 382 SER A N 1
ATOM 3185 C CA . SER A 1 382 ? -15.238 6.744 -15.446 1.00 97.19 382 SER A CA 1
ATOM 3186 C C . SER A 1 382 ? -15.601 6.044 -14.124 1.00 97.19 382 SER A C 1
ATOM 3188 O O . SER A 1 382 ? -16.404 6.536 -13.332 1.00 97.19 382 SER A O 1
ATOM 3190 N N . SER A 1 383 ? -14.998 4.888 -13.830 1.00 97.44 383 SER A N 1
ATOM 3191 C CA . SER A 1 383 ? -15.192 4.188 -12.550 1.00 97.44 383 SER A CA 1
ATOM 3192 C C . SER A 1 383 ? -14.484 4.876 -11.379 1.00 97.44 383 SER A C 1
ATOM 3194 O O . SER A 1 383 ? -15.071 4.969 -10.302 1.00 97.44 383 SER A O 1
ATOM 3196 N N . ILE A 1 384 ? -13.279 5.424 -11.588 1.00 97.19 384 ILE A N 1
ATOM 3197 C CA . ILE A 1 384 ? -12.585 6.257 -10.593 1.00 97.19 384 ILE A CA 1
ATOM 3198 C C . ILE A 1 384 ? -13.439 7.482 -10.242 1.00 97.19 384 ILE A C 1
ATOM 3200 O O . ILE A 1 384 ? -13.669 7.728 -9.060 1.00 97.19 384 ILE A O 1
ATOM 3204 N N . ILE A 1 385 ? -13.961 8.206 -11.239 1.00 96.88 385 ILE A N 1
ATOM 3205 C CA . ILE A 1 385 ? -14.825 9.381 -11.025 1.00 96.88 385 ILE A CA 1
ATOM 3206 C C . ILE A 1 385 ? -16.054 9.004 -10.191 1.00 96.88 385 ILE A C 1
ATOM 3208 O O . ILE A 1 385 ? -16.381 9.704 -9.235 1.00 96.88 385 ILE A O 1
ATOM 3212 N N . ASN A 1 386 ? -16.705 7.882 -10.504 1.00 95.75 386 ASN A N 1
ATOM 3213 C CA . ASN A 1 386 ? -17.918 7.456 -9.803 1.00 95.75 386 ASN A CA 1
ATOM 3214 C C . ASN A 1 386 ? -17.667 7.046 -8.342 1.00 95.75 386 ASN A C 1
ATOM 3216 O O . ASN A 1 386 ? -18.489 7.355 -7.484 1.00 95.75 386 ASN A O 1
ATOM 3220 N N . ILE A 1 387 ? -16.557 6.360 -8.050 1.00 95.81 387 ILE A N 1
ATOM 3221 C CA . ILE A 1 387 ? -16.253 5.856 -6.697 1.00 95.81 387 ILE A CA 1
ATOM 3222 C C . ILE A 1 387 ? -15.576 6.920 -5.824 1.00 95.81 387 ILE A C 1
ATOM 3224 O O . ILE A 1 387 ? -15.934 7.085 -4.657 1.00 95.81 387 ILE A O 1
ATOM 3228 N N . PHE A 1 388 ? -14.597 7.647 -6.369 1.00 93.50 388 PHE A N 1
ATOM 3229 C CA . PHE A 1 388 ? -13.827 8.654 -5.630 1.00 93.50 388 PHE A CA 1
ATOM 3230 C C . PHE A 1 388 ? -14.421 10.060 -5.713 1.00 93.50 388 PHE A C 1
ATOM 3232 O O . PHE A 1 388 ? -14.039 10.916 -4.919 1.00 93.50 388 PHE A O 1
ATOM 3239 N N . ASN A 1 389 ? -15.382 10.297 -6.611 1.00 92.88 389 ASN A N 1
ATOM 3240 C CA . ASN A 1 389 ? -16.109 11.561 -6.723 1.00 92.88 389 ASN A CA 1
ATOM 3241 C C . ASN A 1 389 ? -15.210 12.765 -7.100 1.00 92.88 389 ASN A C 1
ATOM 3243 O O . ASN A 1 389 ? -15.500 13.896 -6.706 1.00 92.88 389 ASN A O 1
ATOM 3247 N N . ILE A 1 390 ? -14.142 12.522 -7.871 1.00 91.69 390 ILE A N 1
ATOM 3248 C CA . ILE A 1 390 ? -13.144 13.510 -8.337 1.00 91.69 390 ILE A CA 1
ATOM 3249 C C . ILE A 1 390 ? -13.294 13.811 -9.839 1.00 91.69 390 ILE A C 1
ATOM 3251 O O . ILE A 1 390 ? -13.841 12.986 -10.563 1.00 91.69 390 ILE A O 1
ATOM 3255 N N . ASN A 1 391 ? -12.798 14.965 -10.310 1.00 92.81 391 ASN A N 1
ATOM 3256 C CA . ASN A 1 391 ? -12.700 15.345 -11.736 1.00 92.81 391 ASN A CA 1
ATOM 3257 C C . ASN A 1 391 ? -13.997 15.160 -12.558 1.00 92.81 391 ASN A C 1
ATOM 3259 O O . ASN A 1 391 ? -13.976 14.713 -13.708 1.00 92.81 391 ASN A O 1
ATOM 3263 N N . LYS A 1 392 ? -15.155 15.468 -11.960 1.00 93.38 392 LYS A N 1
ATOM 3264 C CA . LYS A 1 392 ? -16.487 15.219 -12.548 1.00 93.38 392 LYS A CA 1
ATOM 3265 C C . LYS A 1 392 ? -16.711 15.928 -13.878 1.00 93.38 392 LYS A C 1
ATOM 3267 O O . LYS A 1 392 ? -17.456 15.438 -14.720 1.00 93.38 392 LYS A O 1
ATOM 3272 N N . GLU A 1 393 ? -16.078 17.076 -14.063 1.00 94.12 393 GLU A N 1
ATOM 3273 C CA . GLU A 1 393 ? -16.123 17.877 -15.279 1.00 94.12 393 GLU A CA 1
ATOM 3274 C C . GLU A 1 393 ? -15.585 17.134 -16.512 1.00 94.12 393 GLU A C 1
ATOM 3276 O O . GLU A 1 393 ? -15.986 17.451 -17.630 1.00 94.12 393 GLU A O 1
ATOM 3281 N N . LEU A 1 394 ? -14.731 16.122 -16.319 1.00 94.81 394 LEU A N 1
ATOM 3282 C CA . LEU A 1 394 ? -14.175 15.303 -17.398 1.00 94.81 394 LEU A CA 1
ATOM 3283 C C . LEU A 1 394 ? -15.060 14.104 -17.769 1.00 94.81 394 LEU A C 1
ATOM 3285 O O . LEU A 1 394 ? -14.804 13.467 -18.789 1.00 94.81 394 LEU A O 1
ATOM 3289 N N . LEU A 1 395 ? -16.098 13.791 -16.982 1.00 94.38 395 LEU A N 1
ATOM 3290 C CA . LEU A 1 395 ? -16.895 12.573 -17.161 1.00 94.38 395 LEU A CA 1
ATOM 3291 C C . LEU A 1 395 ? -17.547 12.506 -18.545 1.00 94.38 395 LEU A C 1
ATOM 3293 O O . LEU A 1 395 ? -17.412 11.497 -19.225 1.00 94.38 395 LEU A O 1
ATOM 3297 N N . ASN A 1 396 ? -18.188 13.591 -18.993 1.00 94.94 396 ASN A N 1
ATOM 3298 C CA . ASN A 1 396 ? -18.852 13.627 -20.302 1.00 94.94 396 ASN A CA 1
ATOM 3299 C C . ASN A 1 396 ? -17.872 13.347 -21.451 1.00 94.94 396 ASN A C 1
ATOM 3301 O O . ASN A 1 396 ? -18.202 12.612 -22.374 1.00 94.94 396 ASN A O 1
ATOM 3305 N N . TYR A 1 397 ? -16.659 13.899 -21.364 1.00 95.31 397 TYR A N 1
ATOM 3306 C CA . TYR A 1 397 ? -15.615 13.685 -22.363 1.00 95.31 397 TYR A CA 1
ATOM 3307 C C . TYR A 1 397 ? -15.069 12.249 -22.336 1.00 95.31 397 TYR A C 1
ATOM 3309 O O . TYR A 1 397 ? -14.844 11.645 -23.383 1.00 95.31 397 TYR A O 1
ATOM 3317 N N . ILE A 1 398 ? -14.877 11.673 -21.145 1.00 96.62 398 ILE A N 1
ATOM 3318 C CA . ILE A 1 398 ? -14.448 10.275 -20.998 1.00 96.62 398 ILE A CA 1
ATOM 3319 C C . ILE A 1 398 ? -15.508 9.319 -21.562 1.00 96.62 398 ILE A C 1
ATOM 3321 O O . ILE A 1 398 ? -15.153 8.349 -22.228 1.00 96.62 398 ILE A O 1
ATOM 3325 N N . GLU A 1 399 ? -16.794 9.589 -21.327 1.00 94.94 399 GLU A N 1
ATOM 3326 C CA . GLU A 1 399 ? -17.887 8.794 -21.895 1.00 94.94 399 GLU A CA 1
ATOM 3327 C C . GLU A 1 399 ? -17.934 8.904 -23.425 1.00 94.94 399 GLU A C 1
ATOM 3329 O O . GLU A 1 399 ? -18.066 7.886 -24.094 1.00 94.94 399 GLU A O 1
ATOM 3334 N N . GLU A 1 400 ? -17.724 10.092 -23.996 1.00 94.50 400 GLU A N 1
ATOM 3335 C CA . GLU A 1 400 ? -17.593 10.264 -25.451 1.00 94.50 400 GLU A CA 1
ATOM 3336 C C . GLU A 1 400 ? -16.423 9.440 -26.021 1.00 94.50 400 GLU A C 1
ATOM 3338 O O . GLU A 1 400 ? -16.596 8.680 -26.975 1.00 94.50 400 GLU A O 1
ATOM 3343 N N . CYS A 1 401 ? -15.245 9.508 -25.391 1.00 94.00 401 CYS A N 1
ATOM 3344 C CA . CYS A 1 401 ? -14.081 8.696 -25.764 1.00 94.00 401 CYS A CA 1
ATOM 3345 C C . CYS A 1 401 ? -14.369 7.188 -25.697 1.00 94.00 401 CYS A C 1
ATOM 3347 O O . CYS A 1 401 ? -13.903 6.419 -26.544 1.00 94.00 401 CYS A O 1
ATOM 3349 N N . LYS A 1 402 ? -15.129 6.760 -24.685 1.00 94.75 402 LYS A N 1
ATOM 3350 C CA . LYS A 1 402 ? -15.540 5.368 -24.492 1.00 94.75 402 LYS A CA 1
ATOM 3351 C C . LYS A 1 402 ? -16.440 4.901 -25.641 1.00 94.75 402 LYS A C 1
ATOM 3353 O O . LYS A 1 402 ? -16.151 3.855 -26.217 1.00 94.75 402 LYS A O 1
ATOM 3358 N N . GLU A 1 403 ? -17.462 5.677 -26.013 1.00 94.00 403 GLU A N 1
ATOM 3359 C CA . GLU A 1 403 ? -18.360 5.352 -27.138 1.00 94.00 403 GLU A CA 1
ATOM 3360 C C . GLU A 1 403 ? -17.594 5.251 -28.467 1.00 94.00 403 GLU A C 1
ATOM 3362 O O . GLU A 1 403 ? -17.697 4.242 -29.164 1.00 94.00 403 GLU A O 1
ATOM 3367 N N . ILE A 1 404 ? -16.720 6.224 -28.765 1.00 93.25 404 ILE A N 1
ATOM 3368 C CA . ILE A 1 404 ? -15.852 6.191 -29.960 1.00 93.25 404 ILE A CA 1
ATOM 3369 C C . ILE A 1 404 ? -15.024 4.900 -30.005 1.00 93.25 404 ILE A C 1
ATOM 3371 O O . ILE A 1 404 ? -14.856 4.282 -31.059 1.00 93.25 404 ILE A O 1
ATOM 3375 N N . SER A 1 405 ? -14.498 4.477 -28.856 1.00 92.75 405 SER A N 1
ATOM 3376 C CA . SER A 1 405 ? -13.664 3.278 -28.770 1.00 92.75 405 SER A CA 1
ATOM 3377 C C . SER A 1 405 ? -14.474 1.996 -28.968 1.00 92.75 405 SER A C 1
ATOM 3379 O O . SER A 1 405 ? -14.028 1.097 -29.673 1.00 92.75 405 SER A O 1
ATOM 3381 N N . ILE A 1 406 ? -15.685 1.923 -28.409 1.00 90.06 406 ILE A N 1
ATOM 3382 C CA . ILE A 1 406 ? -16.600 0.781 -28.572 1.00 90.06 406 ILE A CA 1
ATOM 3383 C C . ILE A 1 406 ? -16.952 0.541 -30.047 1.00 90.06 406 ILE A C 1
ATOM 3385 O O . ILE A 1 406 ? -17.025 -0.621 -30.474 1.00 90.06 406 ILE A O 1
ATOM 3389 N N . ASP A 1 407 ? -17.147 1.620 -30.807 1.00 88.75 407 ASP A N 1
ATOM 3390 C CA . ASP A 1 407 ? -17.437 1.579 -32.242 1.00 88.75 407 ASP A CA 1
ATOM 3391 C C . ASP A 1 407 ? -16.205 1.195 -33.077 1.00 88.75 407 ASP A C 1
ATOM 3393 O O . ASP A 1 407 ? -16.321 0.482 -34.077 1.00 88.75 407 ASP A O 1
ATOM 3397 N N . GLY A 1 408 ? -15.013 1.638 -32.660 1.00 85.88 408 GLY A N 1
ATOM 3398 C CA . GLY A 1 408 ? -13.754 1.400 -33.370 1.00 85.88 408 GLY A CA 1
ATOM 3399 C C . GLY A 1 408 ? -13.106 0.029 -33.126 1.00 85.88 408 GLY A C 1
ATOM 3400 O O . GLY A 1 408 ? -12.334 -0.450 -33.963 1.00 85.88 408 GLY A O 1
ATOM 3401 N N . THR A 1 409 ? -13.389 -0.626 -31.997 1.00 85.25 409 THR A N 1
ATOM 3402 C CA . THR A 1 409 ? -12.706 -1.865 -31.591 1.00 85.25 409 THR A CA 1
ATOM 3403 C C . THR A 1 409 ? -13.053 -3.073 -32.458 1.00 85.25 409 THR A C 1
ATOM 3405 O O . THR A 1 409 ? -14.213 -3.462 -32.624 1.00 85.25 409 THR A O 1
ATOM 3408 N N . LYS A 1 410 ? -12.010 -3.778 -32.915 1.00 77.25 410 LYS A N 1
ATOM 3409 C CA . LYS A 1 410 ? -12.147 -5.094 -33.549 1.00 77.25 410 LYS A CA 1
ATOM 3410 C C . LYS A 1 410 ? -12.344 -6.147 -32.467 1.00 77.25 410 LYS A C 1
ATOM 3412 O O . LYS A 1 410 ? -11.431 -6.461 -31.713 1.00 77.25 410 LYS A O 1
ATOM 3417 N N . ARG A 1 411 ? -13.552 -6.700 -32.387 1.00 75.75 411 ARG A N 1
ATOM 3418 C CA . ARG A 1 411 ? -13.894 -7.681 -31.352 1.00 75.75 411 ARG A CA 1
ATOM 3419 C C . ARG A 1 411 ? -13.435 -9.073 -31.786 1.00 75.75 411 ARG A C 1
ATOM 3421 O O . ARG A 1 411 ? -13.901 -9.580 -32.806 1.00 75.75 411 ARG A O 1
ATOM 3428 N N . GLU A 1 412 ? -12.531 -9.685 -31.025 1.00 73.50 412 GLU A N 1
ATOM 3429 C CA . GLU A 1 412 ? -12.126 -11.077 -31.253 1.00 73.50 412 GLU A CA 1
ATOM 3430 C C . GLU A 1 412 ? -13.170 -12.045 -30.673 1.00 73.50 412 GLU A C 1
ATOM 3432 O O . GLU A 1 412 ? -13.800 -11.759 -29.651 1.00 73.50 412 GLU A O 1
ATOM 3437 N N . ASN A 1 413 ? -13.356 -13.201 -31.320 1.00 68.12 413 ASN A N 1
ATOM 3438 C CA . ASN A 1 413 ? -14.208 -14.264 -30.784 1.00 68.12 413 ASN A CA 1
ATOM 3439 C C . ASN A 1 413 ? -13.576 -14.871 -29.523 1.00 68.12 413 ASN A C 1
ATOM 3441 O O . ASN A 1 413 ? -12.353 -14.978 -29.413 1.00 68.12 413 ASN A O 1
ATOM 3445 N N . TYR A 1 414 ? -14.427 -15.261 -28.578 1.00 63.75 414 TYR A N 1
ATOM 3446 C CA . TYR A 1 414 ? -14.040 -15.665 -27.232 1.00 63.75 414 TYR A CA 1
ATOM 3447 C C . TYR A 1 414 ? -13.013 -16.814 -27.198 1.00 63.75 414 TYR A C 1
ATOM 3449 O O . TYR A 1 414 ? -13.290 -17.923 -27.651 1.00 63.75 414 TYR A O 1
ATOM 3457 N N . ASN A 1 415 ? -11.835 -16.546 -26.621 1.00 65.88 415 ASN A N 1
ATOM 3458 C CA . ASN A 1 415 ? -10.847 -17.556 -26.224 1.00 65.88 415 ASN A CA 1
ATOM 3459 C C . ASN A 1 415 ? -10.012 -17.047 -25.031 1.00 65.88 415 ASN A C 1
ATOM 3461 O O . ASN A 1 415 ? -8.801 -16.833 -25.132 1.00 65.88 415 ASN A O 1
ATOM 3465 N N . LEU A 1 416 ? -10.676 -16.770 -23.904 1.00 67.94 416 LEU A N 1
ATOM 3466 C CA . LEU A 1 416 ? -9.985 -16.374 -22.676 1.00 67.94 416 LEU A CA 1
ATOM 3467 C C . LEU A 1 416 ? -9.353 -17.595 -21.997 1.00 67.94 416 LEU A C 1
ATOM 3469 O O . LEU A 1 416 ? -10.030 -18.566 -21.655 1.00 67.94 416 LEU A O 1
ATOM 3473 N N . LYS A 1 417 ? -8.044 -17.519 -21.734 1.00 70.94 417 LYS A N 1
ATOM 3474 C CA . LYS A 1 417 ? -7.341 -18.507 -20.900 1.00 70.94 417 LYS A CA 1
ATOM 3475 C C . LYS A 1 417 ? -7.678 -18.379 -19.413 1.00 70.94 417 LYS A C 1
ATOM 3477 O O . LYS A 1 417 ? -7.582 -19.370 -18.706 1.00 70.94 417 LYS A O 1
ATOM 3482 N N . GLU A 1 418 ? -8.096 -17.208 -18.955 1.00 79.38 418 GLU A N 1
ATOM 3483 C CA . GLU A 1 418 ? -8.492 -16.928 -17.573 1.00 79.38 418 GLU A CA 1
ATOM 3484 C C . GLU A 1 418 ? -9.416 -15.700 -17.573 1.00 79.38 418 GLU A C 1
ATOM 3486 O O . GLU A 1 418 ? -9.324 -14.869 -18.483 1.00 79.38 418 GLU A O 1
ATOM 3491 N N . TYR A 1 419 ? -10.316 -15.580 -16.592 1.00 86.38 419 TYR A N 1
ATOM 3492 C CA . TYR A 1 419 ? -11.119 -14.366 -16.446 1.00 86.38 419 TYR A CA 1
ATOM 3493 C C . TYR A 1 419 ? -10.280 -13.212 -15.870 1.00 86.38 419 TYR A C 1
ATOM 3495 O O . TYR A 1 419 ? -9.602 -13.390 -14.856 1.00 86.38 419 TYR A O 1
ATOM 3503 N N . PRO A 1 420 ? -10.370 -11.997 -16.438 1.00 88.12 420 PRO A N 1
ATOM 3504 C CA . PRO A 1 420 ? -9.472 -10.891 -16.097 1.00 88.12 420 PRO A CA 1
ATOM 3505 C C . PRO A 1 420 ? -9.692 -10.293 -14.708 1.00 88.12 420 PRO A C 1
ATOM 3507 O O . PRO A 1 420 ? -8.859 -9.525 -14.245 1.00 88.12 420 PRO A O 1
ATOM 3510 N N . TRP A 1 421 ? -10.794 -10.606 -14.031 1.00 89.81 421 TRP A N 1
ATOM 3511 C CA . TRP A 1 421 ? -11.093 -10.104 -12.687 1.00 89.81 421 TRP A CA 1
ATOM 3512 C C . TRP A 1 421 ? -10.606 -11.023 -11.560 1.00 89.81 421 TRP A C 1
ATOM 3514 O O . TRP A 1 421 ? -10.637 -10.611 -10.403 1.00 89.81 421 TRP A O 1
ATOM 3524 N N . LEU A 1 422 ? -10.134 -12.242 -11.852 1.00 87.69 422 LEU A N 1
ATOM 3525 C CA . LEU A 1 422 ? -9.778 -13.212 -10.805 1.00 87.69 422 LEU A CA 1
ATOM 3526 C C . LEU A 1 422 ? -8.612 -12.758 -9.921 1.00 87.69 422 LEU A C 1
ATOM 3528 O O . LEU A 1 422 ? -8.593 -13.091 -8.738 1.00 87.69 422 LEU A O 1
ATOM 3532 N N . TYR A 1 423 ? -7.695 -11.926 -10.430 1.00 87.19 423 TYR A N 1
ATOM 3533 C CA . TYR A 1 423 ? -6.604 -11.368 -9.617 1.00 87.19 423 TYR A CA 1
ATOM 3534 C C . TYR A 1 423 ? -7.108 -10.529 -8.429 1.00 87.19 423 TYR A C 1
ATOM 3536 O O . TYR A 1 423 ? -6.404 -10.397 -7.429 1.00 87.19 423 TYR A O 1
ATOM 3544 N N . LEU A 1 424 ? -8.332 -9.990 -8.494 1.00 89.75 424 LEU A N 1
ATOM 3545 C CA . LEU A 1 424 ? -8.920 -9.216 -7.401 1.00 89.75 424 LEU A CA 1
ATOM 3546 C C . LEU A 1 424 ? -9.171 -10.068 -6.153 1.00 89.75 424 LEU A C 1
ATOM 3548 O O . LEU A 1 424 ? -9.126 -9.527 -5.052 1.00 89.75 424 LEU A O 1
ATOM 3552 N N . TYR A 1 425 ? -9.366 -11.386 -6.290 1.00 86.75 425 TYR A N 1
ATOM 3553 C CA . TYR A 1 425 ? -9.411 -12.279 -5.129 1.00 86.75 425 TYR A CA 1
ATOM 3554 C C . TYR A 1 425 ? -8.099 -12.238 -4.344 1.00 86.75 425 TYR A C 1
ATOM 3556 O O . TYR A 1 425 ? -8.124 -12.115 -3.120 1.00 86.75 425 TYR A O 1
ATOM 3564 N N . ASN A 1 426 ? -6.961 -12.275 -5.044 1.00 84.00 426 ASN A N 1
ATOM 3565 C CA . ASN A 1 426 ? -5.647 -12.170 -4.413 1.00 84.00 426 ASN A CA 1
ATOM 3566 C C . ASN A 1 426 ? -5.462 -10.794 -3.769 1.00 84.00 426 ASN A C 1
ATOM 3568 O O . ASN A 1 426 ? -5.052 -10.726 -2.617 1.00 84.00 426 ASN A O 1
ATOM 3572 N N . ASN A 1 427 ? -5.868 -9.712 -4.443 1.00 87.31 427 ASN A N 1
ATOM 3573 C CA . ASN A 1 427 ? -5.787 -8.368 -3.864 1.00 87.31 427 ASN A CA 1
ATOM 3574 C C . ASN A 1 427 ? -6.611 -8.241 -2.575 1.00 87.31 427 ASN A C 1
ATOM 3576 O O . ASN A 1 427 ? -6.120 -7.702 -1.589 1.00 87.31 427 ASN A O 1
ATOM 3580 N N . VAL A 1 428 ? -7.847 -8.755 -2.542 1.00 88.44 428 VAL A N 1
ATOM 3581 C CA . VAL A 1 428 ? -8.670 -8.721 -1.320 1.00 88.44 428 VAL A CA 1
ATOM 3582 C C . VAL A 1 428 ? -8.078 -9.616 -0.232 1.00 88.44 428 VAL A C 1
ATOM 3584 O O . VAL A 1 428 ? -8.053 -9.220 0.930 1.00 88.44 428 VAL A O 1
ATOM 3587 N N . LYS A 1 429 ? -7.546 -10.791 -0.582 1.00 84.69 429 LYS A N 1
ATOM 3588 C CA . LYS A 1 429 ? -6.852 -11.667 0.372 1.00 84.69 429 LYS A CA 1
ATOM 3589 C C . LYS A 1 429 ? -5.617 -10.990 0.978 1.00 84.69 429 LYS A C 1
ATOM 3591 O O . LYS A 1 429 ? -5.403 -11.092 2.188 1.00 84.69 429 LYS A O 1
ATOM 3596 N N . ASP A 1 430 ? -4.845 -10.269 0.171 1.00 83.31 430 ASP A N 1
ATOM 3597 C CA . ASP A 1 430 ? -3.681 -9.498 0.611 1.00 83.31 430 ASP A CA 1
ATOM 3598 C C . ASP A 1 430 ? -4.093 -8.329 1.517 1.00 83.31 430 ASP A C 1
ATOM 3600 O O . ASP A 1 430 ? -3.456 -8.111 2.552 1.00 83.31 430 ASP A O 1
ATOM 3604 N N . ILE A 1 431 ? -5.192 -7.631 1.193 1.00 85.62 431 ILE A N 1
ATOM 3605 C CA . ILE A 1 431 ? -5.803 -6.606 2.059 1.00 85.62 431 ILE A CA 1
ATOM 3606 C C . ILE A 1 431 ? -6.197 -7.223 3.408 1.00 85.62 431 ILE A C 1
ATOM 3608 O O . ILE A 1 431 ? -5.831 -6.699 4.455 1.00 85.62 431 ILE A O 1
ATOM 3612 N N . CYS A 1 432 ? -6.890 -8.362 3.422 1.00 82.44 432 CYS A N 1
ATOM 3613 C CA . CYS A 1 432 ? -7.263 -9.030 4.670 1.00 82.44 432 CYS A CA 1
ATOM 3614 C C . CYS A 1 432 ? -6.028 -9.417 5.505 1.00 82.44 432 CYS A C 1
ATOM 3616 O O . CYS A 1 432 ? -5.950 -9.096 6.693 1.00 82.44 432 CYS A O 1
ATOM 3618 N N . THR A 1 433 ? -5.036 -10.049 4.869 1.00 80.69 433 THR A N 1
ATOM 3619 C CA . THR A 1 433 ? -3.820 -10.556 5.527 1.00 80.69 433 THR A CA 1
ATOM 3620 C C . THR A 1 433 ? -3.000 -9.421 6.134 1.00 80.69 433 THR A C 1
ATOM 3622 O O . THR A 1 433 ? -2.635 -9.484 7.307 1.00 80.69 433 THR A O 1
ATOM 3625 N N . SER A 1 434 ? -2.769 -8.349 5.371 1.00 75.12 434 SER A N 1
ATOM 3626 C CA . SER A 1 434 ? -1.945 -7.209 5.800 1.00 75.12 434 SER A CA 1
ATOM 3627 C C . SER A 1 434 ? -2.540 -6.469 7.003 1.00 75.12 434 SER A C 1
ATOM 3629 O O . SER A 1 434 ? -1.821 -5.794 7.737 1.00 75.12 434 SER A O 1
ATOM 3631 N N . TYR A 1 435 ? -3.846 -6.616 7.244 1.00 73.31 435 TYR A N 1
ATOM 3632 C CA . TYR A 1 435 ? -4.559 -5.904 8.302 1.00 73.31 435 TYR A CA 1
ATOM 3633 C C . TYR A 1 435 ? -5.053 -6.813 9.434 1.00 73.31 435 TYR A C 1
ATOM 3635 O O . TYR A 1 435 ? -5.674 -6.308 10.377 1.00 73.31 435 TYR A O 1
ATOM 3643 N N . GLY A 1 436 ? -4.712 -8.107 9.410 1.00 69.69 436 GLY A N 1
ATOM 3644 C CA . GLY A 1 436 ? -5.077 -9.069 10.455 1.00 69.69 436 GLY A CA 1
ATOM 3645 C C . GLY A 1 436 ? -6.570 -9.406 10.472 1.00 69.69 436 GLY A C 1
ATOM 3646 O O . GLY A 1 436 ? -7.142 -9.624 11.539 1.00 69.69 436 GLY A O 1
ATOM 3647 N N . ILE A 1 437 ? -7.212 -9.385 9.303 1.00 77.06 437 ILE A N 1
ATOM 3648 C CA . ILE A 1 437 ? -8.608 -9.779 9.109 1.00 77.06 437 ILE A CA 1
ATOM 3649 C C . ILE A 1 437 ? -8.607 -11.179 8.495 1.00 77.06 437 ILE A C 1
ATOM 3651 O O . ILE A 1 437 ? -7.897 -11.440 7.524 1.00 77.06 437 ILE A O 1
ATOM 3655 N N . GLU A 1 438 ? -9.385 -12.099 9.059 1.00 68.25 438 GLU A N 1
ATOM 3656 C CA . GLU A 1 438 ? -9.484 -13.457 8.531 1.00 68.25 438 GLU A CA 1
ATOM 3657 C C . GLU A 1 438 ? -10.240 -13.436 7.192 1.00 68.25 438 GLU A C 1
ATOM 3659 O O . GLU A 1 438 ? -11.436 -13.149 7.135 1.00 68.25 438 GLU A O 1
ATOM 3664 N N . SER A 1 439 ? -9.538 -13.720 6.093 1.00 65.69 439 SER A N 1
ATOM 3665 C CA . SER A 1 439 ? -10.160 -13.805 4.771 1.00 65.69 439 SER A CA 1
ATOM 3666 C C . SER A 1 439 ? -10.920 -15.125 4.640 1.00 65.69 439 SER A C 1
ATOM 3668 O O . SER A 1 439 ? -10.327 -16.168 4.369 1.00 65.69 439 SER A O 1
ATOM 3670 N N . LYS A 1 440 ? -12.241 -15.090 4.822 1.00 66.12 440 LYS A N 1
ATOM 3671 C CA . LYS A 1 440 ? -13.128 -16.242 4.592 1.00 66.12 440 LYS A CA 1
ATOM 3672 C C . LYS A 1 440 ? -13.696 -16.208 3.174 1.00 66.12 440 LYS A C 1
ATOM 3674 O O . LYS A 1 440 ? -14.900 -16.051 2.991 1.00 66.12 440 LYS A O 1
ATOM 3679 N N . PHE A 1 441 ? -12.834 -16.306 2.161 1.00 72.25 441 PHE A N 1
ATOM 3680 C CA . PHE A 1 441 ? -13.314 -16.605 0.810 1.00 72.25 441 PHE A CA 1
ATOM 3681 C C . PHE A 1 441 ? -13.756 -18.067 0.753 1.00 72.25 441 PHE A C 1
ATOM 3683 O O . PHE A 1 441 ? -12.959 -18.961 1.027 1.00 72.25 441 PHE A O 1
ATOM 3690 N N . ASP A 1 442 ? -15.020 -18.304 0.404 1.00 75.06 442 ASP A N 1
ATOM 3691 C CA . ASP A 1 442 ? -15.526 -19.657 0.185 1.00 75.06 442 ASP A CA 1
ATOM 3692 C C . ASP A 1 442 ? -14.849 -20.238 -1.069 1.00 75.06 442 ASP A C 1
ATOM 3694 O O . ASP A 1 442 ? -15.007 -19.737 -2.187 1.00 75.06 442 ASP A O 1
ATOM 3698 N N . THR A 1 443 ? -14.038 -21.281 -0.874 1.00 76.88 443 THR A N 1
ATOM 3699 C CA . THR A 1 443 ? -13.308 -21.969 -1.947 1.00 76.88 443 THR A CA 1
ATOM 3700 C C . THR A 1 443 ? -14.260 -22.473 -3.031 1.00 76.88 443 THR A C 1
ATOM 3702 O O . THR A 1 443 ? -13.913 -22.449 -4.212 1.00 76.88 443 THR A O 1
ATOM 3705 N N . SER A 1 444 ? -15.479 -22.867 -2.657 1.00 79.69 444 SER A N 1
ATOM 3706 C CA . SER A 1 444 ? -16.497 -23.352 -3.591 1.00 79.69 444 SER A CA 1
ATOM 3707 C C . SER A 1 444 ? -16.984 -22.237 -4.516 1.00 79.69 444 SER A C 1
ATOM 3709 O O . SER A 1 444 ? -17.099 -22.437 -5.724 1.00 79.69 444 SER A O 1
ATOM 3711 N N . ASP A 1 445 ? -17.183 -21.037 -3.968 1.00 79.75 445 ASP A N 1
ATOM 3712 C CA . ASP A 1 445 ? -17.565 -19.834 -4.712 1.00 79.75 445 ASP A CA 1
ATOM 3713 C C . ASP A 1 445 ? -16.454 -19.351 -5.658 1.00 79.75 445 ASP A C 1
ATOM 3715 O O . ASP A 1 445 ? -16.724 -18.886 -6.773 1.00 79.75 445 ASP A O 1
ATOM 3719 N N . PHE A 1 446 ? -15.191 -19.495 -5.249 1.00 82.12 446 PHE A N 1
ATOM 3720 C CA . PHE A 1 446 ? -14.044 -19.242 -6.122 1.00 82.12 446 PHE A CA 1
ATOM 3721 C C . PHE A 1 446 ? -13.995 -20.235 -7.293 1.00 82.12 446 PHE A C 1
ATOM 3723 O O . PHE A 1 446 ? -13.866 -19.823 -8.447 1.00 82.12 446 PHE A O 1
ATOM 3730 N N . ILE A 1 447 ? -14.139 -21.538 -7.027 1.00 80.50 447 ILE A N 1
ATOM 3731 C CA . ILE A 1 447 ? -14.163 -22.579 -8.071 1.00 80.50 447 ILE A CA 1
ATOM 3732 C C . ILE A 1 447 ? -15.307 -22.316 -9.056 1.00 80.50 447 ILE A C 1
ATOM 3734 O O . ILE A 1 447 ? -15.105 -22.341 -10.273 1.00 80.50 447 ILE A O 1
ATOM 3738 N N . ARG A 1 448 ? -16.496 -21.994 -8.535 1.00 83.69 448 ARG A N 1
ATOM 3739 C CA . ARG A 1 448 ? -17.674 -21.677 -9.343 1.00 83.69 448 ARG A CA 1
ATOM 3740 C C . ARG A 1 448 ? -17.418 -20.480 -10.256 1.00 83.69 448 ARG A C 1
ATOM 3742 O O . ARG A 1 448 ? -17.602 -20.598 -11.465 1.00 83.69 448 ARG A O 1
ATOM 3749 N N . SER A 1 449 ? -16.937 -19.361 -9.716 1.00 84.00 449 SER A N 1
ATOM 3750 C CA . SER A 1 449 ? -16.722 -18.113 -10.470 1.00 84.00 449 SER A CA 1
ATOM 3751 C C . SER A 1 449 ? -15.511 -18.126 -11.417 1.00 84.00 449 SER A C 1
ATOM 3753 O O . SER A 1 449 ? -15.504 -17.392 -12.404 1.00 84.00 449 SER A O 1
ATOM 3755 N N . SER A 1 450 ? -14.503 -18.967 -11.164 1.00 81.81 450 SER A N 1
ATOM 3756 C CA . SER A 1 450 ? -13.304 -19.099 -12.012 1.00 81.81 450 SER A CA 1
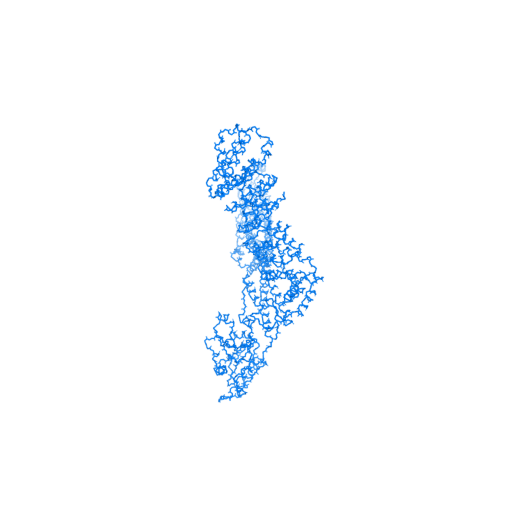ATOM 3757 C C . SER A 1 450 ? -13.468 -20.083 -13.176 1.00 81.81 450 SER A C 1
ATOM 3759 O O . SER A 1 450 ? -12.710 -20.030 -14.146 1.00 81.81 450 SER A O 1
ATOM 3761 N N . SER A 1 451 ? -14.475 -20.959 -13.124 1.00 81.81 451 SER A N 1
ATOM 3762 C CA . SER A 1 451 ? -14.720 -21.952 -14.169 1.00 81.81 451 SER A CA 1
ATOM 3763 C C . SER A 1 451 ? -15.145 -21.334 -15.504 1.00 81.81 451 SER A C 1
ATOM 3765 O O . SER A 1 451 ? -16.104 -20.564 -15.590 1.00 81.81 451 SER A O 1
ATOM 3767 N N . LYS A 1 452 ? -14.489 -21.766 -16.586 1.00 80.44 452 LYS A N 1
ATOM 3768 C CA . LYS A 1 452 ? -14.922 -21.503 -17.973 1.00 80.44 452 LYS A CA 1
ATOM 3769 C C . LYS A 1 452 ? -16.114 -22.357 -18.398 1.00 80.44 452 LYS A C 1
ATOM 3771 O O . LYS A 1 452 ? -16.688 -22.124 -19.455 1.00 80.44 452 LYS A O 1
ATOM 3776 N N . LYS A 1 453 ? -16.445 -23.371 -17.599 1.00 83.19 453 LYS A N 1
ATOM 3777 C CA . LYS A 1 453 ? -17.559 -24.279 -17.846 1.00 83.19 453 LYS A CA 1
ATOM 3778 C C . LYS A 1 453 ? -18.732 -23.950 -16.938 1.00 83.19 453 LYS A C 1
ATOM 3780 O O . LYS A 1 453 ? -18.528 -23.606 -15.769 1.00 83.19 453 LYS A O 1
ATOM 3785 N N . THR A 1 454 ? -19.939 -24.130 -17.456 1.00 86.81 454 THR A N 1
ATOM 3786 C CA . THR A 1 454 ? -21.141 -24.214 -16.632 1.00 86.81 454 THR A CA 1
ATOM 3787 C C . THR A 1 454 ? -21.095 -25.529 -15.866 1.00 86.81 454 THR A C 1
ATOM 3789 O O . THR A 1 454 ? -21.127 -26.610 -16.460 1.00 86.81 454 THR A O 1
ATOM 3792 N N . ILE A 1 455 ? -20.957 -25.428 -14.551 1.00 88.06 455 ILE A N 1
ATOM 3793 C CA . ILE A 1 455 ? -20.857 -26.548 -13.627 1.00 88.06 455 ILE A CA 1
ATOM 3794 C C . ILE A 1 455 ? -22.272 -26.931 -13.200 1.00 88.06 455 ILE A C 1
ATOM 3796 O O . ILE A 1 455 ? -22.984 -26.136 -12.590 1.00 88.06 455 ILE A O 1
ATOM 3800 N N . ILE A 1 456 ? -22.673 -28.156 -13.514 1.00 89.12 456 ILE A N 1
ATOM 3801 C CA . ILE A 1 456 ? -23.975 -28.716 -13.167 1.00 89.12 456 ILE A CA 1
ATOM 3802 C C . ILE A 1 456 ? -23.765 -29.767 -12.086 1.00 89.12 456 ILE A C 1
ATOM 3804 O O . ILE A 1 456 ? -23.141 -30.798 -12.326 1.00 89.12 456 ILE A O 1
ATOM 3808 N N . GLY A 1 457 ? -24.281 -29.498 -10.896 1.00 89.75 457 GLY A N 1
ATOM 3809 C CA . GLY A 1 457 ? -24.266 -30.424 -9.779 1.00 89.75 457 GLY A CA 1
ATOM 3810 C C . GLY A 1 457 ? -25.354 -31.470 -9.928 1.00 89.75 457 GLY A C 1
ATOM 3811 O O . GLY A 1 457 ? -26.506 -31.116 -10.144 1.00 89.75 457 GLY A O 1
ATOM 3812 N N . ILE A 1 458 ? -25.005 -32.746 -9.809 1.00 88.81 458 ILE A N 1
ATOM 3813 C CA . ILE A 1 458 ? -25.960 -33.847 -9.710 1.00 88.81 458 ILE A CA 1
ATOM 3814 C C . ILE A 1 458 ? -25.710 -34.556 -8.385 1.00 88.81 458 ILE A C 1
ATOM 3816 O O . ILE A 1 458 ? -24.664 -35.173 -8.181 1.00 88.81 458 ILE A O 1
ATOM 3820 N N . ASN A 1 459 ? -26.688 -34.481 -7.492 1.00 88.12 459 ASN A N 1
ATOM 3821 C CA . ASN A 1 459 ? -26.677 -35.198 -6.227 1.00 88.12 459 ASN A CA 1
ATOM 3822 C C . ASN A 1 459 ? -27.770 -36.267 -6.248 1.00 88.12 459 ASN A C 1
ATOM 3824 O O . ASN A 1 459 ? -28.934 -35.956 -6.492 1.00 88.12 459 ASN A O 1
ATOM 3828 N N . ALA A 1 460 ? -27.392 -37.520 -6.005 1.00 85.00 460 ALA A N 1
ATOM 3829 C CA . ALA A 1 460 ? -28.339 -38.602 -5.779 1.00 85.00 460 ALA A CA 1
ATOM 3830 C C . ALA A 1 460 ? -28.607 -38.710 -4.272 1.00 85.00 460 ALA A C 1
ATOM 3832 O O . ALA A 1 460 ? -27.669 -38.784 -3.477 1.00 85.00 460 ALA A O 1
ATOM 3833 N N . ILE A 1 461 ? -29.878 -38.710 -3.865 1.00 79.88 461 ILE A N 1
ATOM 3834 C CA . ILE A 1 461 ? -30.248 -38.803 -2.447 1.00 79.88 461 ILE A CA 1
ATOM 3835 C C . ILE A 1 461 ? -30.066 -40.242 -1.959 1.00 79.88 461 ILE A C 1
ATOM 3837 O O . ILE A 1 461 ? -31.010 -41.021 -1.978 1.00 79.88 461 ILE A O 1
ATOM 3841 N N . GLN A 1 462 ? -28.830 -40.580 -1.567 1.00 66.38 462 GLN A N 1
ATOM 3842 C CA . GLN A 1 462 ? -28.393 -41.806 -0.870 1.00 66.38 462 GLN A CA 1
ATOM 3843 C C . GLN A 1 462 ? -29.102 -43.109 -1.287 1.00 66.38 462 GLN A C 1
ATOM 3845 O O . GLN A 1 462 ? -29.315 -44.006 -0.464 1.00 66.38 462 GLN A O 1
ATOM 3850 N N . ASP A 1 463 ? -29.454 -43.231 -2.565 1.00 73.38 463 ASP A N 1
ATOM 3851 C CA . ASP A 1 463 ? -30.135 -44.392 -3.113 1.00 73.38 463 ASP A CA 1
ATOM 3852 C C . ASP A 1 463 ? -29.236 -45.053 -4.154 1.00 73.38 463 ASP A C 1
ATOM 3854 O O . ASP A 1 463 ? -28.940 -44.492 -5.212 1.00 73.38 463 ASP A O 1
ATOM 3858 N N . ARG A 1 464 ? -28.815 -46.282 -3.839 1.00 75.19 464 ARG A N 1
ATOM 3859 C CA . ARG A 1 464 ? -27.923 -47.067 -4.695 1.00 75.19 464 ARG A CA 1
ATOM 3860 C C . ARG A 1 464 ? -28.521 -47.334 -6.072 1.00 75.19 464 ARG A C 1
ATOM 3862 O O . ARG A 1 464 ? -27.764 -47.418 -7.028 1.00 75.19 464 ARG A O 1
ATOM 3869 N N . GLU A 1 465 ? -29.840 -47.456 -6.198 1.00 75.81 465 GLU A N 1
ATOM 3870 C CA . GLU A 1 465 ? -30.495 -47.697 -7.487 1.00 75.81 465 GLU A CA 1
ATOM 3871 C C . GLU A 1 465 ? -30.469 -46.444 -8.365 1.00 75.81 465 GLU A C 1
ATOM 3873 O O . GLU A 1 465 ? -30.251 -46.541 -9.576 1.00 75.81 465 GLU A O 1
ATOM 3878 N N . VAL A 1 466 ? -30.627 -45.260 -7.766 1.00 78.19 466 VAL A N 1
ATOM 3879 C CA . VAL A 1 466 ? -30.499 -43.975 -8.472 1.00 78.19 466 VAL A CA 1
ATOM 3880 C C . VAL A 1 466 ? -29.053 -43.746 -8.898 1.00 78.19 466 VAL A C 1
ATOM 3882 O O . VAL A 1 466 ? -28.800 -43.418 -10.058 1.00 78.19 466 VAL A O 1
ATOM 3885 N N . GLU A 1 467 ? -28.096 -43.977 -7.998 1.00 83.12 467 GLU A N 1
ATOM 3886 C CA . GLU A 1 467 ? -26.666 -43.891 -8.304 1.00 83.12 467 GLU A CA 1
ATOM 3887 C C . GLU A 1 467 ? -26.268 -44.868 -9.418 1.00 83.12 467 GLU A C 1
ATOM 3889 O O . GLU A 1 467 ? -25.630 -44.462 -10.387 1.00 83.12 467 GLU A O 1
ATOM 3894 N N . GLU A 1 468 ? -26.660 -46.145 -9.329 1.00 80.62 468 GLU A N 1
ATOM 3895 C CA . GLU A 1 468 ? -26.393 -47.154 -10.363 1.00 80.62 468 GLU A CA 1
ATOM 3896 C C . GLU A 1 468 ? -27.031 -46.783 -11.697 1.00 80.62 468 GLU A C 1
ATOM 3898 O O . GLU A 1 468 ? -26.401 -46.920 -12.745 1.00 80.62 468 GLU A O 1
ATOM 3903 N N . THR A 1 469 ? -28.252 -46.257 -11.676 1.00 78.19 469 THR A N 1
ATOM 3904 C CA . THR A 1 469 ? -28.925 -45.771 -12.878 1.00 78.19 469 THR A CA 1
ATOM 3905 C C . THR A 1 469 ? -28.141 -44.637 -13.537 1.00 78.19 469 THR A C 1
ATOM 3907 O O . THR A 1 469 ? -27.885 -44.688 -14.740 1.00 78.19 469 THR A O 1
ATOM 3910 N N . LEU A 1 470 ? -27.731 -43.624 -12.771 1.00 81.50 470 LEU A N 1
ATOM 3911 C CA . LEU A 1 470 ? -26.958 -42.492 -13.284 1.00 81.50 470 LEU A CA 1
ATOM 3912 C C . LEU A 1 470 ? -25.562 -42.926 -13.758 1.00 81.50 470 LEU A C 1
ATOM 3914 O O . LEU A 1 470 ? -25.118 -42.504 -14.826 1.00 81.50 470 LEU A O 1
ATOM 3918 N N . ASN A 1 471 ? -24.907 -43.837 -13.033 1.00 85.50 471 ASN A N 1
ATOM 3919 C CA . ASN A 1 471 ? -23.648 -44.462 -13.444 1.00 85.50 471 ASN A CA 1
ATOM 3920 C C . ASN A 1 471 ? -23.804 -45.210 -14.780 1.00 85.50 471 ASN A C 1
ATOM 3922 O O . ASN A 1 471 ? -22.965 -45.073 -15.669 1.00 85.50 471 ASN A O 1
ATOM 3926 N N . ASN A 1 472 ? -24.894 -45.963 -14.959 1.00 81.31 472 ASN A N 1
ATOM 3927 C CA . ASN A 1 472 ? -25.196 -46.676 -16.202 1.00 81.31 472 ASN A CA 1
ATOM 3928 C C . ASN A 1 472 ? -25.499 -45.713 -17.358 1.00 81.31 472 ASN A C 1
ATOM 3930 O O . ASN A 1 472 ? -25.066 -45.960 -18.482 1.00 81.31 472 ASN A O 1
ATOM 3934 N N . ILE A 1 473 ? -26.194 -44.603 -17.086 1.00 78.56 473 ILE A N 1
ATOM 3935 C CA . ILE A 1 473 ? -26.473 -43.549 -18.071 1.00 78.56 473 ILE A CA 1
ATOM 3936 C C . ILE A 1 473 ? -25.174 -42.934 -18.588 1.00 78.56 473 ILE A C 1
ATOM 3938 O O . ILE A 1 473 ? -24.999 -42.798 -19.802 1.00 78.56 473 ILE A O 1
ATOM 3942 N N . VAL A 1 474 ? -24.260 -42.596 -17.675 1.00 79.50 474 VAL A N 1
ATOM 3943 C CA . VAL A 1 474 ? -22.939 -42.064 -18.024 1.00 79.50 474 VAL A CA 1
ATOM 3944 C C . VAL A 1 474 ? -22.039 -43.155 -18.606 1.00 79.50 474 VAL A C 1
ATOM 3946 O O . VAL A 1 474 ? -21.156 -42.855 -19.405 1.00 79.50 474 VAL A O 1
ATOM 3949 N N . GLY A 1 475 ? -22.255 -44.420 -18.252 1.00 77.88 475 GLY A N 1
ATOM 3950 C CA . GLY A 1 475 ? -21.444 -45.571 -18.648 1.00 77.88 475 GLY A CA 1
ATOM 3951 C C . GLY A 1 475 ? -20.128 -45.697 -17.874 1.00 77.88 475 GLY A C 1
ATOM 3952 O O . GLY A 1 475 ? -19.219 -46.358 -18.362 1.00 77.88 475 GLY A O 1
ATOM 3953 N N . GLU A 1 476 ? -20.005 -45.019 -16.730 1.00 80.94 476 GLU A N 1
ATOM 3954 C CA . GLU A 1 476 ? -18.867 -45.029 -15.800 1.00 80.94 476 GLU A CA 1
ATOM 3955 C C . GLU A 1 476 ? -19.372 -44.763 -14.378 1.00 80.94 476 GLU A C 1
ATOM 3957 O O . GLU A 1 476 ? -20.439 -44.180 -14.188 1.00 80.94 476 GLU A O 1
ATOM 3962 N N . LYS A 1 477 ? -18.613 -45.188 -13.365 1.00 82.94 477 LYS A N 1
ATOM 3963 C CA . LYS A 1 477 ? -19.002 -44.997 -11.966 1.00 82.94 477 LYS A CA 1
ATOM 3964 C C . LYS A 1 477 ? -18.646 -43.577 -11.512 1.00 82.94 477 LYS A C 1
ATOM 3966 O O . LYS A 1 477 ? -17.485 -43.289 -11.250 1.00 82.94 477 LYS A O 1
ATOM 3971 N N . ILE A 1 478 ? -19.654 -42.713 -11.441 1.00 82.94 478 ILE A N 1
ATOM 3972 C CA . ILE A 1 478 ? -19.552 -41.283 -11.114 1.00 82.94 478 ILE A CA 1
ATOM 3973 C C . ILE A 1 478 ? -19.897 -40.980 -9.651 1.00 82.94 478 ILE A C 1
ATOM 3975 O O . ILE A 1 478 ? -19.476 -39.953 -9.132 1.00 82.94 478 ILE A O 1
ATOM 3979 N N . PHE A 1 479 ? -20.610 -41.878 -8.968 1.00 82.50 479 PHE A N 1
ATOM 3980 C CA . PHE A 1 479 ? -20.800 -41.845 -7.513 1.00 82.50 479 PHE A CA 1
ATOM 3981 C C . PHE A 1 479 ? -19.847 -42.856 -6.858 1.00 82.50 479 PHE A C 1
ATOM 3983 O O . PHE A 1 479 ? -20.016 -44.077 -6.982 1.00 82.50 479 PHE A O 1
ATOM 3990 N N . LEU A 1 480 ? -18.786 -42.349 -6.226 1.00 76.31 480 LEU A N 1
ATOM 3991 C CA . LEU A 1 480 ? -17.692 -43.138 -5.655 1.00 76.31 480 LEU A CA 1
ATOM 3992 C C . LEU A 1 480 ? -17.591 -42.893 -4.149 1.00 76.31 480 LEU A C 1
ATOM 3994 O O . LEU A 1 480 ? -17.346 -41.776 -3.719 1.00 76.31 480 LEU A O 1
ATOM 3998 N N . GLN A 1 481 ? -17.703 -43.963 -3.358 1.00 70.38 481 GLN A N 1
ATOM 3999 C CA . GLN A 1 481 ? -17.725 -43.893 -1.888 1.00 70.38 481 GLN A CA 1
ATOM 4000 C C . GLN A 1 481 ? -16.433 -43.344 -1.253 1.00 70.38 481 GLN A C 1
ATOM 4002 O O . GLN A 1 481 ? -16.440 -42.979 -0.082 1.00 70.38 481 GLN A O 1
ATOM 4007 N N . ASP A 1 482 ? -15.315 -43.322 -1.983 1.00 78.81 482 ASP A N 1
ATOM 4008 C CA . ASP A 1 482 ? -14.006 -42.850 -1.516 1.00 78.81 482 ASP A CA 1
ATOM 4009 C C . ASP A 1 482 ? -13.625 -41.455 -2.044 1.00 78.81 482 ASP A C 1
ATOM 4011 O O . ASP A 1 482 ? -12.485 -41.021 -1.849 1.00 78.81 482 ASP A O 1
ATOM 4015 N N . LYS A 1 483 ? -14.536 -40.766 -2.742 1.00 82.69 483 LYS A N 1
ATOM 4016 C CA . LYS A 1 483 ? -14.295 -39.444 -3.332 1.00 82.69 483 LYS A CA 1
ATOM 4017 C C . LYS A 1 483 ? -15.330 -38.440 -2.847 1.00 82.69 483 LYS A C 1
ATOM 4019 O O . LYS A 1 483 ? -16.516 -38.725 -2.802 1.00 82.69 483 LYS A O 1
ATOM 4024 N N . ASP A 1 484 ? -14.874 -37.232 -2.540 1.00 84.00 484 ASP A N 1
ATOM 4025 C CA . ASP A 1 484 ? -15.744 -36.121 -2.160 1.00 84.00 484 ASP A CA 1
ATOM 4026 C C . ASP A 1 484 ? -16.484 -35.529 -3.371 1.00 84.00 484 ASP A C 1
ATOM 4028 O O . ASP A 1 484 ? -17.621 -35.064 -3.228 1.00 84.00 484 ASP A O 1
ATOM 4032 N N . ILE A 1 485 ? -15.813 -35.485 -4.534 1.00 87.31 485 ILE A N 1
ATOM 4033 C CA . ILE A 1 485 ? -16.302 -34.839 -5.763 1.00 87.31 485 ILE A CA 1
ATOM 4034 C C . ILE A 1 485 ? -15.794 -35.582 -7.011 1.00 87.31 485 ILE A C 1
ATOM 4036 O O . ILE A 1 485 ? -14.592 -35.836 -7.139 1.00 87.31 485 ILE A O 1
ATOM 4040 N N . VAL A 1 486 ? -16.666 -35.853 -7.985 1.00 87.94 486 VAL A N 1
ATOM 4041 C CA . VAL A 1 486 ? -16.264 -36.361 -9.311 1.00 87.94 486 VAL A CA 1
ATOM 4042 C C . VAL A 1 486 ? -16.708 -35.387 -10.399 1.00 87.94 486 VAL A C 1
ATOM 4044 O O . VAL A 1 486 ? -17.879 -35.039 -10.504 1.00 87.94 486 VAL A O 1
ATOM 4047 N N . PHE A 1 487 ? -15.761 -34.939 -11.222 1.00 87.12 487 PHE A N 1
ATOM 4048 C CA . PHE A 1 487 ? -16.013 -34.070 -12.370 1.00 87.12 487 PHE A CA 1
ATOM 4049 C C . PHE A 1 487 ? -16.085 -34.893 -13.648 1.00 87.12 487 PHE A C 1
ATOM 4051 O O . PHE A 1 487 ? -15.199 -35.704 -13.913 1.00 87.12 487 PHE A O 1
ATOM 4058 N N . ILE A 1 488 ? -17.080 -34.621 -14.486 1.00 86.88 488 ILE A N 1
ATOM 4059 C CA . ILE A 1 488 ? -17.245 -35.256 -15.791 1.00 86.88 488 ILE A CA 1
ATOM 4060 C C . ILE A 1 488 ? -17.309 -34.156 -16.842 1.00 86.88 488 ILE A C 1
ATOM 4062 O O . ILE A 1 488 ? -18.194 -33.296 -16.816 1.00 86.88 488 ILE A O 1
ATOM 4066 N N . SER A 1 489 ? -16.370 -34.171 -17.784 1.00 85.88 489 SER A N 1
ATOM 4067 C CA . SER A 1 489 ? -16.340 -33.187 -18.864 1.00 85.88 489 SER A CA 1
ATOM 4068 C C . SER A 1 489 ? -15.834 -33.786 -20.169 1.00 85.88 489 SER A C 1
ATOM 4070 O O . SER A 1 489 ? -15.135 -34.798 -20.182 1.00 85.88 489 SER A O 1
ATOM 4072 N N . ASN A 1 490 ? -16.166 -33.137 -21.284 1.00 81.81 490 ASN A N 1
ATOM 4073 C CA . ASN A 1 490 ? -15.672 -33.514 -22.608 1.00 81.81 490 ASN A CA 1
ATOM 4074 C C . ASN A 1 490 ? -14.162 -33.238 -22.776 1.00 81.81 490 ASN A C 1
ATOM 4076 O O . ASN A 1 490 ? -13.546 -33.758 -23.696 1.00 81.81 490 ASN A O 1
ATOM 4080 N N . GLU A 1 491 ? -13.557 -32.430 -21.899 1.00 79.25 491 GLU A N 1
ATOM 4081 C CA . GLU A 1 491 ? -12.144 -32.035 -21.957 1.00 79.25 491 GLU A CA 1
ATOM 4082 C C . GLU A 1 491 ? -11.513 -32.087 -20.559 1.00 79.25 491 GLU A C 1
ATOM 4084 O O . GLU A 1 491 ? -12.217 -32.182 -19.551 1.00 79.25 491 GLU A O 1
ATOM 4089 N N . GLN A 1 492 ? -10.182 -32.003 -20.478 1.00 75.75 492 GLN A N 1
ATOM 4090 C CA . GLN A 1 492 ? -9.507 -31.854 -19.188 1.00 75.75 492 GLN A CA 1
ATOM 4091 C C . GLN A 1 492 ? -9.906 -30.541 -18.500 1.00 75.75 492 GLN A C 1
ATOM 4093 O O . GLN A 1 492 ? -9.986 -29.486 -19.124 1.00 75.75 492 GLN A O 1
ATOM 4098 N N . LEU A 1 493 ? -10.118 -30.612 -17.185 1.00 74.38 493 LEU A N 1
ATOM 4099 C CA . LEU A 1 493 ? -10.415 -29.458 -16.340 1.00 74.38 493 LEU A CA 1
ATOM 4100 C C . LEU A 1 493 ? -9.143 -28.900 -15.703 1.00 74.38 493 LEU A C 1
ATOM 4102 O O . LEU A 1 493 ? -8.534 -29.539 -14.843 1.00 74.38 493 LEU A O 1
ATOM 4106 N N . GLU A 1 494 ? -8.800 -27.665 -16.069 1.00 67.81 494 GLU A N 1
ATOM 4107 C CA . GLU A 1 494 ? -7.674 -26.908 -15.498 1.00 67.81 494 GLU A CA 1
ATOM 4108 C C . GLU A 1 494 ? -7.888 -26.524 -14.013 1.00 67.81 494 GLU A C 1
ATOM 4110 O O . GLU A 1 494 ? -6.954 -26.088 -13.353 1.00 67.81 494 GLU A O 1
ATOM 4115 N N . LEU A 1 495 ? -9.080 -26.755 -13.444 1.00 67.38 495 LEU A N 1
ATOM 4116 C CA . LEU A 1 495 ? -9.405 -26.501 -12.027 1.00 67.38 495 LEU A CA 1
ATOM 4117 C C . LEU A 1 495 ? -8.936 -27.608 -11.066 1.00 67.38 495 LEU A C 1
ATOM 4119 O O . LEU A 1 495 ? -9.002 -27.451 -9.847 1.00 67.38 495 LEU A O 1
ATOM 4123 N N . LYS A 1 496 ? -8.473 -28.747 -11.598 1.00 68.00 496 LYS A N 1
ATOM 4124 C CA . LYS A 1 496 ? -8.145 -29.940 -10.802 1.00 68.00 496 LYS A CA 1
ATOM 4125 C C . LYS A 1 496 ? -7.062 -29.683 -9.754 1.00 68.00 496 LYS A C 1
ATOM 4127 O O . LYS A 1 496 ? -7.123 -30.291 -8.692 1.00 68.00 496 LYS A O 1
ATOM 4132 N N . SER A 1 497 ? -6.078 -28.833 -10.047 1.00 69.06 497 SER A N 1
ATOM 4133 C CA . SER A 1 497 ? -5.016 -28.477 -9.095 1.00 69.06 497 SER A CA 1
ATOM 4134 C C . SER A 1 497 ? -5.600 -27.809 -7.854 1.00 69.06 497 SER A C 1
ATOM 4136 O O . SER A 1 497 ? -5.412 -28.318 -6.758 1.00 69.06 497 SER A O 1
ATOM 4138 N N . TYR A 1 498 ? -6.402 -26.760 -8.049 1.00 69.44 498 TYR A N 1
ATOM 4139 C CA . TYR A 1 498 ? -7.030 -26.016 -6.961 1.00 69.44 498 TYR A CA 1
ATOM 4140 C C . TYR A 1 498 ? -7.940 -26.890 -6.101 1.00 69.44 498 TYR A C 1
ATOM 4142 O O . TYR A 1 498 ? -7.953 -26.729 -4.895 1.00 69.44 498 TYR A O 1
ATOM 4150 N N . ILE A 1 499 ? -8.691 -27.824 -6.690 1.00 75.62 499 ILE A N 1
ATOM 4151 C CA . ILE A 1 499 ? -9.639 -28.662 -5.937 1.00 75.62 499 ILE A CA 1
ATOM 4152 C C . ILE A 1 499 ? -8.918 -29.744 -5.133 1.00 75.62 499 ILE A C 1
ATOM 4154 O O . ILE A 1 499 ? -9.294 -30.008 -3.993 1.00 75.62 499 ILE A O 1
ATOM 4158 N N . LYS A 1 500 ? -7.888 -30.369 -5.715 1.00 76.94 500 LYS A N 1
ATOM 4159 C CA . LYS A 1 500 ? -7.137 -31.458 -5.072 1.00 76.94 500 LYS A CA 1
ATOM 4160 C C . LYS A 1 500 ? -6.468 -31.051 -3.768 1.00 76.94 500 LYS A C 1
ATOM 4162 O O . LYS A 1 500 ? -6.266 -31.910 -2.915 1.00 76.94 500 LYS A O 1
ATOM 4167 N N . ASP A 1 501 ? -6.129 -29.775 -3.635 1.00 78.19 501 ASP A N 1
ATOM 4168 C CA . ASP A 1 501 ? -5.515 -29.240 -2.424 1.00 78.19 501 ASP A CA 1
ATOM 4169 C C . ASP A 1 501 ? -6.497 -29.215 -1.236 1.00 78.19 501 ASP A C 1
ATOM 4171 O O . ASP A 1 501 ? -6.060 -29.188 -0.087 1.00 78.19 501 ASP A O 1
ATOM 4175 N N . TYR A 1 502 ? -7.812 -29.272 -1.494 1.00 75.19 502 TYR A N 1
ATOM 4176 C CA . TYR A 1 502 ? -8.857 -29.160 -0.466 1.00 75.19 502 TYR A CA 1
ATOM 4177 C C . TYR A 1 502 ? -9.790 -30.376 -0.366 1.00 75.19 502 TYR A C 1
ATOM 4179 O O . TYR A 1 502 ? -10.303 -30.649 0.718 1.00 75.19 502 TYR A O 1
ATOM 4187 N N . TYR A 1 503 ? -10.015 -31.111 -1.459 1.00 83.00 503 TYR A N 1
ATOM 4188 C CA . TYR A 1 503 ? -10.998 -32.198 -1.530 1.00 83.00 503 TYR A CA 1
ATOM 4189 C C . TYR A 1 503 ? -10.444 -33.423 -2.258 1.00 83.00 503 TYR A C 1
ATOM 4191 O O . TYR A 1 503 ? -9.664 -33.310 -3.209 1.00 83.00 503 TYR A O 1
ATOM 4199 N N . SER A 1 504 ? -10.906 -34.616 -1.871 1.00 84.50 504 SER A N 1
ATOM 4200 C CA . SER A 1 504 ? -10.621 -35.826 -2.644 1.00 84.50 504 SER A CA 1
ATOM 4201 C C . SER A 1 504 ? -11.448 -35.825 -3.936 1.00 84.50 504 SER A C 1
ATOM 4203 O O . SER A 1 504 ? -12.671 -35.934 -3.907 1.00 84.50 504 SER A O 1
ATOM 4205 N N . CYS A 1 505 ? -10.793 -35.665 -5.091 1.00 86.25 505 CYS A N 1
ATOM 4206 C CA . CYS A 1 505 ? -11.506 -35.508 -6.359 1.00 86.25 505 CYS A CA 1
ATOM 4207 C C . CYS A 1 505 ? -10.997 -36.392 -7.501 1.00 86.25 505 CYS A C 1
ATOM 4209 O O . CYS A 1 505 ? -9.811 -36.733 -7.597 1.00 86.25 505 CYS A O 1
ATOM 4211 N N . GLU A 1 506 ? -11.913 -36.717 -8.410 1.00 86.38 506 GLU A N 1
ATOM 4212 C CA . GLU A 1 506 ? -11.636 -37.412 -9.665 1.00 86.38 506 GLU A CA 1
ATOM 4213 C C . GLU A 1 506 ? -12.139 -36.597 -10.862 1.00 86.38 506 GLU A C 1
ATOM 4215 O O . GLU A 1 506 ? -13.109 -35.853 -10.761 1.00 86.38 506 GLU A O 1
ATOM 4220 N N . VAL A 1 507 ? -11.440 -36.701 -11.995 1.00 85.50 507 VAL A N 1
ATOM 4221 C CA . VAL A 1 507 ? -11.838 -36.047 -13.248 1.00 85.50 507 VAL A CA 1
ATOM 4222 C C . VAL A 1 507 ? -11.915 -37.113 -14.323 1.00 85.50 507 VAL A C 1
ATOM 4224 O O . VAL A 1 507 ? -10.886 -37.687 -14.686 1.00 85.50 507 VAL A O 1
ATOM 4227 N N . ILE A 1 508 ? -13.124 -37.331 -14.823 1.00 86.06 508 ILE A N 1
ATOM 4228 C CA . ILE A 1 508 ? -13.465 -38.247 -15.901 1.00 86.06 508 ILE A CA 1
ATOM 4229 C C . ILE A 1 508 ? -13.615 -37.432 -17.188 1.00 86.06 508 ILE A C 1
ATOM 4231 O O . ILE A 1 508 ? -14.430 -36.509 -17.270 1.00 86.06 508 ILE A O 1
ATOM 4235 N N . THR A 1 509 ? -12.823 -37.764 -18.208 1.00 85.25 509 THR A N 1
ATOM 4236 C CA . THR A 1 509 ? -12.925 -37.133 -19.530 1.00 85.25 509 THR A CA 1
ATOM 4237 C C . THR A 1 509 ? -13.675 -38.055 -20.479 1.00 85.25 509 THR A C 1
ATOM 4239 O O . THR A 1 509 ? -13.151 -39.101 -20.863 1.00 85.25 509 THR A O 1
ATOM 4242 N N . LYS A 1 510 ? -14.893 -37.666 -20.874 1.00 81.25 510 LYS A N 1
ATOM 4243 C CA . LYS A 1 510 ? -15.766 -38.493 -21.715 1.00 81.25 510 LYS A CA 1
ATOM 4244 C C . LYS A 1 510 ? -16.225 -37.742 -22.955 1.00 81.25 510 LYS A C 1
ATOM 4246 O O . LYS A 1 510 ? -17.136 -36.922 -22.907 1.00 81.25 510 LYS A O 1
ATOM 4251 N N . ASN A 1 511 ? -15.597 -38.053 -24.085 1.00 77.56 511 ASN A N 1
ATOM 4252 C CA . ASN A 1 511 ? -15.919 -37.415 -25.357 1.00 77.56 511 ASN A CA 1
ATOM 4253 C C . ASN A 1 511 ? -17.363 -37.714 -25.775 1.00 77.56 511 ASN A C 1
ATOM 4255 O O . ASN A 1 511 ? -17.829 -38.851 -25.690 1.00 77.56 511 ASN A O 1
ATOM 4259 N N . ASN A 1 512 ? -18.041 -36.690 -26.293 1.00 74.69 512 ASN A N 1
ATOM 4260 C CA . ASN A 1 512 ? -19.422 -36.740 -26.767 1.00 74.69 512 ASN A CA 1
ATOM 4261 C C . ASN A 1 512 ? -20.473 -37.045 -25.685 1.00 74.69 512 ASN A C 1
ATOM 4263 O O . ASN A 1 512 ? -21.613 -37.295 -26.056 1.00 74.69 512 ASN A O 1
ATOM 4267 N N . LEU A 1 513 ? -20.174 -37.069 -24.381 1.00 77.94 513 LEU A N 1
ATOM 4268 C CA . LEU A 1 513 ? -21.233 -37.302 -23.386 1.00 77.94 513 LEU A CA 1
ATOM 4269 C C . LEU A 1 513 ? -22.236 -36.140 -23.380 1.00 77.94 513 LEU A C 1
ATOM 4271 O O . LEU A 1 513 ? -23.435 -36.372 -23.499 1.00 77.94 513 LEU A O 1
ATOM 4275 N N . LEU A 1 514 ? -21.722 -34.912 -23.313 1.00 77.88 514 LEU A N 1
ATOM 4276 C CA . LEU A 1 514 ? -22.500 -33.674 -23.359 1.00 77.88 514 LEU A CA 1
ATOM 4277 C C . LEU A 1 514 ? -22.462 -33.085 -24.771 1.00 77.88 514 LEU A C 1
ATOM 4279 O O . LEU A 1 514 ? -21.403 -33.081 -25.406 1.00 77.88 514 LEU A O 1
ATOM 4283 N N . ARG A 1 515 ? -23.594 -32.568 -25.262 1.00 76.25 515 ARG A N 1
ATOM 4284 C CA . ARG A 1 515 ? -23.674 -31.890 -26.571 1.00 76.25 515 ARG A CA 1
ATOM 4285 C C . ARG A 1 515 ? -22.910 -30.568 -26.576 1.00 76.25 515 ARG A C 1
ATOM 4287 O O . ARG A 1 515 ? -22.313 -30.215 -27.588 1.00 76.25 515 ARG A O 1
ATOM 4294 N N . ASP A 1 516 ? -22.929 -29.861 -25.451 1.00 76.06 516 ASP A N 1
ATOM 4295 C CA . ASP A 1 516 ? -22.234 -28.591 -25.262 1.00 76.06 516 ASP A CA 1
ATOM 4296 C C . ASP A 1 516 ? -20.874 -28.817 -24.566 1.00 76.06 516 ASP A C 1
ATOM 4298 O O . ASP A 1 516 ? -20.845 -29.285 -23.421 1.00 76.06 516 ASP A O 1
ATOM 4302 N N . PRO A 1 517 ? -19.737 -28.498 -25.216 1.00 75.62 517 PRO A N 1
ATOM 4303 C CA . PRO A 1 517 ? -18.407 -28.664 -24.627 1.00 75.62 517 PRO A CA 1
ATOM 4304 C C . PRO A 1 517 ? -18.143 -27.737 -23.428 1.00 75.62 517 PRO A C 1
ATOM 4306 O O . PRO A 1 517 ? -17.250 -28.028 -22.619 1.00 75.62 517 PRO A O 1
ATOM 4309 N N . ASN A 1 518 ? -18.930 -26.666 -23.275 1.00 78.88 518 ASN A N 1
ATOM 4310 C CA . ASN A 1 518 ? -18.824 -25.713 -22.173 1.00 78.88 518 ASN A CA 1
ATOM 4311 C C . ASN A 1 518 ? -19.519 -26.198 -20.895 1.00 78.88 518 ASN A C 1
ATOM 4313 O O . ASN A 1 518 ? -19.470 -25.510 -19.880 1.00 78.88 518 ASN A O 1
ATOM 4317 N N . LYS A 1 519 ? -20.146 -27.378 -20.898 1.00 85.25 519 LYS A N 1
ATOM 4318 C CA . LYS A 1 519 ? -20.764 -27.961 -19.704 1.00 85.25 519 LYS A CA 1
ATOM 4319 C C . LYS A 1 519 ? -19.813 -28.918 -18.982 1.00 85.25 519 LYS A C 1
ATOM 4321 O O . LYS A 1 519 ? -18.972 -29.601 -19.577 1.00 85.25 519 LYS A O 1
ATOM 4326 N N . CYS A 1 520 ? -19.957 -28.973 -17.667 1.00 88.00 520 CYS A N 1
ATOM 4327 C CA . CYS A 1 520 ? -19.316 -29.953 -16.804 1.00 88.00 520 CYS A CA 1
ATOM 4328 C C . CYS A 1 520 ? -20.343 -30.469 -15.806 1.00 88.00 520 CYS A C 1
ATOM 4330 O O . CYS A 1 520 ? -21.077 -29.675 -15.228 1.00 88.00 520 CYS A O 1
ATOM 4332 N N . ILE A 1 521 ? -20.356 -31.774 -15.563 1.00 88.69 521 ILE A N 1
ATOM 4333 C CA . ILE A 1 521 ? -21.129 -32.352 -14.465 1.00 88.69 521 ILE A CA 1
ATOM 4334 C C . ILE A 1 521 ? -20.207 -32.494 -13.257 1.00 88.69 521 ILE A C 1
ATOM 4336 O O . ILE A 1 521 ? -19.056 -32.906 -13.411 1.00 88.69 521 ILE A O 1
ATOM 4340 N N . ILE A 1 522 ? -20.712 -32.164 -12.073 1.00 89.75 522 ILE A N 1
ATOM 4341 C CA . ILE A 1 522 ? -20.104 -32.541 -10.800 1.00 89.75 522 ILE A CA 1
ATOM 4342 C C . ILE A 1 522 ? -21.067 -33.434 -10.045 1.00 89.75 522 ILE A C 1
ATOM 4344 O O . ILE A 1 522 ? -22.243 -33.107 -9.912 1.00 89.75 522 ILE A O 1
ATOM 4348 N N . THR A 1 523 ? -20.577 -34.552 -9.541 1.00 89.25 523 THR A N 1
ATOM 4349 C CA . THR A 1 523 ? -21.294 -35.356 -8.555 1.00 89.25 523 THR A CA 1
ATOM 4350 C C . THR A 1 523 ? -20.622 -35.189 -7.207 1.00 89.25 523 THR A C 1
ATOM 4352 O O . THR A 1 523 ? -19.402 -35.021 -7.113 1.00 89.25 523 THR A O 1
ATOM 4355 N N . TYR A 1 524 ? -21.433 -35.170 -6.159 1.00 87.44 524 TYR A N 1
ATOM 4356 C CA . TYR A 1 524 ? -20.973 -34.954 -4.798 1.00 87.44 524 TYR A CA 1
ATOM 4357 C C . TYR A 1 524 ? -21.919 -35.620 -3.808 1.00 87.44 524 TYR A C 1
ATOM 4359 O O . TYR A 1 524 ? -23.120 -35.701 -4.064 1.00 87.44 524 TYR A O 1
ATOM 4367 N N . ASP A 1 525 ? -21.382 -35.996 -2.649 1.00 77.75 525 ASP A N 1
ATOM 4368 C CA . ASP A 1 525 ? -22.149 -36.651 -1.581 1.00 77.75 525 ASP A CA 1
ATOM 4369 C C . ASP A 1 525 ? -22.505 -35.710 -0.424 1.00 77.75 525 ASP A C 1
ATOM 4371 O O . ASP A 1 525 ? -23.399 -36.019 0.359 1.00 77.75 525 ASP A O 1
ATOM 4375 N N . LYS A 1 526 ? -21.823 -34.562 -0.301 1.00 79.44 526 LYS A N 1
ATOM 4376 C CA . LYS A 1 526 ? -22.025 -33.574 0.775 1.00 79.44 526 LYS A CA 1
ATOM 4377 C C . LYS A 1 526 ? -22.634 -32.286 0.226 1.00 79.44 526 LYS A C 1
ATOM 4379 O O . LYS A 1 526 ? -22.101 -31.726 -0.730 1.00 79.44 526 LYS A O 1
ATOM 4384 N N . SER A 1 527 ? -23.668 -31.766 0.888 1.00 76.06 527 SER A N 1
ATOM 4385 C CA . SER A 1 527 ? -24.402 -30.553 0.486 1.00 76.06 527 SER A CA 1
ATOM 4386 C C . SER A 1 527 ? -23.489 -29.356 0.214 1.00 76.06 527 SER A C 1
ATOM 4388 O O . SER A 1 527 ? -23.675 -28.651 -0.773 1.00 76.06 527 SER A O 1
ATOM 4390 N N . ILE A 1 528 ? -22.450 -29.177 1.036 1.00 78.94 528 ILE A N 1
ATOM 4391 C CA . ILE A 1 528 ? -21.499 -28.064 0.934 1.00 78.94 528 ILE A CA 1
ATOM 4392 C C . ILE A 1 528 ? -20.772 -27.999 -0.420 1.00 78.94 528 ILE A C 1
ATOM 4394 O O . ILE A 1 528 ? -20.432 -26.910 -0.872 1.00 78.94 528 ILE A O 1
ATOM 4398 N N . HIS A 1 529 ? -20.570 -29.133 -1.101 1.00 85.19 529 HIS A N 1
ATOM 4399 C CA . HIS A 1 529 ? -19.914 -29.169 -2.414 1.00 85.19 529 HIS A CA 1
ATOM 4400 C C . HIS A 1 529 ? -20.838 -28.696 -3.548 1.00 85.19 529 HIS A C 1
ATOM 4402 O O . HIS A 1 529 ? -20.346 -28.245 -4.582 1.00 85.19 529 HIS A O 1
ATOM 4408 N N . GLY A 1 530 ? -22.163 -28.717 -3.350 1.00 84.00 530 GLY A N 1
ATOM 4409 C CA . GLY A 1 530 ? -23.136 -28.194 -4.317 1.00 84.00 530 GLY A CA 1
ATOM 4410 C C . GLY A 1 530 ? -22.979 -26.694 -4.589 1.00 84.00 530 GLY A C 1
ATOM 4411 O O . GLY A 1 530 ? -23.338 -26.214 -5.666 1.00 84.00 530 GLY A O 1
ATOM 4412 N N . LYS A 1 531 ? -22.330 -25.952 -3.679 1.00 85.38 531 LYS A N 1
ATOM 4413 C CA . LYS A 1 531 ? -21.948 -24.544 -3.884 1.00 85.38 531 LYS A CA 1
ATOM 4414 C C . LYS A 1 531 ? -20.982 -24.327 -5.049 1.00 85.38 531 LYS A C 1
ATOM 4416 O O . LYS A 1 531 ? -20.875 -23.209 -5.545 1.00 85.38 531 LYS A O 1
ATOM 4421 N N . MET A 1 532 ? -20.277 -25.370 -5.493 1.00 86.25 532 MET A N 1
ATOM 4422 C CA . MET A 1 532 ? -19.391 -25.299 -6.660 1.00 86.25 532 MET A CA 1
ATOM 4423 C C . MET A 1 532 ? -20.159 -25.271 -7.986 1.00 86.25 532 MET A C 1
ATOM 4425 O O . MET A 1 532 ? -19.584 -24.896 -9.008 1.00 86.25 532 MET A O 1
ATOM 4429 N N . ALA A 1 533 ? -21.433 -25.674 -7.989 1.00 87.69 533 ALA A N 1
ATOM 4430 C CA . ALA A 1 533 ? -22.253 -25.723 -9.189 1.00 87.69 533 ALA A CA 1
ATOM 4431 C C . ALA A 1 533 ? -23.017 -24.417 -9.440 1.00 87.69 533 ALA A C 1
ATOM 4433 O O . ALA A 1 533 ? -23.507 -23.762 -8.523 1.00 87.69 533 ALA A O 1
ATOM 4434 N N . ASP A 1 534 ? -23.162 -24.071 -10.718 1.00 84.69 534 ASP A N 1
ATOM 4435 C CA . ASP A 1 534 ? -24.014 -22.972 -11.190 1.00 84.69 534 ASP A CA 1
ATOM 4436 C C . ASP A 1 534 ? -25.502 -23.343 -11.151 1.00 84.69 534 ASP A C 1
ATOM 4438 O O . ASP A 1 534 ? -26.376 -22.477 -11.063 1.00 84.69 534 ASP A O 1
ATOM 4442 N N . LYS A 1 535 ? -25.775 -24.646 -11.257 1.00 85.38 535 LYS A N 1
ATOM 4443 C CA . LYS A 1 535 ? -27.098 -25.262 -11.224 1.00 85.38 535 LYS A CA 1
ATOM 4444 C C . LYS A 1 535 ? -26.990 -26.603 -10.519 1.00 85.38 535 LYS A C 1
ATOM 4446 O O . LYS A 1 535 ? -26.127 -27.398 -10.882 1.00 85.38 535 LYS A O 1
ATOM 4451 N N . ASN A 1 536 ? -27.872 -26.874 -9.566 1.00 86.81 536 ASN A N 1
ATOM 4452 C CA . ASN A 1 536 ? -27.891 -28.146 -8.847 1.00 86.81 536 ASN A CA 1
ATOM 4453 C C . ASN A 1 536 ? -29.131 -28.954 -9.221 1.00 86.81 536 ASN A C 1
ATOM 4455 O O . ASN A 1 536 ? -30.216 -28.406 -9.381 1.00 86.81 536 ASN A O 1
ATOM 4459 N N . ILE A 1 537 ? -28.974 -30.261 -9.371 1.00 87.94 537 ILE A N 1
ATOM 4460 C CA . ILE A 1 537 ? -30.043 -31.198 -9.686 1.00 87.94 537 ILE A CA 1
ATOM 4461 C C . ILE A 1 537 ? -30.004 -32.282 -8.625 1.00 87.94 537 ILE A C 1
ATOM 4463 O O . ILE A 1 537 ? -29.032 -33.028 -8.503 1.00 87.94 537 ILE A O 1
ATOM 4467 N N . ILE A 1 538 ? -31.071 -32.344 -7.847 1.00 86.88 538 ILE A N 1
ATOM 4468 C CA . ILE A 1 538 ? -31.237 -33.327 -6.791 1.00 86.88 538 ILE A CA 1
ATOM 4469 C C . ILE A 1 538 ? -32.114 -34.436 -7.357 1.00 86.88 538 ILE A C 1
ATOM 4471 O O . ILE A 1 538 ? -33.275 -34.196 -7.691 1.00 86.88 538 ILE A O 1
ATOM 4475 N N . VAL A 1 539 ? -31.547 -35.632 -7.494 1.00 86.50 539 VAL A N 1
ATOM 4476 C CA . VAL A 1 539 ? -32.217 -36.792 -8.078 1.00 86.50 539 VAL A CA 1
ATOM 4477 C C . VAL A 1 539 ? -32.730 -37.702 -6.969 1.00 86.50 539 VAL A C 1
ATOM 4479 O O . VAL A 1 539 ? -31.969 -38.140 -6.103 1.00 86.50 539 VAL A O 1
ATOM 4482 N N . ILE A 1 540 ? -34.029 -37.984 -7.014 1.00 84.19 540 ILE A N 1
ATOM 4483 C CA . ILE A 1 540 ? -34.752 -38.798 -6.033 1.00 84.19 540 ILE A CA 1
ATOM 4484 C C . ILE A 1 540 ? -35.344 -40.021 -6.734 1.00 84.19 540 ILE A C 1
ATOM 4486 O O . ILE A 1 540 ? -35.817 -39.920 -7.869 1.00 84.19 540 ILE A O 1
ATOM 4490 N N . ASP A 1 541 ? -35.350 -41.161 -6.045 1.00 79.50 541 ASP A N 1
ATOM 4491 C CA . ASP A 1 541 ? -36.045 -42.362 -6.503 1.00 79.50 541 ASP A CA 1
ATOM 4492 C C . ASP A 1 541 ? -37.570 -42.170 -6.434 1.00 79.50 541 ASP A C 1
ATOM 4494 O O . ASP A 1 541 ? -38.140 -41.913 -5.373 1.00 79.50 541 ASP A O 1
ATOM 4498 N N . GLY A 1 542 ? -38.254 -42.316 -7.569 1.00 75.69 542 GLY A N 1
ATOM 4499 C CA . GLY A 1 542 ? -39.714 -42.272 -7.639 1.00 75.69 542 GLY A CA 1
ATOM 4500 C C . GLY A 1 542 ? -40.425 -43.491 -7.037 1.00 75.69 542 GLY A C 1
ATOM 4501 O O . GLY A 1 542 ? -41.648 -43.451 -6.897 1.00 75.69 542 GLY A O 1
ATOM 4502 N N . HIS A 1 543 ? -39.701 -44.564 -6.700 1.00 74.62 543 HIS A N 1
ATOM 4503 C CA . HIS A 1 543 ? -40.273 -45.825 -6.206 1.00 74.62 543 HIS A CA 1
ATOM 4504 C C . HIS A 1 543 ? -40.348 -45.937 -4.683 1.00 74.62 543 HIS A C 1
ATOM 4506 O O . HIS A 1 543 ? -41.114 -46.756 -4.169 1.00 74.62 543 HIS A O 1
ATOM 4512 N N . LYS A 1 544 ? -39.576 -45.127 -3.954 1.00 76.19 544 LYS A N 1
ATOM 4513 C CA . LYS A 1 544 ? -39.470 -45.183 -2.490 1.00 76.19 544 LYS A CA 1
ATOM 4514 C C . LYS A 1 544 ? -39.975 -43.898 -1.861 1.00 76.19 544 LYS A C 1
ATOM 4516 O O . LYS A 1 544 ? -39.683 -42.811 -2.342 1.00 76.19 544 LYS A O 1
ATOM 4521 N N . GLU A 1 545 ? -40.713 -44.023 -0.764 1.00 80.06 545 GLU A N 1
ATOM 4522 C CA . GLU A 1 545 ? -41.110 -42.866 0.038 1.00 80.06 545 GLU A CA 1
ATOM 4523 C C . GLU A 1 545 ? -39.872 -42.219 0.676 1.00 80.06 545 GLU A C 1
ATOM 4525 O O . GLU A 1 545 ? -39.018 -42.908 1.240 1.00 80.06 545 GLU A O 1
ATOM 4530 N N . LEU A 1 546 ? -39.777 -40.892 0.585 1.00 81.56 546 LEU A N 1
ATOM 4531 C CA . LEU A 1 546 ? -38.715 -40.113 1.218 1.00 81.56 546 LEU A CA 1
ATOM 4532 C C . LEU A 1 546 ? -38.779 -40.243 2.744 1.00 81.56 546 LEU A C 1
ATOM 4534 O O . LEU A 1 546 ? -39.846 -40.099 3.345 1.00 81.56 546 LEU A O 1
ATOM 4538 N N . ARG A 1 547 ? -37.623 -40.454 3.382 1.00 83.12 547 ARG A N 1
ATOM 4539 C CA . ARG A 1 547 ? -37.495 -40.446 4.846 1.00 83.12 547 ARG A CA 1
ATOM 4540 C C . ARG A 1 547 ? -37.296 -39.014 5.342 1.00 83.12 547 ARG A C 1
ATOM 4542 O O . ARG A 1 547 ? -36.769 -38.167 4.624 1.00 83.12 547 ARG A O 1
ATOM 4549 N N . ASP A 1 548 ? -37.586 -38.762 6.616 1.00 80.75 548 ASP A N 1
ATOM 4550 C CA . ASP A 1 548 ? -37.380 -37.439 7.234 1.00 80.75 548 ASP A CA 1
ATOM 4551 C C . ASP A 1 548 ? -35.934 -36.924 7.100 1.00 80.75 548 ASP A C 1
ATOM 4553 O O . ASP A 1 548 ? -35.701 -35.727 6.909 1.00 80.75 548 ASP A O 1
ATOM 4557 N N . ILE A 1 549 ? -34.948 -37.828 7.158 1.00 82.62 549 ILE A N 1
ATOM 4558 C CA . ILE A 1 549 ? -33.532 -37.485 6.965 1.00 82.62 549 ILE A CA 1
ATOM 4559 C C . ILE A 1 549 ? -33.235 -37.032 5.530 1.00 82.62 549 ILE A C 1
ATOM 4561 O O . ILE A 1 549 ? -32.456 -36.100 5.341 1.00 82.62 549 ILE A O 1
ATOM 4565 N N . ASP A 1 550 ? -33.899 -37.630 4.539 1.00 84.06 550 ASP A N 1
ATOM 4566 C CA . ASP A 1 550 ? -33.754 -37.276 3.127 1.00 84.06 550 ASP A CA 1
ATOM 4567 C C . ASP A 1 550 ? -34.346 -35.883 2.885 1.00 84.06 550 ASP A C 1
ATOM 4569 O O . ASP A 1 550 ? -33.703 -35.028 2.283 1.00 84.06 550 ASP A O 1
ATOM 4573 N N . VAL A 1 551 ? -35.527 -35.606 3.450 1.00 81.94 551 VAL A N 1
ATOM 4574 C CA . VAL A 1 551 ? -36.171 -34.282 3.387 1.00 81.94 551 VAL A CA 1
ATOM 4575 C C . VAL A 1 551 ? -35.312 -33.210 4.062 1.00 81.94 551 VAL A C 1
ATOM 4577 O O . VAL A 1 551 ? -35.148 -32.119 3.518 1.00 81.94 551 VAL A O 1
ATOM 4580 N N . THR A 1 552 ? -34.726 -33.520 5.222 1.00 83.69 552 THR A N 1
ATOM 4581 C CA . THR A 1 552 ? -33.824 -32.604 5.942 1.00 83.69 552 THR A CA 1
ATOM 4582 C C . THR A 1 552 ? -32.569 -32.307 5.122 1.00 83.69 552 THR A C 1
ATOM 4584 O O . THR A 1 552 ? -32.146 -31.156 5.027 1.00 83.69 552 THR A O 1
ATOM 4587 N N . TYR A 1 553 ? -31.991 -33.330 4.490 1.00 83.69 553 TYR A N 1
ATOM 4588 C CA . TYR A 1 553 ? -30.807 -33.178 3.654 1.00 83.69 553 TYR A CA 1
ATOM 4589 C C . TYR A 1 553 ? -31.094 -32.367 2.382 1.00 83.69 553 TYR A C 1
ATOM 4591 O O . TYR A 1 553 ? -30.351 -31.438 2.065 1.00 83.69 553 TYR A O 1
ATOM 4599 N N . ILE A 1 554 ? -32.217 -32.642 1.708 1.00 83.94 554 ILE A N 1
ATOM 4600 C CA . ILE A 1 554 ? -32.697 -31.854 0.565 1.00 83.94 554 ILE A CA 1
ATOM 4601 C C . ILE A 1 554 ? -32.875 -30.392 0.976 1.00 83.94 554 ILE A C 1
ATOM 4603 O O . ILE A 1 554 ? -32.361 -29.506 0.299 1.00 83.94 554 ILE A O 1
ATOM 4607 N N . LYS A 1 555 ? -33.545 -30.131 2.106 1.00 82.75 555 LYS A N 1
ATOM 4608 C CA . LYS A 1 555 ? -33.739 -28.772 2.627 1.00 82.75 555 LYS A CA 1
ATOM 4609 C C . LYS A 1 555 ? -32.411 -28.036 2.791 1.00 82.75 555 LYS A C 1
ATOM 4611 O O . LYS A 1 555 ? -32.291 -26.897 2.356 1.00 82.75 555 LYS A O 1
ATOM 4616 N N . HIS A 1 556 ? -31.408 -28.706 3.349 1.00 82.75 556 HIS A N 1
ATOM 4617 C CA . HIS A 1 556 ? -30.089 -28.122 3.548 1.00 82.75 556 HIS A CA 1
ATOM 4618 C C . HIS A 1 556 ? -29.390 -27.775 2.219 1.00 82.75 556 HIS A C 1
ATOM 4620 O O . HIS A 1 556 ? -28.830 -26.691 2.087 1.00 82.75 556 HIS A O 1
ATOM 4626 N N . ILE A 1 557 ? -29.488 -28.633 1.193 1.00 81.06 557 ILE A N 1
ATOM 4627 C CA . ILE A 1 557 ? -28.980 -28.313 -0.157 1.00 81.06 557 ILE A CA 1
ATOM 4628 C C . ILE A 1 557 ? -29.723 -27.108 -0.750 1.00 81.06 557 ILE A C 1
ATOM 4630 O O . ILE A 1 557 ? -29.096 -26.237 -1.348 1.00 81.06 557 ILE A O 1
ATOM 4634 N N . LEU A 1 558 ? -31.047 -27.042 -0.592 1.00 80.00 558 LEU A N 1
ATOM 4635 C CA . LEU A 1 558 ? -31.864 -25.941 -1.112 1.00 80.00 558 LEU A CA 1
ATOM 4636 C C . LEU A 1 558 ? -31.572 -24.598 -0.424 1.00 80.00 558 LEU A C 1
ATOM 4638 O O . LEU A 1 558 ? -31.719 -23.559 -1.062 1.00 80.00 558 LEU A O 1
ATOM 4642 N N . GLU A 1 559 ? -31.168 -24.614 0.848 1.00 78.50 559 GLU A N 1
ATOM 4643 C CA . GLU A 1 559 ? -30.747 -23.424 1.600 1.00 78.50 559 GLU A CA 1
ATOM 4644 C C . GLU A 1 559 ? -29.343 -22.945 1.195 1.00 78.50 559 GLU A C 1
ATOM 4646 O O . GLU A 1 559 ? -29.111 -21.740 1.090 1.00 78.50 559 GLU A O 1
ATOM 4651 N N . ASP A 1 560 ? -28.417 -23.876 0.946 1.00 73.69 560 ASP A N 1
ATOM 4652 C CA . ASP A 1 560 ? -27.001 -23.564 0.721 1.00 73.69 560 ASP A CA 1
ATOM 4653 C C . ASP A 1 560 ? -26.612 -23.355 -0.751 1.00 73.69 560 ASP A C 1
ATOM 4655 O O . ASP A 1 560 ? -25.569 -22.750 -1.021 1.00 73.69 560 ASP A O 1
ATOM 4659 N N . CYS A 1 561 ? -27.397 -23.870 -1.703 1.00 77.06 561 CYS A N 1
ATOM 4660 C CA . CYS A 1 561 ? -27.035 -23.927 -3.121 1.00 77.06 561 CYS A CA 1
ATOM 4661 C C . CYS A 1 561 ? -27.956 -23.083 -4.014 1.00 77.06 561 CYS A C 1
ATOM 4663 O O . CYS A 1 561 ? -29.174 -23.041 -3.844 1.00 77.06 561 CYS A O 1
ATOM 4665 N N . ASN A 1 562 ? -27.372 -22.465 -5.044 1.00 67.06 562 ASN A N 1
ATOM 4666 C CA . ASN A 1 562 ? -28.104 -21.656 -6.019 1.00 67.06 562 ASN A CA 1
ATOM 4667 C C . ASN A 1 562 ? -28.723 -22.522 -7.131 1.00 67.06 562 ASN A C 1
ATOM 4669 O O . ASN A 1 562 ? -28.156 -23.546 -7.517 1.00 67.06 562 ASN A O 1
ATOM 4673 N N . ASN A 1 563 ? -29.855 -22.062 -7.686 1.00 76.19 563 ASN A N 1
ATOM 4674 C CA . ASN A 1 563 ? -30.528 -22.649 -8.856 1.00 76.19 563 ASN A CA 1
ATOM 4675 C C . ASN A 1 563 ? -30.668 -24.181 -8.786 1.00 76.19 563 ASN A C 1
ATOM 4677 O O . ASN A 1 563 ? -30.306 -24.900 -9.720 1.00 76.19 563 ASN A O 1
ATOM 4681 N N . SER A 1 564 ? -31.165 -24.671 -7.653 1.00 80.94 564 SER A N 1
ATOM 4682 C CA . SER A 1 564 ? -31.456 -26.088 -7.449 1.00 80.94 564 SER A CA 1
ATOM 4683 C C . SER A 1 564 ? -32.748 -26.493 -8.171 1.00 80.94 564 SER A C 1
ATOM 4685 O O . SER A 1 564 ? -33.682 -25.705 -8.271 1.00 80.94 564 SER A O 1
ATOM 4687 N N . ILE A 1 565 ? -32.799 -27.719 -8.682 1.00 81.31 565 ILE A N 1
ATOM 4688 C CA . ILE A 1 565 ? -33.978 -28.348 -9.285 1.00 81.31 565 ILE A CA 1
ATOM 4689 C C . ILE A 1 565 ? -34.146 -29.724 -8.649 1.00 81.31 565 ILE A C 1
ATOM 4691 O O . ILE A 1 565 ? -33.169 -30.452 -8.459 1.00 81.31 565 ILE A O 1
ATOM 4695 N N . LEU A 1 566 ? -35.389 -30.089 -8.343 1.00 81.44 566 LEU A N 1
ATOM 4696 C CA . LEU A 1 566 ? -35.732 -31.424 -7.866 1.00 81.44 566 LEU A CA 1
ATOM 4697 C C . LEU A 1 566 ? -36.186 -32.280 -9.049 1.00 81.44 566 LEU A C 1
ATOM 4699 O O . LEU A 1 566 ? -37.193 -31.989 -9.694 1.00 81.44 566 LEU A O 1
ATOM 4703 N N . ALA A 1 567 ? -35.444 -33.347 -9.322 1.00 80.25 567 ALA A N 1
ATOM 4704 C CA . ALA A 1 567 ? -35.756 -34.323 -10.353 1.00 80.25 567 ALA A CA 1
ATOM 4705 C C . ALA A 1 567 ? -36.150 -35.651 -9.697 1.00 80.25 567 ALA A C 1
ATOM 4707 O O . ALA A 1 567 ? -35.371 -36.247 -8.955 1.00 80.25 567 ALA A O 1
ATOM 4708 N N . ILE A 1 568 ? -37.353 -36.141 -9.984 1.00 78.12 568 ILE A N 1
ATOM 4709 C CA . ILE A 1 568 ? -37.784 -37.472 -9.552 1.00 78.12 568 ILE A CA 1
ATOM 4710 C C . ILE A 1 568 ? -37.600 -38.419 -10.731 1.00 78.12 568 ILE A C 1
ATOM 4712 O O . ILE A 1 568 ? -38.262 -38.282 -11.765 1.00 78.12 568 ILE A O 1
ATOM 4716 N N . LEU A 1 569 ? -36.684 -39.370 -10.571 1.00 77.06 569 LEU A N 1
ATOM 4717 C CA . LEU A 1 569 ? -36.380 -40.370 -11.579 1.00 77.06 569 LEU A CA 1
ATOM 4718 C C . LEU A 1 569 ? -37.254 -41.602 -11.349 1.00 77.06 569 LEU A C 1
ATOM 4720 O O . LEU A 1 569 ? -37.197 -42.243 -10.303 1.00 77.06 569 LEU A O 1
ATOM 4724 N N . ILE A 1 570 ? -38.061 -41.941 -12.347 1.00 71.50 570 ILE A N 1
ATOM 4725 C CA . ILE A 1 570 ? -38.996 -43.057 -12.309 1.00 71.50 570 ILE A CA 1
ATOM 4726 C C . ILE A 1 570 ? -38.486 -44.130 -13.268 1.00 71.50 570 ILE A C 1
ATOM 4728 O O . ILE A 1 570 ? -38.465 -43.957 -14.485 1.00 71.50 570 ILE A O 1
ATOM 4732 N N . ASN A 1 571 ? -38.087 -45.276 -12.726 1.00 66.38 571 ASN A N 1
ATOM 4733 C CA . ASN A 1 571 ? -37.763 -46.444 -13.540 1.00 66.38 571 ASN A CA 1
ATOM 4734 C C . ASN A 1 571 ? -38.990 -47.352 -13.674 1.00 66.38 571 ASN A C 1
ATOM 4736 O O . ASN A 1 571 ? -39.095 -48.362 -12.984 1.00 66.38 571 ASN A O 1
ATOM 4740 N N . THR A 1 572 ? -39.935 -47.032 -14.556 1.00 59.44 572 THR A N 1
ATOM 4741 C CA . THR A 1 572 ? -41.175 -47.823 -14.670 1.00 59.44 572 THR A CA 1
ATOM 4742 C C . THR A 1 572 ? -40.976 -49.231 -15.264 1.00 59.44 572 THR A C 1
ATOM 4744 O O . THR A 1 572 ? -41.955 -49.957 -15.459 1.00 59.44 572 THR A O 1
ATOM 4747 N N . LYS A 1 573 ? -39.741 -49.637 -15.604 1.00 54.69 573 LYS A N 1
ATOM 4748 C CA . LYS A 1 573 ? -39.398 -51.018 -15.996 1.00 54.69 573 LYS A CA 1
ATOM 4749 C C . LYS A 1 573 ? -39.098 -51.919 -14.787 1.00 54.69 573 LYS A C 1
ATOM 4751 O O . LYS A 1 573 ? -39.024 -53.132 -14.977 1.00 54.69 573 LYS A O 1
ATOM 4756 N N . SER A 1 574 ? -38.934 -51.365 -13.581 1.00 60.56 574 SER A N 1
ATOM 4757 C CA . SER A 1 574 ? -38.799 -52.159 -12.354 1.00 60.56 574 SER A CA 1
ATOM 4758 C C . SER A 1 574 ? -40.152 -52.759 -11.943 1.00 60.56 574 SER A C 1
ATOM 4760 O O . SER A 1 574 ? -41.210 -52.172 -12.176 1.00 60.56 574 SER A O 1
ATOM 4762 N N . GLY A 1 575 ? -40.133 -53.955 -11.347 1.00 57.12 575 GLY A N 1
ATOM 4763 C CA . GLY A 1 575 ? -41.345 -54.633 -10.862 1.00 57.12 575 GLY A CA 1
ATOM 4764 C C . GLY A 1 575 ? -41.964 -53.999 -9.609 1.00 57.12 575 GLY A C 1
ATOM 4765 O O . GLY A 1 575 ? -43.070 -54.378 -9.235 1.00 57.12 575 GLY A O 1
ATOM 4766 N N . ASP A 1 576 ? -41.275 -53.030 -8.999 1.00 61.34 576 ASP A N 1
ATOM 4767 C CA . ASP A 1 576 ? -41.593 -52.447 -7.689 1.00 61.34 576 ASP A CA 1
ATOM 4768 C C . ASP A 1 576 ? -42.267 -51.061 -7.773 1.00 61.34 576 ASP A C 1
ATOM 4770 O O . ASP A 1 576 ? -42.429 -50.382 -6.759 1.00 61.34 576 ASP A O 1
ATOM 4774 N N . TYR A 1 577 ? -42.704 -50.635 -8.965 1.00 61.97 577 TYR A N 1
ATOM 4775 C CA . TYR A 1 577 ? -43.347 -49.331 -9.165 1.00 61.97 577 TYR A CA 1
ATOM 4776 C C . TYR A 1 577 ? -44.682 -49.193 -8.418 1.00 61.97 577 TYR A C 1
ATOM 4778 O O . TYR A 1 577 ? -45.647 -49.911 -8.695 1.00 61.97 577 TYR A O 1
ATOM 4786 N N . LYS A 1 578 ? -44.767 -48.194 -7.528 1.00 66.69 578 LYS A N 1
ATOM 4787 C CA . LYS A 1 578 ? -45.994 -47.795 -6.822 1.00 66.69 578 LYS A CA 1
ATOM 4788 C C . LYS A 1 578 ? -46.349 -46.339 -7.127 1.00 66.69 578 LYS A C 1
ATOM 4790 O O . LYS A 1 578 ? -45.656 -45.420 -6.702 1.00 66.69 578 LYS A O 1
ATOM 4795 N N . ALA A 1 579 ? -47.486 -46.115 -7.786 1.00 67.94 579 ALA A N 1
ATOM 4796 C CA . ALA A 1 579 ? -47.991 -44.766 -8.086 1.00 67.94 579 ALA A CA 1
ATOM 4797 C C . ALA A 1 579 ? -48.295 -43.924 -6.822 1.00 67.94 579 ALA A C 1
ATOM 4799 O O . ALA A 1 579 ? -48.284 -42.690 -6.861 1.00 67.94 579 ALA A O 1
ATOM 4800 N N . GLU A 1 580 ? -48.546 -44.592 -5.693 1.00 74.19 580 GLU A N 1
ATOM 4801 C CA . GLU A 1 580 ? -48.812 -43.987 -4.383 1.00 74.19 580 GLU A CA 1
ATOM 4802 C C . GLU A 1 580 ? -47.568 -43.292 -3.806 1.00 74.19 580 GLU A C 1
ATOM 4804 O O . GLU A 1 580 ? -47.672 -42.147 -3.371 1.00 74.19 580 GLU A O 1
ATOM 4809 N N . ALA A 1 581 ? -46.388 -43.922 -3.895 1.00 73.69 581 ALA A N 1
ATOM 4810 C CA . ALA A 1 581 ? -45.122 -43.365 -3.401 1.00 73.69 581 ALA A CA 1
ATOM 4811 C C . ALA A 1 581 ? -44.717 -42.097 -4.171 1.00 73.69 581 ALA A C 1
ATOM 4813 O O . ALA A 1 581 ? -44.293 -41.105 -3.581 1.00 73.69 581 ALA A O 1
ATOM 4814 N N . LEU A 1 582 ? -44.940 -42.088 -5.489 1.00 77.62 582 LEU A N 1
ATOM 4815 C CA . LEU A 1 582 ? -44.713 -40.915 -6.332 1.00 77.62 582 LEU A CA 1
ATOM 4816 C C . LEU A 1 582 ? -45.609 -39.734 -5.929 1.00 77.62 582 LEU A C 1
ATOM 4818 O O . LEU A 1 582 ? -45.151 -38.594 -5.833 1.00 77.62 582 LEU A O 1
ATOM 4822 N N . SER A 1 583 ? -46.892 -40.017 -5.687 1.00 79.25 583 SER A N 1
ATOM 4823 C CA . SER A 1 583 ? -47.874 -39.013 -5.266 1.00 79.25 583 SER A CA 1
ATOM 4824 C C . SER A 1 583 ? -47.559 -38.480 -3.865 1.00 79.25 583 SER A C 1
ATOM 4826 O O . SER A 1 583 ? -47.659 -37.275 -3.633 1.00 79.25 583 SER A O 1
ATOM 4828 N N . TYR A 1 584 ? -47.122 -39.361 -2.959 1.00 80.94 584 TYR A N 1
ATOM 4829 C CA . TYR A 1 584 ? -46.670 -39.019 -1.612 1.00 80.94 584 TYR A CA 1
ATOM 4830 C C . TYR A 1 584 ? -45.432 -38.117 -1.636 1.00 80.94 584 TYR A C 1
ATOM 4832 O O . TYR A 1 584 ? -45.475 -37.025 -1.077 1.00 80.94 584 TYR A O 1
ATOM 4840 N N . ASN A 1 585 ? -44.365 -38.512 -2.339 1.00 80.50 585 ASN A N 1
ATOM 4841 C CA . ASN A 1 585 ? -43.129 -37.730 -2.431 1.00 80.50 585 ASN A CA 1
ATOM 4842 C C . ASN A 1 585 ? -43.374 -36.344 -3.025 1.00 80.50 585 ASN A C 1
ATOM 4844 O O . ASN A 1 585 ? -42.872 -35.350 -2.504 1.00 80.50 585 ASN A O 1
ATOM 4848 N N . LYS A 1 586 ? -44.184 -36.261 -4.087 1.00 78.88 586 LYS A N 1
ATOM 4849 C CA . LYS A 1 586 ? -44.545 -34.982 -4.700 1.00 78.88 586 LYS A CA 1
ATOM 4850 C C . LYS A 1 586 ? -45.290 -34.079 -3.713 1.00 78.88 586 LYS A C 1
ATOM 4852 O O . LYS A 1 586 ? -44.892 -32.934 -3.526 1.00 78.88 586 LYS A O 1
ATOM 4857 N N . ALA A 1 587 ? -46.309 -34.605 -3.031 1.00 79.31 587 ALA A N 1
ATOM 4858 C CA . ALA A 1 587 ? -47.055 -33.849 -2.028 1.00 79.31 587 ALA A CA 1
ATOM 4859 C C . ALA A 1 587 ? -46.182 -33.446 -0.825 1.00 79.31 587 ALA A C 1
ATOM 4861 O O . ALA A 1 587 ? -46.346 -32.351 -0.291 1.00 79.31 587 ALA A O 1
ATOM 4862 N N . LEU A 1 588 ? -45.253 -34.304 -0.394 1.00 81.00 588 LEU A N 1
ATOM 4863 C CA . LEU A 1 588 ? -44.339 -34.028 0.713 1.00 81.00 588 LEU A CA 1
ATOM 4864 C C . LEU A 1 588 ? -43.378 -32.885 0.366 1.00 81.00 588 LEU A C 1
ATOM 4866 O O . LEU A 1 588 ? -43.260 -31.939 1.140 1.00 81.00 588 LEU A O 1
ATOM 4870 N N . LEU A 1 589 ? -42.743 -32.934 -0.808 1.00 79.38 589 LEU A N 1
ATOM 4871 C CA . LEU A 1 589 ? -41.828 -31.889 -1.280 1.00 79.38 589 LEU A CA 1
ATOM 4872 C C . LEU A 1 589 ? -42.554 -30.550 -1.501 1.00 79.38 589 LEU A C 1
ATOM 4874 O O . LEU A 1 589 ? -42.045 -29.507 -1.096 1.00 79.38 589 LEU A O 1
ATOM 4878 N N . GLU A 1 590 ? -43.762 -30.571 -2.077 1.00 78.94 590 GLU A N 1
ATOM 4879 C CA . GLU A 1 590 ? -44.568 -29.363 -2.309 1.00 78.94 590 GLU A CA 1
ATOM 4880 C C . GLU A 1 590 ? -45.050 -28.712 -1.000 1.00 78.94 590 GLU A C 1
ATOM 4882 O O . GLU A 1 590 ? -45.054 -27.485 -0.899 1.00 78.94 590 GLU A O 1
ATOM 4887 N N . ASN A 1 591 ? -45.435 -29.508 0.007 1.00 75.19 591 ASN A N 1
ATOM 4888 C CA . ASN A 1 591 ? -46.009 -28.995 1.256 1.00 75.19 591 ASN A CA 1
ATOM 4889 C C . ASN A 1 591 ? -44.968 -28.681 2.345 1.00 75.19 591 ASN A C 1
ATOM 4891 O O . ASN A 1 591 ? -45.151 -27.717 3.083 1.00 75.19 591 ASN A O 1
ATOM 4895 N N . MET A 1 592 ? -43.900 -29.480 2.484 1.00 68.12 592 MET A N 1
ATOM 4896 C CA . MET A 1 592 ? -42.926 -29.340 3.586 1.00 68.12 592 MET A CA 1
ATOM 4897 C C . MET A 1 592 ? -41.767 -28.393 3.268 1.00 68.12 592 MET A C 1
ATOM 4899 O O . MET A 1 592 ? -41.186 -27.817 4.187 1.00 68.12 592 MET A O 1
ATOM 4903 N N . LEU A 1 593 ? -41.407 -28.237 1.991 1.00 66.81 593 LEU A N 1
ATOM 4904 C CA . LEU A 1 593 ? -40.279 -27.396 1.570 1.00 66.81 593 LEU A CA 1
ATOM 4905 C C . LEU A 1 593 ? -40.728 -26.063 0.943 1.00 66.81 593 LEU A C 1
ATOM 4907 O O . LEU A 1 593 ? -39.872 -25.282 0.536 1.00 66.81 593 LEU A O 1
ATOM 4911 N N . ASP A 1 594 ? -42.046 -25.821 0.835 1.00 65.19 594 ASP A N 1
ATOM 4912 C CA . ASP A 1 594 ? -42.676 -24.719 0.069 1.00 65.19 594 ASP A CA 1
ATOM 4913 C C . ASP A 1 594 ? -42.044 -24.536 -1.327 1.00 65.19 594 ASP A C 1
ATOM 4915 O O . ASP A 1 594 ? -41.920 -23.442 -1.887 1.00 65.19 594 ASP A O 1
ATOM 4919 N N . TYR A 1 595 ? -41.582 -25.649 -1.901 1.00 63.84 595 TYR A N 1
ATOM 4920 C CA . TYR A 1 595 ? -40.728 -25.648 -3.074 1.00 63.84 595 TYR A CA 1
ATOM 4921 C C . TYR A 1 595 ? -41.567 -25.850 -4.333 1.00 63.84 595 TYR A C 1
ATOM 4923 O O . TYR A 1 595 ? -41.597 -26.916 -4.939 1.00 63.84 595 TYR A O 1
ATOM 4931 N N . LYS A 1 596 ? -42.281 -24.797 -4.740 1.00 54.12 596 LYS A N 1
ATOM 4932 C CA . LYS A 1 596 ? -43.079 -24.784 -5.985 1.00 54.12 596 LYS A CA 1
ATOM 4933 C C . LYS A 1 596 ? -42.246 -24.559 -7.253 1.00 54.12 596 LYS A C 1
ATOM 4935 O O . LYS A 1 596 ? -42.799 -24.504 -8.351 1.00 54.12 596 LYS A O 1
ATOM 4940 N N . ARG A 1 597 ? -40.931 -24.373 -7.114 1.00 55.72 597 ARG A N 1
ATOM 4941 C CA . ARG A 1 597 ? -40.006 -24.158 -8.230 1.00 55.72 597 ARG A CA 1
ATOM 4942 C C . ARG A 1 597 ? -39.592 -25.517 -8.805 1.00 55.72 597 ARG A C 1
ATOM 4944 O O . ARG A 1 597 ? -38.741 -26.191 -8.254 1.00 55.72 597 ARG A O 1
ATOM 4951 N N . GLU A 1 598 ? -40.252 -25.905 -9.895 1.00 65.00 598 GLU A N 1
ATOM 4952 C CA . GLU A 1 598 ? -39.828 -26.946 -10.848 1.00 65.00 598 GLU A CA 1
ATOM 4953 C C . GLU A 1 598 ? -39.459 -28.318 -10.240 1.00 65.00 598 GLU A C 1
ATOM 4955 O O . GLU A 1 598 ? -38.309 -28.745 -10.282 1.00 65.00 598 GLU A O 1
ATOM 4960 N N . ILE A 1 599 ? -40.451 -29.062 -9.730 1.00 74.81 599 ILE A N 1
ATOM 4961 C CA . ILE A 1 599 ? -40.321 -30.526 -9.599 1.00 74.81 599 ILE A CA 1
ATOM 4962 C C . ILE A 1 599 ? -40.514 -31.137 -10.990 1.00 74.81 599 ILE A C 1
ATOM 4964 O O . ILE A 1 599 ? -41.591 -31.002 -11.579 1.00 74.81 599 ILE A O 1
ATOM 4968 N N . ILE A 1 600 ? -39.494 -31.824 -11.506 1.00 78.75 600 ILE A N 1
ATOM 4969 C CA . ILE A 1 600 ? -39.528 -32.464 -12.828 1.00 78.75 600 ILE A CA 1
ATOM 4970 C C . ILE A 1 600 ? -39.579 -33.983 -12.663 1.00 78.75 600 ILE A C 1
ATOM 4972 O O . ILE A 1 600 ? -38.832 -34.570 -11.882 1.00 78.75 600 ILE A O 1
ATOM 4976 N N . LEU A 1 601 ? -40.481 -34.623 -13.405 1.00 79.50 601 LEU A N 1
ATOM 4977 C CA . LEU A 1 601 ? -40.660 -36.073 -13.423 1.00 79.50 601 LEU A CA 1
ATOM 4978 C C . LEU A 1 601 ? -39.988 -36.637 -14.675 1.00 79.50 601 LEU A C 1
ATOM 4980 O O . LEU A 1 601 ? -40.297 -36.195 -15.780 1.00 79.50 601 LEU A O 1
ATOM 4984 N N . PHE A 1 602 ? -39.106 -37.619 -14.502 1.00 79.62 602 PHE A N 1
ATOM 4985 C CA . PHE A 1 602 ? -38.421 -38.299 -15.600 1.00 79.62 602 PHE A CA 1
ATOM 4986 C C . PHE A 1 602 ? -38.758 -39.788 -15.584 1.00 79.62 602 PHE A C 1
ATOM 4988 O O . PHE A 1 602 ? -38.290 -40.501 -14.701 1.00 79.62 602 PHE A O 1
ATOM 4995 N N . ASP A 1 603 ? -39.530 -40.279 -16.557 1.00 77.56 603 ASP A N 1
ATOM 4996 C CA . ASP A 1 603 ? -39.707 -41.722 -16.754 1.00 77.56 603 ASP A CA 1
ATOM 4997 C C . ASP A 1 603 ? -38.644 -42.250 -17.722 1.00 77.56 603 ASP A C 1
ATOM 4999 O O . ASP A 1 603 ? -38.546 -41.812 -18.866 1.00 77.56 603 ASP A O 1
ATOM 5003 N N . GLN A 1 604 ? -37.848 -43.228 -17.290 1.00 73.25 604 GLN A N 1
ATOM 5004 C CA . GLN A 1 604 ? -36.827 -43.848 -18.141 1.00 73.25 604 GLN A CA 1
ATOM 5005 C C . GLN A 1 604 ? -37.391 -44.483 -19.418 1.00 73.25 604 GLN A C 1
ATOM 5007 O O . GLN A 1 604 ? -36.644 -44.676 -20.376 1.00 73.25 604 GLN A O 1
ATOM 5012 N N . LYS A 1 605 ? -38.676 -44.863 -19.451 1.00 75.00 605 LYS A N 1
ATOM 5013 C CA . LYS A 1 605 ? -39.303 -45.404 -20.668 1.00 75.00 605 LYS A CA 1
ATOM 5014 C C . LYS A 1 605 ? -39.472 -44.366 -21.772 1.00 75.00 605 LYS A C 1
ATOM 5016 O O . LYS A 1 605 ? -39.525 -44.771 -22.932 1.00 75.00 605 LYS A O 1
ATOM 5021 N N . ASP A 1 606 ? -39.535 -43.084 -21.422 1.00 78.38 606 ASP A N 1
ATOM 5022 C CA . ASP A 1 606 ? -39.757 -41.997 -22.379 1.00 78.38 606 ASP A CA 1
ATOM 5023 C C . ASP A 1 606 ? -38.512 -41.707 -23.229 1.00 78.38 606 ASP A C 1
ATOM 5025 O O . ASP A 1 606 ? -38.602 -41.032 -24.252 1.00 78.38 606 ASP A O 1
ATOM 5029 N N . PHE A 1 607 ? -37.358 -42.259 -22.844 1.00 76.88 607 PHE A N 1
ATOM 5030 C CA . PHE A 1 607 ? -36.077 -42.007 -23.490 1.00 76.88 607 PHE A CA 1
ATOM 5031 C C . PHE A 1 607 ? -35.522 -43.276 -24.135 1.00 76.88 607 PHE A C 1
ATOM 5033 O O . PHE A 1 607 ? -35.454 -44.349 -23.530 1.00 76.88 607 PHE A O 1
ATOM 5040 N N . SER A 1 608 ? -35.102 -43.142 -25.393 1.00 69.12 608 SER A N 1
ATOM 5041 C CA . SER A 1 608 ? -34.500 -44.237 -26.166 1.00 69.12 608 SER A CA 1
ATOM 5042 C C . SER A 1 608 ? -32.973 -44.297 -26.033 1.00 69.12 608 SER A C 1
ATOM 5044 O O . SER A 1 608 ? -32.378 -45.356 -26.238 1.00 69.12 608 SER A O 1
ATOM 5046 N N . ASP A 1 609 ? -32.357 -43.175 -25.649 1.00 76.31 609 ASP A N 1
ATOM 5047 C CA . ASP A 1 609 ? -30.917 -42.975 -25.480 1.00 76.31 609 ASP A CA 1
ATOM 5048 C C . ASP A 1 609 ? -30.638 -42.380 -24.088 1.00 76.31 609 ASP A C 1
ATOM 5050 O O . ASP A 1 609 ? -31.274 -41.410 -23.668 1.00 76.31 609 ASP A O 1
ATOM 5054 N N . SER A 1 610 ? -29.661 -42.935 -23.366 1.00 72.75 610 SER A N 1
ATOM 5055 C CA . SER A 1 610 ? -29.260 -42.434 -22.048 1.00 72.75 610 SER A CA 1
ATOM 5056 C C . SER A 1 610 ? -28.709 -41.003 -22.111 1.00 72.75 610 SER A C 1
ATOM 5058 O O . SER A 1 610 ? -28.869 -40.241 -21.156 1.00 72.75 610 SER A O 1
ATOM 5060 N N . ARG A 1 611 ? -28.140 -40.591 -23.254 1.00 75.94 611 ARG A N 1
ATOM 5061 C CA . ARG A 1 611 ? -27.718 -39.201 -23.488 1.00 75.94 611 ARG A CA 1
ATOM 5062 C C . ARG A 1 611 ? -28.908 -38.242 -23.534 1.00 75.94 611 ARG A C 1
ATOM 5064 O O . ARG A 1 611 ? -28.811 -37.125 -23.036 1.00 75.94 611 ARG A O 1
ATOM 5071 N N . GLU A 1 612 ? -30.018 -38.658 -24.138 1.00 79.38 612 GLU A N 1
ATOM 5072 C CA . GLU A 1 612 ? -31.233 -37.842 -24.245 1.00 79.38 612 GLU A CA 1
ATOM 5073 C C . GLU A 1 612 ? -31.833 -37.574 -22.862 1.00 79.38 612 GLU A C 1
ATOM 5075 O O . GLU A 1 612 ? -32.173 -36.434 -22.543 1.00 79.38 612 GLU A O 1
ATOM 5080 N N . LEU A 1 613 ? -31.857 -38.599 -22.008 1.00 80.12 613 LEU A N 1
ATOM 5081 C CA . LEU A 1 613 ? -32.268 -38.475 -20.613 1.00 80.12 613 LEU A CA 1
ATOM 5082 C C . LEU A 1 613 ? -31.362 -37.505 -19.836 1.00 80.12 613 LEU A C 1
ATOM 5084 O O . LEU A 1 613 ? -31.870 -36.610 -19.166 1.00 80.12 613 LEU A O 1
ATOM 5088 N N . LEU A 1 614 ? -30.034 -37.636 -19.955 1.00 80.44 614 LEU A N 1
ATOM 5089 C CA . LEU A 1 614 ? -29.081 -36.768 -19.253 1.00 80.44 614 LEU A CA 1
ATOM 5090 C C . LEU A 1 614 ? -29.186 -35.298 -19.693 1.00 80.44 614 LEU A C 1
ATOM 5092 O O . LEU A 1 614 ? -29.194 -34.403 -18.853 1.00 80.44 614 LEU A O 1
ATOM 5096 N N . GLU A 1 615 ? -29.306 -35.031 -20.994 1.00 82.00 615 GLU A N 1
ATOM 5097 C CA . GLU A 1 615 ? -29.478 -33.666 -21.513 1.00 82.00 615 GLU A CA 1
ATOM 5098 C C . GLU A 1 615 ? -30.822 -33.055 -21.097 1.00 82.00 615 GLU A C 1
ATOM 5100 O O . GLU A 1 615 ? -30.882 -31.875 -20.752 1.00 82.00 615 GLU A O 1
ATOM 5105 N N . THR A 1 616 ? -31.895 -33.851 -21.072 1.00 81.12 616 THR A N 1
ATOM 5106 C CA . THR A 1 616 ? -33.211 -33.379 -20.609 1.00 81.12 616 THR A CA 1
ATOM 5107 C C . THR A 1 616 ? -33.194 -33.091 -19.106 1.00 81.12 616 THR A C 1
ATOM 5109 O O . THR A 1 616 ? -33.768 -32.095 -18.671 1.00 81.12 616 THR A O 1
ATOM 5112 N N . LEU A 1 617 ? -32.478 -33.909 -18.325 1.00 79.25 617 LEU A N 1
ATOM 5113 C CA . LEU A 1 617 ? -32.260 -33.707 -16.891 1.00 79.25 617 LEU A CA 1
ATOM 5114 C C . LEU A 1 617 ? -31.478 -32.418 -16.608 1.00 79.25 617 LEU A C 1
ATOM 5116 O O . LEU A 1 617 ? -31.868 -31.632 -15.749 1.00 79.25 617 LEU A O 1
ATOM 5120 N N . ILE A 1 618 ? -30.417 -32.158 -17.374 1.00 81.25 618 ILE A N 1
ATOM 5121 C CA . ILE A 1 618 ? -29.631 -30.921 -17.283 1.00 81.25 618 ILE A CA 1
ATOM 5122 C C . ILE A 1 618 ? -30.462 -29.697 -17.694 1.00 81.25 618 ILE A C 1
ATOM 5124 O O . ILE A 1 618 ? -30.360 -28.634 -17.071 1.00 81.25 618 ILE A O 1
ATOM 5128 N N . GLY A 1 619 ? -31.293 -29.836 -18.726 1.00 77.31 619 GLY A N 1
ATOM 5129 C CA . GLY A 1 619 ? -32.115 -28.765 -19.276 1.00 77.31 619 GLY A CA 1
ATOM 5130 C C . GLY A 1 619 ? -31.302 -27.644 -19.937 1.00 77.31 619 GLY A C 1
ATOM 5131 O O . GLY A 1 619 ? -30.121 -27.789 -20.272 1.00 77.31 619 GLY A O 1
ATOM 5132 N N . GLN A 1 620 ? -31.951 -26.495 -20.141 1.00 71.75 620 GLN A N 1
ATOM 5133 C CA . GLN A 1 620 ? -31.300 -25.310 -20.703 1.00 71.75 620 GLN A CA 1
ATOM 5134 C C . GLN A 1 620 ? -30.413 -24.614 -19.659 1.00 71.75 620 GLN A C 1
ATOM 5136 O O . GLN A 1 620 ? -30.745 -24.544 -18.473 1.00 71.75 620 GLN A O 1
ATOM 5141 N N . THR A 1 621 ? -29.274 -24.103 -20.120 1.00 69.12 621 THR A N 1
ATOM 5142 C CA . THR A 1 621 ? -28.320 -23.281 -19.360 1.00 69.12 621 THR A CA 1
ATOM 5143 C C . THR A 1 621 ? -28.228 -21.901 -20.008 1.00 69.12 621 THR A C 1
ATOM 5145 O O . THR A 1 621 ? -28.612 -21.752 -21.167 1.00 69.12 621 THR A O 1
ATOM 5148 N N . SER A 1 622 ? -27.748 -20.883 -19.285 1.00 66.06 622 SER A N 1
ATOM 5149 C CA . SER A 1 622 ? -27.600 -19.544 -19.870 1.00 66.06 622 SER A CA 1
ATOM 5150 C C . SER A 1 622 ? -26.606 -19.560 -21.036 1.00 66.06 622 SER A C 1
ATOM 5152 O O . SER A 1 622 ? -25.591 -20.255 -20.984 1.00 66.06 622 SER A O 1
ATOM 5154 N N . GLU A 1 623 ? -26.899 -18.790 -22.087 1.00 63.91 623 GLU A N 1
ATOM 5155 C CA . GLU A 1 623 ? -26.013 -18.679 -23.254 1.00 63.91 623 GLU A CA 1
ATOM 5156 C C . GLU A 1 623 ? -24.764 -17.829 -22.936 1.00 63.91 623 GLU A C 1
ATOM 5158 O O . GLU A 1 623 ? -23.679 -18.122 -23.427 1.00 63.91 623 GLU A O 1
ATOM 5163 N N . ASN A 1 624 ? -24.868 -16.843 -22.030 1.00 77.19 624 ASN A N 1
ATOM 5164 C CA . ASN A 1 624 ? -23.754 -15.964 -21.650 1.00 77.19 624 ASN A CA 1
ATOM 5165 C C . ASN A 1 624 ? -23.125 -16.362 -20.300 1.00 77.19 624 ASN A C 1
ATOM 5167 O O . ASN A 1 624 ? -23.379 -15.754 -19.253 1.00 77.19 624 ASN A O 1
ATOM 5171 N N . ILE A 1 625 ? -22.269 -17.388 -20.345 1.00 80.88 625 ILE A N 1
ATOM 5172 C CA . ILE A 1 625 ? -21.516 -17.904 -19.188 1.00 80.88 625 ILE A CA 1
ATOM 5173 C C . ILE A 1 625 ? -20.691 -16.793 -18.527 1.00 80.88 625 ILE A C 1
ATOM 5175 O O . ILE A 1 625 ? -20.611 -16.719 -17.307 1.00 80.88 625 ILE A O 1
ATOM 5179 N N . ILE A 1 626 ? -20.109 -15.888 -19.309 1.00 83.50 626 ILE A N 1
ATOM 5180 C CA . ILE A 1 626 ? -19.143 -14.901 -18.816 1.00 83.50 626 ILE A CA 1
ATOM 5181 C C . ILE A 1 626 ? -19.824 -13.879 -17.902 1.00 83.50 626 ILE A C 1
ATOM 5183 O O . ILE A 1 626 ? -19.343 -13.630 -16.796 1.00 83.50 626 ILE A O 1
ATOM 5187 N N . SER A 1 627 ? -20.972 -13.337 -18.318 1.00 83.81 627 SER A N 1
ATOM 5188 C CA . SER A 1 627 ? -21.751 -12.419 -17.480 1.00 83.81 627 SER A CA 1
ATOM 5189 C C . SER A 1 627 ? -22.286 -13.106 -16.223 1.00 83.81 627 SER A C 1
ATOM 5191 O O . SER A 1 627 ? -22.297 -12.499 -15.154 1.00 83.81 627 SER A O 1
ATOM 5193 N N . MET A 1 628 ? -22.682 -14.380 -16.319 1.00 84.12 628 MET A N 1
ATOM 5194 C CA . MET A 1 628 ? -23.081 -15.175 -15.152 1.00 84.12 628 MET A CA 1
ATOM 5195 C C . MET A 1 628 ? -21.923 -15.303 -14.151 1.00 84.12 628 MET A C 1
ATOM 5197 O O . MET A 1 628 ? -22.066 -14.920 -12.991 1.00 84.12 628 MET A O 1
ATOM 5201 N N . LYS A 1 629 ? -20.747 -15.738 -14.620 1.00 86.88 629 LYS A N 1
ATOM 5202 C CA . LYS A 1 629 ? -19.545 -15.922 -13.793 1.00 86.88 629 LYS A CA 1
ATOM 5203 C C . LYS A 1 629 ? -19.053 -14.617 -13.177 1.00 86.88 629 LYS A C 1
ATOM 5205 O O . LYS A 1 629 ? -18.644 -14.603 -12.017 1.00 86.88 629 LYS A O 1
ATOM 5210 N N . PHE A 1 630 ? -19.134 -13.509 -13.913 1.00 89.50 630 PHE A N 1
ATOM 5211 C CA . PHE A 1 630 ? -18.818 -12.194 -13.367 1.00 89.50 630 PHE A CA 1
ATOM 5212 C C . PHE A 1 630 ? -19.808 -11.753 -12.285 1.00 89.50 630 PHE A C 1
ATOM 5214 O O . PHE A 1 630 ? -19.389 -11.201 -11.272 1.00 89.50 630 PHE A O 1
ATOM 5221 N N . ASN A 1 631 ? -21.109 -11.987 -12.465 1.00 88.31 631 ASN A N 1
ATOM 5222 C CA . ASN A 1 631 ? -22.106 -11.631 -11.455 1.00 88.31 631 ASN A CA 1
ATOM 5223 C C . ASN A 1 631 ? -21.908 -12.422 -10.157 1.00 88.31 631 ASN A C 1
ATOM 5225 O O . ASN A 1 631 ? -22.011 -11.844 -9.070 1.00 88.31 631 ASN A O 1
ATOM 5229 N N . ASP A 1 632 ? -21.556 -13.702 -10.264 1.00 85.19 632 ASP A N 1
ATOM 5230 C CA . ASP A 1 632 ? -21.181 -14.529 -9.117 1.00 85.19 632 ASP A CA 1
ATOM 5231 C C . ASP A 1 632 ? -19.939 -13.973 -8.420 1.00 85.19 632 ASP A C 1
ATOM 5233 O O . ASP A 1 632 ? -19.967 -13.674 -7.225 1.00 85.19 632 ASP A O 1
ATOM 5237 N N . PHE A 1 633 ? -18.873 -13.735 -9.188 1.00 89.94 633 PHE A N 1
ATOM 5238 C CA . PHE A 1 633 ? -17.647 -13.104 -8.709 1.00 89.94 633 PHE A CA 1
ATOM 5239 C C . PHE A 1 633 ? -17.920 -11.779 -7.975 1.00 89.94 633 PHE A C 1
ATOM 5241 O O . PHE A 1 633 ? -17.495 -11.589 -6.835 1.00 89.94 633 PHE A O 1
ATOM 5248 N N . LYS A 1 634 ? -18.668 -10.870 -8.608 1.00 91.50 634 LYS A N 1
ATOM 5249 C CA . LYS A 1 634 ? -19.033 -9.552 -8.078 1.00 91.50 634 LYS A CA 1
ATOM 5250 C C . LYS A 1 634 ? -19.796 -9.677 -6.765 1.00 91.50 634 LYS A C 1
ATOM 5252 O O . LYS A 1 634 ? -19.509 -8.945 -5.822 1.00 91.50 634 LYS A O 1
ATOM 5257 N N . THR A 1 635 ? -20.760 -10.592 -6.699 1.00 88.56 635 THR A N 1
ATOM 5258 C CA . THR A 1 635 ? -21.542 -10.841 -5.481 1.00 88.56 635 THR A CA 1
ATOM 5259 C C . THR A 1 635 ? -20.635 -11.302 -4.344 1.00 88.56 635 THR A C 1
ATOM 5261 O O . THR A 1 635 ? -20.733 -10.777 -3.235 1.00 88.56 635 THR A O 1
ATOM 5264 N N . ASN A 1 636 ? -19.697 -12.204 -4.636 1.00 85.62 636 ASN A N 1
ATOM 5265 C CA . ASN A 1 636 ? -18.748 -12.727 -3.656 1.00 85.62 636 ASN A CA 1
ATOM 5266 C C . ASN A 1 636 ? -17.814 -11.630 -3.132 1.00 85.62 636 ASN A C 1
ATOM 5268 O O . ASN A 1 636 ? -17.705 -11.446 -1.921 1.00 85.62 636 ASN A O 1
ATOM 5272 N N . ILE A 1 637 ? -17.196 -10.851 -4.028 1.00 89.75 637 ILE A N 1
ATOM 5273 C CA . ILE A 1 637 ? -16.331 -9.725 -3.647 1.00 89.75 637 ILE A CA 1
ATOM 5274 C C . ILE A 1 637 ? -17.100 -8.705 -2.806 1.00 89.75 637 ILE A C 1
ATOM 5276 O O . ILE A 1 637 ? -16.642 -8.341 -1.725 1.00 89.75 637 ILE A O 1
ATOM 5280 N N . ASN A 1 638 ? -18.286 -8.286 -3.249 1.00 90.00 638 ASN A N 1
ATOM 5281 C CA . ASN A 1 638 ? -19.081 -7.289 -2.534 1.00 90.00 638 ASN A CA 1
ATOM 5282 C C . ASN A 1 638 ? -19.487 -7.768 -1.137 1.00 90.00 638 ASN A C 1
ATOM 5284 O O . ASN A 1 638 ? -19.430 -6.987 -0.188 1.00 90.00 638 ASN A O 1
ATOM 5288 N N . LYS A 1 639 ? -19.861 -9.046 -0.991 1.00 87.12 639 LYS A N 1
ATOM 5289 C CA . LYS A 1 639 ? -20.188 -9.648 0.307 1.00 87.12 639 LYS A CA 1
ATOM 5290 C C . LYS A 1 639 ? -18.982 -9.617 1.249 1.00 87.12 639 LYS A C 1
ATOM 5292 O O . LYS A 1 639 ? -19.128 -9.207 2.399 1.00 87.12 639 LYS A O 1
ATOM 5297 N N . THR A 1 640 ? -17.797 -9.982 0.759 1.00 86.88 640 THR A N 1
ATOM 5298 C CA . THR A 1 640 ? -16.556 -9.942 1.548 1.00 86.88 640 THR A CA 1
ATOM 5299 C C . THR A 1 640 ? -16.177 -8.515 1.943 1.00 86.88 640 THR A C 1
ATOM 5301 O O . THR A 1 640 ? -15.937 -8.256 3.120 1.00 86.88 640 THR A O 1
ATOM 5304 N N . LEU A 1 641 ? -16.180 -7.566 0.999 1.00 90.06 641 LEU A N 1
ATOM 5305 C CA . LEU A 1 641 ? -15.878 -6.157 1.281 1.00 90.06 641 LEU A CA 1
ATOM 5306 C C . LEU A 1 641 ? -16.882 -5.539 2.264 1.00 90.06 641 LEU A C 1
ATOM 5308 O O . LEU A 1 641 ? -16.499 -4.759 3.133 1.00 90.06 641 LEU A O 1
ATOM 5312 N N . HIS A 1 642 ? -18.165 -5.894 2.162 1.00 89.25 642 HIS A N 1
ATOM 5313 C CA . HIS A 1 642 ? -19.176 -5.451 3.117 1.00 89.25 642 HIS A CA 1
ATOM 5314 C C . HIS A 1 642 ? -18.911 -5.997 4.525 1.00 89.25 642 HIS A C 1
ATOM 5316 O O . HIS A 1 642 ? -18.935 -5.219 5.475 1.00 89.25 642 HIS A O 1
ATOM 5322 N N . GLY A 1 643 ? -18.579 -7.287 4.657 1.00 86.38 643 GLY A N 1
ATOM 5323 C CA . GLY A 1 643 ? -18.192 -7.879 5.941 1.00 86.38 643 GLY A CA 1
ATOM 5324 C C . GLY A 1 643 ? -17.004 -7.157 6.585 1.00 86.38 643 GLY A C 1
ATOM 5325 O O . GLY A 1 643 ? -17.068 -6.794 7.755 1.00 86.38 643 GLY A O 1
ATOM 5326 N N . ILE A 1 644 ? -15.969 -6.840 5.798 1.00 87.31 644 ILE A N 1
ATOM 5327 C CA . ILE A 1 644 ? -14.808 -6.064 6.271 1.00 87.31 644 ILE A CA 1
ATOM 5328 C C . ILE A 1 644 ? -15.234 -4.675 6.771 1.00 87.31 644 ILE A C 1
ATOM 5330 O O . ILE A 1 644 ? -14.799 -4.238 7.837 1.00 87.31 644 ILE A O 1
ATOM 5334 N N . ARG A 1 645 ? -16.100 -3.973 6.028 1.00 88.56 645 ARG A N 1
ATOM 5335 C CA . ARG A 1 645 ? -16.611 -2.649 6.425 1.00 88.56 645 ARG A CA 1
ATOM 5336 C C . ARG A 1 645 ? -17.410 -2.697 7.724 1.00 88.56 645 ARG A C 1
ATOM 5338 O O . ARG A 1 645 ? -17.268 -1.795 8.547 1.00 88.56 645 ARG A O 1
ATOM 5345 N N . GLU A 1 646 ? -18.236 -3.720 7.918 1.00 88.06 646 GLU A N 1
ATOM 5346 C CA . GLU A 1 646 ? -19.001 -3.892 9.157 1.00 88.06 646 GLU A CA 1
ATOM 5347 C C . GLU A 1 646 ? -18.090 -4.234 10.344 1.00 88.06 646 GLU A C 1
ATOM 5349 O O . GLU A 1 646 ? -18.226 -3.618 11.400 1.00 88.06 646 GLU A O 1
ATOM 5354 N N . ASP A 1 647 ? -17.083 -5.093 10.159 1.00 84.12 647 ASP A N 1
ATOM 5355 C CA . ASP A 1 647 ? -16.078 -5.389 11.190 1.00 84.12 647 ASP A CA 1
ATOM 5356 C C . ASP A 1 647 ? -15.298 -4.133 11.615 1.00 84.12 647 ASP A C 1
ATOM 5358 O O . ASP A 1 647 ? -15.065 -3.906 12.808 1.00 84.12 647 ASP A O 1
ATOM 5362 N N . ILE A 1 648 ? -14.915 -3.292 10.646 1.00 85.62 648 ILE A N 1
ATOM 5363 C CA . ILE A 1 648 ? -14.265 -1.996 10.885 1.00 85.62 648 ILE A CA 1
ATOM 5364 C C . ILE A 1 648 ? -15.177 -1.085 11.714 1.00 85.62 648 ILE A C 1
ATOM 5366 O O . ILE A 1 648 ? -14.742 -0.544 12.735 1.00 85.62 648 ILE A O 1
ATOM 5370 N N . LYS A 1 649 ? -16.442 -0.919 11.301 1.00 86.81 649 LYS A N 1
ATOM 5371 C CA . LYS A 1 649 ? -17.417 -0.077 12.012 1.00 86.81 649 LYS A CA 1
ATOM 5372 C C . LYS A 1 649 ? -17.657 -0.573 13.431 1.00 86.81 649 LYS A C 1
ATOM 5374 O O . LYS A 1 649 ? -17.645 0.238 14.354 1.00 86.81 649 LYS A O 1
ATOM 5379 N N . PHE A 1 650 ? -17.840 -1.881 13.604 1.00 85.62 650 PHE A N 1
ATOM 5380 C CA . PHE A 1 650 ? -18.078 -2.501 14.900 1.00 85.62 650 PHE A CA 1
ATOM 5381 C C . PHE A 1 650 ? -16.902 -2.261 15.849 1.00 85.62 650 PHE A C 1
ATOM 5383 O O . PHE A 1 650 ? -17.088 -1.689 16.922 1.00 85.62 650 PHE A O 1
ATOM 5390 N N . LYS A 1 651 ? -15.672 -2.604 15.434 1.00 82.69 651 LYS A N 1
ATOM 5391 C CA . LYS A 1 651 ? -14.470 -2.376 16.253 1.00 82.69 651 LYS A CA 1
ATOM 5392 C C . LYS A 1 651 ? -14.305 -0.899 16.595 1.00 82.69 651 LYS A C 1
ATOM 5394 O O . LYS A 1 651 ? -14.074 -0.565 17.753 1.00 82.69 651 LYS A O 1
ATOM 5399 N N . ASN A 1 652 ? -14.468 -0.007 15.620 1.00 85.69 652 ASN A N 1
ATOM 5400 C CA . ASN A 1 652 ? -14.337 1.426 15.864 1.00 85.69 652 ASN A CA 1
ATOM 5401 C C . ASN A 1 652 ? -15.397 1.950 16.851 1.00 85.69 652 ASN A C 1
ATOM 5403 O O . ASN A 1 652 ? -15.084 2.768 17.714 1.00 85.69 652 ASN A O 1
ATOM 5407 N N . GLY A 1 653 ? -16.630 1.441 16.756 1.00 85.31 653 GLY A N 1
ATOM 5408 C CA . GLY A 1 653 ? -17.718 1.728 17.691 1.00 85.31 653 GLY A CA 1
ATOM 5409 C C . GLY A 1 653 ? -17.380 1.314 19.122 1.00 85.31 653 GLY A C 1
ATOM 5410 O O . GLY A 1 653 ? -17.463 2.146 20.020 1.00 85.31 653 GLY A O 1
ATOM 5411 N N . VAL A 1 654 ? -16.896 0.081 19.314 1.00 85.88 654 VAL A N 1
ATOM 5412 C CA . VAL A 1 654 ? -16.497 -0.443 20.634 1.00 85.88 654 VAL A CA 1
ATOM 5413 C C . VAL A 1 654 ? -15.385 0.400 21.267 1.00 85.88 654 VAL A C 1
ATOM 5415 O O . VAL A 1 654 ? -15.471 0.753 22.441 1.00 85.88 654 VAL A O 1
ATOM 5418 N N . TYR A 1 655 ? -14.344 0.762 20.509 1.00 85.75 655 TYR A N 1
ATOM 5419 C CA . TYR A 1 655 ? -13.261 1.612 21.028 1.00 85.75 655 TYR A CA 1
ATOM 5420 C C . TYR A 1 655 ? -13.751 3.020 21.385 1.00 85.75 655 TYR A C 1
ATOM 5422 O O . TYR A 1 655 ? -13.358 3.568 22.416 1.00 85.75 655 TYR A O 1
ATOM 5430 N N . LYS A 1 656 ? -14.622 3.601 20.551 1.00 86.25 656 LYS A N 1
ATOM 5431 C CA . LYS A 1 656 ? -15.209 4.922 20.794 1.00 86.25 656 LYS A CA 1
ATOM 5432 C C . LYS A 1 656 ? -16.063 4.935 22.063 1.00 86.25 656 LYS A C 1
ATOM 5434 O O . LYS A 1 656 ? -15.948 5.873 22.847 1.00 86.25 656 LYS A O 1
ATOM 5439 N N . GLU A 1 657 ? -16.889 3.910 22.257 1.00 88.12 657 GLU A N 1
ATOM 5440 C CA . GLU A 1 657 ? -17.731 3.748 23.444 1.00 88.12 657 GLU A CA 1
ATOM 5441 C C . GLU A 1 657 ? -16.879 3.590 24.704 1.00 88.12 657 GLU A C 1
ATOM 5443 O O . GLU A 1 657 ? -17.002 4.400 25.616 1.00 88.12 657 GLU A O 1
ATOM 5448 N N . ARG A 1 658 ? -15.920 2.652 24.713 1.00 89.62 658 ARG A N 1
ATOM 5449 C CA . ARG A 1 658 ? -15.013 2.447 25.858 1.00 89.62 658 ARG A CA 1
ATOM 5450 C C . ARG A 1 658 ? -14.258 3.713 26.245 1.00 89.62 658 ARG A C 1
ATOM 5452 O O . ARG A 1 658 ? -14.158 4.032 27.424 1.00 89.62 658 ARG A O 1
ATOM 5459 N N . ARG A 1 659 ? -13.741 4.452 25.260 1.00 88.75 659 ARG A N 1
ATOM 5460 C CA . ARG A 1 659 ? -13.071 5.738 25.497 1.00 88.75 659 ARG A CA 1
ATOM 5461 C C . ARG A 1 659 ? -14.015 6.753 26.145 1.00 88.75 659 ARG A C 1
ATOM 5463 O O . ARG A 1 659 ? -13.616 7.445 27.076 1.00 88.75 659 ARG A O 1
ATOM 5470 N N . TYR A 1 660 ? -15.245 6.858 25.644 1.00 90.00 660 TYR A N 1
ATOM 5471 C CA . TYR A 1 660 ? -16.248 7.763 26.199 1.00 90.00 660 TYR A CA 1
ATOM 5472 C C . TYR A 1 660 ? -16.580 7.401 27.653 1.00 90.00 660 TYR A C 1
ATOM 5474 O O . TYR A 1 660 ? -16.518 8.277 28.511 1.00 90.00 660 TYR A O 1
ATOM 5482 N N . THR A 1 661 ? -16.806 6.115 27.939 1.00 91.38 661 THR A N 1
ATOM 5483 C CA . THR A 1 661 ? -17.027 5.605 29.299 1.00 91.38 661 THR A CA 1
ATOM 5484 C C . THR A 1 661 ? -15.871 5.965 30.230 1.00 91.38 661 THR A C 1
ATOM 5486 O O . THR A 1 661 ? -16.102 6.536 31.288 1.00 91.38 661 THR A O 1
ATOM 5489 N N . LEU A 1 662 ? -14.617 5.720 29.828 1.00 92.06 662 LEU A N 1
ATOM 5490 C CA . LEU A 1 662 ? -13.452 6.064 30.655 1.00 92.06 662 LEU A CA 1
ATOM 5491 C C . LEU A 1 662 ? -13.378 7.568 30.948 1.00 92.06 662 LEU A C 1
ATOM 5493 O O . LEU A 1 662 ? -13.095 7.964 32.075 1.00 92.06 662 LEU A O 1
ATOM 5497 N N . LYS A 1 663 ? -13.684 8.415 29.961 1.00 92.25 663 LYS A N 1
ATOM 5498 C CA . LYS A 1 663 ? -13.705 9.872 30.133 1.00 92.25 663 LYS A CA 1
ATOM 5499 C C . LYS A 1 663 ? -14.797 10.339 31.106 1.00 92.25 663 LYS A C 1
ATOM 5501 O O . LYS A 1 663 ? -14.559 11.259 31.895 1.00 92.25 663 LYS A O 1
ATOM 5506 N N . GLU A 1 664 ? -15.979 9.727 31.059 1.00 93.44 664 GLU A N 1
ATOM 5507 C CA . GLU A 1 664 ? -17.036 9.973 32.046 1.00 93.44 664 GLU A CA 1
ATOM 5508 C C . GLU A 1 664 ? -16.599 9.518 33.441 1.00 93.44 664 GLU A C 1
ATOM 5510 O O . GLU A 1 664 ? -16.693 10.306 34.377 1.00 93.44 664 GLU A O 1
ATOM 5515 N N . CYS A 1 665 ? -16.002 8.329 33.571 1.00 93.19 665 CYS A N 1
ATOM 5516 C CA . CYS A 1 665 ? -15.492 7.823 34.848 1.00 93.19 665 CYS A CA 1
ATOM 5517 C C . CYS A 1 665 ? -14.424 8.737 35.471 1.00 93.19 665 CYS A C 1
ATOM 5519 O O . CYS A 1 665 ? -14.439 8.949 36.683 1.00 93.19 665 CYS A O 1
ATOM 5521 N N . VAL A 1 666 ? -13.515 9.314 34.670 1.00 92.75 666 VAL A N 1
ATOM 5522 C CA . VAL A 1 666 ? -12.541 10.320 35.147 1.00 92.75 666 VAL A CA 1
ATOM 5523 C C . VAL A 1 666 ? -13.253 11.553 35.701 1.00 92.75 666 VAL A C 1
ATOM 5525 O O . VAL A 1 666 ? -12.868 12.070 36.751 1.00 92.75 666 VAL A O 1
ATOM 5528 N N . SER A 1 667 ? -14.290 12.024 35.006 1.00 92.25 667 SER A N 1
ATOM 5529 C CA . SER A 1 667 ? -15.082 13.179 35.445 1.00 92.25 667 SER A CA 1
ATOM 5530 C C . SER A 1 667 ? -15.835 12.866 36.740 1.00 92.25 667 SER A C 1
ATOM 5532 O O . SER A 1 667 ? -15.874 13.697 37.645 1.00 92.25 667 SER A O 1
ATOM 5534 N N . GLU A 1 668 ? -16.347 11.644 36.869 1.00 93.62 668 GLU A N 1
ATOM 5535 C CA . GLU A 1 668 ? -17.035 11.184 38.071 1.00 93.62 668 GLU A CA 1
ATOM 5536 C C . GLU A 1 668 ? -16.094 11.084 39.275 1.00 93.62 668 GLU A C 1
ATOM 5538 O O . GLU A 1 668 ? -16.444 11.535 40.360 1.00 93.62 668 GLU A O 1
ATOM 5543 N N . TYR A 1 669 ? -14.851 10.625 39.099 1.00 94.00 669 TYR A N 1
ATOM 5544 C CA . TYR A 1 669 ? -13.864 10.656 40.185 1.00 94.00 669 TYR A CA 1
ATOM 5545 C C . TYR A 1 669 ? -13.553 12.075 40.684 1.00 94.00 669 TYR A C 1
ATOM 5547 O O . TYR A 1 669 ? -13.267 12.253 41.868 1.00 94.00 669 TYR A O 1
ATOM 5555 N N . ILE A 1 670 ? -13.618 13.094 39.818 1.00 92.06 670 ILE A N 1
ATOM 5556 C CA . ILE A 1 670 ? -13.469 14.498 40.235 1.00 92.06 670 ILE A CA 1
ATOM 5557 C C . ILE A 1 670 ? -14.663 14.919 41.101 1.00 92.06 670 ILE A C 1
ATOM 5559 O O . ILE A 1 670 ? -14.457 15.469 42.182 1.00 92.06 670 ILE A O 1
ATOM 5563 N N . ASN A 1 671 ? -15.887 14.601 40.666 1.00 92.94 671 ASN A N 1
ATOM 5564 C CA . ASN A 1 671 ? -17.108 14.893 41.420 1.00 92.94 671 ASN A CA 1
ATOM 5565 C C . ASN A 1 671 ? -17.104 14.202 42.792 1.00 92.94 671 ASN A C 1
ATOM 5567 O O . ASN A 1 671 ? -17.358 14.846 43.808 1.00 92.94 671 ASN A O 1
ATOM 5571 N N . LEU A 1 672 ? -16.751 12.914 42.833 1.00 93.62 672 LEU A N 1
ATOM 5572 C CA . LEU A 1 672 ? -16.674 12.124 44.063 1.00 93.62 672 LEU A CA 1
ATOM 5573 C C . LEU A 1 672 ? -15.613 12.673 45.023 1.00 93.62 672 LEU A C 1
ATOM 5575 O O . LEU A 1 672 ? -15.866 12.764 46.222 1.00 93.62 672 LEU A O 1
ATOM 5579 N N . ALA A 1 673 ? -14.447 13.098 44.523 1.00 92.38 673 ALA A N 1
ATOM 5580 C CA . ALA A 1 673 ? -13.429 13.729 45.364 1.00 92.38 673 ALA A CA 1
ATOM 5581 C C . ALA A 1 673 ? -13.941 15.024 46.016 1.00 92.38 673 ALA A C 1
ATOM 5583 O O . ALA A 1 673 ? -13.628 15.302 47.175 1.00 92.38 673 ALA A O 1
ATOM 5584 N N . ASP A 1 674 ? -14.721 15.823 45.288 1.00 91.81 674 ASP A N 1
ATOM 5585 C CA . ASP A 1 674 ? -15.305 17.053 45.820 1.00 91.81 674 ASP A CA 1
ATOM 5586 C C . ASP A 1 674 ? -16.468 16.773 46.789 1.00 91.81 674 ASP A C 1
ATOM 5588 O O . ASP A 1 674 ? -16.574 17.455 47.812 1.00 91.81 674 ASP A O 1
ATOM 5592 N N . GLU A 1 675 ? -17.263 15.722 46.553 1.00 92.12 675 GLU A N 1
ATOM 5593 C CA . GLU A 1 675 ? -18.287 15.227 47.488 1.00 92.12 675 GLU A CA 1
ATOM 5594 C C . GLU A 1 675 ? -17.654 14.779 48.817 1.00 92.12 675 GLU A C 1
ATOM 5596 O O . GLU A 1 675 ? -18.077 15.227 49.883 1.00 92.12 675 GLU A O 1
ATOM 5601 N N . VAL A 1 676 ? -16.570 13.991 48.776 1.00 92.31 676 VAL A N 1
ATOM 5602 C CA . VAL A 1 676 ? -15.839 13.557 49.983 1.00 92.31 676 VAL A CA 1
ATOM 5603 C C . VAL A 1 676 ? -15.285 14.754 50.762 1.00 92.31 676 VAL A C 1
ATOM 5605 O O . VAL A 1 676 ? -15.441 14.810 51.982 1.00 92.31 676 VAL A O 1
ATOM 5608 N N . LYS A 1 677 ? -14.690 15.749 50.087 1.00 92.38 677 LYS A N 1
ATOM 5609 C CA . LYS A 1 677 ? -14.214 16.982 50.750 1.00 92.38 677 LYS A CA 1
ATOM 5610 C C . LYS A 1 677 ? -15.356 17.774 51.385 1.00 92.38 677 LYS A C 1
ATOM 5612 O O . LYS A 1 677 ? -15.179 18.330 52.469 1.00 92.38 677 LYS A O 1
ATOM 5617 N N . SER A 1 678 ? -16.505 17.857 50.715 1.00 92.12 678 SER A N 1
ATOM 5618 C CA . SER A 1 678 ? -17.691 18.534 51.245 1.00 92.12 678 SER A CA 1
ATOM 5619 C C . SER A 1 678 ? -18.193 17.837 52.508 1.00 92.12 678 SER A C 1
ATOM 5621 O O . SER A 1 678 ? -18.331 18.485 53.546 1.00 92.12 678 SER A O 1
ATOM 5623 N N . ASN A 1 679 ? -18.363 16.513 52.444 1.00 90.38 679 ASN A N 1
ATOM 5624 C CA . ASN A 1 679 ? -18.800 15.687 53.567 1.00 90.38 679 ASN A CA 1
ATOM 5625 C C . ASN A 1 679 ? -17.831 15.805 54.754 1.00 90.38 679 ASN A C 1
ATOM 5627 O O . ASN A 1 679 ? -18.270 15.973 55.890 1.00 90.38 679 ASN A O 1
ATOM 5631 N N . TYR A 1 680 ? -16.517 15.805 54.497 1.00 93.00 680 TYR A N 1
ATOM 5632 C CA . TYR A 1 680 ? -15.496 15.999 55.529 1.00 93.00 680 TYR A CA 1
ATOM 5633 C C . TYR A 1 680 ? -15.633 17.357 56.229 1.00 93.00 680 TYR A C 1
ATOM 5635 O O . TYR A 1 680 ? -15.689 17.429 57.457 1.00 93.00 680 TYR A O 1
ATOM 5643 N N . ASN A 1 681 ? -15.740 18.443 55.459 1.00 91.06 681 ASN A N 1
ATOM 5644 C CA . ASN A 1 681 ? -15.868 19.794 56.007 1.00 91.06 681 ASN A CA 1
ATOM 5645 C C . ASN A 1 681 ? -17.160 19.975 56.814 1.00 91.06 681 ASN A C 1
ATOM 5647 O O . ASN A 1 681 ? -17.146 20.632 57.860 1.00 91.06 681 ASN A O 1
ATOM 5651 N N . GLU A 1 682 ? -18.268 19.391 56.354 1.00 91.06 682 GLU A N 1
ATOM 5652 C CA . GLU A 1 682 ? -19.529 19.389 57.094 1.00 91.06 682 GLU A CA 1
ATOM 5653 C C . GLU A 1 682 ? -19.383 18.633 58.421 1.00 91.06 682 GLU A C 1
ATOM 5655 O O . GLU A 1 682 ? -19.772 19.155 59.470 1.00 91.06 682 GLU A O 1
ATOM 5660 N N . PHE A 1 683 ? -18.732 17.465 58.405 1.00 93.00 683 PHE A N 1
ATOM 5661 C CA . PHE A 1 683 ? -18.473 16.669 59.605 1.00 93.00 683 PHE A CA 1
ATOM 5662 C C . PHE A 1 683 ? -17.608 17.429 60.619 1.00 93.00 683 PHE A C 1
ATOM 5664 O O . PHE A 1 683 ? -17.978 17.538 61.789 1.00 93.00 683 PHE A O 1
ATOM 5671 N N . LEU A 1 684 ? -16.498 18.030 60.176 1.00 91.69 684 LEU A N 1
ATOM 5672 C CA . LEU A 1 684 ? -15.616 18.831 61.031 1.00 91.69 684 LEU A CA 1
ATOM 5673 C C . LEU A 1 684 ? -16.340 20.028 61.656 1.00 91.69 684 LEU A C 1
ATOM 5675 O O . LEU A 1 684 ? -16.202 20.292 62.854 1.00 91.69 684 LEU A O 1
ATOM 5679 N N . THR A 1 685 ? -17.119 20.751 60.845 1.00 90.31 685 THR A N 1
ATOM 5680 C CA . THR A 1 685 ? -17.912 21.901 61.303 1.00 90.31 685 THR A CA 1
ATOM 5681 C C . THR A 1 685 ? -18.930 21.453 62.345 1.00 90.31 685 THR A C 1
ATOM 5683 O O . THR A 1 685 ? -19.156 22.147 63.341 1.00 90.31 685 THR A O 1
ATOM 5686 N N . LYS A 1 686 ? -19.514 20.266 62.148 1.00 92.06 686 LYS A N 1
ATOM 5687 C CA . LYS A 1 686 ? -20.492 19.709 63.071 1.00 92.06 686 LYS A CA 1
ATOM 5688 C C . LYS A 1 686 ? -19.872 19.298 64.402 1.00 92.06 686 LYS A C 1
ATOM 5690 O O . LYS A 1 686 ? -20.419 19.691 65.429 1.00 92.06 686 LYS A O 1
ATOM 5695 N N . ILE A 1 687 ? -18.728 18.604 64.387 1.00 91.31 687 ILE A N 1
ATOM 5696 C CA . ILE A 1 687 ? -17.973 18.267 65.606 1.00 91.31 687 ILE A CA 1
ATOM 5697 C C . ILE A 1 687 ? -17.655 19.537 66.391 1.00 91.31 687 ILE A C 1
ATOM 5699 O O . ILE A 1 687 ? -17.939 19.618 67.583 1.00 91.31 687 ILE A O 1
ATOM 5703 N N . GLN A 1 688 ? -17.119 20.557 65.717 1.00 89.56 688 GLN A N 1
ATOM 5704 C CA . GLN A 1 688 ? -16.770 21.815 66.370 1.00 89.56 688 GLN A CA 1
ATOM 5705 C C . GLN A 1 688 ? -17.988 22.462 67.048 1.00 89.56 688 GLN A C 1
ATOM 5707 O O . GLN A 1 688 ? -17.917 22.814 68.224 1.00 89.56 688 GLN A O 1
ATOM 5712 N N . GLY A 1 689 ? -19.109 22.584 66.331 1.00 89.25 689 GLY A N 1
ATOM 5713 C CA . GLY A 1 689 ? -20.320 23.211 66.862 1.00 89.25 689 GLY A CA 1
ATOM 5714 C C . GLY A 1 689 ? -20.987 22.417 67.990 1.00 89.25 689 GLY A C 1
ATOM 5715 O O . GLY A 1 689 ? -21.445 23.012 68.966 1.00 89.25 689 GLY A O 1
ATOM 5716 N N . ASP A 1 690 ? -21.034 21.086 67.885 1.00 90.19 690 ASP A N 1
ATOM 5717 C CA . ASP A 1 690 ? -21.648 20.226 68.903 1.00 90.19 690 ASP A CA 1
ATOM 5718 C C . ASP A 1 690 ? -20.776 20.173 70.187 1.00 90.19 690 ASP A C 1
ATOM 5720 O O . ASP A 1 690 ? -21.314 20.254 71.295 1.00 90.19 690 ASP A O 1
ATOM 5724 N N . ILE A 1 691 ? -19.438 20.166 70.084 1.00 89.31 691 ILE A N 1
ATOM 5725 C CA . ILE A 1 691 ? -18.541 20.265 71.256 1.00 89.31 691 ILE A CA 1
ATOM 5726 C C . ILE A 1 691 ? -18.614 21.651 71.920 1.00 89.31 691 ILE A C 1
ATOM 5728 O O . ILE A 1 691 ? -18.672 21.742 73.147 1.00 89.31 691 ILE A O 1
ATOM 5732 N N . GLU A 1 692 ? -18.672 22.738 71.143 1.00 87.81 692 GLU A N 1
ATOM 5733 C CA . GLU A 1 692 ? -18.888 24.087 71.691 1.00 87.81 692 GLU A CA 1
ATOM 5734 C C . GLU A 1 692 ? -20.223 24.201 72.439 1.00 87.81 692 GLU A C 1
ATOM 5736 O O . GLU A 1 692 ? -20.293 24.844 73.489 1.00 87.81 692 GLU A O 1
ATOM 5741 N N . PHE A 1 693 ? -21.282 23.570 71.921 1.00 89.56 693 PHE A N 1
ATOM 5742 C CA . PHE A 1 693 ? -22.571 23.507 72.608 1.00 89.56 693 PHE A CA 1
ATOM 5743 C C . PHE A 1 693 ? -22.481 22.702 73.905 1.00 89.56 693 PHE A C 1
ATOM 5745 O O . PHE A 1 693 ? -23.022 23.142 74.915 1.00 89.56 693 PHE A O 1
ATOM 5752 N N . LEU A 1 694 ? -21.780 21.563 73.904 1.00 87.94 694 LEU A N 1
ATOM 5753 C CA . LEU A 1 694 ? -21.598 20.733 75.102 1.00 87.94 694 LEU A CA 1
ATOM 5754 C C . LEU A 1 694 ? -20.895 21.506 76.218 1.00 87.94 694 LEU A C 1
ATOM 5756 O O . LEU A 1 694 ? -21.309 21.461 77.374 1.00 87.94 694 LEU A O 1
ATOM 5760 N N . GLY A 1 695 ? -19.878 22.278 75.842 1.00 86.62 695 GLY A N 1
ATOM 5761 C CA . GLY A 1 695 ? -19.170 23.177 76.738 1.00 86.62 695 GLY A CA 1
ATOM 5762 C C . GLY A 1 695 ? -20.069 24.246 77.358 1.00 86.62 695 GLY A C 1
ATOM 5763 O O . GLY A 1 695 ? -20.114 24.376 78.580 1.00 86.62 695 GLY A O 1
ATOM 5764 N N . LYS A 1 696 ? -20.855 24.948 76.530 1.00 86.25 696 LYS A N 1
ATOM 5765 C CA . LYS A 1 696 ? -21.844 25.935 77.004 1.00 86.25 696 LYS A CA 1
ATOM 5766 C C . LYS A 1 696 ? -22.909 25.303 77.897 1.00 86.25 696 LYS A C 1
ATOM 5768 O O . LYS A 1 696 ? -23.275 25.876 78.916 1.00 86.25 696 LYS A O 1
ATOM 5773 N N . TYR A 1 697 ? -23.385 24.113 77.540 1.00 86.50 697 TYR A N 1
ATOM 5774 C CA . TYR A 1 697 ? -24.385 23.381 78.311 1.00 86.50 697 TYR A CA 1
ATOM 5775 C C . TYR A 1 697 ? -23.869 23.019 79.711 1.00 86.50 697 TYR A C 1
ATOM 5777 O O . TYR A 1 697 ? -24.572 23.208 80.704 1.00 86.50 697 TYR A O 1
ATOM 5785 N N . ALA A 1 698 ? -22.620 22.560 79.810 1.00 85.56 698 ALA A N 1
ATOM 5786 C CA . ALA A 1 698 ? -21.978 22.291 81.090 1.00 85.56 698 ALA A CA 1
ATOM 5787 C C . ALA A 1 698 ? -21.752 23.570 81.907 1.00 85.56 698 ALA A C 1
ATOM 5789 O O . ALA A 1 698 ? -22.067 23.592 83.096 1.00 85.56 698 ALA A O 1
ATOM 5790 N N . GLU A 1 699 ? -21.274 24.644 81.275 1.00 86.75 699 GLU A N 1
ATOM 5791 C CA . GLU A 1 699 ? -21.077 25.954 81.906 1.00 86.75 699 GLU A CA 1
ATOM 5792 C C . GLU A 1 699 ? -22.388 26.513 82.486 1.00 86.75 699 GLU A C 1
ATOM 5794 O O . GLU A 1 699 ? -22.429 26.917 83.650 1.00 86.75 699 GLU A O 1
ATOM 5799 N N . GLU A 1 700 ? -23.492 26.473 81.734 1.00 85.69 700 GLU A N 1
ATOM 5800 C CA . GLU A 1 700 ? -24.821 26.902 82.199 1.00 85.69 700 GLU A CA 1
ATOM 5801 C C . GLU A 1 700 ? -25.293 26.093 83.416 1.00 85.69 700 GLU A C 1
ATOM 5803 O O . GLU A 1 700 ? -25.866 26.636 84.362 1.00 85.69 700 GLU A O 1
ATOM 5808 N N . LYS A 1 701 ? -25.039 24.782 83.433 1.00 84.06 701 LYS A N 1
ATOM 5809 C CA . LYS A 1 701 ? -25.450 23.906 84.540 1.00 84.06 701 LYS A CA 1
ATOM 5810 C C . LYS A 1 701 ? -24.579 24.103 85.779 1.00 84.06 701 LYS A C 1
ATOM 5812 O O . LYS A 1 701 ? -25.107 24.175 86.888 1.00 84.06 701 LYS A O 1
ATOM 5817 N N . ILE A 1 702 ? -23.268 24.238 85.600 1.00 86.56 702 ILE A N 1
ATOM 5818 C CA . ILE A 1 702 ? -22.292 24.453 86.677 1.00 86.56 702 ILE A CA 1
ATOM 5819 C C . ILE A 1 702 ? -22.475 25.832 87.311 1.00 86.56 702 ILE A C 1
ATOM 5821 O O . ILE A 1 702 ? -22.507 25.934 88.537 1.00 86.56 702 ILE A O 1
ATOM 5825 N N . SER A 1 703 ? -22.658 26.873 86.498 1.00 83.31 703 SER A N 1
ATOM 5826 C CA . SER A 1 703 ? -22.869 28.252 86.962 1.00 83.31 703 SER A CA 1
ATOM 5827 C C . SER A 1 703 ? -24.145 28.436 87.784 1.00 83.31 703 SER A C 1
ATOM 5829 O O . SER A 1 703 ? -24.205 29.345 88.605 1.00 83.31 703 SER A O 1
ATOM 5831 N N . ILE A 1 704 ? -25.143 27.561 87.626 1.00 83.56 704 ILE A N 1
ATOM 5832 C CA . ILE A 1 704 ? -26.364 27.575 88.441 1.00 83.56 704 ILE A CA 1
ATOM 5833 C C . ILE A 1 704 ? -26.214 26.679 89.677 1.00 83.56 704 ILE A C 1
ATOM 5835 O O . ILE A 1 704 ? -26.544 27.091 90.788 1.00 83.56 704 ILE A O 1
ATOM 5839 N N . ILE A 1 705 ? -25.744 25.441 89.497 1.00 83.75 705 ILE A N 1
ATOM 5840 C CA . ILE A 1 705 ? -25.829 24.414 90.543 1.00 83.75 705 ILE A CA 1
ATOM 5841 C C . ILE A 1 705 ? -24.688 24.524 91.553 1.00 83.75 705 ILE A C 1
ATOM 5843 O O . ILE A 1 705 ? -24.931 24.326 92.739 1.00 83.75 705 ILE A O 1
ATOM 5847 N N . ILE A 1 706 ? -23.461 24.855 91.135 1.00 85.38 706 ILE A N 1
ATOM 5848 C CA . ILE A 1 706 ? -22.327 24.942 92.068 1.00 85.38 706 ILE A CA 1
ATOM 5849 C C . ILE A 1 706 ? -22.529 26.061 93.100 1.00 85.38 706 ILE A C 1
ATOM 5851 O O . ILE A 1 706 ? -22.377 25.775 94.290 1.00 85.38 706 ILE A O 1
ATOM 5855 N N . PRO A 1 707 ? -22.943 27.288 92.725 1.00 83.19 707 PRO A N 1
ATOM 5856 C CA . PRO A 1 707 ? -23.268 28.319 93.707 1.00 83.19 707 PRO A CA 1
ATOM 5857 C C . PRO A 1 707 ? -24.377 27.908 94.687 1.00 83.19 707 PRO A C 1
ATOM 5859 O O . PRO A 1 707 ? -24.220 28.106 95.890 1.00 83.19 707 PRO A O 1
ATOM 5862 N N . ASP A 1 708 ? -25.454 27.277 94.207 1.00 82.94 708 ASP A N 1
ATOM 5863 C CA . ASP A 1 708 ? -26.564 26.785 95.044 1.00 82.94 708 ASP A CA 1
ATOM 5864 C C . ASP A 1 708 ? -26.133 25.638 95.981 1.00 82.94 708 ASP A C 1
ATOM 5866 O O . ASP A 1 708 ? -26.517 25.594 97.151 1.00 82.94 708 ASP A O 1
ATOM 5870 N N . LEU A 1 709 ? -25.283 24.723 95.501 1.00 83.56 709 LEU A N 1
ATOM 5871 C CA . LEU A 1 709 ? -24.719 23.617 96.281 1.00 83.56 709 LEU A CA 1
ATOM 5872 C C . LEU A 1 709 ? -23.828 24.133 97.417 1.00 83.56 709 LEU A C 1
ATOM 5874 O O . LEU A 1 709 ? -23.897 23.624 98.537 1.00 83.56 709 LEU A O 1
ATOM 5878 N N . ILE A 1 710 ? -23.013 25.151 97.124 1.00 81.56 710 ILE A N 1
ATOM 5879 C CA . ILE A 1 710 ? -22.173 25.838 98.104 1.00 81.56 710 ILE A CA 1
ATOM 5880 C C . ILE A 1 710 ? -23.056 26.531 99.148 1.00 81.56 710 ILE A C 1
ATOM 5882 O O . ILE A 1 710 ? -22.849 26.322 100.342 1.00 81.56 710 ILE A O 1
ATOM 5886 N N . GLU A 1 711 ? -24.073 27.287 98.723 1.00 78.62 711 GLU A N 1
ATOM 5887 C CA . GLU A 1 711 ? -24.979 28.010 99.625 1.00 78.62 711 GLU A CA 1
ATOM 5888 C C . GLU A 1 711 ? -25.758 27.079 100.561 1.00 78.62 711 GLU A C 1
ATOM 5890 O O . GLU A 1 711 ? -25.786 27.302 101.771 1.00 78.62 711 GLU A O 1
ATOM 5895 N N . LYS A 1 712 ? -26.311 25.976 100.042 1.00 80.44 712 LYS A N 1
ATOM 5896 C CA . LYS A 1 712 ? -27.023 24.959 100.841 1.00 80.44 712 LYS A CA 1
ATOM 5897 C C . LYS A 1 712 ? -26.133 24.218 101.838 1.00 80.44 712 LYS A C 1
ATOM 5899 O O . LYS A 1 712 ? -26.645 23.558 102.740 1.00 80.44 712 LYS A O 1
ATOM 5904 N N . LYS A 1 713 ? -24.811 24.275 101.663 1.00 79.25 713 LYS A N 1
ATOM 5905 C CA . LYS A 1 713 ? -23.826 23.628 102.539 1.00 79.25 713 LYS A CA 1
ATOM 5906 C C . LYS A 1 713 ? -23.131 24.589 103.498 1.00 79.25 713 LYS A C 1
ATOM 5908 O O . LYS A 1 713 ? -22.309 24.132 104.289 1.00 79.25 713 LYS A O 1
ATOM 5913 N N . LEU A 1 714 ? -23.491 25.875 103.502 1.00 77.31 714 LEU A N 1
ATOM 5914 C CA . LEU A 1 714 ? -22.929 26.862 104.429 1.00 77.31 714 LEU A CA 1
ATOM 5915 C C . LEU A 1 714 ? -23.178 26.506 105.900 1.00 77.31 714 LEU A C 1
ATOM 5917 O O . LEU A 1 714 ? -22.296 26.735 106.725 1.00 77.31 714 LEU A O 1
ATOM 5921 N N . ASP A 1 715 ? -24.323 25.902 106.223 1.00 72.56 715 ASP A N 1
ATOM 5922 C CA . ASP A 1 715 ? -24.680 25.509 107.596 1.00 72.56 715 ASP A CA 1
ATOM 5923 C C . ASP A 1 715 ? -23.733 24.438 108.165 1.00 72.56 715 ASP A C 1
ATOM 5925 O O . ASP A 1 715 ? -23.497 24.390 109.367 1.00 72.56 715 ASP A O 1
ATOM 5929 N N . ALA A 1 716 ? -23.083 23.641 107.306 1.00 70.25 716 ALA A N 1
ATOM 5930 C CA . ALA A 1 716 ? -22.102 22.640 107.735 1.00 70.25 716 ALA A CA 1
ATOM 5931 C C . ALA A 1 716 ? -20.842 23.260 108.374 1.00 70.25 716 ALA A C 1
ATOM 5933 O O . ALA A 1 716 ? -20.072 22.558 109.027 1.00 70.25 716 ALA A O 1
ATOM 5934 N N . ILE A 1 717 ? -20.618 24.569 108.196 1.00 74.00 717 ILE A N 1
ATOM 5935 C CA . ILE A 1 717 ? -19.546 25.314 108.871 1.00 74.00 717 ILE A CA 1
ATOM 5936 C C . ILE A 1 717 ? -19.878 25.529 110.361 1.00 74.00 717 ILE A C 1
ATOM 5938 O O . ILE A 1 717 ? -18.959 25.625 111.179 1.00 74.00 717 ILE A O 1
ATOM 5942 N N . ASP A 1 718 ? -21.163 25.584 110.727 1.00 68.31 718 ASP A N 1
ATOM 5943 C CA . ASP A 1 718 ? -21.608 25.855 112.104 1.00 68.31 718 ASP A CA 1
ATOM 5944 C C . ASP A 1 718 ? -21.344 24.670 113.043 1.00 68.31 718 ASP A C 1
ATOM 5946 O O . ASP A 1 718 ? -21.099 24.858 114.239 1.00 68.31 718 ASP A O 1
ATOM 5950 N N . ASP A 1 719 ? -21.280 23.467 112.470 1.00 67.81 719 ASP A N 1
ATOM 5951 C CA . ASP A 1 719 ? -21.017 22.204 113.164 1.00 67.81 719 ASP A CA 1
ATOM 5952 C C . ASP A 1 719 ? -19.508 21.927 113.394 1.00 67.81 719 ASP A C 1
ATOM 5954 O O . ASP A 1 719 ? -19.142 20.921 114.004 1.00 67.81 719 ASP A O 1
ATOM 5958 N N . LEU A 1 720 ? -18.594 22.795 112.925 1.00 72.00 720 LEU A N 1
ATOM 5959 C CA . LEU A 1 720 ? -17.137 22.571 112.999 1.00 72.00 720 LEU A CA 1
ATOM 5960 C C . LEU A 1 720 ? -16.499 23.052 114.313 1.00 72.00 720 LEU A C 1
ATOM 5962 O O . LEU A 1 720 ? -16.358 24.254 114.528 1.00 72.00 720 LEU A O 1
ATOM 5966 N N . GLU A 1 721 ? -16.021 22.139 115.163 1.00 61.25 721 GLU A N 1
ATOM 5967 C CA . GLU A 1 721 ? -15.394 22.465 116.460 1.00 61.25 721 GLU A CA 1
ATOM 5968 C C . GLU A 1 721 ? -14.107 23.325 116.395 1.00 61.25 721 GLU A C 1
ATOM 5970 O O . GLU A 1 721 ? -13.329 23.320 115.434 1.00 61.25 721 GLU A O 1
ATOM 5975 N N . GLU A 1 722 ? -13.855 24.034 117.496 1.00 57.81 722 GLU A N 1
ATOM 5976 C CA . GLU A 1 722 ? -12.866 25.099 117.655 1.00 57.81 722 GLU A CA 1
ATOM 5977 C C . GLU A 1 722 ? -11.391 24.668 117.615 1.00 57.81 722 GLU A C 1
ATOM 5979 O O . GLU A 1 722 ? -10.832 24.238 118.619 1.00 57.81 722 GLU A O 1
ATOM 5984 N N . THR A 1 723 ? -10.710 24.841 116.471 1.00 56.75 723 THR A N 1
ATOM 5985 C CA . THR A 1 723 ? -9.241 24.680 116.354 1.00 56.75 723 THR A CA 1
ATOM 5986 C C . THR A 1 723 ? -8.627 25.492 115.198 1.00 56.75 723 THR A C 1
ATOM 5988 O O . THR A 1 723 ? -9.320 25.933 114.284 1.00 56.75 723 THR A O 1
ATOM 5991 N N . SER A 1 724 ? -7.294 25.650 115.203 1.00 57.31 724 SER A N 1
ATOM 5992 C CA . SER A 1 724 ? -6.470 26.388 114.219 1.00 57.31 724 SER A CA 1
ATOM 5993 C C . SER A 1 724 ? -6.531 25.892 112.761 1.00 57.31 724 SER A C 1
ATOM 5995 O O . SER A 1 724 ? -5.865 26.467 111.908 1.00 57.31 724 SER A O 1
ATOM 5997 N N . THR A 1 725 ? -7.312 24.848 112.466 1.00 64.81 725 THR A N 1
ATOM 5998 C CA . THR A 1 725 ? -7.446 24.198 111.141 1.00 64.81 725 THR A CA 1
ATOM 5999 C C . THR A 1 725 ? -8.843 24.372 110.528 1.00 64.81 725 THR A C 1
ATOM 6001 O O . THR A 1 725 ? -9.227 23.651 109.611 1.00 64.81 725 THR A O 1
ATOM 6004 N N . LEU A 1 726 ? -9.632 25.327 111.034 1.00 70.81 726 LEU A N 1
ATOM 6005 C CA . LEU A 1 726 ? -11.030 25.539 110.634 1.00 70.81 726 LEU A CA 1
ATOM 6006 C C . LEU A 1 726 ? -11.180 25.866 109.136 1.00 70.81 726 LEU A C 1
ATOM 6008 O O . LEU A 1 726 ? -12.096 25.361 108.493 1.00 70.81 726 LEU A O 1
ATOM 6012 N N . LYS A 1 727 ? -10.238 26.636 108.568 1.00 71.56 727 LYS A N 1
ATOM 6013 C CA . LYS A 1 727 ? -10.182 26.938 107.127 1.00 71.56 727 LYS A CA 1
ATOM 6014 C C . LYS A 1 727 ? -9.950 25.673 106.298 1.00 71.56 727 LYS A C 1
ATOM 6016 O O . LYS A 1 727 ? -10.707 25.428 105.372 1.00 71.56 727 LYS A O 1
ATOM 6021 N N . ASP A 1 728 ? -8.974 24.846 106.673 1.00 70.19 728 ASP A N 1
ATOM 6022 C CA . ASP A 1 728 ? -8.618 23.625 105.935 1.00 70.19 728 ASP A CA 1
ATOM 6023 C C . ASP A 1 728 ? -9.725 22.561 106.006 1.00 70.19 728 ASP A C 1
ATOM 6025 O O . ASP A 1 728 ? -9.981 21.852 105.036 1.00 70.19 728 ASP A O 1
ATOM 6029 N N . LYS A 1 729 ? -10.425 22.460 107.145 1.00 74.56 729 LYS A N 1
ATOM 6030 C CA . LYS A 1 729 ? -11.584 21.564 107.293 1.00 74.56 729 LYS A CA 1
ATOM 6031 C C . LYS A 1 729 ? -12.790 22.043 106.482 1.00 74.56 729 LYS A C 1
ATOM 6033 O O . LYS A 1 729 ? -13.446 21.218 105.856 1.00 74.56 729 LYS A O 1
ATOM 6038 N N . ALA A 1 730 ? -13.066 23.349 106.471 1.00 73.00 730 ALA A N 1
ATOM 6039 C CA . ALA A 1 730 ? -14.125 23.926 105.645 1.00 73.00 730 ALA A CA 1
ATOM 6040 C C . ALA A 1 730 ? -13.810 23.770 104.147 1.00 73.00 730 ALA A C 1
ATOM 6042 O O . ALA A 1 730 ? -14.653 23.280 103.401 1.00 73.00 730 ALA A O 1
ATOM 6043 N N . GLU A 1 731 ? -12.580 24.086 103.733 1.00 79.56 731 GLU A N 1
ATOM 6044 C CA . GLU A 1 731 ? -12.060 23.869 102.377 1.00 79.56 731 GLU A CA 1
ATOM 6045 C C . GLU A 1 731 ? -12.281 22.424 101.926 1.00 79.56 731 GLU A C 1
ATOM 6047 O O . GLU A 1 731 ? -12.845 22.179 100.862 1.00 79.56 731 GLU A O 1
ATOM 6052 N N . LYS A 1 732 ? -11.912 21.464 102.781 1.00 79.88 732 LYS A N 1
ATOM 6053 C CA . LYS A 1 732 ? -12.086 20.039 102.514 1.00 79.88 732 LYS A CA 1
ATOM 6054 C C . LYS A 1 732 ? -13.557 19.650 102.362 1.00 79.88 732 LYS A C 1
ATOM 6056 O O . LYS A 1 732 ? -13.876 18.933 101.427 1.00 79.88 732 LYS A O 1
ATOM 6061 N N . ILE A 1 733 ? -14.461 20.148 103.210 1.00 80.19 733 ILE A N 1
ATOM 6062 C CA . ILE A 1 733 ? -15.900 19.840 103.113 1.00 80.19 733 ILE A CA 1
ATOM 6063 C C . ILE A 1 733 ? -16.505 20.377 101.814 1.00 80.19 733 ILE A C 1
ATOM 6065 O O . ILE A 1 733 ? -17.221 19.643 101.131 1.00 80.19 733 ILE A O 1
ATOM 6069 N N . PHE A 1 734 ? -16.239 21.636 101.451 1.00 81.12 734 PHE A N 1
ATOM 6070 C CA . PHE A 1 734 ? -16.782 22.200 100.212 1.00 81.12 734 PHE A CA 1
ATOM 6071 C C . PHE A 1 734 ? -16.145 21.571 98.978 1.00 81.12 734 PHE A C 1
ATOM 6073 O O . PHE A 1 734 ? -16.875 21.210 98.060 1.00 81.12 734 PHE A O 1
ATOM 6080 N N . SER A 1 735 ? -14.824 21.379 98.976 1.00 81.75 735 SER A N 1
ATOM 6081 C CA . SER A 1 735 ? -14.112 20.720 97.880 1.00 81.75 735 SER A CA 1
ATOM 6082 C C . SER A 1 735 ? -14.595 19.277 97.699 1.00 81.75 735 SER A C 1
ATOM 6084 O O . SER A 1 735 ? -15.008 18.920 96.603 1.00 81.75 735 SER A O 1
ATOM 6086 N N . GLU A 1 736 ? -14.715 18.477 98.767 1.00 82.19 736 GLU A N 1
ATOM 6087 C CA . GLU A 1 736 ? -15.293 17.125 98.695 1.00 82.19 736 GLU A CA 1
ATOM 6088 C C . GLU A 1 736 ? -16.753 17.140 98.224 1.00 82.19 736 GLU A C 1
ATOM 6090 O O . GLU A 1 736 ? -17.162 16.261 97.472 1.00 82.19 736 GLU A O 1
ATOM 6095 N N . THR A 1 737 ? -17.558 18.127 98.629 1.00 82.06 737 THR A N 1
ATOM 6096 C CA . THR A 1 737 ? -18.960 18.233 98.186 1.00 82.06 737 THR A CA 1
ATOM 6097 C C . THR A 1 737 ? -19.044 18.564 96.693 1.00 82.06 737 THR A C 1
ATOM 6099 O O . THR A 1 737 ? -19.814 17.926 95.975 1.00 82.06 737 THR A O 1
ATOM 6102 N N . ILE A 1 738 ? -18.236 19.514 96.217 1.00 83.44 738 ILE A N 1
ATOM 6103 C CA . ILE A 1 738 ? -18.157 19.908 94.805 1.00 83.44 738 ILE A CA 1
ATOM 6104 C C . ILE A 1 738 ? -17.618 18.749 93.967 1.00 83.44 738 ILE A C 1
ATOM 6106 O O . ILE A 1 738 ? -18.260 18.363 92.998 1.00 83.44 738 ILE A O 1
ATOM 6110 N N . VAL A 1 739 ? -16.503 18.135 94.369 1.00 84.12 739 VAL A N 1
ATOM 6111 C CA . VAL A 1 739 ? -15.890 16.994 93.673 1.00 84.12 739 VAL A CA 1
ATOM 6112 C C . VAL A 1 739 ? -16.849 15.806 93.618 1.00 84.12 739 VAL A C 1
ATOM 6114 O O . VAL A 1 739 ? -17.049 15.241 92.547 1.00 84.12 739 VAL A O 1
ATOM 6117 N N . ASN A 1 740 ? -17.506 15.445 94.726 1.00 84.25 740 ASN A N 1
ATOM 6118 C CA . ASN A 1 740 ? -18.480 14.349 94.733 1.00 84.25 740 ASN A CA 1
ATOM 6119 C C . ASN A 1 740 ? -19.697 14.650 93.854 1.00 84.25 740 ASN A C 1
ATOM 6121 O O . ASN A 1 740 ? -20.210 13.748 93.191 1.00 84.25 740 ASN A O 1
ATOM 6125 N N . TRP A 1 741 ? -20.174 15.898 93.843 1.00 85.81 741 TRP A N 1
ATOM 6126 C CA . TRP A 1 741 ? -21.272 16.288 92.966 1.00 85.81 741 TRP A CA 1
ATOM 6127 C C . TRP A 1 741 ? -20.845 16.250 91.497 1.00 85.81 741 TRP A C 1
ATOM 6129 O O . TRP A 1 741 ? -21.551 15.644 90.693 1.00 85.81 741 TRP A O 1
ATOM 6139 N N . CYS A 1 742 ? -19.688 16.819 91.156 1.00 84.06 742 CYS A N 1
ATOM 6140 C CA . CYS A 1 742 ? -19.163 16.823 89.796 1.00 84.06 742 CYS A CA 1
ATOM 6141 C C . CYS A 1 742 ? -18.925 15.397 89.285 1.00 84.06 742 CYS A C 1
ATOM 6143 O O . CYS A 1 742 ? -19.472 15.033 88.249 1.00 84.06 742 CYS A O 1
ATOM 6145 N N . ASN A 1 743 ? -18.228 14.556 90.055 1.00 82.19 743 ASN A N 1
ATOM 6146 C CA . ASN A 1 743 ? -17.976 13.155 89.703 1.00 82.19 743 ASN A CA 1
ATOM 6147 C C . ASN A 1 743 ? -19.265 12.358 89.480 1.00 82.19 743 ASN A C 1
ATOM 6149 O O . ASN A 1 743 ? -19.302 11.475 88.631 1.00 82.19 743 ASN A O 1
ATOM 6153 N N . LYS A 1 744 ? -20.324 12.654 90.243 1.00 82.06 744 LYS A N 1
ATOM 6154 C CA . LYS A 1 744 ? -21.595 11.936 90.137 1.00 82.06 744 LYS A CA 1
ATOM 6155 C C . LYS A 1 744 ? -22.490 12.449 89.009 1.00 82.06 744 LYS A C 1
ATOM 6157 O O . LYS A 1 744 ? -23.208 11.652 88.430 1.00 82.06 744 LYS A O 1
ATOM 6162 N N . ASN A 1 745 ? -22.508 13.756 88.745 1.00 83.25 745 ASN A N 1
ATOM 6163 C CA . ASN A 1 745 ? -23.536 14.368 87.894 1.00 83.25 745 ASN A CA 1
ATOM 6164 C C . ASN A 1 745 ? -23.002 14.884 86.556 1.00 83.25 745 ASN A C 1
ATOM 6166 O O . ASN A 1 745 ? -23.770 14.928 85.603 1.00 83.25 745 ASN A O 1
ATOM 6170 N N . ILE A 1 746 ? -21.724 15.270 86.448 1.00 82.06 746 ILE A N 1
ATOM 6171 C CA . ILE A 1 746 ? -21.158 15.731 85.168 1.00 82.06 746 ILE A CA 1
ATOM 6172 C C . ILE A 1 746 ? -21.031 14.566 84.188 1.00 82.06 746 ILE A C 1
ATOM 6174 O O . ILE A 1 746 ? -21.299 14.755 83.008 1.00 82.06 746 ILE A O 1
ATOM 6178 N N . TYR A 1 747 ? -20.707 13.365 84.678 1.00 80.12 747 TYR A N 1
ATOM 6179 C CA . TYR A 1 747 ? -20.660 12.150 83.861 1.00 80.12 747 TYR A CA 1
ATOM 6180 C C . TYR A 1 747 ? -21.995 11.908 83.137 1.00 80.12 747 TYR A C 1
ATOM 6182 O O . TYR A 1 747 ? -22.045 11.953 81.910 1.00 80.12 747 TYR A O 1
ATOM 6190 N N . ASP A 1 748 ? -23.084 11.753 83.898 1.00 79.94 748 ASP A N 1
ATOM 6191 C CA . ASP A 1 748 ? -24.422 11.492 83.351 1.00 79.94 748 ASP A CA 1
ATOM 6192 C C . ASP A 1 748 ? -24.900 12.636 82.438 1.00 79.94 748 ASP A C 1
ATOM 6194 O O . ASP A 1 748 ? -25.472 12.400 81.375 1.00 79.94 748 ASP A O 1
ATOM 6198 N N . LEU A 1 749 ? -24.620 13.885 82.829 1.00 83.38 749 LEU A N 1
ATOM 6199 C CA . LEU A 1 749 ? -25.050 15.086 82.111 1.00 83.38 749 LEU A CA 1
ATOM 6200 C C . LEU A 1 749 ? -24.354 15.258 80.755 1.00 83.38 749 LEU A C 1
ATOM 6202 O O . LEU A 1 749 ? -24.987 15.681 79.787 1.00 83.38 749 LEU A O 1
ATOM 6206 N N . MET A 1 750 ? -23.059 14.949 80.682 1.00 83.75 750 MET A N 1
ATOM 6207 C CA . MET A 1 750 ? -22.297 15.006 79.435 1.00 83.75 750 MET A CA 1
ATOM 6208 C C . MET A 1 750 ? -22.630 13.824 78.530 1.00 83.75 750 MET A C 1
ATOM 6210 O O . MET A 1 750 ? -22.823 14.020 77.330 1.00 83.75 750 MET A O 1
ATOM 6214 N N . LEU A 1 751 ? -22.760 12.623 79.103 1.00 83.19 751 LEU A N 1
ATOM 6215 C CA . LEU A 1 751 ? -23.077 11.409 78.359 1.00 83.19 751 LEU A CA 1
ATOM 6216 C C . LEU A 1 751 ? -24.437 11.511 77.654 1.00 83.19 751 LEU A C 1
ATOM 6218 O O . LEU A 1 751 ? -24.510 11.228 76.461 1.00 83.19 751 LEU A O 1
ATOM 6222 N N . GLU A 1 752 ? -25.479 12.007 78.333 1.00 84.31 752 GLU A N 1
ATOM 6223 C CA . GLU A 1 752 ? -26.818 12.178 77.742 1.00 84.31 752 GLU A CA 1
ATOM 6224 C C . GLU A 1 752 ? -26.782 13.051 76.475 1.00 84.31 752 GLU A C 1
ATOM 6226 O O . GLU A 1 752 ? -27.402 12.730 75.459 1.00 84.31 752 GLU A O 1
ATOM 6231 N N . GLN A 1 753 ? -26.031 14.157 76.502 1.00 86.69 753 GLN A N 1
ATOM 6232 C CA . GLN A 1 753 ? -25.902 15.035 75.336 1.00 86.69 753 GLN A CA 1
ATOM 6233 C C . GLN A 1 753 ? -24.970 14.454 74.269 1.00 86.69 753 GLN A C 1
ATOM 6235 O O . GLN A 1 753 ? -25.228 14.612 73.072 1.00 86.69 753 GLN A O 1
ATOM 6240 N N . PHE A 1 754 ? -23.912 13.752 74.671 1.00 86.88 754 PHE A N 1
ATOM 6241 C CA . PHE A 1 754 ? -22.975 13.141 73.738 1.00 86.88 754 PHE A CA 1
ATOM 6242 C C . PHE A 1 754 ? -23.606 11.976 72.957 1.00 86.88 754 PHE A C 1
ATOM 6244 O O . PHE A 1 754 ? -23.379 11.858 71.754 1.00 86.88 754 PHE A O 1
ATOM 6251 N N . GLU A 1 755 ? -24.494 11.184 73.565 1.00 84.38 755 GLU A N 1
ATOM 6252 C CA . GLU A 1 755 ? -25.282 10.148 72.870 1.00 84.38 755 GLU A CA 1
ATOM 6253 C C . GLU A 1 755 ? -26.164 10.729 71.745 1.00 84.38 755 GLU A C 1
ATOM 6255 O O . GLU A 1 755 ? -26.309 10.145 70.660 1.00 84.38 755 GLU A O 1
ATOM 6260 N N . VAL A 1 756 ? -26.705 11.937 71.946 1.00 87.31 756 VAL A N 1
ATOM 6261 C CA . VAL A 1 756 ? -27.433 12.666 70.895 1.00 87.31 756 VAL A CA 1
ATOM 6262 C C . VAL A 1 756 ? -26.495 13.041 69.744 1.00 87.31 756 VAL A C 1
ATOM 6264 O O . VAL A 1 756 ? -26.907 13.014 68.581 1.00 87.31 756 VAL A O 1
ATOM 6267 N N . TYR A 1 757 ? -25.234 13.372 70.027 1.00 91.06 757 TYR A N 1
ATOM 6268 C CA . TYR A 1 757 ? -24.244 13.700 68.997 1.00 91.06 757 TYR A CA 1
ATOM 6269 C C . TYR A 1 757 ? -23.785 12.477 68.226 1.00 91.06 757 TYR A C 1
ATOM 6271 O O . TYR A 1 757 ? -23.732 12.539 67.004 1.00 91.06 757 TYR A O 1
ATOM 6279 N N . ILE A 1 758 ? -23.570 11.349 68.902 1.00 87.06 758 ILE A N 1
ATOM 6280 C CA . ILE A 1 758 ? -23.306 10.050 68.272 1.00 87.06 758 ILE A CA 1
ATOM 6281 C C . ILE A 1 758 ? -24.372 9.734 67.212 1.00 87.06 758 ILE A C 1
ATOM 6283 O O . ILE A 1 758 ? -24.046 9.347 66.091 1.00 87.06 758 ILE A O 1
ATOM 6287 N N . THR A 1 759 ? -25.644 10.009 67.513 1.00 85.94 759 THR A N 1
ATOM 6288 C CA . THR A 1 759 ? -26.755 9.826 66.561 1.00 85.94 759 THR A CA 1
ATOM 6289 C C . THR A 1 759 ? -26.721 10.810 65.379 1.00 85.94 759 THR A C 1
ATOM 6291 O O . THR A 1 759 ? -27.245 10.519 64.303 1.00 85.94 759 THR A O 1
ATOM 6294 N N . LYS A 1 760 ? -26.138 12.003 65.544 1.00 89.19 760 LYS A N 1
ATOM 6295 C CA . LYS A 1 760 ? -25.939 12.965 64.443 1.00 89.19 760 LYS A CA 1
ATOM 6296 C C . LYS A 1 760 ? -24.732 12.580 63.586 1.00 89.19 760 LYS A C 1
ATOM 6298 O O . LYS A 1 760 ? -24.828 12.611 62.362 1.00 89.19 760 LYS A O 1
ATOM 6303 N N . TYR A 1 761 ? -23.628 12.198 64.221 1.00 91.75 761 TYR A N 1
ATOM 6304 C CA . TYR A 1 761 ? -22.402 11.755 63.563 1.00 91.75 761 TYR A CA 1
ATOM 6305 C C . TYR A 1 761 ? -22.626 10.477 62.758 1.00 91.75 761 TYR A C 1
ATOM 6307 O O . TYR A 1 761 ? -22.132 10.383 61.640 1.00 91.75 761 TYR A O 1
ATOM 6315 N N . SER A 1 762 ? -23.448 9.545 63.251 1.00 86.50 762 SER A N 1
ATOM 6316 C CA . SER A 1 762 ? -23.807 8.341 62.495 1.00 86.50 762 SER A CA 1
ATOM 6317 C C . SER A 1 762 ? -24.517 8.657 61.178 1.00 86.50 762 SER A C 1
ATOM 6319 O O . SER A 1 762 ? -24.214 8.043 60.159 1.00 86.50 762 SER A O 1
ATOM 6321 N N . LYS A 1 763 ? -25.407 9.659 61.159 1.00 88.38 763 LYS A N 1
ATOM 6322 C CA . LYS A 1 763 ? -26.068 10.116 59.926 1.00 88.38 763 LYS A CA 1
ATOM 6323 C C . LYS A 1 763 ? -25.087 10.749 58.945 1.00 88.38 763 LYS A C 1
ATOM 6325 O O . LYS A 1 763 ? -25.144 10.443 57.762 1.00 88.38 763 LYS A O 1
ATOM 6330 N N . LEU A 1 764 ? -24.189 11.606 59.433 1.00 87.88 764 LEU A N 1
ATOM 6331 C CA . LEU A 1 764 ? -23.167 12.237 58.592 1.00 87.88 764 LEU A CA 1
ATOM 6332 C C . LEU A 1 764 ? -22.184 11.212 58.017 1.00 87.88 764 LEU A C 1
ATOM 6334 O O . LEU A 1 764 ? -21.792 11.316 56.859 1.00 87.88 764 LEU A O 1
ATOM 6338 N N . TYR A 1 765 ? -21.832 10.193 58.802 1.00 89.19 765 TYR A N 1
ATOM 6339 C CA . TYR A 1 765 ? -21.012 9.083 58.329 1.00 89.19 765 TYR A CA 1
ATOM 6340 C C . TYR A 1 765 ? -21.752 8.222 57.297 1.00 89.19 765 TYR A C 1
ATOM 6342 O O . TYR A 1 765 ? -21.141 7.749 56.344 1.00 89.19 765 TYR A O 1
ATOM 6350 N N . GLY A 1 766 ? -23.075 8.089 57.430 1.00 85.88 766 GLY A N 1
ATOM 6351 C CA . GLY A 1 766 ? -23.931 7.450 56.429 1.00 85.88 766 GLY A CA 1
ATOM 6352 C C . GLY A 1 766 ? -23.787 8.074 55.036 1.00 85.88 766 GLY A C 1
ATOM 6353 O O . GLY A 1 766 ? -23.610 7.341 54.069 1.00 85.88 766 GLY A O 1
ATOM 6354 N N . TYR A 1 767 ? -23.738 9.407 54.925 1.00 87.25 767 TYR A N 1
ATOM 6355 C CA . TYR A 1 767 ? -23.491 10.071 53.634 1.00 87.25 767 TYR A CA 1
ATOM 6356 C C . TYR A 1 767 ? -22.122 9.723 53.041 1.00 87.25 767 TYR A C 1
ATOM 6358 O O . TYR A 1 767 ? -21.989 9.566 51.832 1.00 87.25 767 TYR A O 1
ATOM 6366 N N . HIS A 1 768 ? -21.096 9.560 53.879 1.00 88.50 768 HIS A N 1
ATOM 6367 C CA . HIS A 1 768 ? -19.785 9.118 53.410 1.00 88.50 768 HIS A CA 1
ATOM 6368 C C . HIS A 1 768 ? -19.812 7.666 52.906 1.00 88.50 768 HIS A C 1
ATOM 6370 O O . HIS A 1 768 ? -19.212 7.370 51.874 1.00 88.50 768 HIS A O 1
ATOM 6376 N N . GLN A 1 769 ? -20.551 6.777 53.579 1.00 87.50 769 GLN A N 1
ATOM 6377 C CA . GLN A 1 769 ? -20.762 5.403 53.112 1.00 87.50 769 GLN A CA 1
ATOM 6378 C C . GLN A 1 769 ? -21.489 5.364 51.759 1.00 87.50 769 GLN A C 1
ATOM 6380 O O . GLN A 1 769 ? -21.063 4.620 50.878 1.00 87.50 769 GLN A O 1
ATOM 6385 N N . GLU A 1 770 ? -22.501 6.213 51.553 1.00 88.81 770 GLU A N 1
ATOM 6386 C CA . GLU A 1 770 ? -23.168 6.374 50.251 1.00 88.81 770 GLU A CA 1
ATOM 6387 C C . GLU A 1 770 ? -22.184 6.835 49.161 1.00 88.81 770 GLU A C 1
ATOM 6389 O O . GLU A 1 770 ? -22.187 6.302 48.050 1.00 88.81 770 GLU A O 1
ATOM 6394 N N . THR A 1 771 ? -21.285 7.782 49.460 1.00 89.25 771 THR A N 1
ATOM 6395 C CA . THR A 1 771 ? -20.235 8.182 48.508 1.00 89.25 771 THR A CA 1
ATOM 6396 C C . THR A 1 771 ? -19.294 7.015 48.179 1.00 89.25 771 THR A C 1
ATOM 6398 O O . THR A 1 771 ? -18.905 6.854 47.024 1.00 89.25 771 THR A O 1
ATOM 6401 N N . ILE A 1 772 ? -18.954 6.158 49.149 1.00 89.12 772 ILE A N 1
ATOM 6402 C CA . ILE A 1 772 ? -18.127 4.963 48.909 1.00 89.12 772 ILE A CA 1
ATOM 6403 C C . ILE A 1 772 ? -18.840 3.944 48.007 1.00 89.12 772 ILE A C 1
ATOM 6405 O O . ILE A 1 772 ? -18.191 3.312 47.170 1.00 89.12 772 ILE A O 1
ATOM 6409 N N . GLU A 1 773 ? -20.157 3.787 48.134 1.00 89.44 773 GLU A N 1
ATOM 6410 C CA . GLU A 1 773 ? -20.943 2.959 47.211 1.00 89.44 773 GLU A CA 1
ATOM 6411 C C . GLU A 1 773 ? -20.865 3.497 45.777 1.00 89.44 773 GLU A C 1
ATOM 6413 O O . GLU A 1 773 ? -20.519 2.742 44.871 1.00 89.44 773 GLU A O 1
ATOM 6418 N N . LYS A 1 774 ? -21.014 4.814 45.576 1.00 92.56 774 LYS A N 1
ATOM 6419 C CA . LYS A 1 774 ? -20.832 5.437 44.251 1.00 92.56 774 LYS A CA 1
ATOM 6420 C C . LYS A 1 774 ? -19.425 5.224 43.678 1.00 92.56 774 LYS A C 1
ATOM 6422 O O . LYS A 1 774 ? -19.271 5.025 42.474 1.00 92.56 774 LYS A O 1
ATOM 6427 N N . ILE A 1 775 ? -18.382 5.236 44.519 1.00 91.62 775 ILE A N 1
ATOM 6428 C CA . ILE A 1 775 ? -17.012 4.913 44.080 1.00 91.62 775 ILE A CA 1
ATOM 6429 C C . ILE A 1 775 ? -16.950 3.474 43.550 1.00 91.62 775 ILE A C 1
ATOM 6431 O O . ILE A 1 775 ? -16.335 3.238 42.509 1.00 91.62 775 ILE A O 1
ATOM 6435 N N . LYS A 1 776 ? -17.585 2.512 44.232 1.00 90.25 776 LYS A N 1
ATOM 6436 C CA . LYS A 1 776 ? -17.640 1.112 43.780 1.00 90.25 776 LYS A CA 1
ATOM 6437 C C . LYS A 1 776 ? -18.405 0.972 42.463 1.00 90.25 776 LYS A C 1
ATOM 6439 O O . LYS A 1 776 ? -17.893 0.319 41.559 1.00 90.25 776 LYS A O 1
ATOM 6444 N N . ASP A 1 777 ? -19.535 1.655 42.313 1.00 92.00 777 ASP A N 1
ATOM 6445 C CA . ASP A 1 777 ? -20.305 1.660 41.062 1.00 92.00 777 ASP A CA 1
ATOM 6446 C C . ASP A 1 777 ? -19.480 2.218 39.886 1.00 92.00 777 ASP A C 1
ATOM 6448 O O . ASP A 1 777 ? -19.486 1.672 38.774 1.00 92.00 777 ASP A O 1
ATOM 6452 N N . ASN A 1 778 ? -18.699 3.278 40.129 1.00 92.88 778 ASN A N 1
ATOM 6453 C CA . ASN A 1 778 ? -17.786 3.817 39.124 1.00 92.88 778 ASN A CA 1
ATOM 6454 C C . ASN A 1 778 ? -16.657 2.821 38.797 1.00 92.88 778 ASN A C 1
ATOM 6456 O O . ASN A 1 778 ? -16.332 2.635 37.625 1.00 92.88 778 ASN A O 1
ATOM 6460 N N . ARG A 1 779 ? -16.099 2.112 39.795 1.00 92.44 779 ARG A N 1
ATOM 6461 C CA . ARG A 1 779 ? -15.110 1.038 39.564 1.00 92.44 779 ARG A CA 1
ATOM 6462 C C . ARG A 1 779 ? -15.678 -0.072 38.682 1.00 92.44 779 ARG A C 1
ATOM 6464 O O . ARG A 1 779 ? -15.001 -0.486 37.745 1.00 92.44 779 ARG A O 1
ATOM 6471 N N . ASP A 1 780 ? -16.904 -0.523 38.929 1.00 90.69 780 ASP A N 1
ATOM 6472 C CA . ASP A 1 780 ? -17.550 -1.565 38.120 1.00 90.69 780 ASP A CA 1
ATOM 6473 C C . ASP A 1 780 ? -17.754 -1.109 36.668 1.00 90.69 780 ASP A C 1
ATOM 6475 O O . ASP A 1 780 ? -17.483 -1.854 35.717 1.00 90.69 780 ASP A O 1
ATOM 6479 N N . THR A 1 781 ? -18.126 0.160 36.485 1.00 91.81 781 THR A N 1
ATOM 6480 C CA . THR A 1 781 ? -18.224 0.789 35.163 1.00 91.81 781 THR A CA 1
ATOM 6481 C C . THR A 1 781 ? -16.864 0.812 34.456 1.00 91.81 781 THR A C 1
ATOM 6483 O O . THR A 1 781 ? -16.765 0.403 33.295 1.00 91.81 781 THR A O 1
ATOM 6486 N N . VAL A 1 782 ? -15.786 1.185 35.156 1.00 90.31 782 VAL A N 1
ATOM 6487 C CA . VAL A 1 782 ? -14.415 1.160 34.617 1.00 90.31 782 VAL A CA 1
ATOM 6488 C C . VAL A 1 782 ? -13.989 -0.258 34.241 1.00 90.31 782 VAL A C 1
ATOM 6490 O O . VAL A 1 782 ? -13.434 -0.443 33.161 1.00 90.31 782 VAL A O 1
ATOM 6493 N N . ILE A 1 783 ? -14.270 -1.269 35.070 1.00 89.94 783 ILE A N 1
ATOM 6494 C CA . ILE A 1 783 ? -13.913 -2.674 34.798 1.00 89.94 783 ILE A CA 1
ATOM 6495 C C . ILE A 1 783 ? -14.561 -3.162 33.499 1.00 89.94 783 ILE A C 1
ATOM 6497 O O . ILE A 1 783 ? -13.916 -3.855 32.709 1.00 89.94 783 ILE A O 1
ATOM 6501 N N . SER A 1 784 ? -15.811 -2.766 33.238 1.00 88.25 784 SER A N 1
ATOM 6502 C CA . SER A 1 784 ? -16.510 -3.121 31.998 1.00 88.25 784 SER A CA 1
ATOM 6503 C C . SER A 1 784 ? -15.827 -2.555 30.739 1.00 88.25 784 SER A C 1
ATOM 6505 O O . SER A 1 784 ? -15.807 -3.207 29.690 1.00 88.25 784 SER A O 1
ATOM 6507 N N . ALA A 1 785 ? -15.210 -1.373 30.847 1.00 86.62 785 ALA A N 1
ATOM 6508 C CA . ALA A 1 785 ? -14.508 -0.704 29.753 1.00 86.62 785 ALA A CA 1
ATOM 6509 C C . ALA A 1 785 ? -13.013 -1.076 29.669 1.00 86.62 785 ALA A C 1
ATOM 6511 O O . ALA A 1 785 ? -12.445 -1.112 28.571 1.00 86.62 785 ALA A O 1
ATOM 6512 N N . TYR A 1 786 ? -12.381 -1.372 30.807 1.00 88.44 786 TYR A N 1
ATOM 6513 C CA . TYR A 1 786 ? -10.948 -1.607 30.969 1.00 88.44 786 TYR A CA 1
ATOM 6514 C C . TYR A 1 786 ? -10.678 -2.714 32.005 1.00 88.44 786 TYR A C 1
ATOM 6516 O O . TYR A 1 786 ? -10.436 -2.458 33.183 1.00 88.44 786 TYR A O 1
ATOM 6524 N N . GLY A 1 787 ? -10.680 -3.970 31.549 1.00 82.12 787 GLY A N 1
ATOM 6525 C CA . GLY A 1 787 ? -10.562 -5.146 32.426 1.00 82.12 787 GLY A CA 1
ATOM 6526 C C . GLY A 1 787 ? -9.262 -5.237 33.238 1.00 82.12 787 GLY A C 1
ATOM 6527 O O . GLY A 1 787 ? -9.260 -5.806 34.327 1.00 82.12 787 GLY A O 1
ATOM 6528 N N . ASP A 1 788 ? -8.166 -4.629 32.773 1.00 85.06 788 ASP A N 1
ATOM 6529 C CA . ASP A 1 788 ? -6.893 -4.608 33.511 1.00 85.06 788 ASP A CA 1
ATOM 6530 C C . ASP A 1 788 ? -6.961 -3.762 34.792 1.00 85.06 788 ASP A C 1
ATOM 6532 O O . ASP A 1 788 ? -6.086 -3.882 35.655 1.00 85.06 788 ASP A O 1
ATOM 6536 N N . PHE A 1 789 ? -7.991 -2.923 34.940 1.00 87.38 789 PHE A N 1
ATOM 6537 C CA . PHE A 1 789 ? -8.200 -2.079 36.113 1.00 87.38 789 PHE A CA 1
ATOM 6538 C C . PHE A 1 789 ? -8.207 -2.880 37.419 1.00 87.38 789 PHE A C 1
ATOM 6540 O O . PHE A 1 789 ? -7.545 -2.492 38.380 1.00 87.38 789 PHE A O 1
ATOM 6547 N N . THR A 1 790 ? -8.856 -4.051 37.435 1.00 84.19 790 THR A N 1
ATOM 6548 C CA . THR A 1 790 ? -8.970 -4.907 38.628 1.00 84.19 790 THR A CA 1
ATOM 6549 C C . THR A 1 790 ? -7.606 -5.329 39.180 1.00 84.19 790 THR A C 1
ATOM 6551 O O . THR A 1 790 ? -7.450 -5.491 40.385 1.00 84.19 790 THR A O 1
ATOM 6554 N N . SER A 1 791 ? -6.595 -5.470 38.315 1.00 85.75 791 SER A N 1
ATOM 6555 C CA . SER A 1 791 ? -5.239 -5.866 38.718 1.00 85.75 791 SER A CA 1
ATOM 6556 C C . SER A 1 791 ? -4.406 -4.730 39.333 1.00 85.75 791 SER A C 1
ATOM 6558 O O . SER A 1 791 ? -3.341 -4.991 39.891 1.00 85.75 791 SER A O 1
ATOM 6560 N N . LYS A 1 792 ? -4.868 -3.476 39.227 1.00 84.00 792 LYS A N 1
ATOM 6561 C CA . LYS A 1 792 ? -4.098 -2.265 39.563 1.00 84.00 792 LYS A CA 1
ATOM 6562 C C . LYS A 1 792 ? -4.621 -1.519 40.792 1.00 84.00 792 LYS A C 1
ATOM 6564 O O . LYS A 1 792 ? -3.904 -0.674 41.325 1.00 84.00 792 LYS A O 1
ATOM 6569 N N . ILE A 1 793 ? -5.837 -1.822 41.238 1.00 85.44 793 ILE A N 1
ATOM 6570 C CA . ILE A 1 793 ? -6.492 -1.143 42.361 1.00 85.44 793 ILE A CA 1
ATOM 6571 C C . ILE A 1 793 ? -6.341 -1.903 43.679 1.00 85.44 793 ILE A C 1
ATOM 6573 O O . ILE A 1 793 ? -6.171 -3.123 43.707 1.00 85.44 793 ILE A O 1
ATOM 6577 N N . LYS A 1 794 ? -6.447 -1.169 44.789 1.00 82.94 794 LYS A N 1
ATOM 6578 C CA . LYS A 1 794 ? -6.547 -1.739 46.137 1.00 82.94 794 LYS A CA 1
ATOM 6579 C C . LYS A 1 794 ? -8.011 -1.784 46.603 1.00 82.94 794 LYS A C 1
ATOM 6581 O O . LYS A 1 794 ? -8.822 -0.963 46.157 1.00 82.94 794 LYS A O 1
ATOM 6586 N N . PRO A 1 795 ? -8.374 -2.725 47.495 1.00 81.19 795 PRO A N 1
ATOM 6587 C CA . PRO A 1 795 ? -9.655 -2.675 48.192 1.00 81.19 795 PRO A CA 1
ATOM 6588 C C . PRO A 1 795 ? -9.763 -1.367 48.981 1.00 81.19 795 PRO A C 1
ATOM 6590 O O . PRO A 1 795 ? -8.800 -0.992 49.643 1.00 81.19 795 PRO A O 1
ATOM 6593 N N . ILE A 1 796 ? -10.918 -0.703 48.902 1.00 82.38 796 ILE A N 1
ATOM 6594 C CA . ILE A 1 796 ? -11.220 0.446 49.765 1.00 82.38 796 ILE A CA 1
ATOM 6595 C C . ILE A 1 796 ? -11.502 -0.119 51.152 1.00 82.38 796 ILE A C 1
ATOM 6597 O O . ILE A 1 796 ? -12.415 -0.939 51.302 1.00 82.38 796 ILE A O 1
ATOM 6601 N N . ASP A 1 797 ? -10.701 0.284 52.132 1.00 75.69 797 ASP A N 1
ATOM 6602 C CA . ASP A 1 797 ? -10.909 -0.097 53.524 1.00 75.69 797 ASP A CA 1
ATOM 6603 C C . ASP A 1 797 ? -12.015 0.779 54.119 1.00 75.69 797 ASP A C 1
ATOM 6605 O O . ASP A 1 797 ? -11.925 2.006 54.113 1.00 75.69 797 ASP A O 1
ATOM 6609 N N . ILE A 1 798 ? -13.102 0.151 54.568 1.00 78.38 798 ILE A N 1
ATOM 6610 C CA . ILE A 1 798 ? -14.266 0.857 55.105 1.00 78.38 798 ILE A CA 1
ATOM 6611 C C . ILE A 1 798 ? -14.347 0.535 56.581 1.00 78.38 798 ILE A C 1
ATOM 6613 O O . ILE A 1 798 ? -14.667 -0.595 56.956 1.00 78.38 798 ILE A O 1
ATOM 6617 N N . LYS A 1 799 ? -14.139 1.555 57.410 1.00 83.81 799 LYS A N 1
ATOM 6618 C CA . LYS A 1 799 ? -14.353 1.429 58.844 1.00 83.81 799 LYS A CA 1
ATOM 6619 C C . LYS A 1 799 ? -15.847 1.205 59.123 1.00 83.81 799 LYS A C 1
ATOM 6621 O O . LYS A 1 799 ? -16.679 2.017 58.708 1.00 83.81 799 LYS A O 1
ATOM 6626 N N . PRO A 1 800 ? -16.239 0.107 59.791 1.00 85.44 800 PRO A N 1
ATOM 6627 C CA . PRO A 1 800 ? -17.627 -0.106 60.172 1.00 85.44 800 PRO A CA 1
ATOM 6628 C C . PRO A 1 800 ? -18.122 1.025 61.077 1.00 85.44 800 PRO A C 1
ATOM 6630 O O . PRO A 1 800 ? -17.424 1.446 61.999 1.00 85.44 800 PRO A O 1
ATOM 6633 N N . LEU A 1 801 ? -19.362 1.479 60.862 1.00 85.06 801 LEU A N 1
ATOM 6634 C CA . LEU A 1 801 ? -19.972 2.536 61.677 1.00 85.06 801 LEU A CA 1
ATOM 6635 C C . LEU A 1 801 ? -19.928 2.186 63.175 1.00 85.06 801 LEU A C 1
ATOM 6637 O O . LEU A 1 801 ? -19.619 3.035 64.000 1.00 85.06 801 LEU A O 1
ATOM 6641 N N . GLU A 1 802 ? -20.196 0.929 63.525 1.00 83.38 802 GLU A N 1
ATOM 6642 C CA . GLU A 1 802 ? -20.174 0.442 64.910 1.00 83.38 802 GLU A CA 1
ATOM 6643 C C . GLU A 1 802 ? -18.798 0.600 65.574 1.00 83.38 802 GLU A C 1
ATOM 6645 O O . GLU A 1 802 ? -18.718 0.890 66.766 1.00 83.38 802 GLU A O 1
ATOM 6650 N N . GLU A 1 803 ? -17.723 0.439 64.802 1.00 86.50 803 GLU A N 1
ATOM 6651 C CA . GLU A 1 803 ? -16.347 0.580 65.277 1.00 86.50 803 GLU A CA 1
ATOM 6652 C C . GLU A 1 803 ? -16.001 2.051 65.520 1.00 86.50 803 GLU A C 1
ATOM 6654 O O . GLU A 1 803 ? -15.555 2.395 66.614 1.00 86.50 803 GLU A O 1
ATOM 6659 N N . LEU A 1 804 ? -16.334 2.929 64.568 1.00 87.69 804 LEU A N 1
ATOM 6660 C CA . LEU A 1 804 ? -16.163 4.379 64.706 1.00 87.69 804 LEU A CA 1
ATOM 6661 C C . LEU A 1 804 ? -16.932 4.936 65.914 1.00 87.69 804 LEU A C 1
ATOM 6663 O O . LEU A 1 804 ? -16.403 5.714 66.707 1.00 87.69 804 LEU A O 1
ATOM 6667 N N . LEU A 1 805 ? -18.193 4.524 66.084 1.00 86.75 805 LEU A N 1
ATOM 6668 C CA . LEU A 1 805 ? -19.006 4.976 67.214 1.00 86.75 805 LEU A CA 1
ATOM 6669 C C . LEU A 1 805 ? -18.426 4.507 68.552 1.00 86.75 805 LEU A C 1
ATOM 6671 O O . LEU A 1 805 ? -18.466 5.247 69.536 1.00 86.75 805 LEU A O 1
ATOM 6675 N N . LYS A 1 806 ? -17.872 3.293 68.595 1.00 87.19 806 LYS A N 1
ATOM 6676 C CA . LYS A 1 806 ? -17.237 2.757 69.797 1.00 87.19 806 LYS A CA 1
ATOM 6677 C C . LYS A 1 806 ? -15.981 3.542 70.163 1.00 87.19 806 LYS A C 1
ATOM 6679 O O . LYS A 1 806 ? -15.785 3.834 71.337 1.00 87.19 806 LYS A O 1
ATOM 6684 N N . GLU A 1 807 ? -15.163 3.916 69.189 1.00 87.75 807 GLU A N 1
ATOM 6685 C CA . GLU A 1 807 ? -13.990 4.761 69.425 1.00 87.75 807 GLU A CA 1
ATOM 6686 C C . GLU A 1 807 ? -14.371 6.157 69.896 1.00 87.75 807 GLU A C 1
ATOM 6688 O O . GLU A 1 807 ? -13.772 6.665 70.836 1.00 87.75 807 GLU A O 1
ATOM 6693 N N . PHE A 1 808 ? -15.418 6.755 69.327 1.00 90.94 808 PHE A N 1
ATOM 6694 C CA . PHE A 1 808 ? -15.912 8.052 69.788 1.00 90.94 808 PHE A CA 1
ATOM 6695 C C . PHE A 1 808 ? -16.362 8.011 71.250 1.00 90.94 808 PHE A C 1
ATOM 6697 O O . PHE A 1 808 ? -16.101 8.951 72.001 1.00 90.94 808 PHE A O 1
ATOM 6704 N N . LEU A 1 809 ? -17.004 6.917 71.670 1.00 86.62 809 LEU A N 1
ATOM 6705 C CA . LEU A 1 809 ? -17.367 6.695 73.069 1.00 86.62 809 LEU A CA 1
ATOM 6706 C C . LEU A 1 809 ? -16.132 6.495 73.956 1.00 86.62 809 LEU A C 1
ATOM 6708 O O . LEU A 1 809 ? -16.066 7.088 75.028 1.00 86.62 809 LEU A O 1
ATOM 6712 N N . VAL A 1 810 ? -15.127 5.742 73.498 1.00 88.62 810 VAL A N 1
ATOM 6713 C CA . VAL A 1 810 ? -13.853 5.580 74.224 1.00 88.62 810 VAL A CA 1
ATOM 6714 C C . VAL A 1 810 ? -13.146 6.925 74.398 1.00 88.62 810 VAL A C 1
ATOM 6716 O O . VAL A 1 810 ? -12.715 7.248 75.500 1.00 88.62 810 VAL A O 1
ATOM 6719 N N . LEU A 1 811 ? -13.072 7.742 73.346 1.00 87.88 811 LEU A N 1
ATOM 6720 C CA . LEU A 1 811 ? -12.479 9.080 73.390 1.00 87.88 811 LEU A CA 1
ATOM 6721 C C . LEU A 1 811 ? -13.227 10.006 74.356 1.00 87.88 811 LEU A C 1
ATOM 6723 O O . LEU A 1 811 ? -12.605 10.786 75.080 1.00 87.88 811 LEU A O 1
ATOM 6727 N N . HIS A 1 812 ? -14.554 9.904 74.396 1.00 87.69 812 HIS A N 1
ATOM 6728 C CA . HIS A 1 812 ? -15.382 10.630 75.352 1.00 87.69 812 HIS A CA 1
ATOM 6729 C C . HIS A 1 812 ? -15.157 10.164 76.799 1.00 87.69 812 HIS A C 1
ATOM 6731 O O . HIS A 1 812 ? -15.015 10.998 77.693 1.00 87.69 812 HIS A O 1
ATOM 6737 N N . ASP A 1 813 ? -15.054 8.857 77.042 1.00 84.69 813 ASP A N 1
ATOM 6738 C CA . ASP A 1 813 ? -14.739 8.309 78.365 1.00 84.69 813 ASP A CA 1
ATOM 6739 C C . ASP A 1 813 ? -13.323 8.702 78.823 1.00 84.69 813 ASP A C 1
ATOM 6741 O O . ASP A 1 813 ? -13.116 9.049 79.988 1.00 84.69 813 ASP A O 1
ATOM 6745 N N . GLU A 1 814 ? -12.335 8.699 77.923 1.00 85.50 814 GLU A N 1
ATOM 6746 C CA . GLU A 1 814 ? -10.989 9.218 78.200 1.00 85.50 814 GLU A CA 1
ATOM 6747 C C . GLU A 1 814 ? -11.027 10.690 78.618 1.00 85.50 814 GLU A C 1
ATOM 6749 O O . GLU A 1 814 ? -10.367 11.070 79.587 1.00 85.50 814 GLU A O 1
ATOM 6754 N N . PHE A 1 815 ? -11.813 11.504 77.908 1.00 86.44 815 PHE A N 1
ATOM 6755 C CA . PHE A 1 815 ? -12.048 12.903 78.253 1.00 86.44 815 PHE A CA 1
ATOM 6756 C C . PHE A 1 815 ? -12.658 13.042 79.653 1.00 86.44 815 PHE A C 1
ATOM 6758 O O . PHE A 1 815 ? -12.144 13.803 80.467 1.00 86.44 815 PHE A O 1
ATOM 6765 N N . LEU A 1 816 ? -13.715 12.294 79.977 1.00 82.25 816 LEU A N 1
ATOM 6766 C CA . LEU A 1 816 ? -14.363 12.397 81.289 1.00 82.25 816 LEU A CA 1
ATOM 6767 C C . LEU A 1 816 ? -13.419 12.022 82.437 1.00 82.25 816 LEU A C 1
ATOM 6769 O O . LEU A 1 816 ? -13.458 12.649 83.497 1.00 82.25 816 LEU A O 1
ATOM 6773 N N . ASN A 1 817 ? -12.533 11.051 82.211 1.00 83.25 817 ASN A N 1
ATOM 6774 C CA . ASN A 1 817 ? -11.522 10.633 83.181 1.00 83.25 817 ASN A CA 1
ATOM 6775 C C . ASN A 1 817 ? -10.350 11.624 83.322 1.00 83.25 817 ASN A C 1
ATOM 6777 O O . ASN A 1 817 ? -9.608 11.538 84.302 1.00 83.25 817 ASN A O 1
ATOM 6781 N N . SER A 1 818 ? -10.160 12.553 82.376 1.00 82.19 818 SER A N 1
ATOM 6782 C CA . SER A 1 818 ? -9.076 13.546 82.423 1.00 82.19 818 SER A CA 1
ATOM 6783 C C . SER A 1 818 ? -9.439 14.823 83.187 1.00 82.19 818 SER A C 1
ATOM 6785 O O . SER A 1 818 ? -8.557 15.635 83.475 1.00 82.19 818 SER A O 1
ATOM 6787 N N . ILE A 1 819 ? -10.715 15.018 83.537 1.00 83.56 819 ILE A N 1
ATOM 6788 C CA . ILE A 1 819 ? -11.180 16.235 84.208 1.00 83.56 819 ILE A CA 1
ATOM 6789 C C . ILE A 1 819 ? -10.854 16.171 85.705 1.00 83.56 819 ILE A C 1
ATOM 6791 O O . ILE A 1 819 ? -11.358 15.321 86.436 1.00 83.56 819 ILE A O 1
ATOM 6795 N N . ASN A 1 820 ? -10.057 17.128 86.185 1.00 81.12 820 ASN A N 1
ATOM 6796 C CA . ASN A 1 820 ? -9.825 17.319 87.616 1.00 81.12 820 ASN A CA 1
ATOM 6797 C C . ASN A 1 820 ? -10.800 18.353 88.201 1.00 81.12 820 ASN A C 1
ATOM 6799 O O . ASN A 1 820 ? -10.752 19.532 87.852 1.00 81.12 820 ASN A O 1
ATOM 6803 N N . TYR A 1 821 ? -11.658 17.926 89.124 1.00 83.94 821 TYR A N 1
ATOM 6804 C CA . TYR A 1 821 ? -12.630 18.805 89.780 1.00 83.94 821 TYR A CA 1
ATOM 6805 C C . TYR A 1 821 ? -12.112 19.448 91.073 1.00 83.94 821 TYR A C 1
ATOM 6807 O O . TYR A 1 821 ? -12.860 20.178 91.725 1.00 83.94 821 TYR A O 1
ATOM 6815 N N . GLU A 1 822 ? -10.864 19.186 91.473 1.00 78.19 822 GLU A N 1
ATOM 6816 C CA . GLU A 1 822 ? -10.267 19.839 92.636 1.00 78.19 822 GLU A CA 1
ATOM 6817 C C . GLU A 1 822 ? -10.131 21.344 92.399 1.00 78.19 822 GLU A C 1
ATOM 6819 O O . GLU A 1 822 ? -9.443 21.809 91.490 1.00 78.19 822 GLU A O 1
ATOM 6824 N N . VAL A 1 823 ? -10.781 22.118 93.262 1.00 80.56 823 VAL A N 1
ATOM 6825 C CA . VAL A 1 823 ? -10.772 23.577 93.211 1.00 80.56 823 VAL A CA 1
ATOM 6826 C C . VAL A 1 823 ? -10.573 24.154 94.594 1.00 80.56 823 VAL A C 1
ATOM 6828 O O . VAL A 1 823 ? -11.047 23.606 95.590 1.00 80.56 823 VAL A O 1
ATOM 6831 N N . THR A 1 824 ? -9.871 25.284 94.641 1.00 79.44 824 THR A N 1
ATOM 6832 C CA . THR A 1 824 ? -9.713 26.050 95.872 1.00 79.44 824 THR A CA 1
ATOM 6833 C C . THR A 1 824 ? -10.961 26.896 96.110 1.00 79.44 824 THR A C 1
ATOM 6835 O O . THR A 1 824 ? -11.251 27.820 95.347 1.00 79.44 824 THR A O 1
ATOM 6838 N N . VAL A 1 825 ? -11.702 26.579 97.167 1.00 75.94 825 VAL A N 1
ATOM 6839 C CA . VAL A 1 825 ? -12.991 27.183 97.508 1.00 75.94 825 VAL A CA 1
ATOM 6840 C C . VAL A 1 825 ? -12.802 28.469 98.308 1.00 75.94 825 VAL A C 1
ATOM 6842 O O . VAL A 1 825 ? -13.457 29.475 98.031 1.00 75.94 825 VAL A O 1
ATOM 6845 N N . ILE A 1 826 ? -11.881 28.479 99.272 1.00 75.31 826 ILE A N 1
ATOM 6846 C CA . ILE A 1 826 ? -11.606 29.628 100.130 1.00 75.31 826 ILE A CA 1
ATOM 6847 C C . ILE A 1 826 ? -10.314 30.309 99.656 1.00 75.31 826 ILE A C 1
ATOM 6849 O O . ILE A 1 826 ? -9.214 29.786 99.870 1.00 75.31 826 ILE A O 1
ATOM 6853 N N . PRO A 1 827 ? -10.394 31.514 99.068 1.00 68.06 827 PRO A N 1
ATOM 6854 C CA . PRO A 1 827 ? -9.219 32.191 98.541 1.00 68.06 827 PRO A CA 1
ATOM 6855 C C . PRO A 1 827 ? -8.197 32.512 99.646 1.00 68.06 827 PRO A C 1
ATOM 6857 O O . PRO A 1 827 ? -8.515 32.687 100.830 1.00 68.06 827 PRO A O 1
ATOM 6860 N N . ASN A 1 828 ? -6.921 32.589 99.271 1.00 63.31 828 ASN A N 1
ATOM 6861 C CA . ASN A 1 828 ? -5.882 33.062 100.182 1.00 63.31 828 ASN A CA 1
ATOM 6862 C C . ASN A 1 828 ? -6.028 34.570 100.393 1.00 63.31 828 ASN A C 1
ATOM 6864 O O . ASN A 1 828 ? -6.157 35.340 99.442 1.00 63.31 828 ASN A O 1
ATOM 6868 N N . GLU A 1 829 ? -6.046 34.990 101.657 1.00 57.88 829 GLU A N 1
ATOM 6869 C CA . GLU A 1 829 ? -6.288 36.385 102.004 1.00 57.88 829 GLU A CA 1
ATOM 6870 C C . GLU A 1 829 ? -5.188 37.295 101.452 1.00 57.88 829 GLU A C 1
ATOM 6872 O O . GLU A 1 829 ? -3.994 37.019 101.587 1.00 57.88 829 GLU A O 1
ATOM 6877 N N . LYS A 1 830 ? -5.586 38.443 100.893 1.00 56.06 830 LYS A N 1
ATOM 6878 C CA . LYS A 1 830 ? -4.646 39.542 100.668 1.00 56.06 830 LYS A CA 1
ATOM 6879 C C . LYS A 1 830 ? -4.152 40.001 102.039 1.00 56.06 830 LYS A C 1
ATOM 6881 O O . LYS A 1 830 ? -4.959 40.368 102.883 1.00 56.06 830 LYS A O 1
ATOM 6886 N N . PHE A 1 831 ? -2.836 40.019 102.240 1.00 45.41 831 PHE A N 1
ATOM 6887 C CA . PHE A 1 831 ? -2.144 40.296 103.512 1.00 45.41 831 PHE A CA 1
ATOM 6888 C C . PHE A 1 831 ? -2.778 41.408 104.384 1.00 45.41 831 PHE A C 1
ATOM 6890 O O . PHE A 1 831 ? -2.840 41.298 105.607 1.00 45.41 831 PHE A O 1
ATOM 6897 N N . LEU A 1 832 ? -3.318 42.462 103.760 1.00 45.84 832 LEU A N 1
ATOM 6898 C CA . LEU A 1 832 ? -3.978 43.583 104.439 1.00 45.84 832 LEU A CA 1
ATOM 6899 C C . LEU A 1 832 ? -5.310 43.218 105.142 1.00 45.84 832 LEU A C 1
ATOM 6901 O O . LEU A 1 832 ? -5.599 43.788 106.194 1.00 45.84 832 LEU A O 1
ATOM 6905 N N . SER A 1 833 ? -6.101 42.256 104.642 1.00 53.34 833 SER A N 1
ATOM 6906 C CA . SER A 1 833 ? -7.348 41.809 105.300 1.00 53.34 833 SER A CA 1
ATOM 6907 C C . SER A 1 833 ? -7.105 40.893 106.506 1.00 53.34 833 SER A C 1
ATOM 6909 O O . SER A 1 833 ? -7.951 40.794 107.399 1.00 53.34 833 SER A O 1
ATOM 6911 N N . THR A 1 834 ? -5.938 40.251 106.568 1.00 50.03 834 THR A N 1
ATOM 6912 C CA . THR A 1 834 ? -5.531 39.355 107.662 1.00 50.03 834 THR A CA 1
ATOM 6913 C C . THR A 1 834 ? -5.087 40.150 108.890 1.00 50.03 834 THR A C 1
ATOM 6915 O O . THR A 1 834 ? -5.440 39.802 110.016 1.00 50.03 834 THR A O 1
ATOM 6918 N N . VAL A 1 835 ? -4.417 41.291 108.685 1.00 46.66 835 VAL A N 1
ATOM 6919 C CA . VAL A 1 835 ? -4.021 42.217 109.764 1.00 46.66 835 VAL A CA 1
ATOM 6920 C C . VAL A 1 835 ? -5.235 42.916 110.390 1.00 46.66 835 VAL A C 1
ATOM 6922 O O . VAL A 1 835 ? -5.341 42.986 111.615 1.00 46.66 835 VAL A O 1
ATOM 6925 N N . ALA A 1 836 ? -6.189 43.375 109.571 1.00 48.50 836 ALA A N 1
ATOM 6926 C CA . ALA A 1 836 ? -7.403 44.033 110.062 1.00 48.50 836 ALA A CA 1
ATOM 6927 C C . ALA A 1 836 ? -8.322 43.080 110.859 1.00 48.50 836 ALA A C 1
ATOM 6929 O O . ALA A 1 836 ? -8.942 43.494 111.839 1.00 48.50 836 ALA A O 1
ATOM 6930 N N . GLY A 1 837 ? -8.374 41.794 110.482 1.00 51.62 837 GLY A N 1
ATOM 6931 C CA . GLY A 1 837 ? -9.085 40.754 111.235 1.00 51.62 837 GLY A CA 1
ATOM 6932 C C . GLY A 1 837 ? -8.357 40.321 112.514 1.00 51.62 837 GLY A C 1
ATOM 6933 O O . GLY A 1 837 ? -8.984 40.204 113.564 1.00 51.62 837 GLY A O 1
ATOM 6934 N N . GLY A 1 838 ? -7.031 40.148 112.467 1.00 51.41 838 GLY A N 1
ATOM 6935 C CA . GLY A 1 838 ? -6.235 39.652 113.599 1.00 51.41 838 GLY A CA 1
ATOM 6936 C C . GLY A 1 838 ? -6.288 40.538 114.850 1.00 51.41 838 GLY A C 1
ATOM 6937 O O . GLY A 1 838 ? -6.358 40.022 115.965 1.00 51.41 838 GLY A O 1
ATOM 6938 N N . ILE A 1 839 ? -6.342 41.864 114.680 1.00 50.56 839 ILE A N 1
ATOM 6939 C CA . ILE A 1 839 ? -6.437 42.814 115.804 1.00 50.56 839 ILE A CA 1
ATOM 6940 C C . ILE A 1 839 ? -7.821 42.754 116.475 1.00 50.56 839 ILE A C 1
ATOM 6942 O O . ILE A 1 839 ? -7.921 42.895 117.693 1.00 50.56 839 ILE A O 1
ATOM 6946 N N . LYS A 1 840 ? -8.889 42.488 115.707 1.00 50.00 840 LYS A N 1
ATOM 6947 C CA . LYS A 1 840 ? -10.263 42.385 116.229 1.00 50.00 840 LYS A CA 1
ATOM 6948 C C . LYS A 1 840 ? -10.519 41.045 116.933 1.00 50.00 840 LYS A C 1
ATOM 6950 O O . LYS A 1 840 ? -11.246 41.005 117.917 1.00 50.00 840 LYS A O 1
ATOM 6955 N N . VAL A 1 841 ? -9.871 39.974 116.468 1.00 51.91 841 VAL A N 1
ATOM 6956 C CA . VAL A 1 841 ? -10.031 38.610 116.995 1.00 51.91 841 VAL A CA 1
ATOM 6957 C C . VAL A 1 841 ? -9.232 38.404 118.292 1.00 51.91 841 VAL A C 1
ATOM 6959 O O . VAL A 1 841 ? -9.712 37.687 119.157 1.00 51.91 841 VAL A O 1
ATOM 6962 N N . MET A 1 842 ? -8.073 39.051 118.519 1.00 48.03 842 MET A N 1
ATOM 6963 C CA . MET A 1 842 ? -7.220 38.803 119.710 1.00 48.03 842 MET A CA 1
ATOM 6964 C C . MET A 1 842 ? -7.926 38.933 121.075 1.00 48.03 842 MET A C 1
ATOM 6966 O O . MET A 1 842 ? -7.580 38.179 121.987 1.00 48.03 842 MET A O 1
ATOM 6970 N N . PHE A 1 843 ? -8.928 39.809 121.202 1.00 49.69 843 PHE A N 1
ATOM 6971 C CA . PHE A 1 843 ? -9.630 40.103 122.463 1.00 49.69 843 PHE A CA 1
ATOM 6972 C C . PHE A 1 843 ? -10.949 39.332 122.669 1.00 49.69 843 PHE A C 1
ATOM 6974 O O . PHE A 1 843 ? -11.614 39.535 123.681 1.00 49.69 843 PHE A O 1
ATOM 6981 N N . MET A 1 844 ? -11.322 38.443 121.744 1.00 54.38 844 MET A N 1
ATOM 6982 C CA . MET A 1 844 ? -12.534 37.615 121.828 1.00 54.38 844 MET A CA 1
ATOM 6983 C C . MET A 1 844 ? -12.284 36.307 122.608 1.00 54.38 844 MET A C 1
ATOM 6985 O O . MET A 1 844 ? -11.180 35.743 122.541 1.00 54.38 844 MET A O 1
ATOM 6989 N N . LYS A 1 845 ? -13.294 35.818 123.352 1.00 54.53 845 LYS A N 1
ATOM 6990 C CA . LYS A 1 845 ? -13.272 34.470 123.976 1.00 54.53 845 LYS A CA 1
ATOM 6991 C C . LYS A 1 845 ? -13.168 33.402 122.878 1.00 54.53 845 LYS A C 1
ATOM 6993 O O . LYS A 1 845 ? -13.515 33.703 121.742 1.00 54.53 845 LYS A O 1
ATOM 6998 N N . SER A 1 846 ? -12.663 32.197 123.179 1.00 56.91 846 SER A N 1
ATOM 6999 C CA . SER A 1 846 ? -12.415 31.174 122.144 1.00 56.91 846 SER A CA 1
ATOM 7000 C C . SER A 1 846 ? -13.657 30.959 121.265 1.00 56.91 846 SER A C 1
ATOM 7002 O O . SER A 1 846 ? -13.529 31.208 120.068 1.00 56.91 846 SER A O 1
ATOM 7004 N N . GLU A 1 847 ? -14.833 30.771 121.892 1.00 57.69 847 GLU A N 1
ATOM 7005 C CA . GLU A 1 847 ? -16.175 30.658 121.267 1.00 57.69 847 GLU A CA 1
ATOM 7006 C C . GLU A 1 847 ? -16.527 31.795 120.286 1.00 57.69 847 GLU A C 1
ATOM 7008 O O . GLU A 1 847 ? -17.073 31.564 119.209 1.00 57.69 847 GLU A O 1
ATOM 7013 N N . GLU A 1 848 ? -16.167 33.044 120.599 1.00 56.97 848 GLU A N 1
ATOM 7014 C CA . GLU A 1 848 ? -16.415 34.196 119.716 1.00 56.97 848 GLU A CA 1
ATOM 7015 C C . GLU A 1 848 ? -15.395 34.292 118.565 1.00 56.97 848 GLU A C 1
ATOM 7017 O O . GLU A 1 848 ? -15.713 34.814 117.491 1.00 56.97 848 GLU A O 1
ATOM 7022 N N . LYS A 1 849 ? -14.163 33.787 118.756 1.00 59.38 849 LYS A N 1
ATOM 7023 C CA . LYS A 1 849 ? -13.123 33.771 117.711 1.00 59.38 849 LYS A CA 1
ATOM 7024 C C . LYS A 1 849 ? -13.476 32.801 116.596 1.00 59.38 849 LYS A C 1
ATOM 7026 O O . LYS A 1 849 ? -13.271 33.144 115.427 1.00 59.38 849 LYS A O 1
ATOM 7031 N N . ALA A 1 850 ? -13.980 31.611 116.919 1.00 60.50 850 ALA A N 1
ATOM 7032 C CA . ALA A 1 850 ? -14.394 30.688 115.874 1.00 60.50 850 ALA A CA 1
ATOM 7033 C C . ALA A 1 850 ? -15.666 31.142 115.193 1.00 60.50 850 ALA A C 1
ATOM 7035 O O . ALA A 1 850 ? -15.696 31.092 113.972 1.00 60.50 850 ALA A O 1
ATOM 7036 N N . GLU A 1 851 ? -16.640 31.693 115.916 1.00 65.00 851 GLU A N 1
ATOM 7037 C CA . GLU A 1 851 ? -17.858 32.211 115.290 1.00 65.00 851 GLU A CA 1
ATOM 7038 C C . GLU A 1 851 ? -17.556 33.362 114.311 1.00 65.00 851 GLU A C 1
ATOM 7040 O O . GLU A 1 851 ? -17.986 33.346 113.157 1.00 65.00 851 GLU A O 1
ATOM 7045 N N . SER A 1 852 ? -16.683 34.307 114.686 1.00 66.50 852 SER A N 1
ATOM 7046 C CA . SER A 1 852 ? -16.219 35.351 113.758 1.00 66.50 852 SER A CA 1
ATOM 7047 C C . SER A 1 852 ? -15.425 34.792 112.568 1.00 66.50 852 SER A C 1
ATOM 7049 O O . SER A 1 852 ? -15.460 35.383 111.486 1.00 66.50 852 SER A O 1
ATOM 7051 N N . THR A 1 853 ? -14.681 33.699 112.752 1.00 67.06 853 THR A N 1
ATOM 7052 C CA . THR A 1 853 ? -13.905 33.049 111.682 1.00 67.06 853 THR A CA 1
ATOM 7053 C C . THR A 1 853 ? -14.817 32.251 110.748 1.00 67.06 853 THR A C 1
ATOM 7055 O O . THR A 1 853 ? -14.635 32.319 109.536 1.00 67.06 853 THR A O 1
ATOM 7058 N N . ARG A 1 854 ? -15.848 31.582 111.278 1.00 71.88 854 ARG A N 1
ATOM 7059 C CA . ARG A 1 854 ? -16.906 30.893 110.526 1.00 71.88 854 ARG A CA 1
ATOM 7060 C C . ARG A 1 854 ? -17.690 31.874 109.662 1.00 71.88 854 ARG A C 1
ATOM 7062 O O . ARG A 1 854 ? -17.808 31.639 108.467 1.00 71.88 854 ARG A O 1
ATOM 7069 N N . ILE A 1 855 ? -18.119 33.016 110.210 1.00 70.69 855 ILE A N 1
ATOM 7070 C CA . ILE A 1 855 ? -18.793 34.084 109.443 1.00 70.69 855 ILE A CA 1
ATOM 7071 C C . ILE A 1 855 ? -17.879 34.628 108.332 1.00 70.69 855 ILE A C 1
ATOM 7073 O O . ILE A 1 855 ? -18.325 34.851 107.207 1.00 70.69 855 ILE A O 1
ATOM 7077 N N . LYS A 1 856 ? -16.583 34.814 108.616 1.00 72.31 856 LYS A N 1
ATOM 7078 C CA . LYS A 1 856 ? -15.608 35.279 107.617 1.00 72.31 856 LYS A CA 1
ATOM 7079 C C . LYS A 1 856 ? -15.402 34.258 106.493 1.00 72.31 856 LYS A C 1
ATOM 7081 O O . LYS A 1 856 ? -15.390 34.654 105.331 1.00 72.31 856 LYS A O 1
ATOM 7086 N N . ILE A 1 857 ? -15.276 32.973 106.830 1.00 73.00 857 ILE A N 1
ATOM 7087 C CA . ILE A 1 857 ? -15.181 31.876 105.859 1.00 73.00 857 ILE A CA 1
ATOM 7088 C C . ILE A 1 857 ? -16.470 31.798 105.032 1.00 73.00 857 ILE A C 1
ATOM 7090 O O . ILE A 1 857 ? -16.379 31.806 103.812 1.00 73.00 857 ILE A O 1
ATOM 7094 N N . LYS A 1 858 ? -17.658 31.829 105.657 1.00 73.31 858 LYS A N 1
ATOM 7095 C CA . LYS A 1 858 ? -18.958 31.868 104.958 1.00 73.31 858 LYS A CA 1
ATOM 7096 C C . LYS A 1 858 ? -19.008 32.998 103.928 1.00 73.31 858 LYS A C 1
ATOM 7098 O O . LYS A 1 858 ? -19.322 32.744 102.772 1.00 73.31 858 LYS A O 1
ATOM 7103 N N . ASN A 1 859 ? -18.619 34.216 104.307 1.00 76.06 859 ASN A N 1
ATOM 7104 C CA . ASN A 1 859 ? -18.602 35.356 103.384 1.00 76.06 859 ASN A CA 1
ATOM 7105 C C . ASN A 1 859 ? -17.578 35.187 102.248 1.00 76.06 859 ASN A C 1
ATOM 7107 O O . ASN A 1 859 ? -17.904 35.469 101.102 1.00 76.06 859 ASN A O 1
ATOM 7111 N N . GLN A 1 860 ? -16.369 34.688 102.534 1.00 76.38 860 GLN A N 1
ATOM 7112 C CA . GLN A 1 860 ? -15.347 34.427 101.507 1.00 76.38 860 GLN A CA 1
ATOM 7113 C C . GLN A 1 860 ? -15.783 33.350 100.507 1.00 76.38 860 GLN A C 1
ATOM 7115 O O . GLN A 1 860 ? -15.508 33.468 99.316 1.00 76.38 860 GLN A O 1
ATOM 7120 N N . VAL A 1 861 ? -16.470 32.313 100.986 1.00 77.94 861 VAL A N 1
ATOM 7121 C CA . VAL A 1 861 ? -17.040 31.251 100.152 1.00 77.94 861 VAL A CA 1
ATOM 7122 C C . VAL A 1 861 ? -18.184 31.799 99.290 1.00 77.94 861 VAL A C 1
ATOM 7124 O O . VAL A 1 861 ? -18.211 31.538 98.090 1.00 77.94 861 VAL A O 1
ATOM 7127 N N . ILE A 1 862 ? -19.077 32.619 99.862 1.00 77.62 862 ILE A N 1
ATOM 7128 C CA . ILE A 1 862 ? -20.174 33.277 99.129 1.00 77.62 862 ILE A CA 1
ATOM 7129 C C . ILE A 1 862 ? -19.636 34.221 98.044 1.00 77.62 862 ILE A C 1
ATOM 7131 O O . ILE A 1 862 ? -20.167 34.233 96.939 1.00 77.62 862 ILE A O 1
ATOM 7135 N N . GLU A 1 863 ? -18.584 34.993 98.326 1.00 78.94 863 GLU A N 1
ATOM 7136 C CA . GLU A 1 863 ? -17.967 35.899 97.346 1.00 78.94 863 GLU A CA 1
ATOM 7137 C C . GLU A 1 863 ? -17.210 35.151 96.232 1.00 78.94 863 GLU A C 1
ATOM 7139 O O . GLU A 1 863 ? -17.098 35.665 95.121 1.00 78.94 863 GLU A O 1
ATOM 7144 N N . ASN A 1 864 ? -16.695 33.943 96.500 1.00 81.50 864 ASN A N 1
ATOM 7145 C CA . ASN A 1 864 ? -15.900 33.162 95.543 1.00 81.50 864 ASN A CA 1
ATOM 7146 C C . ASN A 1 864 ? -16.715 32.110 94.759 1.00 81.50 864 ASN A C 1
ATOM 7148 O O . ASN A 1 864 ? -16.190 31.526 93.813 1.00 81.50 864 ASN A O 1
ATOM 7152 N N . LYS A 1 865 ? -17.986 31.867 95.109 1.00 80.12 865 LYS A N 1
ATOM 7153 C CA . LYS A 1 865 ? -18.829 30.802 94.523 1.00 80.12 865 LYS A CA 1
ATOM 7154 C C . LYS A 1 865 ? -18.947 30.865 92.991 1.00 80.12 865 LYS A C 1
ATOM 7156 O O . LYS A 1 865 ? -18.816 29.837 92.328 1.00 80.12 865 LYS A O 1
ATOM 7161 N N . ASP A 1 866 ? -19.107 32.064 92.427 1.00 80.69 866 ASP A N 1
ATOM 7162 C CA . ASP A 1 866 ? -19.261 32.257 90.978 1.00 80.69 866 ASP A CA 1
ATOM 7163 C C . ASP A 1 866 ? -17.916 32.076 90.251 1.00 80.69 866 ASP A C 1
ATOM 7165 O O . ASP A 1 866 ? -17.853 31.535 89.148 1.00 80.69 866 ASP A O 1
ATOM 7169 N N . ASN A 1 867 ? -16.810 32.456 90.900 1.00 82.75 867 ASN A N 1
ATOM 7170 C CA . ASN A 1 867 ? -15.457 32.255 90.382 1.00 82.75 867 ASN A CA 1
ATOM 7171 C C . ASN A 1 867 ? -15.059 30.766 90.389 1.00 82.75 867 ASN A C 1
ATOM 7173 O O . ASN A 1 867 ? -14.418 30.297 89.454 1.00 82.75 867 ASN A O 1
ATOM 7177 N N . ILE A 1 868 ? -15.487 29.996 91.396 1.00 82.62 868 ILE A N 1
ATOM 7178 C CA . ILE A 1 868 ? -15.294 28.537 91.440 1.00 82.62 868 ILE A CA 1
ATOM 7179 C C . ILE A 1 868 ? -16.030 27.862 90.278 1.00 82.62 868 ILE A C 1
ATOM 7181 O O . ILE A 1 868 ? -15.447 27.030 89.581 1.00 82.62 868 ILE A O 1
ATOM 7185 N N . ALA A 1 869 ? -17.283 28.255 90.028 1.00 82.69 869 ALA A N 1
ATOM 7186 C CA . ALA A 1 869 ? -18.049 27.765 88.887 1.00 82.69 869 ALA A CA 1
ATOM 7187 C C . ALA A 1 869 ? -17.363 28.100 87.546 1.00 82.69 869 ALA A C 1
ATOM 7189 O O . ALA A 1 869 ? -17.292 27.244 86.662 1.00 82.69 869 ALA A O 1
ATOM 7190 N N . ALA A 1 870 ? -16.787 29.300 87.413 1.00 83.38 870 ALA A N 1
ATOM 7191 C CA . ALA A 1 870 ? -16.029 29.702 86.228 1.00 83.38 870 ALA A CA 1
ATOM 7192 C C . ALA A 1 870 ? -14.724 28.900 86.039 1.00 83.38 870 ALA A C 1
ATOM 7194 O O . ALA A 1 870 ? -14.406 28.506 84.919 1.00 83.38 870 ALA A O 1
ATOM 7195 N N . ILE A 1 871 ? -13.974 28.615 87.112 1.00 84.06 871 ILE A N 1
ATOM 7196 C CA . ILE A 1 871 ? -12.742 27.803 87.054 1.00 84.06 871 ILE A CA 1
ATOM 7197 C C . ILE A 1 871 ? -13.052 26.368 86.612 1.00 84.06 871 ILE A C 1
ATOM 7199 O O . ILE A 1 871 ? -12.388 25.852 85.712 1.00 84.06 871 ILE A O 1
ATOM 7203 N N . LEU A 1 872 ? -14.079 25.742 87.198 1.00 84.50 872 LEU A N 1
ATOM 7204 C CA . LEU A 1 872 ? -14.522 24.397 86.813 1.00 84.50 872 LEU A CA 1
ATOM 7205 C C . LEU A 1 872 ? -14.975 24.351 85.350 1.00 84.50 872 LEU A C 1
ATOM 7207 O O . LEU A 1 872 ? -14.576 23.455 84.610 1.00 84.50 872 LEU A O 1
ATOM 7211 N N . SER A 1 873 ? -15.756 25.347 84.922 1.00 85.50 873 SER A N 1
ATOM 7212 C CA . SER A 1 873 ? -16.231 25.449 83.538 1.00 85.50 873 SER A CA 1
ATOM 7213 C C . SER A 1 873 ? -15.069 25.621 82.554 1.00 85.50 873 SER A C 1
ATOM 7215 O O . SER A 1 873 ? -15.019 24.928 81.543 1.00 85.50 873 SER A O 1
ATOM 7217 N N . ASN A 1 874 ? -14.078 26.463 82.870 1.00 84.75 874 ASN A N 1
ATOM 7218 C CA . ASN A 1 874 ? -12.886 26.640 82.034 1.00 84.75 874 ASN A CA 1
ATOM 7219 C C . ASN A 1 874 ? -12.055 25.354 81.907 1.00 84.75 874 ASN A C 1
ATOM 7221 O O . ASN A 1 874 ? -11.589 25.045 80.813 1.00 84.75 874 ASN A O 1
ATOM 7225 N N . ASN A 1 875 ? -11.904 24.587 82.991 1.00 84.38 875 ASN A N 1
ATOM 7226 C CA . ASN A 1 875 ? -11.183 23.312 82.956 1.00 84.38 875 ASN A CA 1
ATOM 7227 C C . ASN A 1 875 ? -11.893 22.277 82.063 1.00 84.38 875 ASN A C 1
ATOM 7229 O O . ASN A 1 875 ? -11.266 21.585 81.260 1.00 84.38 875 ASN A O 1
ATOM 7233 N N . ILE A 1 876 ? -13.224 22.208 82.148 1.00 85.81 876 ILE A N 1
ATOM 7234 C CA . ILE A 1 876 ? -14.036 21.363 81.262 1.00 85.81 876 ILE A CA 1
ATOM 7235 C C . ILE A 1 876 ? -13.882 21.817 79.805 1.00 85.81 876 ILE A C 1
ATOM 7237 O O . ILE A 1 876 ? -13.651 20.987 78.930 1.00 85.81 876 ILE A O 1
ATOM 7241 N N . MET A 1 877 ? -13.934 23.125 79.540 1.00 84.38 877 MET A N 1
ATOM 7242 C CA . MET A 1 877 ? -13.765 23.691 78.197 1.00 84.38 877 MET A CA 1
ATOM 7243 C C . MET A 1 877 ? -12.392 23.393 77.578 1.00 84.38 877 MET A C 1
ATOM 7245 O O . MET A 1 877 ? -12.310 23.128 76.379 1.00 84.38 877 MET A O 1
ATOM 7249 N N . GLU A 1 878 ? -11.312 23.430 78.361 1.00 83.88 878 GLU A N 1
ATOM 7250 C CA . GLU A 1 878 ? -9.961 23.104 77.886 1.00 83.88 878 GLU A CA 1
ATOM 7251 C C . GLU A 1 878 ? -9.839 21.622 77.500 1.00 83.88 878 GLU A C 1
ATOM 7253 O O . GLU A 1 878 ? -9.363 21.306 76.409 1.00 83.88 878 GLU A O 1
ATOM 7258 N N . ASN A 1 879 ? -10.363 20.715 78.330 1.00 85.12 879 ASN A N 1
ATOM 7259 C CA . ASN A 1 879 ? -10.380 19.280 78.031 1.00 85.12 879 ASN A CA 1
ATOM 7260 C C . ASN A 1 879 ? -11.318 18.931 76.856 1.00 85.12 879 ASN A C 1
ATOM 7262 O O . ASN A 1 879 ? -10.996 18.059 76.048 1.00 85.12 879 ASN A O 1
ATOM 7266 N N . LEU A 1 880 ? -12.436 19.652 76.691 1.00 87.25 880 LEU A N 1
ATOM 7267 C CA . LEU A 1 880 ? -13.338 19.501 75.542 1.00 87.25 880 LEU A CA 1
ATOM 7268 C C . LEU A 1 880 ? -12.672 19.884 74.215 1.00 87.25 880 LEU A C 1
ATOM 7270 O O . LEU A 1 880 ? -12.973 19.279 73.186 1.00 87.25 880 LEU A O 1
ATOM 7274 N N . ARG A 1 881 ? -11.742 20.850 74.212 1.00 85.00 881 ARG A N 1
ATOM 7275 C CA . ARG A 1 881 ? -10.930 21.140 73.015 1.00 85.00 881 ARG A CA 1
ATOM 7276 C C . ARG A 1 881 ? -10.064 19.941 72.635 1.00 85.00 881 ARG A C 1
ATOM 7278 O O . ARG A 1 881 ? -10.055 19.571 71.468 1.00 85.00 881 ARG A O 1
ATOM 7285 N N . GLY A 1 882 ? -9.439 19.290 73.618 1.00 86.12 882 GLY A N 1
ATOM 7286 C CA . GLY A 1 882 ? -8.683 18.054 73.399 1.00 86.12 882 GLY A CA 1
ATOM 7287 C C . GLY A 1 882 ? -9.539 16.920 72.822 1.00 86.12 882 GLY A C 1
ATOM 7288 O O . GLY A 1 882 ? -9.106 16.238 71.898 1.00 86.12 882 GLY A O 1
ATOM 7289 N N . LEU A 1 883 ? -10.777 16.755 73.306 1.00 88.62 883 LEU A N 1
ATOM 7290 C CA . LEU A 1 883 ? -11.737 15.804 72.731 1.00 88.62 883 LEU A CA 1
ATOM 7291 C C . LEU A 1 883 ? -12.099 16.159 71.278 1.00 88.62 883 LEU A C 1
ATOM 7293 O O . LEU A 1 883 ? -12.091 15.284 70.418 1.00 88.62 883 LEU A O 1
ATOM 7297 N N . SER A 1 884 ? -12.389 17.434 70.996 1.00 90.31 884 SER A N 1
ATOM 7298 C CA . SER A 1 884 ? -12.686 17.919 69.639 1.00 90.31 884 SER A CA 1
ATOM 7299 C C . SER A 1 884 ? -11.557 17.593 68.664 1.00 90.31 884 SER A C 1
ATOM 7301 O O . SER A 1 884 ? -11.819 17.089 67.575 1.00 90.31 884 SER A O 1
ATOM 7303 N N . ASP A 1 885 ? -10.306 17.830 69.058 1.00 88.81 885 ASP A N 1
ATOM 7304 C CA . ASP A 1 885 ? -9.147 17.576 68.202 1.00 88.81 885 ASP A CA 1
ATOM 7305 C C . ASP A 1 885 ? -8.965 16.077 67.923 1.00 88.81 885 ASP A C 1
ATOM 7307 O O . ASP A 1 885 ? -8.820 15.702 66.760 1.00 88.81 885 ASP A O 1
ATOM 7311 N N . LYS A 1 886 ? -9.091 15.214 68.943 1.00 89.88 886 LYS A N 1
ATOM 7312 C CA . LYS A 1 886 ? -9.026 13.751 68.767 1.00 89.88 886 LYS A CA 1
ATOM 7313 C C . LYS A 1 886 ? -10.150 13.210 67.871 1.00 89.88 886 LYS A C 1
ATOM 7315 O O . LYS A 1 886 ? -9.895 12.387 67.000 1.00 89.88 886 LYS A O 1
ATOM 7320 N N . LEU A 1 887 ? -11.388 13.687 68.040 1.00 90.19 887 LEU A N 1
ATOM 7321 C CA . LEU A 1 887 ? -12.520 13.277 67.191 1.00 90.19 887 LEU A CA 1
ATOM 7322 C C . LEU A 1 887 ? -12.321 13.698 65.727 1.00 90.19 887 LEU A C 1
ATOM 7324 O O . LEU A 1 887 ? -12.692 12.967 64.811 1.00 90.19 887 LEU A O 1
ATOM 7328 N N . LYS A 1 888 ? -11.745 14.883 65.494 1.00 91.19 888 LYS A N 1
ATOM 7329 C CA . LYS A 1 888 ? -11.420 15.349 64.140 1.00 91.19 888 LYS A CA 1
ATOM 7330 C C . LYS A 1 888 ? -10.275 14.557 63.521 1.00 91.19 888 LYS A C 1
ATOM 7332 O O . LYS A 1 888 ? -10.326 14.322 62.320 1.00 91.19 888 LYS A O 1
ATOM 7337 N N . GLU A 1 889 ? -9.268 14.175 64.303 1.00 90.00 889 GLU A N 1
ATOM 7338 C CA . GLU A 1 889 ? -8.145 13.347 63.846 1.00 90.00 889 GLU A CA 1
ATOM 7339 C C . GLU A 1 889 ? -8.629 11.970 63.374 1.00 90.00 889 GLU A C 1
ATOM 7341 O O . GLU A 1 889 ? -8.324 11.575 62.253 1.00 90.00 889 GLU A O 1
ATOM 7346 N N . GLU A 1 890 ? -9.504 11.318 64.144 1.00 87.94 890 GLU A N 1
ATOM 7347 C CA . GLU A 1 890 ? -10.088 10.022 63.771 1.00 87.94 890 GLU A CA 1
ATOM 7348 C C . GLU A 1 890 ? -10.869 10.091 62.445 1.00 87.94 890 GLU A C 1
ATOM 7350 O O . GLU A 1 890 ? -10.751 9.232 61.573 1.00 87.94 890 GLU A O 1
ATOM 7355 N N . ILE A 1 891 ? -11.650 11.158 62.246 1.00 90.56 891 ILE A N 1
ATOM 7356 C CA . ILE A 1 891 ? -12.391 11.371 60.995 1.00 90.56 891 ILE A CA 1
ATOM 7357 C C . ILE A 1 891 ? -11.458 11.741 59.843 1.00 90.56 891 ILE A C 1
ATOM 7359 O O . ILE A 1 891 ? -11.677 11.311 58.711 1.00 90.56 891 ILE A O 1
ATOM 7363 N N . LYS A 1 892 ? -10.417 12.531 60.106 1.00 89.94 892 LYS A N 1
ATOM 7364 C CA . LYS A 1 892 ? -9.455 12.957 59.091 1.00 89.94 892 LYS A CA 1
ATOM 7365 C C . LYS A 1 892 ? -8.821 11.759 58.391 1.00 89.94 892 LYS A C 1
ATOM 7367 O O . LYS A 1 892 ? -8.814 11.738 57.162 1.00 89.94 892 LYS A O 1
ATOM 7372 N N . ASP A 1 893 ? -8.360 10.767 59.146 1.00 86.62 893 ASP A N 1
ATOM 7373 C CA . ASP A 1 893 ? -7.679 9.596 58.586 1.00 86.62 893 ASP A CA 1
ATOM 7374 C C . ASP A 1 893 ? -8.586 8.801 57.629 1.00 86.62 893 ASP A C 1
ATOM 7376 O O . ASP A 1 893 ? -8.150 8.381 56.554 1.00 86.62 893 ASP A O 1
ATOM 7380 N N . ILE A 1 894 ? -9.876 8.673 57.956 1.00 88.25 894 ILE A N 1
ATOM 7381 C CA . ILE A 1 894 ? -10.864 7.972 57.119 1.00 88.25 894 ILE A CA 1
ATOM 7382 C C . ILE A 1 894 ? -11.091 8.708 55.787 1.00 88.25 894 ILE A C 1
ATOM 7384 O O . ILE A 1 894 ? -11.061 8.107 54.705 1.00 88.25 894 ILE A O 1
ATOM 7388 N N . PHE A 1 895 ? -11.313 10.023 55.846 1.00 91.06 895 PHE A N 1
ATOM 7389 C CA . PHE A 1 895 ? -11.612 10.821 54.655 1.00 91.06 895 PHE A CA 1
ATOM 7390 C C . PHE A 1 895 ? -10.367 11.042 53.779 1.00 91.06 895 PHE A C 1
ATOM 7392 O O . PHE A 1 895 ? -10.474 10.984 52.551 1.00 91.06 895 PHE A O 1
ATOM 7399 N N . GLU A 1 896 ? -9.182 11.235 54.370 1.00 89.00 896 GLU A N 1
ATOM 7400 C CA . GLU A 1 896 ? -7.913 11.303 53.629 1.00 89.00 896 GLU A CA 1
ATOM 7401 C C . GLU A 1 896 ? -7.569 9.964 52.965 1.00 89.00 896 GLU A C 1
ATOM 7403 O O . GLU A 1 896 ? -7.132 9.954 51.810 1.00 89.00 896 GLU A O 1
ATOM 7408 N N . GLY A 1 897 ? -7.829 8.835 53.636 1.00 87.94 897 GLY A N 1
ATOM 7409 C CA . GLY A 1 897 ? -7.715 7.499 53.047 1.00 87.94 897 GLY A CA 1
ATOM 7410 C C . GLY A 1 897 ? -8.573 7.349 51.788 1.00 87.94 897 GLY A C 1
ATOM 7411 O O . GLY A 1 897 ? -8.060 7.006 50.722 1.00 87.94 897 GLY A O 1
ATOM 7412 N N . THR A 1 898 ? -9.851 7.730 51.873 1.00 89.06 898 THR A N 1
ATOM 7413 C CA . THR A 1 898 ? -10.781 7.672 50.732 1.00 89.06 898 THR A CA 1
ATOM 7414 C C . THR A 1 898 ? -10.352 8.591 49.580 1.00 89.06 898 THR A C 1
ATOM 7416 O O . THR A 1 898 ? -10.411 8.203 48.413 1.00 89.06 898 THR A O 1
ATOM 7419 N N . LEU A 1 899 ? -9.878 9.808 49.874 1.00 91.06 899 LEU A N 1
ATOM 7420 C CA . LEU A 1 899 ? -9.373 10.734 48.850 1.00 91.06 899 LEU A CA 1
ATOM 7421 C C . LEU A 1 899 ? -8.117 10.205 48.145 1.00 91.06 899 LEU A C 1
ATOM 7423 O O . LEU A 1 899 ? -7.962 10.402 46.934 1.00 91.06 899 LEU A O 1
ATOM 7427 N N . ASN A 1 900 ? -7.230 9.532 48.880 1.00 90.38 900 ASN A N 1
ATOM 7428 C CA . ASN A 1 900 ? -6.057 8.884 48.302 1.00 90.38 900 ASN A CA 1
ATOM 7429 C C . ASN A 1 900 ? -6.461 7.747 47.356 1.00 90.38 900 ASN A C 1
ATOM 7431 O O . ASN A 1 900 ? -5.932 7.680 46.245 1.00 90.38 900 ASN A O 1
ATOM 7435 N N . ASP A 1 901 ? -7.432 6.917 47.743 1.00 89.94 901 ASP A N 1
ATOM 7436 C CA . ASP A 1 901 ? -7.952 5.844 46.889 1.00 89.94 901 ASP A CA 1
ATOM 7437 C C . ASP A 1 901 ? -8.590 6.395 45.605 1.00 89.94 901 ASP A C 1
ATOM 7439 O O . ASP A 1 901 ? -8.249 5.941 44.511 1.00 89.94 901 ASP A O 1
ATOM 7443 N N . ILE A 1 902 ? -9.426 7.439 45.705 1.00 91.44 902 ILE A N 1
ATOM 7444 C CA . ILE A 1 902 ? -9.996 8.133 44.534 1.00 91.44 902 ILE A CA 1
ATOM 7445 C C . ILE A 1 902 ? -8.889 8.669 43.621 1.00 91.44 902 ILE A C 1
ATOM 7447 O O . ILE A 1 902 ? -8.979 8.562 42.399 1.00 91.44 902 ILE A O 1
ATOM 7451 N N . THR A 1 903 ? -7.833 9.248 44.195 1.00 90.81 903 THR A N 1
ATOM 7452 C CA . THR A 1 903 ? -6.722 9.818 43.422 1.00 90.81 903 THR A CA 1
ATOM 7453 C C . THR A 1 903 ? -5.943 8.736 42.674 1.00 90.81 903 THR A C 1
ATOM 7455 O O . THR A 1 903 ? -5.600 8.922 41.506 1.00 90.81 903 THR A O 1
ATOM 7458 N N . ILE A 1 904 ? -5.673 7.600 43.324 1.00 90.75 904 ILE A N 1
ATOM 7459 C CA . ILE A 1 904 ? -5.002 6.454 42.699 1.00 90.75 904 ILE A CA 1
ATOM 7460 C C . ILE A 1 904 ? -5.856 5.907 41.554 1.00 90.75 904 ILE A C 1
ATOM 7462 O O . ILE A 1 904 ? -5.351 5.772 40.438 1.00 90.75 904 ILE A O 1
ATOM 7466 N N . ASP A 1 905 ? -7.137 5.642 41.812 1.00 92.56 905 ASP A N 1
ATOM 7467 C CA . ASP A 1 905 ? -8.068 5.134 40.808 1.00 92.56 905 ASP A CA 1
ATOM 7468 C C . ASP A 1 905 ? -8.147 6.081 39.608 1.00 92.56 905 ASP A C 1
ATOM 7470 O O . ASP A 1 905 ? -7.930 5.662 38.470 1.00 92.56 905 ASP A O 1
ATOM 7474 N N . LYS A 1 906 ? -8.368 7.376 39.864 1.00 93.81 906 LYS A N 1
ATOM 7475 C CA . LYS A 1 906 ? -8.432 8.414 38.834 1.00 93.81 906 LYS A CA 1
ATOM 7476 C C . LYS A 1 906 ? -7.186 8.409 37.952 1.00 93.81 906 LYS A C 1
ATOM 7478 O O . LYS A 1 906 ? -7.325 8.379 36.735 1.00 93.81 906 LYS A O 1
ATOM 7483 N N . ASN A 1 907 ? -5.988 8.391 38.539 1.00 92.62 907 ASN A N 1
ATOM 7484 C CA . ASN A 1 907 ? -4.737 8.381 37.774 1.00 92.62 907 ASN A CA 1
ATOM 7485 C C . ASN A 1 907 ? -4.619 7.134 3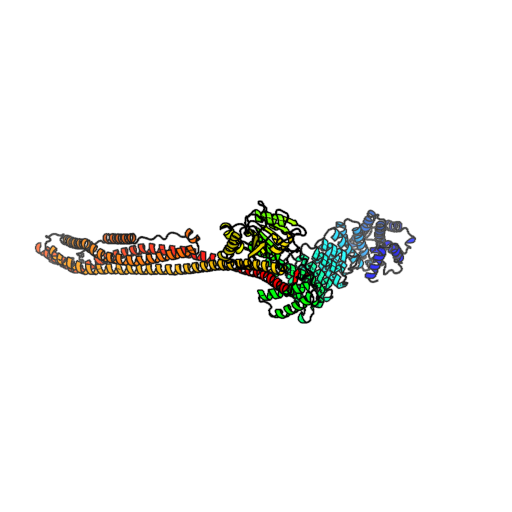6.876 1.00 92.62 907 ASN A C 1
ATOM 7487 O O . ASN A 1 907 ? -4.138 7.225 35.747 1.00 92.62 907 ASN A O 1
ATOM 7491 N N . ILE A 1 908 ? -5.066 5.965 37.355 1.00 91.88 908 ILE A N 1
ATOM 7492 C CA . ILE A 1 908 ? -5.077 4.727 36.559 1.00 91.88 908 ILE A CA 1
ATOM 7493 C C . ILE A 1 908 ? -6.050 4.858 35.380 1.00 91.88 908 ILE A C 1
ATOM 7495 O O . ILE A 1 908 ? -5.704 4.471 34.261 1.00 91.88 908 ILE A O 1
ATOM 7499 N N . VAL A 1 909 ? -7.250 5.398 35.613 1.00 92.94 909 VAL A N 1
ATOM 7500 C CA . VAL A 1 909 ? -8.269 5.577 34.566 1.00 92.94 909 VAL A CA 1
ATOM 7501 C C . VAL A 1 909 ? -7.865 6.655 33.562 1.00 92.94 909 VAL A C 1
ATOM 7503 O O . VAL A 1 909 ? -8.048 6.448 32.366 1.00 92.94 909 VAL A O 1
ATOM 7506 N N . GLU A 1 910 ? -7.258 7.758 34.001 1.00 92.69 910 GLU A N 1
ATOM 7507 C CA . GLU A 1 910 ? -6.713 8.794 33.114 1.00 92.69 910 GLU A CA 1
ATOM 7508 C C . GLU A 1 910 ? -5.637 8.222 32.188 1.00 92.69 910 GLU A C 1
ATOM 7510 O O . GLU A 1 910 ? -5.692 8.429 30.976 1.00 92.69 910 GLU A O 1
ATOM 7515 N N . GLN A 1 911 ? -4.704 7.430 32.725 1.00 91.44 911 GLN A N 1
ATOM 7516 C CA . GLN A 1 911 ? -3.704 6.760 31.896 1.00 91.44 911 GLN A CA 1
ATOM 7517 C C . GLN A 1 911 ? -4.354 5.782 30.904 1.00 91.44 911 GLN A C 1
ATOM 7519 O O . GLN A 1 911 ? -3.974 5.747 29.733 1.00 91.44 911 GLN A O 1
ATOM 7524 N N . ALA A 1 912 ? -5.362 5.020 31.342 1.00 90.56 912 ALA A N 1
ATOM 7525 C CA . ALA A 1 912 ? -6.097 4.111 30.467 1.00 90.56 912 ALA A CA 1
ATOM 7526 C C . ALA A 1 912 ? -6.864 4.856 29.355 1.00 90.56 912 ALA A C 1
ATOM 7528 O O . ALA A 1 912 ? -6.884 4.389 28.216 1.00 90.56 912 ALA A O 1
ATOM 7529 N N . GLU A 1 913 ? -7.463 6.017 29.642 1.00 92.69 913 GLU A N 1
ATOM 7530 C CA . GLU A 1 913 ? -8.135 6.868 28.648 1.00 92.69 913 GLU A CA 1
ATOM 7531 C C . GLU A 1 913 ? -7.144 7.406 27.611 1.00 92.69 913 GLU A C 1
ATOM 7533 O O . GLU A 1 913 ? -7.429 7.358 26.410 1.00 92.69 913 GLU A O 1
ATOM 7538 N N . MET A 1 914 ? -5.956 7.834 28.049 1.00 89.88 914 MET A N 1
ATOM 7539 C CA . MET A 1 914 ? -4.890 8.287 27.155 1.00 89.88 914 MET A CA 1
ATOM 7540 C C . MET A 1 914 ? -4.411 7.165 26.225 1.00 89.88 914 MET A C 1
ATOM 7542 O O . MET A 1 914 ? -4.333 7.357 25.006 1.00 89.88 914 MET A O 1
ATOM 7546 N N . ASP A 1 915 ? -4.138 5.979 26.774 1.00 88.81 915 ASP A N 1
ATOM 7547 C CA . ASP A 1 915 ? -3.703 4.809 26.002 1.00 88.81 915 ASP A CA 1
ATOM 7548 C C . ASP A 1 915 ? -4.790 4.360 25.006 1.00 88.81 915 ASP A C 1
ATOM 7550 O O . ASP A 1 915 ? -4.500 4.019 23.850 1.00 88.81 915 ASP A O 1
ATOM 7554 N N . MET A 1 916 ? -6.060 4.418 25.421 1.00 88.62 916 MET A N 1
ATOM 7555 C CA . MET A 1 916 ? -7.213 4.109 24.573 1.00 88.62 916 MET A CA 1
ATOM 7556 C C . MET A 1 916 ? -7.387 5.141 23.453 1.00 88.62 916 MET A C 1
ATOM 7558 O O . MET A 1 916 ? -7.664 4.765 22.313 1.00 88.62 916 MET A O 1
ATOM 7562 N N . THR A 1 917 ? -7.186 6.430 23.743 1.00 87.88 917 THR A N 1
ATOM 7563 C CA . THR A 1 917 ? -7.226 7.509 22.745 1.00 87.88 917 THR A CA 1
ATOM 7564 C C . THR A 1 917 ? -6.167 7.295 21.671 1.00 87.88 917 THR A C 1
ATOM 7566 O O . THR A 1 917 ? -6.496 7.299 20.484 1.00 87.88 917 THR A O 1
ATOM 7569 N N . LYS A 1 918 ? -4.921 7.019 22.072 1.00 89.44 918 LYS A N 1
ATOM 7570 C CA . LYS A 1 918 ? -3.831 6.729 21.133 1.00 89.44 918 LYS A CA 1
ATOM 7571 C C . LYS A 1 918 ? -4.140 5.502 20.266 1.00 89.44 918 LYS A C 1
ATOM 7573 O O . LYS A 1 918 ? -4.017 5.559 19.044 1.00 89.44 918 LYS A O 1
ATOM 7578 N N . SER A 1 919 ? -4.614 4.419 20.883 1.00 86.81 919 SER A N 1
ATOM 7579 C CA . SER A 1 919 ? -4.998 3.192 20.169 1.00 86.81 919 SER A CA 1
ATOM 7580 C C . SER A 1 919 ? -6.142 3.432 19.174 1.00 86.81 919 SER A C 1
ATOM 7582 O O . SER A 1 919 ? -6.137 2.900 18.065 1.00 86.81 919 SER A O 1
ATOM 7584 N N . HIS A 1 920 ? -7.123 4.262 19.540 1.00 87.19 920 HIS A N 1
ATOM 7585 C CA . HIS A 1 920 ? -8.236 4.630 18.667 1.00 87.19 920 HIS A CA 1
ATOM 7586 C C . HIS A 1 920 ? -7.779 5.457 17.456 1.00 87.19 920 HIS A C 1
ATOM 7588 O O . HIS A 1 920 ? -8.264 5.227 16.348 1.00 87.19 920 HIS A O 1
ATOM 7594 N N . GLU A 1 921 ? -6.829 6.380 17.628 1.00 87.56 921 GLU A N 1
ATOM 7595 C CA . GLU A 1 921 ? -6.240 7.139 16.516 1.00 87.56 921 GLU A CA 1
ATOM 7596 C C . GLU A 1 921 ? -5.478 6.233 15.537 1.00 87.56 921 GLU A C 1
ATOM 7598 O O . GLU A 1 921 ? -5.637 6.363 14.321 1.00 87.56 921 GLU A O 1
ATOM 7603 N N . GLU A 1 922 ? -4.693 5.280 16.050 1.00 87.38 922 GLU A N 1
ATOM 7604 C CA . GLU A 1 922 ? -3.981 4.288 15.233 1.00 87.38 922 GLU A CA 1
ATOM 7605 C C . GLU A 1 922 ? -4.956 3.402 14.438 1.00 87.38 922 GLU A C 1
ATOM 7607 O O . GLU A 1 922 ? -4.788 3.213 13.229 1.00 87.38 922 GLU A O 1
ATOM 7612 N N . ILE A 1 923 ? -6.021 2.916 15.085 1.00 86.88 923 ILE A N 1
ATOM 7613 C CA . ILE A 1 923 ? -7.084 2.140 14.432 1.00 86.88 923 ILE A CA 1
ATOM 7614 C C . ILE A 1 923 ? -7.817 2.982 13.383 1.00 86.88 923 ILE A C 1
ATOM 7616 O O . ILE A 1 923 ? -8.100 2.482 12.297 1.00 86.88 923 ILE A O 1
ATOM 7620 N N . THR A 1 924 ? -8.101 4.253 13.670 1.00 87.25 924 THR A N 1
ATOM 7621 C CA . THR A 1 924 ? -8.799 5.148 12.734 1.00 87.25 924 THR A CA 1
ATOM 7622 C C . THR A 1 924 ? -7.987 5.341 11.456 1.00 87.25 924 THR A C 1
ATOM 7624 O O . THR A 1 924 ? -8.512 5.089 10.374 1.00 87.25 924 THR A O 1
ATOM 7627 N N . LYS A 1 925 ? -6.689 5.656 11.564 1.00 88.44 925 LYS A N 1
ATOM 7628 C CA . LYS A 1 925 ? -5.789 5.765 10.399 1.00 88.44 925 LYS A CA 1
ATOM 7629 C C . LYS A 1 925 ? -5.711 4.459 9.607 1.00 88.44 925 LYS A C 1
ATOM 7631 O O . LYS A 1 925 ? -5.772 4.462 8.380 1.00 88.44 925 LYS A O 1
ATOM 7636 N N . LYS A 1 926 ? -5.615 3.322 10.306 1.00 87.88 926 LYS A N 1
ATOM 7637 C CA . LYS A 1 926 ? -5.611 1.989 9.686 1.00 87.88 926 LYS A CA 1
ATOM 7638 C C . LYS A 1 926 ? -6.913 1.714 8.916 1.00 87.88 926 LYS A C 1
ATOM 7640 O O . LYS A 1 926 ? -6.867 1.153 7.823 1.00 87.88 926 LYS A O 1
ATOM 7645 N N . ASN A 1 927 ? -8.056 2.113 9.469 1.00 88.81 927 ASN A N 1
ATOM 7646 C CA . ASN A 1 927 ? -9.373 1.939 8.857 1.00 88.81 927 ASN A CA 1
ATOM 7647 C C . ASN A 1 927 ? -9.582 2.851 7.639 1.00 88.81 927 ASN A C 1
ATOM 7649 O O . ASN A 1 927 ? -10.167 2.414 6.651 1.00 88.81 927 ASN A O 1
ATOM 7653 N N . GLU A 1 928 ? -9.095 4.092 7.688 1.00 89.94 928 GLU A N 1
ATOM 7654 C CA . GLU A 1 928 ? -9.119 5.016 6.546 1.00 89.94 928 GLU A CA 1
ATOM 7655 C C . GLU A 1 928 ? -8.345 4.443 5.354 1.00 89.94 928 GLU A C 1
ATOM 7657 O O . GLU A 1 928 ? -8.854 4.422 4.233 1.00 89.94 928 GLU A O 1
ATOM 7662 N N . GLU A 1 929 ? -7.153 3.903 5.608 1.00 90.88 929 GLU A N 1
ATOM 7663 C CA . GLU A 1 929 ? -6.337 3.256 4.583 1.00 90.88 929 GLU A CA 1
ATOM 7664 C C . GLU A 1 929 ? -7.018 2.000 4.009 1.00 90.88 929 GLU A C 1
ATOM 7666 O O . GLU A 1 929 ? -7.067 1.822 2.791 1.00 90.88 929 GLU A O 1
ATOM 7671 N N . LEU A 1 930 ? -7.618 1.157 4.861 1.00 90.38 930 LEU A N 1
ATOM 7672 C CA . LEU A 1 930 ? -8.413 0.007 4.412 1.00 90.38 930 LEU A CA 1
ATOM 7673 C C . LEU A 1 930 ? -9.554 0.419 3.479 1.00 90.38 930 LEU A C 1
ATOM 7675 O O . LEU A 1 930 ? -9.762 -0.223 2.450 1.00 90.38 930 LEU A O 1
ATOM 7679 N N . GLU A 1 931 ? -10.284 1.486 3.804 1.00 91.19 931 GLU A N 1
ATOM 7680 C CA . GLU A 1 931 ? -11.380 1.966 2.960 1.00 91.19 931 GLU A CA 1
ATOM 7681 C C . GLU A 1 931 ? -10.878 2.447 1.591 1.00 91.19 931 GLU A C 1
ATOM 7683 O O . GLU A 1 931 ? -11.527 2.192 0.576 1.00 91.19 931 GLU A O 1
ATOM 7688 N N . VAL A 1 932 ? -9.700 3.079 1.524 1.00 92.94 932 VAL A N 1
ATOM 7689 C CA . VAL A 1 932 ? -9.065 3.449 0.247 1.00 92.94 932 VAL A CA 1
ATOM 7690 C C . VAL A 1 932 ? -8.725 2.206 -0.582 1.00 92.94 932 VAL A C 1
ATOM 7692 O O . VAL A 1 932 ? -9.060 2.152 -1.769 1.00 92.94 932 VAL A O 1
ATOM 7695 N N . LEU A 1 933 ? -8.122 1.183 0.031 1.00 92.94 933 LEU A N 1
ATOM 7696 C CA . LEU A 1 933 ? -7.778 -0.069 -0.652 1.00 92.94 933 LEU A CA 1
ATOM 7697 C C . LEU A 1 933 ? -9.022 -0.809 -1.165 1.00 92.94 933 LEU A C 1
ATOM 7699 O O . LEU A 1 933 ? -9.030 -1.289 -2.300 1.00 92.94 933 LEU A O 1
ATOM 7703 N N . MET A 1 934 ? -10.097 -0.858 -0.373 1.00 93.19 934 MET A N 1
ATOM 7704 C CA . MET A 1 934 ? -11.371 -1.452 -0.795 1.00 93.19 934 MET A CA 1
ATOM 7705 C C . MET A 1 934 ? -12.004 -0.677 -1.955 1.00 93.19 934 MET A C 1
ATOM 7707 O O . MET A 1 934 ? -12.463 -1.290 -2.918 1.00 93.19 934 MET A O 1
ATOM 7711 N N . LYS A 1 935 ? -11.947 0.662 -1.942 1.00 94.81 935 LYS A N 1
ATOM 7712 C CA . LYS A 1 935 ? -12.407 1.484 -3.072 1.00 94.81 935 LYS A CA 1
ATOM 7713 C C . LYS A 1 935 ? -11.642 1.201 -4.364 1.00 94.81 935 LYS A C 1
ATOM 7715 O O . LYS A 1 935 ? -12.231 1.276 -5.440 1.00 94.81 935 LYS A O 1
ATOM 7720 N N . PHE A 1 936 ? -10.355 0.844 -4.306 1.00 95.00 936 PHE A N 1
ATOM 7721 C CA . PHE A 1 936 ? -9.628 0.416 -5.509 1.00 95.00 936 PHE A CA 1
ATOM 7722 C C . PHE A 1 936 ? -10.195 -0.865 -6.116 1.00 95.00 936 PHE A C 1
ATOM 7724 O O . PHE A 1 936 ? -10.258 -0.962 -7.344 1.00 95.00 936 PHE A O 1
ATOM 7731 N N . VAL A 1 937 ? -10.635 -1.809 -5.280 1.00 94.81 937 VAL A N 1
ATOM 7732 C CA . VAL A 1 937 ? -11.325 -3.024 -5.731 1.00 94.81 937 VAL A CA 1
ATOM 7733 C C . VAL A 1 937 ? -12.692 -2.668 -6.315 1.00 94.81 937 VAL A C 1
ATOM 7735 O O . VAL A 1 937 ? -13.003 -3.110 -7.420 1.00 94.81 937 VAL A O 1
ATOM 7738 N N . ASP A 1 938 ? -13.463 -1.800 -5.651 1.00 95.75 938 ASP A N 1
ATOM 7739 C CA . ASP A 1 938 ? -14.765 -1.331 -6.152 1.00 95.75 938 ASP A CA 1
ATOM 7740 C C . ASP A 1 938 ? -14.644 -0.661 -7.534 1.00 95.75 938 ASP A C 1
ATOM 7742 O O . ASP A 1 938 ? -15.475 -0.891 -8.416 1.00 95.75 938 ASP A O 1
ATOM 7746 N N . VAL A 1 939 ? -13.582 0.122 -7.766 1.00 96.56 939 VAL A N 1
ATOM 7747 C CA . VAL A 1 939 ? -13.289 0.723 -9.079 1.00 96.56 939 VAL A CA 1
ATOM 7748 C C . VAL A 1 939 ? -13.061 -0.342 -10.153 1.00 96.56 939 VAL A C 1
ATOM 7750 O O . VAL A 1 939 ? -13.573 -0.194 -11.261 1.00 96.56 939 VAL A O 1
ATOM 7753 N N . GLU A 1 940 ? -12.292 -1.395 -9.865 1.00 95.50 940 GLU A N 1
ATOM 7754 C CA . GLU A 1 940 ? -12.044 -2.477 -10.831 1.00 95.50 940 GLU A CA 1
ATOM 7755 C C . GLU A 1 940 ? -13.316 -3.280 -11.123 1.00 95.50 940 GLU A C 1
ATOM 7757 O O . GLU A 1 940 ? -13.602 -3.588 -12.279 1.00 95.50 940 GLU A O 1
ATOM 7762 N N . VAL A 1 941 ? -14.133 -3.557 -10.102 1.00 95.94 941 VAL A N 1
ATOM 7763 C CA . VAL A 1 941 ? -15.438 -4.210 -10.283 1.00 95.94 941 VAL A CA 1
ATOM 7764 C C . VAL A 1 941 ? -16.352 -3.347 -11.160 1.00 95.94 941 VAL A C 1
ATOM 7766 O O . VAL A 1 941 ? -16.941 -3.854 -12.115 1.00 95.94 941 VAL A O 1
ATOM 7769 N N . LEU A 1 942 ? -16.445 -2.040 -10.895 1.00 96.62 942 LEU A N 1
ATOM 7770 C CA . LEU A 1 942 ? -17.271 -1.122 -11.686 1.00 96.62 942 LEU A CA 1
ATOM 7771 C C . LEU A 1 942 ? -16.772 -0.968 -13.130 1.00 96.62 942 LEU A C 1
ATOM 7773 O O . LEU A 1 942 ? -17.589 -0.883 -14.048 1.00 96.62 942 LEU A O 1
ATOM 7777 N N . LYS A 1 943 ? -15.452 -1.002 -13.344 1.00 95.88 943 LYS A N 1
ATOM 7778 C CA . LYS A 1 943 ? -14.845 -1.029 -14.680 1.00 95.88 943 LYS A CA 1
ATOM 7779 C C . LYS A 1 943 ? -15.354 -2.227 -15.481 1.00 95.88 943 LYS A C 1
ATOM 7781 O O . LYS A 1 943 ? -15.846 -2.044 -16.592 1.00 95.88 943 LYS A O 1
ATOM 7786 N N . TYR A 1 944 ? -15.287 -3.434 -14.914 1.00 95.12 944 TYR A N 1
ATOM 7787 C CA . TYR A 1 944 ? -15.745 -4.642 -15.603 1.00 95.12 944 TYR A CA 1
ATOM 7788 C C . TYR A 1 944 ? -17.260 -4.663 -15.833 1.00 95.12 944 TYR A C 1
ATOM 7790 O O . TYR A 1 944 ? -17.678 -5.109 -16.896 1.00 95.12 944 TYR A O 1
ATOM 7798 N N . ILE A 1 945 ? -18.076 -4.118 -14.917 1.00 94.81 945 ILE A N 1
ATOM 7799 C CA . ILE A 1 945 ? -19.520 -3.922 -15.161 1.00 94.81 945 ILE A CA 1
ATOM 7800 C C . ILE A 1 945 ? -19.727 -3.123 -16.455 1.00 94.81 945 ILE A C 1
ATOM 7802 O O . ILE A 1 945 ? -20.398 -3.594 -17.367 1.00 94.81 945 ILE A O 1
ATOM 7806 N N . LYS A 1 946 ? -19.072 -1.961 -16.573 1.00 93.94 946 LYS A N 1
ATOM 7807 C CA . LYS A 1 946 ? -19.207 -1.084 -17.747 1.00 93.94 946 LYS A CA 1
ATOM 7808 C C . LYS A 1 946 ? -18.738 -1.742 -19.045 1.00 93.94 946 LYS A C 1
ATOM 7810 O O . LYS A 1 946 ? -19.317 -1.483 -20.098 1.00 93.94 946 LYS A O 1
ATOM 7815 N N . GLN A 1 947 ? -17.694 -2.571 -18.994 1.00 92.94 947 GLN A N 1
ATOM 7816 C CA . GLN A 1 947 ? -17.239 -3.339 -20.159 1.00 92.94 947 GLN A CA 1
ATOM 7817 C C . GLN A 1 947 ? -18.291 -4.390 -20.571 1.00 92.94 947 GLN A C 1
ATOM 7819 O O . GLN A 1 947 ? -18.677 -4.458 -21.741 1.00 92.94 947 GLN A O 1
ATOM 7824 N N . LEU A 1 948 ? -18.817 -5.150 -19.603 1.00 90.69 948 LEU A N 1
ATOM 7825 C CA . LEU A 1 948 ? -19.810 -6.206 -19.832 1.00 90.69 948 LEU A CA 1
ATOM 7826 C C . LEU A 1 948 ? -21.159 -5.676 -20.330 1.00 90.69 948 LEU A C 1
ATOM 7828 O O . LEU A 1 948 ? -21.784 -6.345 -21.151 1.00 90.69 948 LEU A O 1
ATOM 7832 N N . ASP A 1 949 ? -21.568 -4.471 -19.922 1.00 90.38 949 ASP A N 1
ATOM 7833 C CA . ASP A 1 949 ? -22.781 -3.803 -20.426 1.00 90.38 949 ASP A CA 1
ATOM 7834 C C . ASP A 1 949 ? -22.757 -3.620 -21.960 1.00 90.38 949 ASP A C 1
ATOM 7836 O O . ASP A 1 949 ? -23.805 -3.540 -22.600 1.00 90.38 949 ASP A O 1
ATOM 7840 N N . HIS A 1 950 ? -21.566 -3.626 -22.572 1.00 88.06 950 HIS A N 1
ATOM 7841 C CA . HIS A 1 950 ? -21.366 -3.527 -24.022 1.00 88.06 950 HIS A CA 1
ATOM 7842 C C . HIS A 1 950 ? -20.999 -4.873 -24.678 1.00 88.06 950 HIS A C 1
ATOM 7844 O O . HIS A 1 950 ? -20.513 -4.909 -25.815 1.00 88.06 950 HIS A O 1
ATOM 7850 N N . ASN A 1 951 ? -21.241 -5.993 -23.983 1.00 85.81 951 ASN A N 1
ATOM 7851 C CA . ASN A 1 951 ? -20.914 -7.359 -24.407 1.00 85.81 951 ASN A CA 1
ATOM 7852 C C . ASN A 1 951 ? -19.437 -7.543 -24.794 1.00 85.81 951 ASN A C 1
ATOM 7854 O O . ASN A 1 951 ? -19.110 -8.203 -25.790 1.00 85.81 951 ASN A O 1
ATOM 7858 N N . MET A 1 952 ? -18.533 -6.942 -24.016 1.00 88.12 952 MET A N 1
ATOM 7859 C CA . MET A 1 952 ? -17.094 -7.041 -24.237 1.00 88.12 952 MET A CA 1
ATOM 7860 C C . MET A 1 952 ? -16.295 -7.076 -22.939 1.00 88.12 952 MET A C 1
ATOM 7862 O O . MET A 1 952 ? -16.764 -6.655 -21.888 1.00 88.12 952 MET A O 1
ATOM 7866 N N . VAL A 1 953 ? -15.064 -7.576 -23.022 1.00 89.75 953 VAL A N 1
ATOM 7867 C CA . VAL A 1 953 ? -14.121 -7.609 -21.899 1.00 89.75 953 VAL A CA 1
ATOM 7868 C C . VAL A 1 953 ? -12.709 -7.335 -22.407 1.00 89.75 953 VAL A C 1
ATOM 7870 O O . VAL A 1 953 ? -12.275 -7.956 -23.381 1.00 89.75 953 VAL A O 1
ATOM 7873 N N . TYR A 1 954 ? -11.987 -6.430 -21.743 1.00 89.31 954 TYR A N 1
ATOM 7874 C CA . TYR A 1 954 ? -10.569 -6.192 -22.005 1.00 89.31 954 TYR A CA 1
ATOM 7875 C C . TYR A 1 954 ? -9.689 -7.176 -21.223 1.00 89.31 954 TYR A C 1
ATOM 7877 O O . TYR A 1 954 ? -9.848 -7.350 -20.014 1.00 89.31 954 TYR A O 1
ATOM 7885 N N . PHE A 1 955 ? -8.734 -7.807 -21.909 1.00 87.19 955 PHE A N 1
ATOM 7886 C CA . PHE A 1 955 ? -7.694 -8.623 -21.284 1.00 87.19 955 PHE A CA 1
ATOM 7887 C C . PHE A 1 955 ? -6.448 -8.713 -22.173 1.00 87.19 955 PHE A C 1
ATOM 7889 O O . PHE A 1 955 ? -6.544 -9.019 -23.361 1.00 87.19 955 PHE A O 1
ATOM 7896 N N . ASN A 1 956 ? -5.262 -8.484 -21.599 1.00 83.12 956 ASN A N 1
ATOM 7897 C CA . ASN A 1 956 ? -3.964 -8.603 -22.280 1.00 83.12 956 ASN A CA 1
ATOM 7898 C C . ASN A 1 956 ? -3.895 -7.874 -23.639 1.00 83.12 956 ASN A C 1
ATOM 7900 O O . ASN A 1 956 ? -3.551 -8.471 -24.658 1.00 83.12 956 ASN A O 1
ATOM 7904 N N . SER A 1 957 ? -4.204 -6.570 -23.648 1.00 83.44 957 SER A N 1
ATOM 7905 C CA . SER A 1 957 ? -4.189 -5.706 -24.847 1.00 83.44 957 SER A CA 1
ATOM 7906 C C . SER A 1 957 ? -5.200 -6.072 -25.942 1.00 83.44 957 SER A C 1
ATOM 7908 O O . SER A 1 957 ? -5.065 -5.609 -27.072 1.00 83.44 957 SER A O 1
ATOM 7910 N N . LYS A 1 958 ? -6.209 -6.892 -25.631 1.00 86.38 958 LYS A N 1
ATOM 7911 C CA . LYS A 1 958 ? -7.265 -7.292 -26.566 1.00 86.38 958 LYS A CA 1
ATOM 7912 C C . LYS A 1 958 ? -8.644 -7.131 -25.943 1.00 86.38 958 LYS A C 1
ATOM 7914 O O . LYS A 1 958 ? -8.807 -7.306 -24.737 1.00 86.38 958 LYS A O 1
ATOM 7919 N N . CYS A 1 959 ? -9.639 -6.868 -26.786 1.00 86.38 959 CYS A N 1
ATOM 7920 C CA . CYS A 1 959 ? -11.046 -6.878 -26.403 1.00 86.38 959 CYS A CA 1
ATOM 7921 C C . CYS A 1 959 ? -11.750 -8.101 -26.995 1.00 86.38 959 CYS A C 1
ATOM 7923 O O . CYS A 1 959 ? -11.781 -8.304 -28.212 1.00 86.38 959 CYS A O 1
ATOM 7925 N N . TYR A 1 960 ? -12.348 -8.903 -26.121 1.00 85.00 960 TYR A N 1
ATOM 7926 C CA . TYR A 1 960 ? -13.067 -10.116 -26.490 1.00 85.00 960 TYR A CA 1
ATOM 7927 C C . TYR A 1 960 ? -14.560 -9.835 -26.559 1.00 85.00 960 TYR A C 1
ATOM 7929 O O . TYR A 1 960 ? -15.114 -9.195 -25.663 1.00 85.00 960 TYR A O 1
ATOM 7937 N N . LYS A 1 961 ? -15.213 -10.332 -27.612 1.00 78.12 961 LYS A N 1
ATOM 7938 C CA . LYS A 1 961 ? -16.670 -10.339 -27.721 1.00 78.12 961 LYS A CA 1
ATOM 7939 C C . LYS A 1 961 ? -17.242 -11.467 -26.870 1.00 78.12 961 LYS A C 1
ATOM 7941 O O . LYS A 1 961 ? -16.771 -12.601 -26.955 1.00 78.12 961 LYS A O 1
ATOM 7946 N N . LEU A 1 962 ? -18.292 -11.161 -26.121 1.00 73.12 962 LEU A N 1
ATOM 7947 C CA . LEU A 1 962 ? -19.152 -12.166 -25.504 1.00 73.12 962 LEU A CA 1
ATOM 7948 C C . LEU A 1 962 ? -20.185 -12.557 -26.572 1.00 73.12 962 LEU A C 1
ATOM 7950 O O . LEU A 1 962 ? -20.945 -11.692 -27.016 1.00 73.12 962 LEU A O 1
ATOM 7954 N N . VAL A 1 963 ? -20.118 -13.790 -27.081 1.00 58.22 963 VAL A N 1
ATOM 7955 C CA . VAL A 1 963 ? -21.104 -14.347 -28.030 1.00 58.22 963 VAL A CA 1
ATOM 7956 C C . VAL A 1 963 ? -22.066 -15.219 -27.258 1.00 58.22 963 VAL A C 1
ATOM 7958 O O . VAL A 1 963 ? -21.553 -16.036 -26.463 1.00 58.22 963 VAL A O 1
#

Sequence (963 aa):
MSLKKQMKFLQQCENNLGKLNFYLDITDSKITCEPCLMIKHYYNWCVKNIFRIDVNEVNLTEFFKKIIEKLDYKVIGNMEYEDFRNLIVSYYSLGEIYFERKEFELSKDYFSKVIEVMEEFLKSGNKFQTEEIQCKSGVVFFELLMWARKNLGDMVEVEEALYLYESIIGEEEILYIQKNYCVYRASKELNIIDKANEAARNLIKILSSFKGINIDVVEYFTTEKSYSNAIDISIEEYCKDSIPHWINAMNTICTKAQSLDIECVDKIIKFCNILMEDLKIVEWSTLILSLYKGIRQEEEQLIKVLSYLRQSFKIIDYKHGDFINCSQAVCVLNEIYEDIRIRKYKEVFLREYEFDFAFYLMNAAVQNNNYEKAIETSTKLSSIINIFNINKELLNYIEECKEISIDGTKRENYNLKEYPWLYLYNNVKDICTSYGIESKFDTSDFIRSSSKKTIIGINAIQDREVEETLNNIVGEKIFLQDKDIVFISNEQLELKSYIKDYYSCEVITKNNLLRDPNKCIITYDKSIHGKMADKNIIVIDGHKELRDIDVTYIKHILEDCNNSILAILINTKSGDYKAEALSYNKALLENMLDYKREIILFDQKDFSDSRELLETLIGQTSENIISMKFNDFKTNINKTLHGIREDIKFKNGVYKERRYTLKECVSEYINLADEVKSNYNEFLTKIQGDIEFLGKYAEEKISIIIPDLIEKKLDAIDDLEETSTLKDKAEKIFSETIVNWCNKNIYDLMLEQFEVYITKYSKLYGYHQETIEKIKDNRDTVISAYGDFTSKIKPIDIKPLEELLKEFLVLHDEFLNSINYEVTVIPNEKFLSTVAGGIKVMFMKSEEKAESTRIKIKNQVIENKDNIAAILSNNIMENLRGLSDKLKEEIKDIFEGTLNDITIDKNIVEQAEMDMTKSHEEITKKNEELEVLMKFVDVEVLKYIKQLDHNMVYFNSKCYKLV